Protein AF-0000000066233273 (afdb_homodimer)

Radius of gyration: 31.31 Å; Cα contacts (8 Å, |Δi|>4): 1716; chains: 2; bounding box: 80×107×68 Å

Structure (mmCIF, N/CA/C/O backbone):
data_AF-0000000066233273-model_v1
#
loop_
_entity.id
_entity.type
_entity.pdbx_description
1 polymer 'Serine--tRNA ligase'
#
loop_
_atom_site.group_PDB
_atom_site.id
_atom_site.type_symbol
_atom_site.label_atom_id
_atom_site.label_alt_id
_atom_site.label_comp_id
_atom_site.label_asym_id
_atom_site.label_entity_id
_atom_site.label_seq_id
_atom_site.pdbx_PDB_ins_code
_atom_site.Cartn_x
_atom_site.Cartn_y
_atom_site.Cartn_z
_atom_site.occupancy
_atom_site.B_iso_or_equiv
_atom_site.auth_seq_id
_atom_site.auth_comp_id
_atom_site.auth_asym_id
_atom_site.auth_atom_id
_atom_site.pdbx_PDB_model_num
ATOM 1 N N . MET A 1 1 ? 10.875 -21.391 -15.195 1 86.94 1 MET A N 1
ATOM 2 C CA . MET A 1 1 ? 12.148 -21.578 -15.883 1 86.94 1 MET A CA 1
ATOM 3 C C . MET A 1 1 ? 12.125 -22.859 -16.719 1 86.94 1 MET A C 1
ATOM 5 O O . MET A 1 1 ? 11.156 -23.609 -16.688 1 86.94 1 MET A O 1
ATOM 9 N N . HIS A 1 2 ? 13.211 -23.062 -17.547 1 92.19 2 HIS A N 1
ATOM 10 C CA . HIS A 1 2 ? 13.258 -24.188 -18.484 1 92.19 2 HIS A CA 1
ATOM 11 C C . HIS A 1 2 ? 13.977 -25.375 -17.875 1 92.19 2 HIS A C 1
ATOM 13 O O . HIS A 1 2 ? 14.836 -25.219 -17 1 92.19 2 HIS A O 1
ATOM 19 N N . ASN A 1 3 ? 13.484 -26.5 -18.266 1 91.69 3 ASN A N 1
ATOM 20 C CA . ASN A 1 3 ? 14.164 -27.75 -17.953 1 91.69 3 ASN A CA 1
ATOM 21 C C . ASN A 1 3 ? 15.32 -28.031 -18.906 1 91.69 3 ASN A C 1
ATOM 23 O O . ASN A 1 3 ? 15.102 -28.375 -20.078 1 91.69 3 ASN A O 1
ATOM 27 N N . ILE A 1 4 ? 16.453 -28.047 -18.359 1 93.5 4 ILE A N 1
ATOM 28 C CA . ILE A 1 4 ? 17.641 -28.172 -19.188 1 93.5 4 ILE A CA 1
ATOM 29 C C . ILE A 1 4 ? 17.656 -29.531 -19.891 1 93.5 4 ILE A C 1
ATOM 31 O O . ILE A 1 4 ? 18.141 -29.641 -21.016 1 93.5 4 ILE A O 1
ATOM 35 N N . LYS A 1 5 ? 17.188 -30.516 -19.281 1 93.25 5 LYS A N 1
ATOM 36 C CA . LYS A 1 5 ? 17.125 -31.844 -19.875 1 93.25 5 LYS A CA 1
ATOM 37 C C . LYS A 1 5 ? 16.234 -31.859 -21.109 1 93.25 5 LYS A C 1
ATOM 39 O O . LYS A 1 5 ? 16.547 -32.5 -22.109 1 93.25 5 LYS A O 1
ATOM 44 N N . LYS A 1 6 ? 15.133 -31.172 -20.984 1 92.31 6 LYS A N 1
ATOM 45 C CA . LYS A 1 6 ? 14.219 -31.094 -22.109 1 92.31 6 LYS A CA 1
ATOM 46 C C . LYS A 1 6 ? 14.859 -30.344 -23.281 1 92.31 6 LYS A C 1
ATOM 48 O O . LYS A 1 6 ? 14.664 -30.719 -24.438 1 92.31 6 LYS A O 1
ATOM 53 N N . ILE A 1 7 ? 15.586 -29.344 -22.953 1 93.94 7 ILE A N 1
ATOM 54 C CA . ILE A 1 7 ? 16.281 -28.578 -23.984 1 93.94 7 ILE A CA 1
ATOM 55 C C . ILE A 1 7 ? 17.297 -29.469 -24.703 1 93.94 7 ILE A C 1
ATOM 57 O O . ILE A 1 7 ? 17.344 -29.484 -25.938 1 93.94 7 ILE A O 1
ATOM 61 N N . ARG A 1 8 ? 17.953 -30.25 -23.906 1 94.25 8 ARG A N 1
ATOM 62 C CA . ARG A 1 8 ? 18.984 -31.125 -24.438 1 94.25 8 ARG A CA 1
ATOM 63 C C . ARG A 1 8 ? 18.375 -32.219 -25.312 1 94.25 8 ARG A C 1
ATOM 65 O O . ARG A 1 8 ? 18.984 -32.625 -26.297 1 94.25 8 ARG A O 1
ATOM 72 N N . ASN A 1 9 ? 17.266 -32.625 -24.922 1 94.31 9 ASN A N 1
ATOM 73 C CA . ASN A 1 9 ? 16.625 -33.75 -25.625 1 94.31 9 ASN A CA 1
ATOM 74 C C . ASN A 1 9 ? 16.031 -33.312 -26.953 1 94.31 9 ASN A C 1
ATOM 76 O O . ASN A 1 9 ? 15.906 -34.094 -27.875 1 94.31 9 ASN A O 1
ATOM 80 N N . ASP A 1 10 ? 15.648 -32.031 -27.016 1 93.69 10 ASP A N 1
ATOM 81 C CA . ASP A 1 10 ? 15.078 -31.516 -28.266 1 93.69 10 ASP A CA 1
ATOM 82 C C . ASP A 1 10 ? 15.453 -30.047 -28.484 1 93.69 10 ASP A C 1
ATOM 84 O O . ASP A 1 10 ? 14.586 -29.172 -28.438 1 93.69 10 ASP A O 1
ATOM 88 N N . VAL A 1 11 ? 16.609 -29.875 -28.922 1 95.5 11 VAL A N 1
ATOM 89 C CA . VAL A 1 11 ? 17.188 -28.547 -29.109 1 95.5 11 VAL A CA 1
ATOM 90 C C . VAL A 1 11 ? 16.453 -27.797 -30.203 1 95.5 11 VAL A C 1
ATOM 92 O O . VAL A 1 11 ? 16.172 -26.609 -30.078 1 95.5 11 VAL A O 1
ATOM 95 N N . GLU A 1 12 ? 16.094 -28.547 -31.234 1 94.88 12 GLU A N 1
ATOM 96 C CA . GLU A 1 12 ? 15.453 -27.922 -32.375 1 94.88 12 GLU A CA 1
ATOM 97 C C . GLU A 1 12 ? 14.07 -27.391 -32 1 94.88 12 GLU A C 1
ATOM 99 O O . GLU A 1 12 ? 13.688 -26.297 -32.438 1 94.88 12 GLU A O 1
ATOM 104 N N . ALA A 1 13 ? 13.398 -28.172 -31.297 1 93.56 13 ALA A N 1
ATOM 105 C CA . ALA A 1 13 ? 12.086 -27.719 -30.859 1 93.56 13 ALA A CA 1
ATOM 106 C C . ALA A 1 13 ? 12.195 -26.469 -29.984 1 93.56 13 ALA A C 1
ATOM 108 O O . ALA A 1 13 ? 11.359 -25.578 -30.062 1 93.56 13 ALA A O 1
ATOM 109 N N . PHE A 1 14 ? 13.18 -26.422 -29.109 1 94.25 14 PHE A N 1
ATOM 110 C CA . PHE A 1 14 ? 13.406 -25.281 -28.234 1 94.25 14 PHE A CA 1
ATOM 111 C C . PHE A 1 14 ? 13.734 -24.031 -29.047 1 94.25 14 PHE A C 1
ATOM 113 O O . PHE A 1 14 ? 13.172 -22.969 -28.812 1 94.25 14 PHE A O 1
ATOM 120 N N . LYS A 1 15 ? 14.539 -24.156 -30.031 1 94.19 15 LYS A N 1
ATOM 121 C CA . LYS A 1 15 ? 14.914 -23.047 -30.906 1 94.19 15 LYS A CA 1
ATOM 122 C C . LYS A 1 15 ? 13.703 -22.531 -31.688 1 94.19 15 LYS A C 1
ATOM 124 O O . LYS A 1 15 ? 13.508 -21.328 -31.812 1 94.19 15 LYS A O 1
ATOM 129 N N . LYS A 1 16 ? 12.961 -23.453 -32.188 1 93.38 16 LYS A N 1
ATOM 130 C CA . LYS A 1 16 ? 11.773 -23.094 -32.969 1 93.38 16 LYS A CA 1
ATOM 131 C C . LYS A 1 16 ? 10.789 -22.297 -32.094 1 93.38 16 LYS A C 1
ATOM 133 O O . LYS A 1 16 ? 10.195 -21.312 -32.562 1 93.38 16 LYS A O 1
ATOM 138 N N . ALA A 1 17 ? 10.602 -22.781 -30.938 1 91.62 17 ALA A N 1
ATOM 139 C CA . ALA A 1 17 ? 9.688 -22.109 -30.031 1 91.62 17 ALA A CA 1
ATOM 140 C C . ALA A 1 17 ? 10.156 -20.688 -29.719 1 91.62 17 ALA A C 1
ATOM 142 O O . ALA A 1 17 ? 9.352 -19.75 -29.672 1 91.62 17 ALA A O 1
ATOM 143 N N . LEU A 1 18 ? 11.422 -20.484 -29.5 1 92.62 18 LEU A N 1
ATOM 144 C CA . LEU A 1 18 ? 11.992 -19.172 -29.219 1 92.62 18 LEU A CA 1
ATOM 145 C C . LEU A 1 18 ? 11.883 -18.266 -30.438 1 92.62 18 LEU A C 1
ATOM 147 O O . LEU A 1 18 ? 11.641 -17.062 -30.297 1 92.62 18 LEU A O 1
ATOM 151 N N . ASN A 1 19 ? 12.07 -18.859 -31.531 1 92.5 19 ASN A N 1
ATOM 152 C CA . ASN A 1 19 ? 11.945 -18.094 -32.75 1 92.5 19 ASN A CA 1
ATOM 153 C C . ASN A 1 19 ? 10.531 -17.562 -32.938 1 92.5 19 ASN A C 1
ATOM 155 O O . ASN A 1 19 ? 10.336 -16.469 -33.469 1 92.5 19 ASN A O 1
ATOM 159 N N . LYS A 1 20 ? 9.609 -18.359 -32.594 1 92.19 20 LYS A N 1
ATOM 160 C CA . LYS A 1 20 ? 8.219 -17.922 -32.688 1 92.19 20 LYS A CA 1
ATOM 161 C C . LYS A 1 20 ? 7.977 -16.703 -31.797 1 92.19 20 LYS A C 1
ATOM 163 O O . LYS A 1 20 ? 7.098 -15.891 -32.094 1 92.19 20 LYS A O 1
ATOM 168 N N . ARG A 1 21 ? 8.727 -16.547 -30.75 1 93.88 21 ARG A N 1
ATOM 169 C CA . ARG A 1 21 ? 8.602 -15.406 -29.844 1 93.88 21 ARG A CA 1
ATOM 170 C C . ARG A 1 21 ? 9.508 -14.266 -30.297 1 93.88 21 ARG A C 1
ATOM 172 O O . ARG A 1 21 ? 9.594 -13.234 -29.625 1 93.88 21 ARG A O 1
ATOM 179 N N . PHE A 1 22 ? 10.289 -14.523 -31.328 1 92.25 22 PHE A N 1
ATOM 180 C CA . PHE A 1 22 ? 11.18 -13.523 -31.906 1 92.25 22 PHE A CA 1
ATOM 181 C C . PHE A 1 22 ? 12.32 -13.195 -30.938 1 92.25 22 PHE A C 1
ATOM 183 O O . PHE A 1 22 ? 12.688 -12.031 -30.781 1 92.25 22 PHE A O 1
ATOM 190 N N . ILE A 1 23 ? 12.805 -14.195 -30.234 1 90 23 ILE A N 1
ATOM 191 C CA . ILE A 1 23 ? 13.906 -14.047 -29.281 1 90 23 ILE A CA 1
ATOM 192 C C . ILE A 1 23 ? 15.125 -14.805 -29.797 1 90 23 ILE A C 1
ATOM 194 O O . ILE A 1 23 ? 15.008 -15.938 -30.266 1 90 23 ILE A O 1
ATOM 198 N N . GLU A 1 24 ? 16.203 -14.117 -29.719 1 88.44 24 GLU A N 1
ATOM 199 C CA . GLU A 1 24 ? 17.469 -14.734 -30.109 1 88.44 24 GLU A CA 1
ATOM 200 C C . GLU A 1 24 ? 18.328 -15.062 -28.891 1 88.44 24 GLU A C 1
ATOM 202 O O . GLU A 1 24 ? 18.672 -14.172 -28.109 1 88.44 24 GLU A O 1
ATOM 207 N N . ILE A 1 25 ? 18.562 -16.297 -28.734 1 90.81 25 ILE A N 1
ATOM 208 C CA . ILE A 1 25 ? 19.391 -16.75 -27.625 1 90.81 25 ILE A CA 1
ATOM 209 C C . ILE A 1 25 ? 20.469 -17.688 -28.125 1 90.81 25 ILE A C 1
ATOM 211 O O . ILE A 1 25 ? 20.281 -18.375 -29.141 1 90.81 25 ILE A O 1
ATOM 215 N N . ASP A 1 26 ? 21.625 -17.672 -27.547 1 93.06 26 ASP A N 1
ATOM 216 C CA . ASP A 1 26 ? 22.734 -18.562 -27.859 1 93.06 26 ASP A CA 1
ATOM 217 C C . ASP A 1 26 ? 22.516 -19.938 -27.219 1 93.06 26 ASP A C 1
ATOM 219 O O . ASP A 1 26 ? 23.094 -20.219 -26.172 1 93.06 26 ASP A O 1
ATOM 223 N N . VAL A 1 27 ? 21.828 -20.781 -27.938 1 94.38 27 VAL A N 1
ATOM 224 C CA . VAL A 1 27 ? 21.469 -22.094 -27.406 1 94.38 27 VAL A CA 1
ATOM 225 C C . VAL A 1 27 ? 22.734 -22.953 -27.266 1 94.38 27 VAL A C 1
ATOM 227 O O . VAL A 1 27 ? 22.828 -23.781 -26.359 1 94.38 27 VAL A O 1
ATOM 230 N N . ASP A 1 28 ? 23.703 -22.719 -28.078 1 95.06 28 ASP A N 1
ATOM 231 C CA . ASP A 1 28 ? 24.953 -23.453 -28 1 95.06 28 ASP A CA 1
ATOM 232 C C . ASP A 1 28 ? 25.703 -23.172 -26.688 1 95.06 28 ASP A C 1
ATOM 234 O O . ASP A 1 28 ? 26.297 -24.062 -26.094 1 95.06 28 ASP A O 1
ATOM 238 N N . LYS A 1 29 ? 25.641 -21.984 -26.422 1 96.5 29 LYS A N 1
ATOM 239 C CA . LYS A 1 29 ? 26.266 -21.625 -25.156 1 96.5 29 LYS A CA 1
ATOM 240 C C . LYS A 1 29 ? 25.578 -22.328 -23.984 1 96.5 29 LYS A C 1
ATOM 242 O O . LYS A 1 29 ? 26.25 -22.812 -23.078 1 96.5 29 LYS A O 1
ATOM 247 N N . ILE A 1 30 ? 24.266 -22.406 -24 1 96.62 30 ILE A N 1
ATOM 248 C CA . ILE A 1 30 ? 23.484 -23.078 -22.969 1 96.62 30 ILE A CA 1
ATOM 249 C C . ILE A 1 30 ? 23.906 -24.547 -22.891 1 96.62 30 ILE A C 1
ATOM 251 O O . ILE A 1 30 ? 24.156 -25.062 -21.797 1 96.62 30 ILE A O 1
ATOM 255 N N . LEU A 1 31 ? 24.047 -25.172 -24 1 96.81 31 LEU A N 1
ATOM 256 C CA . LEU A 1 31 ? 24.391 -26.594 -24.062 1 96.81 31 LEU A CA 1
ATOM 257 C C . LEU A 1 31 ? 25.812 -26.828 -23.578 1 96.81 31 LEU A C 1
ATOM 259 O O . LEU A 1 31 ? 26.094 -27.828 -22.891 1 96.81 31 LEU A O 1
ATOM 263 N N . SER A 1 32 ? 26.672 -25.906 -23.969 1 97.5 32 SER A N 1
ATOM 264 C CA . SER A 1 32 ? 28.062 -26 -23.531 1 97.5 32 SER A CA 1
ATOM 265 C C . SER A 1 32 ? 28.172 -25.891 -22.016 1 97.5 32 SER A C 1
ATOM 267 O O . SER A 1 32 ? 28.875 -26.672 -21.375 1 97.5 32 SER A O 1
ATOM 269 N N . LEU A 1 33 ? 27.469 -24.938 -21.5 1 97.56 33 LEU A N 1
ATOM 270 C CA . LEU A 1 33 ? 27.469 -24.75 -20.047 1 97.56 33 LEU A CA 1
ATOM 271 C C . LEU A 1 33 ? 26.891 -25.969 -19.344 1 97.56 33 LEU A C 1
ATOM 273 O O . LEU A 1 33 ? 27.406 -26.391 -18.297 1 97.56 33 LEU A O 1
ATOM 277 N N . ASP A 1 34 ? 25.859 -26.547 -19.906 1 97.19 34 ASP A N 1
ATOM 278 C CA . ASP A 1 34 ? 25.25 -27.734 -19.328 1 97.19 34 ASP A CA 1
ATOM 279 C C . ASP A 1 34 ? 26.234 -28.906 -19.344 1 97.19 34 ASP A C 1
ATOM 281 O O . ASP A 1 34 ? 26.344 -29.641 -18.359 1 97.19 34 ASP A O 1
ATOM 285 N N . GLU A 1 35 ? 26.922 -29.062 -20.406 1 97.44 35 GLU A N 1
ATOM 286 C CA . GLU A 1 35 ? 27.906 -30.109 -20.531 1 97.44 35 GLU A CA 1
ATOM 287 C C . GLU A 1 35 ? 29.047 -29.938 -19.531 1 97.44 35 GLU A C 1
ATOM 289 O O . GLU A 1 35 ? 29.469 -30.891 -18.891 1 97.44 35 GLU A O 1
ATOM 294 N N . ASN A 1 36 ? 29.516 -28.75 -19.5 1 97.75 36 ASN A N 1
ATOM 295 C CA . ASN A 1 36 ? 30.562 -28.453 -18.531 1 97.75 36 ASN A CA 1
ATOM 296 C C . ASN A 1 36 ? 30.125 -28.766 -17.109 1 97.75 36 ASN A C 1
ATOM 298 O O . ASN A 1 36 ? 30.891 -29.328 -16.328 1 97.75 36 ASN A O 1
ATOM 302 N N . ASN A 1 37 ? 28.922 -28.328 -16.812 1 97.38 37 ASN A N 1
ATOM 303 C CA . ASN A 1 37 ? 28.391 -28.594 -15.484 1 97.38 37 ASN A CA 1
ATOM 304 C C . ASN A 1 37 ? 28.359 -30.094 -15.18 1 97.38 37 ASN A C 1
ATOM 306 O O . ASN A 1 37 ? 28.797 -30.531 -14.109 1 97.38 37 ASN A O 1
ATOM 310 N N . ARG A 1 38 ? 27.906 -30.844 -16.125 1 96.56 38 ARG A N 1
ATOM 311 C CA . ARG A 1 38 ? 27.812 -32.312 -15.953 1 96.56 38 ARG A CA 1
ATOM 312 C C . ARG A 1 38 ? 29.203 -32.906 -15.852 1 96.56 38 ARG A C 1
ATOM 314 O O . ARG A 1 38 ? 29.422 -33.844 -15.07 1 96.56 38 ARG A O 1
ATOM 321 N N . ASP A 1 39 ? 30.094 -32.406 -16.594 1 97.56 39 ASP A N 1
ATOM 322 C CA . ASP A 1 39 ? 31.469 -32.875 -16.562 1 97.56 39 ASP A CA 1
ATOM 323 C C . ASP A 1 39 ? 32.094 -32.625 -15.188 1 97.56 39 ASP A C 1
ATOM 325 O O . ASP A 1 39 ? 32.781 -33.5 -14.641 1 97.56 39 ASP A O 1
ATOM 329 N N . TYR A 1 40 ? 31.875 -31.406 -14.758 1 97.56 40 TYR A N 1
ATOM 330 C CA . TYR A 1 40 ? 32.438 -31.078 -13.453 1 97.56 40 TYR A CA 1
ATOM 331 C C . TYR A 1 40 ? 31.828 -31.953 -12.359 1 97.56 40 TYR A C 1
ATOM 333 O O . TYR A 1 40 ? 32.531 -32.375 -11.43 1 97.56 40 TYR A O 1
ATOM 341 N N . ILE A 1 41 ? 30.578 -32.219 -12.438 1 96.69 41 ILE A N 1
ATOM 342 C CA . ILE A 1 41 ? 29.906 -33.062 -11.469 1 96.69 41 ILE A CA 1
ATOM 343 C C . ILE A 1 41 ? 30.516 -34.469 -11.492 1 96.69 41 ILE A C 1
ATOM 345 O O . ILE A 1 41 ? 30.828 -35.031 -10.445 1 96.69 41 ILE A O 1
ATOM 349 N N . GLN A 1 42 ? 30.781 -34.938 -12.688 1 96.94 42 GLN A N 1
ATOM 350 C CA . GLN A 1 42 ? 31.375 -36.281 -12.852 1 96.94 42 GLN A CA 1
ATOM 351 C C . GLN A 1 42 ? 32.781 -36.312 -12.305 1 96.94 42 GLN A C 1
ATOM 353 O O . GLN A 1 42 ? 33.188 -37.25 -11.625 1 96.94 42 GLN A O 1
ATOM 358 N N . GLN A 1 43 ? 33.5 -35.344 -12.648 1 97.19 43 GLN A N 1
ATOM 359 C CA . GLN A 1 43 ? 34.875 -35.25 -12.156 1 97.19 43 GLN A CA 1
ATOM 360 C C . GLN A 1 43 ? 34.906 -35.219 -10.625 1 97.19 43 GLN A C 1
ATOM 362 O O . GLN A 1 43 ? 35.719 -35.906 -10.016 1 97.19 43 GLN A O 1
ATOM 367 N N . ARG A 1 44 ? 34.094 -34.406 -10.07 1 96.56 44 ARG A N 1
ATOM 368 C CA . ARG A 1 44 ? 34.031 -34.312 -8.617 1 96.56 44 ARG A CA 1
ATOM 369 C C . ARG A 1 44 ? 33.688 -35.656 -7.988 1 96.56 44 ARG A C 1
ATOM 371 O O . ARG A 1 44 ? 34.312 -36.062 -6.996 1 96.56 44 ARG A O 1
ATOM 378 N N . GLU A 1 45 ? 32.719 -36.344 -8.586 1 96.31 45 GLU A N 1
ATOM 379 C CA . GLU A 1 45 ? 32.281 -37.656 -8.078 1 96.31 45 GLU A CA 1
ATOM 380 C C . GLU A 1 45 ? 33.438 -38.656 -8.164 1 96.31 45 GLU A C 1
ATOM 382 O O . GLU A 1 45 ? 33.625 -39.469 -7.254 1 96.31 45 GLU A O 1
ATOM 387 N N . LEU A 1 46 ? 34.156 -38.625 -9.219 1 96.69 46 LEU A N 1
ATOM 388 C CA . LEU A 1 46 ? 35.312 -39.531 -9.398 1 96.69 46 LEU A CA 1
ATOM 389 C C . LEU A 1 46 ? 36.375 -39.281 -8.359 1 96.69 46 LEU A C 1
ATOM 391 O O . LEU A 1 46 ? 36.938 -40.188 -7.785 1 96.69 46 LEU A O 1
ATOM 395 N N . LEU A 1 47 ? 36.656 -38 -8.18 1 96.62 47 LEU A N 1
ATOM 396 C CA . LEU A 1 47 ? 37.656 -37.625 -7.195 1 96.62 47 LEU A CA 1
ATOM 397 C C . LEU A 1 47 ? 37.219 -38 -5.785 1 96.62 47 LEU A C 1
ATOM 399 O O . LEU A 1 47 ? 38.031 -38.438 -4.973 1 96.62 47 LEU A O 1
ATOM 403 N N . GLU A 1 48 ? 36 -37.812 -5.477 1 96.06 48 GLU A N 1
ATOM 404 C CA . GLU A 1 48 ? 35.469 -38.188 -4.168 1 96.06 48 GLU A CA 1
ATOM 405 C C . GLU A 1 48 ? 35.562 -39.688 -3.938 1 96.06 48 GLU A C 1
ATOM 407 O O . GLU A 1 48 ? 35.844 -40.125 -2.826 1 96.06 48 GLU A O 1
ATOM 412 N N . LYS A 1 49 ? 35.312 -40.406 -4.973 1 95.38 49 LYS A N 1
ATOM 413 C CA . LYS A 1 49 ? 35.469 -41.844 -4.891 1 95.38 49 LYS A CA 1
ATOM 414 C C . LYS A 1 49 ? 36.906 -42.25 -4.637 1 95.38 49 LYS A C 1
ATOM 416 O O . LYS A 1 49 ? 37.188 -43.125 -3.82 1 95.38 49 LYS A O 1
ATOM 421 N N . GLU A 1 50 ? 37.781 -41.656 -5.359 1 94.94 50 GLU A N 1
ATOM 422 C CA . GLU A 1 50 ? 39.188 -41.938 -5.168 1 94.94 50 GLU A CA 1
ATOM 423 C C . GLU A 1 50 ? 39.625 -41.594 -3.744 1 94.94 50 GLU A C 1
ATOM 425 O O . GLU A 1 50 ? 40.375 -42.344 -3.129 1 94.94 50 GLU A O 1
ATOM 430 N N . LYS A 1 51 ? 39.219 -40.5 -3.27 1 94.5 51 LYS A N 1
ATOM 431 C CA . LYS A 1 51 ? 39.562 -40.062 -1.914 1 94.5 51 LYS A CA 1
ATOM 432 C C . LYS A 1 51 ? 39.031 -41.062 -0.881 1 94.5 51 LYS A C 1
ATOM 434 O O . LYS A 1 51 ? 39.719 -41.375 0.087 1 94.5 51 LYS A O 1
ATOM 439 N N . LYS A 1 52 ? 37.844 -41.531 -1.13 1 94.31 52 LYS A N 1
ATOM 440 C CA . LYS A 1 52 ? 37.25 -42.531 -0.234 1 94.31 52 LYS A CA 1
ATOM 441 C C . LYS A 1 52 ? 38.031 -43.844 -0.244 1 94.31 52 LYS A C 1
ATOM 443 O O . LYS A 1 52 ? 38.219 -44.469 0.801 1 94.31 52 LYS A O 1
ATOM 448 N N . ASP A 1 53 ? 38.531 -44.188 -1.421 1 94.12 53 ASP A N 1
ATOM 449 C CA . ASP A 1 53 ? 39.312 -45.406 -1.553 1 94.12 53 ASP A CA 1
ATOM 450 C C . ASP A 1 53 ? 40.656 -45.281 -0.821 1 94.12 53 ASP A C 1
ATOM 452 O O . ASP A 1 53 ? 41.094 -46.25 -0.184 1 94.12 53 ASP A O 1
ATOM 456 N N . ILE A 1 54 ? 41.25 -44.125 -0.938 1 93.44 54 ILE A N 1
ATOM 457 C CA . ILE A 1 54 ? 42.5 -43.875 -0.247 1 93.44 54 ILE A CA 1
ATOM 458 C C . ILE A 1 54 ? 42.281 -43.938 1.263 1 93.44 54 ILE A C 1
ATOM 460 O O . ILE A 1 54 ? 43.094 -44.5 1.989 1 93.44 54 ILE A O 1
ATOM 464 N N . SER A 1 55 ? 41.281 -43.375 1.768 1 90.69 55 SER A N 1
ATOM 465 C CA . SER A 1 55 ? 40.969 -43.375 3.191 1 90.69 55 SER A CA 1
ATOM 466 C C . SER A 1 55 ? 40.719 -44.781 3.73 1 90.69 55 SER A C 1
ATOM 468 O O . SER A 1 55 ? 41.094 -45.094 4.863 1 90.69 55 SER A O 1
ATOM 470 N N . LYS A 1 56 ? 40.188 -45.594 2.865 1 92.19 56 LYS A N 1
ATOM 471 C CA . LYS A 1 56 ? 39.875 -46.969 3.266 1 92.19 56 LYS A CA 1
ATOM 472 C C . LYS A 1 56 ? 41.125 -47.812 3.324 1 92.19 56 LYS A C 1
ATOM 474 O O . LYS A 1 56 ? 41.25 -48.719 4.133 1 92.19 56 LYS A O 1
ATOM 479 N N . SER A 1 57 ? 42.094 -47.344 2.516 1 90.38 57 SER A N 1
ATOM 480 C CA . SER A 1 57 ? 43.312 -48.156 2.445 1 90.38 57 SER A CA 1
ATOM 481 C C . SER A 1 57 ? 44.219 -47.875 3.639 1 90.38 57 SER A C 1
ATOM 483 O O . SER A 1 57 ? 45.094 -48.688 3.945 1 90.38 57 SER A O 1
ATOM 485 N N . LYS A 1 58 ? 43.969 -46.844 4.352 1 82.25 58 LYS A N 1
ATOM 486 C CA . LYS A 1 58 ? 44.781 -46.438 5.508 1 82.25 58 LYS A CA 1
ATOM 487 C C . LYS A 1 58 ? 46.281 -46.406 5.16 1 82.25 58 LYS A C 1
ATOM 489 O O . LYS A 1 58 ? 47.125 -46.625 6.031 1 82.25 58 LYS A O 1
ATOM 494 N N . ASP A 1 59 ? 46.531 -46.406 3.881 1 86 59 ASP A N 1
ATOM 495 C CA . ASP A 1 59 ? 47.906 -46.375 3.404 1 86 59 ASP A CA 1
ATOM 496 C C . ASP A 1 59 ? 48.531 -44.969 3.6 1 86 59 ASP A C 1
ATOM 498 O O . ASP A 1 59 ? 48.156 -44.031 2.879 1 86 59 ASP A O 1
ATOM 502 N N . GLN A 1 60 ? 49.406 -44.75 4.371 1 87.25 60 GLN A N 1
ATOM 503 C CA . GLN A 1 60 ? 50 -43.469 4.758 1 87.25 60 GLN A CA 1
ATOM 504 C C . GLN A 1 60 ? 50.781 -42.875 3.609 1 87.25 60 GLN A C 1
ATOM 506 O O . GLN A 1 60 ? 50.969 -41.656 3.543 1 87.25 60 GLN A O 1
ATOM 511 N N . SER A 1 61 ? 51.188 -43.719 2.73 1 90.19 61 SER A N 1
ATOM 512 C CA . SER A 1 61 ? 52 -43.25 1.612 1 90.19 61 SER A CA 1
ATOM 513 C C . SER A 1 61 ? 51.156 -42.438 0.629 1 90.19 61 SER A C 1
ATOM 515 O O . SER A 1 61 ? 51.688 -41.688 -0.191 1 90.19 61 SER A O 1
ATOM 517 N N . LEU A 1 62 ? 49.875 -42.531 0.847 1 91.25 62 LEU A N 1
ATOM 518 C CA . LEU A 1 62 ? 48.969 -41.875 -0.088 1 91.25 62 LEU A CA 1
ATOM 519 C C . LEU A 1 62 ? 48.406 -40.594 0.506 1 91.25 62 LEU A C 1
ATOM 521 O O . LEU A 1 62 ? 47.562 -39.938 -0.101 1 91.25 62 LEU A O 1
ATOM 525 N N . PHE A 1 63 ? 48.906 -40.188 1.604 1 89.19 63 PHE A N 1
ATOM 526 C CA . PHE A 1 63 ? 48.406 -39.031 2.318 1 89.19 63 PHE A CA 1
ATOM 527 C C . PHE A 1 63 ? 48.594 -37.75 1.482 1 89.19 63 PHE A C 1
ATOM 529 O O . PHE A 1 63 ? 47.688 -36.906 1.426 1 89.19 63 PHE A O 1
ATOM 536 N N . GLU A 1 64 ? 49.688 -37.75 0.916 1 91.94 64 GLU A N 1
ATOM 537 C CA . GLU A 1 64 ? 49.938 -36.594 0.089 1 91.94 64 GLU A CA 1
ATOM 538 C C . GLU A 1 64 ? 49.031 -36.531 -1.119 1 91.94 64 GLU A C 1
ATOM 540 O O . GLU A 1 64 ? 48.594 -35.469 -1.531 1 91.94 64 GLU A O 1
ATOM 545 N N . LYS A 1 65 ? 48.781 -37.688 -1.606 1 92.5 65 LYS A N 1
ATOM 546 C CA . LYS A 1 65 ? 47.844 -37.75 -2.727 1 92.5 65 LYS A CA 1
ATOM 547 C C . LYS A 1 65 ? 46.438 -37.375 -2.299 1 92.5 65 LYS A C 1
ATOM 549 O O . LYS A 1 65 ? 45.719 -36.688 -3.033 1 92.5 65 LYS A O 1
ATOM 554 N N . SER A 1 66 ? 46.031 -37.75 -1.163 1 93.31 66 SER A N 1
ATOM 555 C CA . SER A 1 66 ? 44.719 -37.406 -0.615 1 93.31 66 SER A CA 1
ATOM 556 C C . SER A 1 66 ? 44.562 -35.906 -0.424 1 93.31 66 SER A C 1
ATOM 558 O O . SER A 1 66 ? 43.5 -35.344 -0.7 1 93.31 66 SER A O 1
ATOM 560 N N . LYS A 1 67 ? 45.625 -35.281 -0.072 1 93.69 67 LYS A N 1
ATOM 561 C CA . LYS A 1 67 ? 45.625 -33.812 0.102 1 93.69 67 LYS A CA 1
ATOM 562 C C . LYS A 1 67 ? 45.438 -33.094 -1.237 1 93.69 67 LYS A C 1
ATOM 564 O O . LYS A 1 67 ? 44.719 -32.125 -1.335 1 93.69 67 LYS A O 1
ATOM 569 N N . LYS A 1 68 ? 46.094 -33.625 -2.162 1 94.94 68 LYS A N 1
ATOM 570 C CA . LYS A 1 68 ? 46 -33.062 -3.498 1 94.94 68 LYS A CA 1
ATOM 571 C C . LYS A 1 68 ? 44.594 -33.219 -4.07 1 94.94 68 LYS A C 1
ATOM 573 O O . LYS A 1 68 ? 44.062 -32.312 -4.73 1 94.94 68 LYS A O 1
ATOM 578 N N . ILE A 1 69 ? 43.969 -34.312 -3.797 1 96.38 69 ILE A N 1
ATOM 579 C CA . ILE A 1 69 ? 42.594 -34.594 -4.277 1 96.38 69 ILE A CA 1
ATOM 580 C C . ILE A 1 69 ? 41.625 -33.656 -3.615 1 96.38 69 ILE A C 1
ATOM 582 O O . ILE A 1 69 ? 40.688 -33.156 -4.262 1 96.38 69 ILE A O 1
ATOM 586 N N . THR A 1 70 ? 41.906 -33.375 -2.336 1 95.19 70 THR A N 1
ATOM 587 C CA . THR A 1 70 ? 41 -32.469 -1.604 1 95.19 70 THR A CA 1
ATOM 588 C C . THR A 1 70 ? 41.062 -31.078 -2.207 1 95.19 70 THR A C 1
ATOM 590 O O . THR A 1 70 ? 40.031 -30.422 -2.361 1 95.19 70 THR A O 1
ATOM 593 N N . VAL A 1 71 ? 42.188 -30.688 -2.576 1 96.69 71 VAL A N 1
ATOM 594 C CA . VAL A 1 71 ? 42.344 -29.375 -3.193 1 96.69 71 VAL A CA 1
ATOM 595 C C . VAL A 1 71 ? 41.688 -29.359 -4.566 1 96.69 71 VAL A C 1
ATOM 597 O O . VAL A 1 71 ? 41.062 -28.375 -4.941 1 96.69 71 VAL A O 1
ATOM 600 N N . GLU A 1 72 ? 41.812 -30.438 -5.238 1 96.12 72 GLU A N 1
ATOM 601 C CA . GLU A 1 72 ? 41.219 -30.531 -6.566 1 96.12 72 GLU A CA 1
ATOM 602 C C . GLU A 1 72 ? 39.688 -30.531 -6.492 1 96.12 72 GLU A C 1
ATOM 604 O O . GLU A 1 72 ? 39.031 -29.938 -7.336 1 96.12 72 GLU A O 1
ATOM 609 N N . ILE A 1 73 ? 39.188 -31.203 -5.547 1 96.94 73 ILE A N 1
ATOM 610 C CA . ILE A 1 73 ? 37.75 -31.25 -5.336 1 96.94 73 ILE A CA 1
ATOM 611 C C . ILE A 1 73 ? 37.219 -29.828 -5.062 1 96.94 73 ILE A C 1
ATOM 613 O O . ILE A 1 73 ? 36.188 -29.422 -5.605 1 96.94 73 ILE A O 1
ATOM 617 N N . ASP A 1 74 ? 37.938 -29.109 -4.297 1 96.88 74 ASP A N 1
ATOM 618 C CA . ASP A 1 74 ? 37.562 -27.734 -3.973 1 96.88 74 ASP A CA 1
ATOM 619 C C . ASP A 1 74 ? 37.594 -26.859 -5.215 1 96.88 74 ASP A C 1
ATOM 621 O O . ASP A 1 74 ? 36.688 -26.031 -5.414 1 96.88 74 ASP A O 1
ATOM 625 N N . ASN A 1 75 ? 38.562 -27.094 -5.953 1 97.06 75 ASN A N 1
ATOM 626 C CA . ASN A 1 75 ? 38.688 -26.312 -7.176 1 97.06 75 ASN A CA 1
ATOM 627 C C . ASN A 1 75 ? 37.562 -26.625 -8.164 1 97.06 75 ASN A C 1
ATOM 629 O O . ASN A 1 75 ? 36.969 -25.719 -8.742 1 97.06 75 ASN A O 1
ATOM 633 N N . ILE A 1 76 ? 37.281 -27.859 -8.359 1 97.19 76 ILE A N 1
ATOM 634 C CA . ILE A 1 76 ? 36.25 -28.297 -9.289 1 97.19 76 ILE A CA 1
ATOM 635 C C . ILE A 1 76 ? 34.906 -27.812 -8.797 1 97.19 76 ILE A C 1
ATOM 637 O O . ILE A 1 76 ? 34.031 -27.438 -9.602 1 97.19 76 ILE A O 1
ATOM 641 N N . SER A 1 77 ? 34.719 -27.859 -7.531 1 97 77 SER A N 1
ATOM 642 C CA . SER A 1 77 ? 33.469 -27.391 -6.953 1 97 77 SER A CA 1
ATOM 643 C C . SER A 1 77 ? 33.25 -25.906 -7.23 1 97 77 SER A C 1
ATOM 645 O O . SER A 1 77 ? 32.125 -25.484 -7.527 1 97 77 SER A O 1
ATOM 647 N N . LYS A 1 78 ? 34.25 -25.172 -7.141 1 97.12 78 LYS A N 1
ATOM 648 C CA . LYS A 1 78 ? 34.156 -23.75 -7.422 1 97.12 78 LYS A CA 1
ATOM 649 C C . LYS A 1 78 ? 33.875 -23.484 -8.891 1 97.12 78 LYS A C 1
ATOM 651 O O . LYS A 1 78 ? 33.031 -22.641 -9.219 1 97.12 78 LYS A O 1
ATOM 656 N N . LEU A 1 79 ? 34.562 -24.234 -9.688 1 96.44 79 LEU A N 1
ATOM 657 C CA . LEU A 1 79 ? 34.312 -24.109 -11.125 1 96.44 79 LEU A CA 1
ATOM 658 C C . LEU A 1 79 ? 32.906 -24.516 -11.477 1 96.44 79 LEU A C 1
ATOM 660 O O . LEU A 1 79 ? 32.219 -23.828 -12.266 1 96.44 79 LEU A O 1
ATOM 664 N N . GLN A 1 80 ? 32.469 -25.609 -10.891 1 97.25 80 GLN A N 1
ATOM 665 C CA . GLN A 1 80 ? 31.109 -26.094 -11.117 1 97.25 80 GLN A CA 1
ATOM 666 C C . GLN A 1 80 ? 30.078 -25.078 -10.688 1 97.25 80 GLN A C 1
ATOM 668 O O . GLN A 1 80 ? 29.094 -24.828 -11.391 1 97.25 80 GLN A O 1
ATOM 673 N N . ALA A 1 81 ? 30.266 -24.484 -9.586 1 96.88 81 ALA A N 1
ATOM 674 C CA . ALA A 1 81 ? 29.344 -23.469 -9.07 1 96.88 81 ALA A CA 1
ATOM 675 C C . ALA A 1 81 ? 29.266 -22.281 -10.023 1 96.88 81 ALA A C 1
ATOM 677 O O . ALA A 1 81 ? 28.188 -21.719 -10.234 1 96.88 81 ALA A O 1
ATOM 678 N N . GLY A 1 82 ? 30.344 -21.891 -10.508 1 97.31 82 GLY A N 1
ATOM 679 C CA . GLY A 1 82 ? 30.375 -20.797 -11.469 1 97.31 82 GLY A CA 1
ATOM 680 C C . GLY A 1 82 ? 29.609 -21.078 -12.734 1 97.31 82 GLY A C 1
ATOM 681 O O . GLY A 1 82 ? 28.812 -20.25 -13.188 1 97.31 82 GLY A O 1
ATOM 682 N N . VAL A 1 83 ? 29.891 -22.266 -13.266 1 97.12 83 VAL A N 1
ATOM 683 C CA . VAL A 1 83 ? 29.219 -22.672 -14.5 1 97.12 83 VAL A CA 1
ATOM 684 C C . VAL A 1 83 ? 27.719 -22.812 -14.25 1 97.12 83 VAL A C 1
ATOM 686 O O . VAL A 1 83 ? 26.906 -22.391 -15.07 1 97.12 83 VAL A O 1
ATOM 689 N N . LYS A 1 84 ? 27.406 -23.375 -13.188 1 96 84 LYS A N 1
ATOM 690 C CA . LYS A 1 84 ? 26.016 -23.562 -12.82 1 96 84 LYS A CA 1
ATOM 691 C C . LYS A 1 84 ? 25.297 -22.219 -12.672 1 96 84 LYS A C 1
ATOM 693 O O . LYS A 1 84 ? 24.188 -22.047 -13.156 1 96 84 LYS A O 1
ATOM 698 N N . ASN A 1 85 ? 25.938 -21.328 -12.047 1 95.88 85 ASN A N 1
ATOM 699 C CA . ASN A 1 85 ? 25.375 -20 -11.852 1 95.88 85 ASN A CA 1
ATOM 700 C C . ASN A 1 85 ? 25.172 -19.281 -13.188 1 95.88 85 ASN A C 1
ATOM 702 O O . ASN A 1 85 ? 24.156 -18.609 -13.383 1 95.88 85 ASN A O 1
ATOM 706 N N . GLU A 1 86 ? 26.109 -19.375 -13.992 1 96 86 GLU A N 1
ATOM 707 C CA . GLU A 1 86 ? 26 -18.766 -15.312 1 96 86 GLU A CA 1
ATOM 708 C C . GLU A 1 86 ? 24.844 -19.375 -16.109 1 96 86 GLU A C 1
ATOM 710 O O . GLU A 1 86 ? 24.078 -18.656 -16.75 1 96 86 GLU A O 1
ATOM 715 N N . LEU A 1 87 ? 24.766 -20.703 -16.078 1 95.69 87 LEU A N 1
ATOM 716 C CA . LEU A 1 87 ? 23.703 -21.406 -16.766 1 95.69 87 LEU A CA 1
ATOM 717 C C . LEU A 1 87 ? 22.328 -20.969 -16.25 1 95.69 87 LEU A C 1
ATOM 719 O O . LEU A 1 87 ? 21.438 -20.672 -17.031 1 95.69 87 LEU A O 1
ATOM 723 N N . GLU A 1 88 ? 22.219 -20.891 -14.984 1 93.94 88 GLU A N 1
ATOM 724 C CA . GLU A 1 88 ? 20.953 -20.5 -14.359 1 93.94 88 GLU A CA 1
ATOM 725 C C . GLU A 1 88 ? 20.594 -19.062 -14.695 1 93.94 88 GLU A C 1
ATOM 727 O O . GLU A 1 88 ? 19.422 -18.75 -14.906 1 93.94 88 GLU A O 1
ATOM 732 N N . THR A 1 89 ? 21.562 -18.25 -14.734 1 93.69 89 THR A N 1
ATOM 733 C CA . THR A 1 89 ? 21.344 -16.844 -15.07 1 93.69 89 THR A CA 1
ATOM 734 C C . THR A 1 89 ? 20.781 -16.719 -16.484 1 93.69 89 THR A C 1
ATOM 736 O O . THR A 1 89 ? 19.828 -15.977 -16.719 1 93.69 89 THR A O 1
ATOM 739 N N . ILE A 1 90 ? 21.344 -17.438 -17.359 1 94.19 90 ILE A N 1
ATOM 740 C CA . ILE A 1 90 ? 20.891 -17.406 -18.75 1 94.19 90 ILE A CA 1
ATOM 741 C C . ILE A 1 90 ? 19.484 -17.984 -18.859 1 94.19 90 ILE A C 1
ATOM 743 O O . ILE A 1 90 ? 18.594 -17.375 -19.438 1 94.19 90 ILE A O 1
ATOM 747 N N . LEU A 1 91 ? 19.25 -19.141 -18.25 1 94.62 91 LEU A N 1
ATOM 748 C CA . LEU A 1 91 ? 17.969 -19.812 -18.328 1 94.62 91 LEU A CA 1
ATOM 749 C C . LEU A 1 91 ? 16.859 -18.969 -17.703 1 94.62 91 LEU A C 1
ATOM 751 O O . LEU A 1 91 ? 15.727 -18.969 -18.188 1 94.62 91 LEU A O 1
ATOM 755 N N . SER A 1 92 ? 17.188 -18.234 -16.641 1 94.25 92 SER A N 1
ATOM 756 C CA . SER A 1 92 ? 16.203 -17.438 -15.922 1 94.25 92 SER A CA 1
ATOM 757 C C . SER A 1 92 ? 15.75 -16.234 -16.734 1 94.25 92 SER A C 1
ATOM 759 O O . SER A 1 92 ? 14.734 -15.617 -16.422 1 94.25 92 SER A O 1
ATOM 761 N N . SER A 1 93 ? 16.453 -15.93 -17.812 1 93.12 93 SER A N 1
ATOM 762 C CA . SER A 1 93 ? 16.125 -14.766 -18.625 1 93.12 93 SER A CA 1
ATOM 763 C C . SER A 1 93 ? 15.375 -15.164 -19.891 1 93.12 93 SER A C 1
ATOM 765 O O . SER A 1 93 ? 15 -14.305 -20.703 1 93.12 93 SER A O 1
ATOM 767 N N . ILE A 1 94 ? 15.211 -16.453 -20.078 1 95 94 ILE A N 1
ATOM 768 C CA . ILE A 1 94 ? 14.508 -16.938 -21.266 1 95 94 ILE A CA 1
ATOM 769 C C . ILE A 1 94 ? 13.016 -17.078 -20.953 1 95 94 ILE A C 1
ATOM 771 O O . ILE A 1 94 ? 12.641 -17.734 -19.984 1 95 94 ILE A O 1
ATOM 775 N N . PRO A 1 95 ? 12.18 -16.438 -21.734 1 96.06 95 PRO A N 1
ATOM 776 C CA . PRO A 1 95 ? 10.742 -16.531 -21.484 1 96.06 95 PRO A CA 1
ATOM 777 C C . PRO A 1 95 ? 10.188 -17.938 -21.719 1 96.06 95 PRO A C 1
ATOM 779 O O . PRO A 1 95 ? 10.859 -18.766 -22.344 1 96.06 95 PRO A O 1
ATOM 782 N N . ASN A 1 96 ? 9.062 -18.172 -21.25 1 96.94 96 ASN A N 1
ATOM 783 C CA . ASN A 1 96 ? 8.359 -19.438 -21.391 1 96.94 96 ASN A CA 1
ATOM 784 C C . ASN A 1 96 ? 8.094 -19.781 -22.859 1 96.94 96 ASN A C 1
ATOM 786 O O . ASN A 1 96 ? 8.125 -18.891 -23.719 1 96.94 96 ASN A O 1
ATOM 790 N N . ILE A 1 97 ? 7.895 -21.062 -23.125 1 95.56 97 ILE A N 1
ATOM 791 C CA . ILE A 1 97 ? 7.539 -21.531 -24.453 1 95.56 97 ILE A CA 1
ATOM 792 C C . ILE A 1 97 ? 6.039 -21.359 -24.688 1 95.56 97 ILE A C 1
ATOM 794 O O . ILE A 1 97 ? 5.227 -21.75 -23.844 1 95.56 97 ILE A O 1
ATOM 798 N N . PRO A 1 98 ? 5.648 -20.719 -25.812 1 96.69 98 PRO A N 1
ATOM 799 C CA . PRO A 1 98 ? 4.219 -20.547 -26.078 1 96.69 98 PRO A CA 1
ATOM 800 C C . PRO A 1 98 ? 3.506 -21.891 -26.312 1 96.69 98 PRO A C 1
ATOM 802 O O . PRO A 1 98 ? 4.078 -22.797 -26.891 1 96.69 98 PRO A O 1
ATOM 805 N N . HIS A 1 99 ? 2.344 -21.969 -25.797 1 96.5 99 HIS A N 1
ATOM 806 C CA . HIS A 1 99 ? 1.501 -23.094 -26.172 1 96.5 99 HIS A CA 1
ATOM 807 C C . HIS A 1 99 ? 1.335 -23.188 -27.688 1 96.5 99 HIS A C 1
ATOM 809 O O . HIS A 1 99 ? 1.283 -22.156 -28.375 1 96.5 99 HIS A O 1
ATOM 815 N N . PRO A 1 100 ? 1.168 -24.359 -28.172 1 94.62 100 PRO A N 1
ATOM 816 C CA . PRO A 1 100 ? 1.078 -24.531 -29.625 1 94.62 100 PRO A CA 1
ATOM 817 C C . PRO A 1 100 ? -0.111 -23.797 -30.234 1 94.62 100 PRO A C 1
ATOM 819 O O . PRO A 1 100 ? -0.071 -23.406 -31.406 1 94.62 100 PRO A O 1
ATOM 822 N N . ASP A 1 101 ? -1.104 -23.531 -29.469 1 94.69 101 ASP A N 1
ATOM 823 C CA . ASP A 1 101 ? -2.334 -22.922 -29.969 1 94.69 101 ASP A CA 1
ATOM 824 C C . ASP A 1 101 ? -2.217 -21.391 -30.016 1 94.69 101 ASP A C 1
ATOM 826 O O . ASP A 1 101 ? -3.127 -20.703 -30.469 1 94.69 101 ASP A O 1
ATOM 830 N N . VAL A 1 102 ? -1.143 -20.828 -29.578 1 97.69 102 VAL A N 1
ATOM 831 C CA . VAL A 1 102 ? -0.968 -19.391 -29.562 1 97.69 102 VAL A CA 1
ATOM 832 C C . VAL A 1 102 ? -0.649 -18.875 -30.969 1 97.69 102 VAL A C 1
ATOM 834 O O . VAL A 1 102 ? 0.233 -19.422 -31.641 1 97.69 102 VAL A O 1
ATOM 837 N N . PRO A 1 103 ? -1.398 -17.922 -31.438 1 97.5 103 PRO A N 1
ATOM 838 C CA . PRO A 1 103 ? -1.089 -17.375 -32.781 1 97.5 103 PRO A CA 1
ATOM 839 C C . PRO A 1 103 ? 0.305 -16.75 -32.844 1 97.5 103 PRO A C 1
ATOM 841 O O . PRO A 1 103 ? 0.747 -16.109 -31.891 1 97.5 103 PRO A O 1
ATOM 844 N N . THR A 1 104 ? 0.956 -16.969 -33.969 1 96.62 104 THR A N 1
ATOM 845 C CA . THR A 1 104 ? 2.27 -16.375 -34.188 1 96.62 104 THR A CA 1
ATOM 846 C C . THR A 1 104 ? 2.137 -14.922 -34.625 1 96.62 104 THR A C 1
ATOM 848 O O . THR A 1 104 ? 1.353 -14.625 -35.531 1 96.62 104 THR A O 1
ATOM 851 N N . GLY A 1 105 ? 2.818 -14.102 -33.969 1 96.44 105 GLY A N 1
ATOM 852 C CA . GLY A 1 105 ? 2.824 -12.688 -34.344 1 96.44 105 GLY A CA 1
ATOM 853 C C . GLY A 1 105 ? 3.908 -11.898 -33.625 1 96.44 105 GLY A C 1
ATOM 854 O O . GLY A 1 105 ? 4.398 -12.305 -32.562 1 96.44 105 GLY A O 1
ATOM 855 N N . LYS A 1 106 ? 4.195 -10.766 -34.219 1 93.75 106 LYS A N 1
ATOM 856 C CA . LYS A 1 106 ? 5.34 -9.992 -33.75 1 93.75 106 LYS A CA 1
ATOM 857 C C . LYS A 1 106 ? 4.961 -9.102 -32.562 1 93.75 106 LYS A C 1
ATOM 859 O O . LYS A 1 106 ? 5.762 -8.898 -31.656 1 93.75 106 LYS A O 1
ATOM 864 N N . ASP A 1 107 ? 3.801 -8.562 -32.688 1 93.88 107 ASP A N 1
ATOM 865 C CA . ASP A 1 107 ? 3.416 -7.59 -31.688 1 93.88 107 ASP A CA 1
ATOM 866 C C . ASP A 1 107 ? 1.896 -7.512 -31.547 1 93.88 107 ASP A C 1
ATOM 868 O O . ASP A 1 107 ? 1.176 -8.367 -32.062 1 93.88 107 ASP A O 1
ATOM 872 N N . GLU A 1 108 ? 1.428 -6.504 -30.797 1 94.44 108 GLU A N 1
ATOM 873 C CA . GLU A 1 108 ? 0.024 -6.375 -30.422 1 94.44 108 GLU A CA 1
ATOM 874 C C . GLU A 1 108 ? -0.878 -6.328 -31.641 1 94.44 108 GLU A C 1
ATOM 876 O O . GLU A 1 108 ? -2.059 -6.676 -31.562 1 94.44 108 GLU A O 1
ATOM 881 N N . ASN A 1 109 ? -0.414 -5.973 -32.75 1 94.38 109 ASN A N 1
ATOM 882 C CA . ASN A 1 109 ? -1.206 -5.859 -33.969 1 94.38 109 ASN A CA 1
ATOM 883 C C . ASN A 1 109 ? -1.564 -7.234 -34.531 1 94.38 109 ASN A C 1
ATOM 885 O O . ASN A 1 109 ? -2.434 -7.344 -35.406 1 94.38 109 ASN A O 1
ATOM 889 N N . SER A 1 110 ? -0.92 -8.258 -34.031 1 96.31 110 SER A N 1
ATOM 890 C CA . SER A 1 110 ? -1.155 -9.617 -34.5 1 96.31 110 SER A CA 1
ATOM 891 C C . SER A 1 110 ? -2.027 -10.406 -33.531 1 96.31 110 SER A C 1
ATOM 893 O O . SER A 1 110 ? -2.246 -11.609 -33.75 1 96.31 110 SER A O 1
ATOM 895 N N . ASN A 1 111 ? -2.416 -9.711 -32.5 1 97.94 111 ASN A N 1
ATOM 896 C CA . ASN A 1 111 ? -3.328 -10.375 -31.562 1 97.94 111 ASN A CA 1
ATOM 897 C C . ASN A 1 111 ? -4.668 -10.688 -32.219 1 97.94 111 ASN A C 1
ATOM 899 O O . ASN A 1 111 ? -5.078 -9.992 -33.156 1 97.94 111 ASN A O 1
ATOM 903 N N . VAL A 1 112 ? -5.359 -11.711 -31.766 1 98.19 112 VAL A N 1
ATOM 904 C CA . VAL A 1 112 ? -6.574 -12.172 -32.438 1 98.19 112 VAL A CA 1
ATOM 905 C C . VAL A 1 112 ? -7.777 -11.953 -31.516 1 98.19 112 VAL A C 1
ATOM 907 O O . VAL A 1 112 ? -7.789 -12.414 -30.375 1 98.19 112 VAL A O 1
ATOM 910 N N . GLU A 1 113 ? -8.773 -11.25 -32.031 1 98.12 113 GLU A N 1
ATOM 911 C CA . GLU A 1 113 ? -10.031 -11.086 -31.297 1 98.12 113 GLU A CA 1
ATOM 912 C C . GLU A 1 113 ? -10.852 -12.375 -31.312 1 98.12 113 GLU A C 1
ATOM 914 O O . GLU A 1 113 ? -11.086 -12.961 -32.375 1 98.12 113 GLU A O 1
ATOM 919 N N . ILE A 1 114 ? -11.242 -12.75 -30.188 1 97.06 114 ILE A N 1
ATOM 920 C CA . ILE A 1 114 ? -11.953 -14.016 -30.016 1 97.06 114 ILE A CA 1
ATOM 921 C C . ILE A 1 114 ? -13.453 -13.758 -29.938 1 97.06 114 ILE A C 1
ATOM 923 O O . ILE A 1 114 ? -14.25 -14.562 -30.422 1 97.06 114 ILE A O 1
ATOM 927 N N . SER A 1 115 ? -13.836 -12.734 -29.219 1 98.12 115 SER A N 1
ATOM 928 C CA . SER A 1 115 ? -15.25 -12.422 -29.016 1 98.12 115 SER A CA 1
ATOM 929 C C . SER A 1 115 ? -15.445 -10.969 -28.594 1 98.12 115 SER A C 1
ATOM 931 O O . SER A 1 115 ? -14.484 -10.297 -28.203 1 98.12 115 SER A O 1
ATOM 933 N N . LYS A 1 116 ? -16.656 -10.516 -28.828 1 97.94 116 LYS A N 1
ATOM 934 C CA . LYS A 1 116 ? -17.125 -9.219 -28.359 1 97.94 116 LYS A CA 1
ATOM 935 C C . LYS A 1 116 ? -18.422 -9.367 -27.547 1 97.94 116 LYS A C 1
ATOM 937 O O . LYS A 1 116 ? -19.234 -10.25 -27.828 1 97.94 116 LYS A O 1
ATOM 942 N N . SER A 1 117 ? -18.5 -8.547 -26.562 1 98.25 117 SER A N 1
ATOM 943 C CA . SER A 1 117 ? -19.688 -8.594 -25.719 1 98.25 117 SER A CA 1
ATOM 944 C C . SER A 1 117 ? -20.094 -7.199 -25.25 1 98.25 117 SER A C 1
ATOM 946 O O . SER A 1 117 ? -19.25 -6.301 -25.172 1 98.25 117 SER A O 1
ATOM 948 N N . GLY A 1 118 ? -21.406 -7.008 -24.953 1 97.88 118 GLY A N 1
ATOM 949 C CA . GLY A 1 118 ? -21.922 -5.746 -24.453 1 97.88 118 GLY A CA 1
ATOM 950 C C . GLY A 1 118 ? -22.344 -4.785 -25.547 1 97.88 118 GLY A C 1
ATOM 951 O O . GLY A 1 118 ? -22.234 -5.094 -26.734 1 97.88 118 GLY A O 1
ATOM 952 N N . THR A 1 119 ? -22.922 -3.693 -25.141 1 97.81 119 THR A N 1
ATOM 953 C CA . THR A 1 119 ? -23.422 -2.684 -26.062 1 97.81 119 THR A CA 1
ATOM 954 C C . THR A 1 119 ? -22.672 -1.371 -25.891 1 97.81 119 THR A C 1
ATOM 956 O O . THR A 1 119 ? -22.609 -0.815 -24.797 1 97.81 119 THR A O 1
ATOM 959 N N . ILE A 1 120 ? -22.047 -1.004 -26.969 1 97.81 120 ILE A N 1
ATOM 960 C CA . ILE A 1 120 ? -21.391 0.298 -26.953 1 97.81 120 ILE A CA 1
ATOM 961 C C . ILE A 1 120 ? -22.438 1.403 -26.828 1 97.81 120 ILE A C 1
ATOM 963 O O . ILE A 1 120 ? -23.406 1.44 -27.578 1 97.81 120 ILE A O 1
ATOM 967 N N . PRO A 1 121 ? -22.219 2.25 -25.875 1 97.12 121 PRO A N 1
ATOM 968 C CA . PRO A 1 121 ? -23.219 3.307 -25.703 1 97.12 121 PRO A CA 1
ATOM 969 C C . PRO A 1 121 ? -23.266 4.277 -26.891 1 97.12 121 PRO A C 1
ATOM 971 O O . PRO A 1 121 ? -22.234 4.539 -27.516 1 97.12 121 PRO A O 1
ATOM 974 N N . ASN A 1 122 ? -24.484 4.762 -27.156 1 95.81 122 ASN A N 1
ATOM 975 C CA . ASN A 1 122 ? -24.703 5.801 -28.156 1 95.81 122 ASN A CA 1
ATOM 976 C C . ASN A 1 122 ? -25.047 7.141 -27.5 1 95.81 122 ASN A C 1
ATOM 978 O O . ASN A 1 122 ? -26.203 7.371 -27.141 1 95.81 122 ASN A O 1
ATOM 982 N N . PHE A 1 123 ? -24.094 8.047 -27.484 1 97.12 123 PHE A N 1
ATOM 983 C CA . PHE A 1 123 ? -24.281 9.328 -26.812 1 97.12 123 PHE A CA 1
ATOM 984 C C . PHE A 1 123 ? -24.797 10.383 -27.781 1 97.12 123 PHE A C 1
ATOM 986 O O . PHE A 1 123 ? -24.375 10.414 -28.953 1 97.12 123 PHE A O 1
ATOM 993 N N . LYS A 1 124 ? -25.641 11.258 -27.312 1 96.88 124 LYS A N 1
ATOM 994 C CA . LYS A 1 124 ? -26.109 12.398 -28.094 1 96.88 124 LYS A CA 1
ATOM 995 C C . LYS A 1 124 ? -25.172 13.594 -27.938 1 96.88 124 LYS A C 1
ATOM 997 O O . LYS A 1 124 ? -25.484 14.688 -28.422 1 96.88 124 LYS A O 1
ATOM 1002 N N . PHE A 1 125 ? -24.141 13.391 -27.266 1 97.69 125 PHE A N 1
ATOM 1003 C CA . PHE A 1 125 ? -23.109 14.391 -27.016 1 97.69 125 PHE A CA 1
ATOM 1004 C C . PHE A 1 125 ? -21.719 13.789 -27.172 1 97.69 125 PHE A C 1
ATOM 1006 O O . PHE A 1 125 ? -21.578 12.57 -27.281 1 97.69 125 PHE A O 1
ATOM 1013 N N . LYS A 1 126 ? -20.766 14.602 -27.266 1 97.31 126 LYS A N 1
ATOM 1014 C CA . LYS A 1 126 ? -19.391 14.109 -27.344 1 97.31 126 LYS A CA 1
ATOM 1015 C C . LYS A 1 126 ? -18.906 13.586 -26 1 97.31 126 LYS A C 1
ATOM 1017 O O . LYS A 1 126 ? -18.812 14.336 -25.031 1 97.31 126 LYS A O 1
ATOM 1022 N N . PRO A 1 127 ? -18.625 12.336 -25.922 1 97.94 127 PRO A N 1
ATOM 1023 C CA . PRO A 1 127 ? -18.172 11.789 -24.641 1 97.94 127 PRO A CA 1
ATOM 1024 C C . PRO A 1 127 ? -16.844 12.391 -24.172 1 97.94 127 PRO A C 1
ATOM 1026 O O . PRO A 1 127 ? -15.961 12.656 -25 1 97.94 127 PRO A O 1
ATOM 1029 N N . LYS A 1 128 ? -16.75 12.648 -22.906 1 98.19 128 LYS A N 1
ATOM 1030 C CA . LYS A 1 128 ? -15.547 13.195 -22.297 1 98.19 128 LYS A CA 1
ATOM 1031 C C . LYS A 1 128 ? -14.672 12.086 -21.719 1 98.19 128 LYS A C 1
ATOM 1033 O O . LYS A 1 128 ? -15.164 10.992 -21.438 1 98.19 128 LYS A O 1
ATOM 1038 N N . SER A 1 129 ? -13.375 12.344 -21.578 1 98.19 129 SER A N 1
ATOM 1039 C CA . SER A 1 129 ? -12.438 11.406 -20.969 1 98.19 129 SER A CA 1
ATOM 1040 C C . SER A 1 129 ? -12.625 11.352 -19.453 1 98.19 129 SER A C 1
ATOM 1042 O O . SER A 1 129 ? -13.195 12.258 -18.859 1 98.19 129 SER A O 1
ATOM 1044 N N . HIS A 1 130 ? -12.133 10.258 -18.891 1 98.38 130 HIS A N 1
ATOM 1045 C CA . HIS A 1 130 ? -12.273 10.062 -17.453 1 98.38 130 HIS A CA 1
ATOM 1046 C C . HIS A 1 130 ? -11.602 11.195 -16.672 1 98.38 130 HIS A C 1
ATOM 1048 O O . HIS A 1 130 ? -12.102 11.625 -15.633 1 98.38 130 HIS A O 1
ATOM 1054 N N . TYR A 1 131 ? -10.414 11.68 -17.141 1 97.56 131 TYR A N 1
ATOM 1055 C CA . TYR A 1 131 ? -9.719 12.719 -16.391 1 97.56 131 TYR A CA 1
ATOM 1056 C C . TYR A 1 131 ? -10.453 14.047 -16.5 1 97.56 131 TYR A C 1
ATOM 1058 O O . TYR A 1 131 ? -10.469 14.836 -15.555 1 97.56 131 TYR A O 1
ATOM 1066 N N . GLU A 1 132 ? -11.102 14.328 -17.672 1 97.81 132 GLU A N 1
ATOM 1067 C CA . GLU A 1 132 ? -11.945 15.508 -17.781 1 97.81 132 GLU A CA 1
ATOM 1068 C C . GLU A 1 132 ? -13.141 15.422 -16.844 1 97.81 132 GLU A C 1
ATOM 1070 O O . GLU A 1 132 ? -13.461 16.375 -16.125 1 97.81 132 GLU A O 1
ATOM 1075 N N . LEU A 1 133 ? -13.805 14.289 -16.859 1 98.5 133 LEU A N 1
ATOM 1076 C CA . LEU A 1 133 ? -14.977 14.062 -16.016 1 98.5 133 LEU A CA 1
ATOM 1077 C C . LEU A 1 133 ? -14.609 14.164 -14.547 1 98.5 133 LEU A C 1
ATOM 1079 O O . LEU A 1 133 ? -15.273 14.875 -13.789 1 98.5 133 LEU A O 1
ATOM 1083 N N . GLY A 1 134 ? -13.531 13.445 -14.148 1 98.19 134 GLY A N 1
ATOM 1084 C CA . GLY A 1 134 ? -13.109 13.43 -12.758 1 98.19 134 GLY A CA 1
ATOM 1085 C C . GLY A 1 134 ? -12.688 14.789 -12.242 1 98.19 134 GLY A C 1
ATOM 1086 O O . GLY A 1 134 ? -12.992 15.148 -11.102 1 98.19 134 GLY A O 1
ATOM 1087 N N . GLU A 1 135 ? -11.961 15.57 -13.055 1 97.31 135 GLU A N 1
ATOM 1088 C CA . GLU A 1 135 ? -11.539 16.922 -12.68 1 97.31 135 GLU A CA 1
ATOM 1089 C C . GLU A 1 135 ? -12.742 17.859 -12.57 1 97.31 135 GLU A C 1
ATOM 1091 O O . GLU A 1 135 ? -12.812 18.672 -11.648 1 97.31 135 GLU A O 1
ATOM 1096 N N . ASN A 1 136 ? -13.664 17.719 -13.539 1 97.06 136 ASN A N 1
ATOM 1097 C CA . ASN A 1 136 ? -14.859 18.547 -13.508 1 97.06 136 ASN A CA 1
ATOM 1098 C C . ASN A 1 136 ? -15.703 18.266 -12.266 1 97.06 136 ASN A C 1
ATOM 1100 O O . ASN A 1 136 ? -16.344 19.172 -11.727 1 97.06 136 ASN A O 1
ATOM 1104 N N . LEU A 1 137 ? -15.719 17.016 -11.859 1 98.06 137 LEU A N 1
ATOM 1105 C CA . LEU A 1 137 ? -16.422 16.641 -10.648 1 98.06 137 LEU A CA 1
ATOM 1106 C C . LEU A 1 137 ? -15.648 17.078 -9.406 1 98.06 137 LEU A C 1
ATOM 1108 O O . LEU A 1 137 ? -16.188 17.062 -8.297 1 98.06 137 LEU A O 1
ATOM 1112 N N . ASN A 1 138 ? -14.367 17.453 -9.547 1 97.5 138 ASN A N 1
ATOM 1113 C CA . ASN A 1 138 ? -13.43 17.734 -8.469 1 97.5 138 ASN A CA 1
ATOM 1114 C C . ASN A 1 138 ? -13.164 16.5 -7.609 1 97.5 138 ASN A C 1
ATOM 1116 O O . ASN A 1 138 ? -13.062 16.609 -6.387 1 97.5 138 ASN A O 1
ATOM 1120 N N . MET A 1 139 ? -13.148 15.328 -8.305 1 98.62 139 MET A N 1
ATOM 1121 C CA . MET A 1 139 ? -13.008 14.094 -7.543 1 98.62 139 MET A CA 1
ATOM 1122 C C . MET A 1 139 ? -11.797 13.297 -8.016 1 98.62 139 MET A C 1
ATOM 1124 O O . MET A 1 139 ? -11.484 12.242 -7.461 1 98.62 139 MET A O 1
ATOM 1128 N N . LEU A 1 140 ? -11.141 13.75 -9.062 1 98.5 140 LEU A N 1
ATOM 1129 C CA . LEU A 1 140 ? -9.805 13.32 -9.453 1 98.5 140 LEU A CA 1
ATOM 1130 C C . LEU A 1 140 ? -8.844 14.5 -9.492 1 98.5 140 LEU A C 1
ATOM 1132 O O . LEU A 1 140 ? -9.07 15.469 -10.219 1 98.5 140 LEU A O 1
ATOM 1136 N N . ASP A 1 141 ? -7.785 14.438 -8.727 1 98.25 141 ASP A N 1
ATOM 1137 C CA . ASP A 1 141 ? -6.859 15.555 -8.625 1 98.25 141 ASP A CA 1
ATOM 1138 C C . ASP A 1 141 ? -5.43 15.125 -8.938 1 98.25 141 ASP A C 1
ATOM 1140 O O . ASP A 1 141 ? -4.715 14.633 -8.062 1 98.25 141 ASP A O 1
ATOM 1144 N N . PHE A 1 142 ? -4.977 15.32 -10.125 1 97.81 142 PHE A N 1
ATOM 1145 C CA . PHE A 1 142 ? -3.65 14.93 -10.594 1 97.81 142 PHE A CA 1
ATOM 1146 C C . PHE A 1 142 ? -2.605 15.953 -10.18 1 97.81 142 PHE A C 1
ATOM 1148 O O . PHE A 1 142 ? -1.465 15.602 -9.875 1 97.81 142 PHE A O 1
ATOM 1155 N N . ASP A 1 143 ? -2.992 17.203 -10.109 1 97.25 143 ASP A N 1
ATOM 1156 C CA . ASP A 1 143 ? -2.076 18.266 -9.727 1 97.25 143 ASP A CA 1
ATOM 1157 C C . ASP A 1 143 ? -1.641 18.125 -8.273 1 97.25 143 ASP A C 1
ATOM 1159 O O . ASP A 1 143 ? -0.459 18.281 -7.953 1 97.25 143 ASP A O 1
ATOM 1163 N N . LEU A 1 144 ? -2.611 17.891 -7.469 1 97.75 144 LEU A N 1
ATOM 1164 C CA . LEU A 1 144 ? -2.307 17.688 -6.059 1 97.75 144 LEU A CA 1
ATOM 1165 C C . LEU A 1 144 ? -1.345 16.516 -5.879 1 97.75 144 LEU A C 1
ATOM 1167 O O . LEU A 1 144 ? -0.438 16.578 -5.043 1 97.75 144 LEU A O 1
ATOM 1171 N N . ALA A 1 145 ? -1.541 15.461 -6.645 1 98.19 145 ALA A N 1
ATOM 1172 C CA . ALA A 1 145 ? -0.643 14.312 -6.578 1 98.19 145 ALA A CA 1
ATOM 1173 C C . ALA A 1 145 ? 0.776 14.703 -6.988 1 98.19 145 ALA A C 1
ATOM 1175 O O . ALA A 1 145 ? 1.748 14.266 -6.363 1 98.19 145 ALA A O 1
ATOM 1176 N N . THR A 1 146 ? 0.881 15.469 -8.016 1 96.88 146 THR A N 1
ATOM 1177 C CA . THR A 1 146 ? 2.191 15.914 -8.477 1 96.88 146 THR A CA 1
ATOM 1178 C C . THR A 1 146 ? 2.926 16.672 -7.375 1 96.88 146 THR A C 1
ATOM 1180 O O . THR A 1 146 ? 4.133 16.484 -7.188 1 96.88 146 THR A O 1
ATOM 1183 N N . LYS A 1 147 ? 2.24 17.406 -6.586 1 96.88 147 LYS A N 1
ATOM 1184 C CA . LYS A 1 147 ? 2.826 18.266 -5.555 1 96.88 147 LYS A CA 1
ATOM 1185 C C . LYS A 1 147 ? 3.242 17.438 -4.336 1 96.88 147 LYS A C 1
ATOM 1187 O O . LYS A 1 147 ? 4.211 17.781 -3.656 1 96.88 147 LYS A O 1
ATOM 1192 N N . THR A 1 148 ? 2.566 16.391 -4.051 1 97.94 148 THR A N 1
ATOM 1193 C CA . THR A 1 148 ? 2.791 15.656 -2.805 1 97.94 148 THR A CA 1
ATOM 1194 C C . THR A 1 148 ? 3.637 14.414 -3.053 1 97.94 148 THR A C 1
ATOM 1196 O O . THR A 1 148 ? 4.332 13.938 -2.152 1 97.94 148 THR A O 1
ATOM 1199 N N . THR A 1 149 ? 3.516 13.852 -4.258 1 97.62 149 THR A N 1
ATOM 1200 C CA . THR A 1 149 ? 4.098 12.555 -4.57 1 97.62 149 THR A CA 1
ATOM 1201 C C . THR A 1 149 ? 4.895 12.617 -5.871 1 97.62 149 THR A C 1
ATOM 1203 O O . THR A 1 149 ? 6.07 12.242 -5.902 1 97.62 149 THR A O 1
ATOM 1206 N N . GLY A 1 150 ? 4.352 13.047 -6.879 1 96.06 150 GLY A N 1
ATOM 1207 C CA . GLY A 1 150 ? 4.918 13.086 -8.219 1 96.06 150 GLY A CA 1
ATOM 1208 C C . GLY A 1 150 ? 3.895 12.836 -9.305 1 96.06 150 GLY A C 1
ATOM 1209 O O . GLY A 1 150 ? 2.699 12.711 -9.023 1 96.06 150 GLY A O 1
ATOM 1210 N N . SER A 1 151 ? 4.391 12.797 -10.531 1 94.75 151 SER A N 1
ATOM 1211 C CA . SER A 1 151 ? 3.525 12.539 -11.68 1 94.75 151 SER A CA 1
ATOM 1212 C C . SER A 1 151 ? 3.045 11.094 -11.688 1 94.75 151 SER A C 1
ATOM 1214 O O . SER A 1 151 ? 3.605 10.242 -11 1 94.75 151 SER A O 1
ATOM 1216 N N . ARG A 1 152 ? 1.935 10.828 -12.375 1 96.19 152 ARG A N 1
ATOM 1217 C CA . ARG A 1 152 ? 1.359 9.5 -12.586 1 96.19 152 ARG A CA 1
ATOM 1218 C C . ARG A 1 152 ? 0.826 8.922 -11.281 1 96.19 152 ARG A C 1
ATOM 1220 O O . ARG A 1 152 ? 0.956 7.719 -11.031 1 96.19 152 ARG A O 1
ATOM 1227 N N . PHE A 1 153 ? 0.486 9.781 -10.445 1 97.75 153 PHE A N 1
ATOM 1228 C CA . PHE A 1 153 ? -0.344 9.492 -9.281 1 97.75 153 PHE A CA 1
ATOM 1229 C C . PHE A 1 153 ? -1.632 10.305 -9.32 1 97.75 153 PHE A C 1
ATOM 123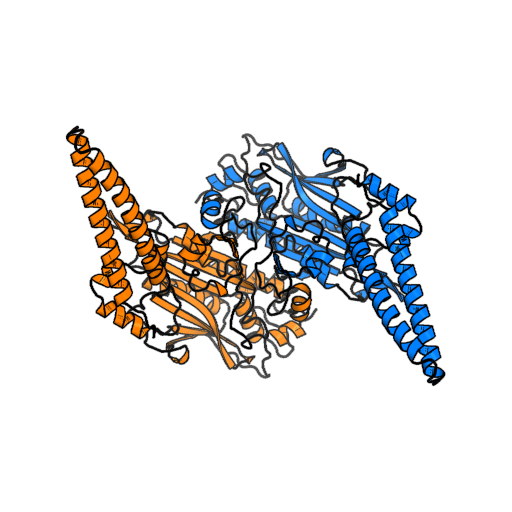1 O O . PHE A 1 153 ? -1.764 11.227 -10.117 1 97.75 153 PHE A O 1
ATOM 1238 N N . VAL A 1 154 ? -2.582 9.945 -8.43 1 98.5 154 VAL A N 1
ATOM 1239 C CA . VAL A 1 154 ? -3.85 10.672 -8.422 1 98.5 154 VAL A CA 1
ATOM 1240 C C . VAL A 1 154 ? -4.477 10.609 -7.031 1 98.5 154 VAL A C 1
ATOM 1242 O O . VAL A 1 154 ? -4.344 9.602 -6.328 1 98.5 154 VAL A O 1
ATOM 1245 N N . PHE A 1 155 ? -5.059 11.719 -6.582 1 98.69 155 PHE A N 1
ATOM 1246 C CA . PHE A 1 155 ? -6.004 11.703 -5.469 1 98.69 155 PHE A CA 1
ATOM 1247 C C . PHE A 1 155 ? -7.414 11.398 -5.957 1 98.69 155 PHE A C 1
ATOM 1249 O O . PHE A 1 155 ? -7.949 12.102 -6.812 1 98.69 155 PHE A O 1
ATOM 1256 N N . VAL A 1 156 ? -8 10.352 -5.477 1 98.81 156 VAL A N 1
ATOM 1257 C CA . VAL A 1 156 ? -9.414 10.07 -5.723 1 98.81 156 VAL A CA 1
ATOM 1258 C C . VAL A 1 156 ? -10.242 10.492 -4.516 1 98.81 156 VAL A C 1
ATOM 1260 O O . VAL A 1 156 ? -9.953 10.109 -3.383 1 98.81 156 VAL A O 1
ATOM 1263 N N . LYS A 1 157 ? -11.305 11.289 -4.758 1 98.44 157 LYS A N 1
ATOM 1264 C CA . LYS A 1 157 ? -11.977 11.938 -3.635 1 98.44 157 LYS A CA 1
ATOM 1265 C C . LYS A 1 157 ? -13.477 11.656 -3.656 1 98.44 157 LYS A C 1
ATOM 1267 O O . LYS A 1 157 ? -14.031 11.289 -4.695 1 98.44 157 LYS A O 1
ATOM 1272 N N . ASP A 1 158 ? -14.016 11.781 -2.508 1 97.94 158 ASP A N 1
ATOM 1273 C CA . ASP A 1 158 ? -15.461 11.805 -2.309 1 97.94 158 ASP A CA 1
ATOM 1274 C C . ASP A 1 158 ? -16.125 10.578 -2.934 1 97.94 158 ASP A C 1
ATOM 1276 O O . ASP A 1 158 ? -15.711 9.445 -2.666 1 97.94 158 ASP A O 1
ATOM 1280 N N . LYS A 1 159 ? -17.109 10.734 -3.762 1 98.38 159 LYS A N 1
ATOM 1281 C CA . LYS A 1 159 ? -17.906 9.609 -4.25 1 98.38 159 LYS A CA 1
ATOM 1282 C C . LYS A 1 159 ? -17.094 8.727 -5.188 1 98.38 159 LYS A C 1
ATOM 1284 O O . LYS A 1 159 ? -17.359 7.527 -5.309 1 98.38 159 LYS A O 1
ATOM 1289 N N . LEU A 1 160 ? -16.078 9.289 -5.875 1 98.69 160 LEU A N 1
ATOM 1290 C CA . LEU A 1 160 ? -15.234 8.43 -6.703 1 98.69 160 LEU A CA 1
ATOM 1291 C C . LEU A 1 160 ? -14.32 7.562 -5.84 1 98.69 160 LEU A C 1
ATOM 1293 O O . LEU A 1 160 ? -13.984 6.438 -6.219 1 98.69 160 LEU A O 1
ATOM 1297 N N . ALA A 1 161 ? -13.922 8.141 -4.684 1 98.75 161 ALA A N 1
ATOM 1298 C CA . ALA A 1 161 ? -13.195 7.297 -3.734 1 98.75 161 ALA A CA 1
ATOM 1299 C C . ALA A 1 161 ? -14.07 6.145 -3.252 1 98.75 161 ALA A C 1
ATOM 1301 O O . ALA A 1 161 ? -13.609 5.004 -3.16 1 98.75 161 ALA A O 1
ATOM 1302 N N . MET A 1 162 ? -15.297 6.434 -2.953 1 98.62 162 MET A N 1
ATOM 1303 C CA . MET A 1 162 ? -16.25 5.395 -2.562 1 98.62 162 MET A CA 1
ATOM 1304 C C . MET A 1 162 ? -16.422 4.375 -3.684 1 98.62 162 MET A C 1
ATOM 1306 O O . MET A 1 162 ? -16.5 3.174 -3.428 1 98.62 162 MET A O 1
ATOM 1310 N N . LEU A 1 163 ? -16.484 4.859 -4.922 1 98.81 163 LEU A N 1
ATOM 1311 C CA . LEU A 1 163 ? -16.641 3.977 -6.07 1 98.81 163 LEU A CA 1
ATOM 1312 C C . LEU A 1 163 ? -15.445 3.047 -6.211 1 98.81 163 LEU A C 1
ATOM 1314 O O . LEU A 1 163 ? -15.602 1.867 -6.535 1 98.81 163 LEU A O 1
ATOM 1318 N N . GLU A 1 164 ? -14.305 3.586 -5.988 1 98.75 164 GLU A N 1
ATOM 1319 C CA . GLU A 1 164 ? -13.086 2.789 -6.074 1 98.75 164 GLU A CA 1
ATOM 1320 C C . GLU A 1 164 ? -13.125 1.604 -5.113 1 98.75 164 GLU A C 1
ATOM 1322 O O . GLU A 1 164 ? -12.883 0.464 -5.516 1 98.75 164 GLU A O 1
ATOM 1327 N N . ARG A 1 165 ? -13.438 1.84 -3.789 1 98.44 165 ARG A N 1
ATOM 1328 C CA . ARG A 1 165 ? -13.492 0.723 -2.85 1 98.44 165 ARG A CA 1
ATOM 1329 C C . ARG A 1 165 ? -14.711 -0.154 -3.111 1 98.44 165 ARG A C 1
ATOM 1331 O O . ARG A 1 165 ? -14.688 -1.357 -2.844 1 98.44 165 ARG A O 1
ATOM 1338 N N . ALA A 1 166 ? -15.797 0.431 -3.684 1 98.69 166 ALA A N 1
ATOM 1339 C CA . ALA A 1 166 ? -16.969 -0.361 -4.062 1 98.69 166 ALA A CA 1
ATOM 1340 C C . ALA A 1 166 ? -16.609 -1.394 -5.125 1 98.69 166 ALA A C 1
ATOM 1342 O O . ALA A 1 166 ? -17.016 -2.551 -5.043 1 98.69 166 ALA A O 1
ATOM 1343 N N . LEU A 1 167 ? -15.844 -0.964 -6.082 1 98.88 167 LEU A N 1
ATOM 1344 C CA . LEU A 1 167 ? -15.406 -1.858 -7.148 1 98.88 167 LEU A CA 1
ATOM 1345 C C . LEU A 1 167 ? -14.594 -3.018 -6.586 1 98.88 167 LEU A C 1
ATOM 1347 O O . LEU A 1 167 ? -14.828 -4.176 -6.938 1 98.88 167 LEU A O 1
ATOM 1351 N N . SER A 1 168 ? -13.641 -2.723 -5.727 1 98.75 168 SER A N 1
ATOM 1352 C CA . SER A 1 168 ? -12.82 -3.754 -5.102 1 98.75 168 SER A CA 1
ATOM 1353 C C . SER A 1 168 ? -13.68 -4.754 -4.332 1 98.75 168 SER A C 1
ATOM 1355 O O . SER A 1 168 ? -13.508 -5.965 -4.484 1 98.75 168 SER A O 1
ATOM 1357 N N . ASN A 1 169 ? -14.586 -4.258 -3.523 1 98.5 169 ASN A N 1
ATOM 1358 C CA . ASN A 1 169 ? -15.453 -5.109 -2.711 1 98.5 169 ASN A CA 1
ATOM 1359 C C . ASN A 1 169 ? -16.375 -5.965 -3.578 1 98.5 169 ASN A C 1
ATOM 1361 O O . ASN A 1 169 ? -16.547 -7.156 -3.311 1 98.5 169 ASN A O 1
ATOM 1365 N N . PHE A 1 170 ? -16.922 -5.277 -4.605 1 98.69 170 PHE A N 1
ATOM 1366 C CA . PHE A 1 170 ? -17.812 -5.969 -5.531 1 98.69 170 PHE A CA 1
ATOM 1367 C C . PHE A 1 170 ? -17.094 -7.125 -6.211 1 98.69 170 PHE A C 1
ATOM 1369 O O . PHE A 1 170 ? -17.609 -8.242 -6.262 1 98.69 170 PHE A O 1
ATOM 1376 N N . MET A 1 171 ? -15.906 -6.926 -6.711 1 98.88 171 MET A N 1
ATOM 1377 C CA . MET A 1 171 ? -15.125 -7.953 -7.395 1 98.88 171 MET A CA 1
ATOM 1378 C C . MET A 1 171 ? -14.758 -9.078 -6.434 1 98.88 171 MET A C 1
ATOM 1380 O O . MET A 1 171 ? -14.914 -10.258 -6.762 1 98.88 171 MET A O 1
ATOM 1384 N N . LEU A 1 172 ? -14.266 -8.711 -5.223 1 98.75 172 LEU A N 1
ATOM 1385 C CA . LEU A 1 172 ? -13.891 -9.711 -4.234 1 98.75 172 LEU A CA 1
ATOM 1386 C C . LEU A 1 172 ? -15.086 -10.594 -3.875 1 98.75 172 LEU A C 1
ATOM 1388 O O . LEU A 1 172 ? -14.984 -11.82 -3.877 1 98.75 172 LEU A O 1
ATOM 1392 N N . ASP A 1 173 ? -16.203 -9.953 -3.609 1 98.44 173 ASP A N 1
ATOM 1393 C CA . ASP A 1 173 ? -17.406 -10.695 -3.242 1 98.44 173 ASP A CA 1
ATOM 1394 C C . ASP A 1 173 ? -17.828 -11.656 -4.355 1 98.44 173 ASP A C 1
ATOM 1396 O O . ASP A 1 173 ? -18.203 -12.797 -4.09 1 98.44 173 ASP A O 1
ATOM 1400 N N . THR A 1 174 ? -17.812 -11.18 -5.586 1 98.62 174 THR A N 1
ATOM 1401 C CA . THR A 1 174 ? -18.172 -12.008 -6.727 1 98.62 174 THR A CA 1
ATOM 1402 C C . THR A 1 174 ? -17.25 -13.211 -6.84 1 98.62 174 THR A C 1
ATOM 1404 O O . THR A 1 174 ? -17.703 -14.352 -6.984 1 98.62 174 THR A O 1
ATOM 1407 N N . HIS A 1 175 ? -15.953 -13 -6.742 1 98.75 175 HIS A N 1
ATOM 1408 C CA . HIS A 1 175 ? -14.984 -14.07 -6.91 1 98.75 175 HIS A CA 1
ATOM 1409 C C . HIS A 1 175 ? -15.055 -15.062 -5.754 1 98.75 175 HIS A C 1
ATOM 1411 O O . HIS A 1 175 ? -14.875 -16.266 -5.953 1 98.75 175 HIS A O 1
ATOM 1417 N N . VAL A 1 176 ? -15.336 -14.562 -4.543 1 98.19 176 VAL A N 1
ATOM 1418 C CA . VAL A 1 176 ? -15.391 -15.43 -3.371 1 98.19 176 VAL A CA 1
ATOM 1419 C C . VAL A 1 176 ? -16.703 -16.203 -3.361 1 98.19 176 VAL A C 1
ATOM 1421 O O . VAL A 1 176 ? -16.719 -17.422 -3.271 1 98.19 176 VAL A O 1
ATOM 1424 N N . ASN A 1 177 ? -17.828 -15.539 -3.57 1 97.25 177 ASN A N 1
ATOM 1425 C CA . ASN A 1 177 ? -19.141 -16.125 -3.344 1 97.25 177 ASN A CA 1
ATOM 1426 C C . ASN A 1 177 ? -19.641 -16.875 -4.574 1 97.25 177 ASN A C 1
ATOM 1428 O O . ASN A 1 177 ? -20.438 -17.812 -4.457 1 97.25 177 ASN A O 1
ATOM 1432 N N . THR A 1 178 ? -19.203 -16.453 -5.785 1 97.69 178 THR A N 1
ATOM 1433 C CA . THR A 1 178 ? -19.75 -17.016 -7.012 1 97.69 178 THR A CA 1
ATOM 1434 C C . THR A 1 178 ? -18.703 -17.875 -7.727 1 97.69 178 THR A C 1
ATOM 1436 O O . THR A 1 178 ? -19.047 -18.906 -8.312 1 97.69 178 THR A O 1
ATOM 1439 N N . ASN A 1 179 ? -17.406 -17.484 -7.641 1 98 179 ASN A N 1
ATOM 1440 C CA . ASN A 1 179 ? -16.422 -18.141 -8.492 1 98 179 ASN A CA 1
ATOM 1441 C C . ASN A 1 179 ? -15.539 -19.094 -7.703 1 98 179 ASN A C 1
ATOM 1443 O O . ASN A 1 179 ? -14.672 -19.766 -8.266 1 98 179 ASN A O 1
ATOM 1447 N N . GLY A 1 180 ? -15.711 -19.156 -6.43 1 97.62 180 GLY A N 1
ATOM 1448 C CA . GLY A 1 180 ? -15.07 -20.203 -5.641 1 97.62 180 GLY A CA 1
ATOM 1449 C C . GLY A 1 180 ? -13.641 -19.859 -5.258 1 97.62 180 GLY A C 1
ATOM 1450 O O . GLY A 1 180 ? -12.812 -20.75 -5.066 1 97.62 180 GLY A O 1
ATOM 1451 N N . TYR A 1 181 ? -13.297 -18.609 -5.188 1 98.69 181 TYR A N 1
ATOM 1452 C CA . TYR A 1 181 ? -11.953 -18.203 -4.785 1 98.69 181 TYR A CA 1
ATOM 1453 C C . TYR A 1 181 ? -11.891 -17.969 -3.277 1 98.69 181 TYR A C 1
ATOM 1455 O O . TYR A 1 181 ? -12.883 -17.609 -2.652 1 98.69 181 TYR A O 1
ATOM 1463 N N . GLU A 1 182 ? -10.711 -18.156 -2.707 1 98.5 182 GLU A N 1
ATOM 1464 C CA . GLU A 1 182 ? -10.414 -17.781 -1.329 1 98.5 182 GLU A CA 1
ATOM 1465 C C . GLU A 1 182 ? -9.781 -16.391 -1.26 1 98.5 182 GLU A C 1
ATOM 1467 O O . GLU A 1 182 ? -8.789 -16.125 -1.938 1 98.5 182 GLU A O 1
ATOM 1472 N N . GLU A 1 183 ? -10.336 -15.555 -0.449 1 98.62 183 GLU A N 1
ATOM 1473 C CA . GLU A 1 183 ? -9.805 -14.203 -0.302 1 98.62 183 GLU A CA 1
ATOM 1474 C C . GLU A 1 183 ? -8.57 -14.188 0.593 1 98.62 183 GLU A C 1
ATOM 1476 O O . GLU A 1 183 ? -8.555 -14.812 1.654 1 98.62 183 GLU A O 1
ATOM 1481 N N . ILE A 1 184 ? -7.539 -13.492 0.165 1 98.81 184 ILE A N 1
ATOM 1482 C CA . ILE A 1 184 ? -6.309 -13.32 0.93 1 98.81 184 ILE A CA 1
ATOM 1483 C C . ILE A 1 184 ? -5.922 -11.836 0.951 1 98.81 184 ILE A C 1
ATOM 1485 O O . ILE A 1 184 ? -6.004 -11.156 -0.072 1 98.81 184 ILE A O 1
ATOM 1489 N N . SER A 1 185 ? -5.695 -11.281 2.113 1 98.81 185 SER A N 1
ATOM 1490 C CA . SER A 1 185 ? -5.004 -10.008 2.275 1 98.81 185 SER A CA 1
ATOM 1491 C C . SER A 1 185 ? -3.516 -10.211 2.537 1 98.81 185 SER A C 1
ATOM 1493 O O . SER A 1 185 ? -3.117 -10.539 3.656 1 98.81 185 SER A O 1
ATOM 1495 N N . PRO A 1 186 ? -2.672 -10.016 1.54 1 98.81 186 PRO A N 1
ATOM 1496 C CA . PRO A 1 186 ? -1.256 -10.375 1.647 1 98.81 186 PRO A CA 1
ATOM 1497 C C . PRO A 1 186 ? -0.364 -9.188 1.987 1 98.81 186 PRO A C 1
ATOM 1499 O O . PRO A 1 186 ? -0.816 -8.039 1.943 1 98.81 186 PRO A O 1
ATOM 1502 N N . PRO A 1 187 ? 0.89 -9.461 2.375 1 98.75 187 PRO A N 1
ATOM 1503 C CA . PRO A 1 187 ? 1.888 -8.391 2.402 1 98.75 187 PRO A CA 1
ATOM 1504 C C . PRO A 1 187 ? 2.076 -7.727 1.04 1 98.75 187 PRO A C 1
ATOM 1506 O O . PRO A 1 187 ? 1.871 -8.367 0.004 1 98.75 187 PRO A O 1
ATOM 1509 N N . LEU A 1 188 ? 2.469 -6.461 1.081 1 98.88 188 LEU A N 1
ATOM 1510 C CA . LEU A 1 188 ? 2.627 -5.684 -0.143 1 98.88 188 LEU A CA 1
ATOM 1511 C C . LEU A 1 188 ? 4.102 -5.535 -0.505 1 98.88 188 LEU A C 1
ATOM 1513 O O . LEU A 1 188 ? 4.445 -4.785 -1.421 1 98.88 188 LEU A O 1
ATOM 1517 N N . ILE A 1 189 ? 4.988 -6.145 0.266 1 98.81 189 ILE A N 1
ATOM 1518 C CA . ILE A 1 189 ? 6.43 -6.164 0.062 1 98.81 189 ILE A CA 1
ATOM 1519 C C . ILE A 1 189 ? 6.902 -7.602 -0.151 1 98.81 189 ILE A C 1
ATOM 1521 O O . ILE A 1 189 ? 6.449 -8.516 0.535 1 98.81 189 ILE A O 1
ATOM 1525 N N . ALA A 1 190 ? 7.758 -7.836 -1.135 1 98.69 190 ALA A N 1
ATOM 1526 C CA . ALA A 1 190 ? 8.258 -9.164 -1.474 1 98.69 190 ALA A CA 1
ATOM 1527 C C . ALA A 1 190 ? 9.781 -9.195 -1.488 1 98.69 190 ALA A C 1
ATOM 1529 O O . ALA A 1 190 ? 10.422 -8.203 -1.859 1 98.69 190 ALA A O 1
ATOM 1530 N N . THR A 1 191 ? 10.359 -10.312 -1.145 1 98.19 191 THR A N 1
ATOM 1531 C CA . THR A 1 191 ? 11.805 -10.5 -1.259 1 98.19 191 THR A CA 1
ATOM 1532 C C . THR A 1 191 ? 12.203 -10.719 -2.715 1 98.19 191 THR A C 1
ATOM 1534 O O . THR A 1 191 ? 11.352 -10.938 -3.574 1 98.19 191 THR A O 1
ATOM 1537 N N . ASP A 1 192 ? 13.516 -10.664 -2.949 1 97.31 192 ASP A N 1
ATOM 1538 C CA . ASP A 1 192 ? 14.016 -10.938 -4.293 1 97.31 192 ASP A CA 1
ATOM 1539 C C . ASP A 1 192 ? 13.688 -12.367 -4.715 1 97.31 192 ASP A C 1
ATOM 1541 O O . ASP A 1 192 ? 13.344 -12.617 -5.871 1 97.31 192 ASP A O 1
ATOM 1545 N N . ALA A 1 193 ? 13.742 -13.305 -3.779 1 97.38 193 ALA A N 1
ATOM 1546 C CA . ALA A 1 193 ? 13.398 -14.695 -4.059 1 97.38 193 ALA A CA 1
ATOM 1547 C C . ALA A 1 193 ? 11.93 -14.828 -4.453 1 97.38 193 ALA A C 1
ATOM 1549 O O . ALA A 1 193 ? 11.594 -15.602 -5.352 1 97.38 193 ALA A O 1
ATOM 1550 N N . THR A 1 194 ? 11.086 -14.125 -3.771 1 98.5 194 THR A N 1
ATOM 1551 C CA . THR A 1 194 ? 9.656 -14.148 -4.066 1 98.5 194 THR A CA 1
ATOM 1552 C C . THR A 1 194 ? 9.383 -13.555 -5.445 1 98.5 194 THR A C 1
ATOM 1554 O O . THR A 1 194 ? 8.586 -14.102 -6.211 1 98.5 194 THR A O 1
ATOM 1557 N N . MET A 1 195 ? 10.07 -12.5 -5.727 1 98.5 195 MET A N 1
ATOM 1558 C CA . MET A 1 195 ? 9.945 -11.891 -7.043 1 98.5 195 MET A CA 1
ATOM 1559 C C . MET A 1 195 ? 10.438 -12.836 -8.133 1 98.5 195 MET A C 1
ATOM 1561 O O . MET A 1 195 ? 9.859 -12.898 -9.219 1 98.5 195 MET A O 1
ATOM 1565 N N . TYR A 1 196 ? 11.508 -13.531 -7.859 1 97.88 196 TYR A N 1
ATOM 1566 C CA . TYR A 1 196 ? 12.078 -14.477 -8.805 1 97.88 196 TYR A CA 1
ATOM 1567 C C . TYR A 1 196 ? 11.086 -15.578 -9.148 1 97.88 196 TYR A C 1
ATOM 1569 O O . TYR A 1 196 ? 10.969 -15.984 -10.305 1 97.88 196 TYR A O 1
ATOM 1577 N N . GLY A 1 197 ? 10.367 -15.984 -8.156 1 98.12 197 GLY A N 1
ATOM 1578 C CA . GLY A 1 197 ? 9.453 -17.109 -8.305 1 98.12 197 GLY A CA 1
ATOM 1579 C C . GLY A 1 197 ? 8.438 -16.906 -9.406 1 98.12 197 GLY A C 1
ATOM 1580 O O . GLY A 1 197 ? 8.18 -17.828 -10.195 1 98.12 197 GLY A O 1
ATOM 1581 N N . THR A 1 198 ? 7.961 -15.719 -9.531 1 98.06 198 THR A N 1
ATOM 1582 C CA . THR A 1 198 ? 6.891 -15.477 -10.492 1 98.06 198 THR A CA 1
ATOM 1583 C C . THR A 1 198 ? 7.445 -14.883 -11.781 1 98.06 198 THR A C 1
ATOM 1585 O O . THR A 1 198 ? 6.688 -14.562 -12.703 1 98.06 198 THR A O 1
ATOM 1588 N N . GLY A 1 199 ? 8.719 -14.648 -11.812 1 97.25 199 GLY A N 1
ATOM 1589 C CA . GLY A 1 199 ? 9.344 -14.258 -13.07 1 97.25 199 GLY A CA 1
ATOM 1590 C C . GLY A 1 199 ? 9.57 -12.766 -13.188 1 97.25 199 GLY A C 1
ATOM 1591 O O . GLY A 1 199 ? 9.992 -12.273 -14.234 1 97.25 199 GLY A O 1
ATOM 1592 N N . GLN A 1 200 ? 9.273 -11.977 -12.125 1 97.06 200 GLN A N 1
ATOM 1593 C CA . GLN A 1 200 ? 9.539 -10.539 -12.164 1 97.06 200 GLN A CA 1
ATOM 1594 C C . GLN A 1 200 ? 11.039 -10.258 -12.195 1 97.06 200 GLN A C 1
ATOM 1596 O O . GLN A 1 200 ? 11.477 -9.266 -12.781 1 97.06 200 GLN A O 1
ATOM 1601 N N . LEU A 1 201 ? 11.734 -11.078 -11.469 1 96.12 201 LEU A N 1
ATOM 1602 C CA . LEU A 1 201 ? 13.188 -10.984 -11.516 1 96.12 201 LEU A CA 1
ATOM 1603 C C . LEU A 1 201 ? 13.789 -12.203 -12.203 1 96.12 201 LEU A C 1
ATOM 1605 O O . LEU A 1 201 ? 13.25 -13.312 -12.094 1 96.12 201 LEU A O 1
ATOM 1609 N N . PRO A 1 202 ? 14.828 -11.945 -12.938 1 94.5 202 PRO A N 1
ATOM 1610 C CA . PRO A 1 202 ? 15.594 -10.711 -13.094 1 94.5 202 PRO A CA 1
ATOM 1611 C C . PRO A 1 202 ? 15.086 -9.836 -14.234 1 94.5 202 PRO A C 1
ATOM 1613 O O . PRO A 1 202 ? 15.461 -8.664 -14.328 1 94.5 202 PRO A O 1
ATOM 1616 N N . LYS A 1 203 ? 14.188 -10.367 -14.945 1 90 203 LYS A N 1
ATOM 1617 C CA . LYS A 1 203 ? 13.812 -9.781 -16.219 1 90 203 LYS A CA 1
ATOM 1618 C C . LYS A 1 203 ? 13.32 -8.344 -16.047 1 90 203 LYS A C 1
ATOM 1620 O O . LYS A 1 203 ? 13.688 -7.457 -16.828 1 90 203 LYS A O 1
ATOM 1625 N N . PHE A 1 204 ? 12.555 -8.094 -15.039 1 93 204 PHE A N 1
ATOM 1626 C CA . PHE A 1 204 ? 11.891 -6.805 -14.891 1 93 204 PHE A CA 1
ATOM 1627 C C . PHE A 1 204 ? 12.484 -6.023 -13.719 1 93 204 PHE A C 1
ATOM 1629 O O . PHE A 1 204 ? 11.781 -5.254 -13.062 1 93 204 PHE A O 1
ATOM 1636 N N . ASP A 1 205 ? 13.68 -6.188 -13.422 1 94.38 205 ASP A N 1
ATOM 1637 C CA . ASP A 1 205 ? 14.344 -5.559 -12.281 1 94.38 205 ASP A CA 1
ATOM 1638 C C . ASP A 1 205 ? 14.18 -4.043 -12.32 1 94.38 205 ASP A C 1
ATOM 1640 O O . ASP A 1 205 ? 13.82 -3.424 -11.312 1 94.38 205 ASP A O 1
ATOM 1644 N N . ASN A 1 206 ? 14.227 -3.43 -13.453 1 93.38 206 ASN A N 1
ATOM 1645 C CA . ASN A 1 206 ? 14.211 -1.977 -13.594 1 93.38 206 ASN A CA 1
ATOM 1646 C C . ASN A 1 206 ? 12.797 -1.422 -13.484 1 93.38 206 ASN A C 1
ATOM 1648 O O . ASN A 1 206 ? 12.602 -0.214 -13.336 1 93.38 206 ASN A O 1
ATOM 1652 N N . ASP A 1 207 ? 11.844 -2.299 -13.5 1 95.06 207 ASP A N 1
ATOM 1653 C CA . ASP A 1 207 ? 10.445 -1.857 -13.469 1 95.06 207 ASP A CA 1
ATOM 1654 C C . ASP A 1 207 ? 9.875 -1.949 -12.055 1 95.06 207 ASP A C 1
ATOM 1656 O O . ASP A 1 207 ? 8.711 -1.614 -11.828 1 95.06 207 ASP A O 1
ATOM 1660 N N . GLN A 1 208 ? 10.711 -2.422 -11.148 1 97.44 208 GLN A N 1
ATOM 1661 C CA . GLN A 1 208 ? 10.227 -2.635 -9.789 1 97.44 208 GLN A CA 1
ATOM 1662 C C . GLN A 1 208 ? 10.648 -1.491 -8.867 1 97.44 208 GLN A C 1
ATOM 1664 O O . GLN A 1 208 ? 11.719 -0.905 -9.055 1 97.44 208 GLN A O 1
ATOM 1669 N N . PHE A 1 209 ? 9.781 -1.126 -7.949 1 98.19 209 PHE A N 1
ATOM 1670 C CA . PHE A 1 209 ? 10.188 -0.268 -6.844 1 98.19 209 PHE A CA 1
ATOM 1671 C C . PHE A 1 209 ? 10.898 -1.076 -5.766 1 98.19 209 PHE A C 1
ATOM 1673 O O . PHE A 1 209 ? 10.305 -1.967 -5.156 1 98.19 209 PHE A O 1
ATOM 1680 N N . GLU A 1 210 ? 12.141 -0.778 -5.582 1 97.94 210 GLU A N 1
ATOM 1681 C CA . GLU A 1 210 ? 12.945 -1.437 -4.555 1 97.94 210 GLU A CA 1
ATOM 1682 C C . GLU A 1 210 ? 13.086 -0.554 -3.32 1 97.94 210 GLU A C 1
ATOM 1684 O O . GLU A 1 210 ? 13.219 0.667 -3.434 1 97.94 210 GLU A O 1
ATOM 1689 N N . LEU A 1 211 ? 13.039 -1.12 -2.117 1 98.25 211 LEU A N 1
ATOM 1690 C CA . LEU A 1 211 ? 13.234 -0.394 -0.868 1 98.25 211 LEU A CA 1
ATOM 1691 C C . LEU A 1 211 ? 14.719 -0.197 -0.583 1 98.25 211 LEU A C 1
ATOM 1693 O O . LEU A 1 211 ? 15.531 -1.093 -0.834 1 98.25 211 LEU A O 1
ATOM 1697 N N . LYS A 1 212 ? 15.055 0.958 -0.086 1 96.31 212 LYS A N 1
ATOM 1698 C CA . LYS A 1 212 ? 16.406 1.225 0.371 1 96.31 212 LYS A CA 1
ATOM 1699 C C . LYS A 1 212 ? 16.656 0.612 1.746 1 96.31 212 LYS A C 1
ATOM 1701 O O . LYS A 1 212 ? 16.172 1.126 2.756 1 96.31 212 LYS A O 1
ATOM 1706 N N . LEU A 1 213 ? 17.375 -0.451 1.828 1 94 213 LEU A N 1
ATOM 1707 C CA . LEU A 1 213 ? 17.703 -1.146 3.068 1 94 213 LEU A CA 1
ATOM 1708 C C . LEU A 1 213 ? 19.219 -1.26 3.248 1 94 213 LEU A C 1
ATOM 1710 O O . LEU A 1 213 ? 19.984 -0.838 2.379 1 94 213 LEU A O 1
ATOM 1714 N N . ASP A 1 214 ? 19.594 -1.706 4.395 1 88.94 214 ASP A N 1
ATOM 1715 C CA . ASP A 1 214 ? 21.016 -1.892 4.652 1 88.94 214 ASP A CA 1
ATOM 1716 C C . ASP A 1 214 ? 21.625 -2.881 3.664 1 88.94 214 ASP A C 1
ATOM 1718 O O . ASP A 1 214 ? 20.969 -3.834 3.242 1 88.94 214 ASP A O 1
ATOM 1722 N N . ASP A 1 215 ? 22.828 -2.756 3.365 1 85.5 215 ASP A N 1
ATOM 1723 C CA . ASP A 1 215 ? 23.516 -3.559 2.357 1 85.5 215 ASP A CA 1
ATOM 1724 C C . ASP A 1 215 ? 23.531 -5.039 2.742 1 85.5 215 ASP A C 1
ATOM 1726 O O . ASP A 1 215 ? 23.594 -5.91 1.873 1 85.5 215 ASP A O 1
ATOM 1730 N N . SER A 1 216 ? 23.406 -5.285 3.973 1 86.75 216 SER A N 1
ATOM 1731 C CA . SER A 1 216 ? 23.469 -6.668 4.426 1 86.75 216 SER A CA 1
ATOM 1732 C C . SER A 1 216 ? 22.094 -7.336 4.352 1 86.75 216 SER A C 1
ATOM 1734 O O . SER A 1 216 ? 21.984 -8.555 4.461 1 86.75 216 SER A O 1
ATOM 1736 N N . SER A 1 217 ? 21.109 -6.523 4.02 1 87.19 217 SER A N 1
ATOM 1737 C CA . SER A 1 217 ? 19.75 -7.051 3.992 1 87.19 217 SER A CA 1
ATOM 1738 C C . SER A 1 217 ? 19.375 -7.566 2.604 1 87.19 217 SER A C 1
ATOM 1740 O O . SER A 1 217 ? 19.922 -7.098 1.6 1 87.19 217 SER A O 1
ATOM 1742 N N . ASP A 1 218 ? 18.547 -8.562 2.568 1 90.44 218 ASP A N 1
ATOM 1743 C CA . ASP A 1 218 ? 17.984 -9 1.296 1 90.44 218 ASP A CA 1
ATOM 1744 C C . ASP A 1 218 ? 17.188 -7.879 0.636 1 90.44 218 ASP A C 1
ATOM 1746 O O . ASP A 1 218 ? 16.625 -7.023 1.323 1 90.44 218 ASP A O 1
ATOM 1750 N N . ARG A 1 219 ? 17.25 -7.863 -0.666 1 96.62 219 ARG A N 1
ATOM 1751 C CA . ARG A 1 219 ? 16.469 -6.879 -1.4 1 96.62 219 ARG A CA 1
ATOM 1752 C C . ARG A 1 219 ? 14.969 -7.078 -1.16 1 96.62 219 ARG A C 1
ATOM 1754 O O . ARG A 1 219 ? 14.5 -8.211 -1.062 1 96.62 219 ARG A O 1
ATOM 1761 N N . LYS A 1 220 ? 14.242 -6.051 -1.041 1 98.19 220 LYS A N 1
ATOM 1762 C CA . LYS A 1 220 ? 12.781 -6.066 -0.914 1 98.19 220 LYS A CA 1
ATOM 1763 C C . LYS A 1 220 ? 12.133 -5.125 -1.923 1 98.19 220 LYS A C 1
ATOM 1765 O O . LYS A 1 220 ? 12.68 -4.062 -2.23 1 98.19 220 LYS A O 1
ATOM 1770 N N . PHE A 1 221 ? 10.992 -5.531 -2.4 1 98.75 221 PHE A N 1
ATOM 1771 C CA . PHE A 1 221 ? 10.312 -4.801 -3.461 1 98.75 221 PHE A CA 1
ATOM 1772 C C . PHE A 1 221 ? 8.836 -4.609 -3.123 1 98.75 221 PHE A C 1
ATOM 1774 O O . PHE A 1 221 ? 8.227 -5.469 -2.482 1 98.75 221 PHE A O 1
ATOM 1781 N N . LEU A 1 222 ? 8.297 -3.424 -3.516 1 98.88 222 LEU A N 1
ATOM 1782 C CA . LEU A 1 222 ? 6.844 -3.312 -3.57 1 98.88 222 LEU A CA 1
ATOM 1783 C C . LEU A 1 222 ? 6.27 -4.199 -4.672 1 98.88 222 LEU A C 1
ATOM 1785 O O . LEU A 1 222 ? 6.84 -4.285 -5.762 1 98.88 222 LEU A O 1
ATOM 1789 N N . ILE A 1 223 ? 5.176 -4.828 -4.434 1 98.81 223 ILE A N 1
ATOM 1790 C CA . ILE A 1 223 ? 4.668 -5.805 -5.395 1 98.81 223 ILE A CA 1
ATOM 1791 C C . ILE A 1 223 ? 4.059 -5.082 -6.59 1 98.81 223 ILE A C 1
ATOM 1793 O O . ILE A 1 223 ? 3.303 -4.117 -6.426 1 98.81 223 ILE A O 1
ATOM 1797 N N . PRO A 1 224 ? 4.379 -5.504 -7.797 1 98.56 224 PRO A N 1
ATOM 1798 C CA . PRO A 1 224 ? 3.729 -4.957 -8.992 1 98.56 224 PRO A CA 1
ATOM 1799 C C . PRO A 1 224 ? 2.357 -5.578 -9.25 1 98.56 224 PRO A C 1
ATOM 1801 O O . PRO A 1 224 ? 1.6 -5.078 -10.086 1 98.56 224 PRO A O 1
ATOM 1804 N N . THR A 1 225 ? 2.061 -6.66 -8.625 1 98.5 225 THR A N 1
ATOM 1805 C CA . THR A 1 225 ? 0.821 -7.426 -8.641 1 98.5 225 THR A CA 1
ATOM 1806 C C . THR A 1 225 ? 0.768 -8.398 -7.465 1 98.5 225 THR A C 1
ATOM 1808 O O . THR A 1 225 ? 1.803 -8.898 -7.02 1 98.5 225 THR A O 1
ATOM 1811 N N . ALA A 1 226 ? -0.436 -8.68 -7.012 1 98.81 226 ALA A N 1
ATOM 1812 C CA . ALA A 1 226 ? -0.58 -9.641 -5.918 1 98.81 226 ALA A CA 1
ATOM 1813 C C . ALA A 1 226 ? -0.142 -11.039 -6.348 1 98.81 226 ALA A C 1
ATOM 1815 O O . ALA A 1 226 ? 0.092 -11.906 -5.508 1 98.81 226 ALA A O 1
ATOM 1816 N N . GLU A 1 227 ? -0.03 -11.328 -7.645 1 98.75 227 GLU A N 1
ATOM 1817 C CA . GLU A 1 227 ? 0.467 -12.594 -8.18 1 98.75 227 GLU A CA 1
ATOM 1818 C C . GLU A 1 227 ? 1.788 -12.984 -7.523 1 98.75 227 GLU A C 1
ATOM 1820 O O . GLU A 1 227 ? 2.014 -14.156 -7.227 1 98.75 227 GLU A O 1
ATOM 1825 N N . VAL A 1 228 ? 2.631 -11.992 -7.277 1 98.81 228 VAL A N 1
ATOM 1826 C CA . VAL A 1 228 ? 3.979 -12.211 -6.758 1 98.81 228 VAL A CA 1
ATOM 1827 C C . VAL A 1 228 ? 3.902 -12.914 -5.406 1 98.81 228 VAL A C 1
ATOM 1829 O O . VAL A 1 228 ? 4.59 -13.914 -5.18 1 98.81 228 VAL A O 1
ATOM 1832 N N . ILE A 1 229 ? 3.004 -12.398 -4.59 1 98.69 229 ILE A N 1
ATOM 1833 C CA . ILE A 1 229 ? 2.924 -12.914 -3.225 1 98.69 229 ILE A CA 1
ATOM 1834 C C . ILE A 1 229 ? 2.049 -14.164 -3.193 1 98.69 229 ILE A C 1
ATOM 1836 O O . ILE A 1 229 ? 2.41 -15.164 -2.574 1 98.69 229 ILE A O 1
ATOM 1840 N N . LEU A 1 230 ? 0.956 -14.219 -3.873 1 98.81 230 LEU A N 1
ATOM 1841 C CA . LEU A 1 230 ? -0.022 -15.305 -3.799 1 98.81 230 LEU A CA 1
ATOM 1842 C C . LEU A 1 230 ? 0.545 -16.594 -4.391 1 98.81 230 LEU A C 1
ATOM 1844 O O . LEU A 1 230 ? 0.367 -17.672 -3.82 1 98.81 230 LEU A O 1
ATOM 1848 N N . THR A 1 231 ? 1.196 -16.5 -5.559 1 98.88 231 THR A N 1
ATOM 1849 C CA . THR A 1 231 ? 1.707 -17.703 -6.207 1 98.88 231 THR A CA 1
ATOM 1850 C C . THR A 1 231 ? 2.807 -18.344 -5.367 1 98.88 231 THR A C 1
ATOM 1852 O O . THR A 1 231 ? 2.926 -19.578 -5.328 1 98.88 231 THR A O 1
ATOM 1855 N N . ASN A 1 232 ? 3.557 -17.578 -4.633 1 98.75 232 ASN A N 1
ATOM 1856 C CA . ASN A 1 232 ? 4.668 -18.078 -3.826 1 98.75 232 ASN A CA 1
ATOM 1857 C C . ASN A 1 232 ? 4.176 -18.766 -2.557 1 98.75 232 ASN A C 1
ATOM 1859 O O . ASN A 1 232 ? 4.973 -19.312 -1.793 1 98.75 232 ASN A O 1
ATOM 1863 N N . ILE A 1 233 ? 2.883 -18.75 -2.318 1 98.62 233 ILE A N 1
ATOM 1864 C CA . ILE A 1 233 ? 2.305 -19.469 -1.191 1 98.62 233 ILE A CA 1
ATOM 1865 C C . ILE A 1 233 ? 2.703 -20.953 -1.266 1 98.62 233 ILE A C 1
ATOM 1867 O O . ILE A 1 233 ? 2.893 -21.594 -0.236 1 98.62 233 ILE A O 1
ATOM 1871 N N . VAL A 1 234 ? 2.977 -21.469 -2.492 1 98.44 234 VAL A N 1
ATOM 1872 C CA . VAL A 1 234 ? 3.221 -22.891 -2.662 1 98.44 234 VAL A CA 1
ATOM 1873 C C . VAL A 1 234 ? 4.707 -23.141 -2.908 1 98.44 234 VAL A C 1
ATOM 1875 O O . VAL A 1 234 ? 5.109 -24.25 -3.275 1 98.44 234 VAL A O 1
ATOM 1878 N N . LYS A 1 235 ? 5.523 -22.094 -2.754 1 98.44 235 LYS A N 1
ATOM 1879 C CA . LYS A 1 235 ? 6.957 -22.203 -3.002 1 98.44 235 LYS A CA 1
ATOM 1880 C C . LYS A 1 235 ? 7.594 -23.281 -2.137 1 98.44 235 LYS A C 1
ATOM 1882 O O . LYS A 1 235 ? 7.312 -23.375 -0.938 1 98.44 235 LYS A O 1
ATOM 1887 N N . ASP A 1 236 ? 8.344 -24.156 -2.648 1 98 236 ASP A N 1
ATOM 1888 C CA . ASP A 1 236 ? 9.156 -25.188 -2.004 1 98 236 ASP A CA 1
ATOM 1889 C C . ASP A 1 236 ? 8.273 -26.203 -1.293 1 98 236 ASP A C 1
ATOM 1891 O O . ASP A 1 236 ? 8.625 -26.703 -0.224 1 98 236 ASP A O 1
ATOM 1895 N N . GLN A 1 237 ? 7.113 -26.469 -1.854 1 98.06 237 GLN A N 1
ATOM 1896 C CA . GLN A 1 237 ? 6.191 -27.406 -1.217 1 98.06 237 GLN A CA 1
ATOM 1897 C C . GLN A 1 237 ? 5.801 -28.531 -2.17 1 98.06 237 GLN A C 1
ATOM 1899 O O . GLN A 1 237 ? 5.852 -28.359 -3.391 1 98.06 237 GLN A O 1
ATOM 1904 N N . ILE A 1 238 ? 5.566 -29.656 -1.608 1 98.31 238 ILE A N 1
ATOM 1905 C CA . ILE A 1 238 ? 4.812 -30.703 -2.285 1 98.31 238 ILE A CA 1
ATOM 1906 C C . ILE A 1 238 ? 3.363 -30.688 -1.812 1 98.31 238 ILE A C 1
ATOM 1908 O O . ILE A 1 238 ? 3.057 -31.141 -0.708 1 98.31 238 ILE A O 1
ATOM 1912 N N . ILE A 1 239 ? 2.52 -30.219 -2.588 1 97.44 239 ILE A N 1
ATOM 1913 C CA . ILE A 1 239 ? 1.128 -29.969 -2.23 1 97.44 239 ILE A CA 1
ATOM 1914 C C . ILE A 1 239 ? 0.327 -31.266 -2.32 1 97.44 239 ILE A C 1
ATOM 1916 O O . ILE A 1 239 ? 0.509 -32.031 -3.254 1 97.44 239 ILE A O 1
ATOM 1920 N N . ASP A 1 240 ? -0.481 -31.469 -1.33 1 95.31 240 ASP A N 1
ATOM 1921 C CA . ASP A 1 240 ? -1.446 -32.562 -1.411 1 95.31 240 ASP A CA 1
ATOM 1922 C C . ASP A 1 240 ? -2.402 -32.375 -2.586 1 95.31 240 ASP A C 1
ATOM 1924 O O . ASP A 1 240 ? -3.039 -31.312 -2.705 1 95.31 240 ASP A O 1
ATOM 1928 N N . LYS A 1 241 ? -2.508 -33.375 -3.391 1 96.25 241 LYS A N 1
ATOM 1929 C CA . LYS A 1 241 ? -3.348 -33.281 -4.582 1 96.25 241 LYS A CA 1
ATOM 1930 C C . LYS A 1 241 ? -4.777 -32.875 -4.219 1 96.25 241 LYS A C 1
ATOM 1932 O O . LYS A 1 241 ? -5.445 -32.188 -4.984 1 96.25 241 LYS A O 1
ATOM 1937 N N . LYS A 1 242 ? -5.238 -33.25 -3.061 1 95.56 242 LYS A N 1
ATOM 1938 C CA . LYS A 1 242 ? -6.602 -32.969 -2.615 1 95.56 242 LYS A CA 1
ATOM 1939 C C . LYS A 1 242 ? -6.836 -31.469 -2.447 1 95.56 242 LYS A C 1
ATOM 1941 O O . LYS A 1 242 ? -7.984 -31.016 -2.434 1 95.56 242 LYS A O 1
ATOM 1946 N N . LYS A 1 243 ? -5.82 -30.734 -2.385 1 96.19 243 LYS A N 1
ATOM 1947 C CA . LYS A 1 243 ? -5.934 -29.297 -2.191 1 96.19 243 LYS A CA 1
ATOM 1948 C C . LYS A 1 243 ? -6.047 -28.562 -3.529 1 96.19 243 LYS A C 1
ATOM 1950 O O . LYS A 1 243 ? -6.344 -27.375 -3.568 1 96.19 243 LYS A O 1
ATOM 1955 N N . LEU A 1 244 ? -5.84 -29.328 -4.617 1 98.12 244 LEU A N 1
ATOM 1956 C CA . LEU A 1 244 ? -5.891 -28.719 -5.941 1 98.12 244 LEU A CA 1
ATOM 1957 C C . LEU A 1 244 ? -7.281 -28.859 -6.555 1 98.12 244 LEU A C 1
ATOM 1959 O O . LEU A 1 244 ? -7.922 -29.906 -6.402 1 98.12 244 LEU A O 1
ATOM 1963 N N . PRO A 1 245 ? -7.695 -27.891 -7.191 1 98.5 245 PRO A N 1
ATOM 1964 C CA . PRO A 1 245 ? -7.082 -26.594 -7.461 1 98.5 245 PRO A CA 1
ATOM 1965 C C . PRO A 1 245 ? -7.145 -25.641 -6.262 1 98.5 245 PRO A C 1
ATOM 1967 O O . PRO A 1 245 ? -8.109 -25.672 -5.5 1 98.5 245 PRO A O 1
ATOM 1970 N N . MET A 1 246 ? -6.113 -24.906 -6.066 1 98.69 246 MET A N 1
ATOM 1971 C CA . MET A 1 246 ? -6.121 -23.766 -5.156 1 98.69 246 MET A CA 1
ATOM 1972 C C . MET A 1 246 ? -6.449 -22.484 -5.902 1 98.69 246 MET A C 1
ATOM 1974 O O . MET A 1 246 ? -5.777 -22.141 -6.879 1 98.69 246 MET A O 1
ATOM 1978 N N . ARG A 1 247 ? -7.48 -21.797 -5.543 1 98.81 247 ARG A N 1
ATOM 1979 C CA . ARG A 1 247 ? -7.914 -20.562 -6.164 1 98.81 247 ARG A CA 1
ATOM 1980 C C . ARG A 1 247 ? -7.961 -19.422 -5.141 1 98.81 247 ARG A C 1
ATOM 1982 O O . ARG A 1 247 ? -8.719 -19.484 -4.172 1 98.81 247 ARG A O 1
ATOM 1989 N N . MET A 1 248 ? -7.172 -18.391 -5.375 1 98.88 248 MET A N 1
ATOM 1990 C CA . MET A 1 248 ? -7.031 -17.281 -4.426 1 98.88 248 MET A CA 1
ATOM 1991 C C . MET A 1 248 ? -7.293 -15.945 -5.109 1 98.88 248 MET A C 1
ATOM 1993 O O . MET A 1 248 ? -7.031 -15.789 -6.305 1 98.88 248 MET A O 1
ATOM 1997 N N . VAL A 1 249 ? -7.855 -15.023 -4.379 1 98.94 249 VAL A N 1
ATOM 1998 C CA . VAL A 1 249 ? -8.117 -13.68 -4.887 1 98.94 249 VAL A CA 1
ATOM 1999 C C . VAL A 1 249 ? -7.684 -12.641 -3.854 1 98.94 249 VAL A C 1
ATOM 2001 O O . VAL A 1 249 ? -7.789 -12.875 -2.648 1 98.94 249 VAL A O 1
ATOM 2004 N N . ALA A 1 250 ? -7.121 -11.539 -4.262 1 98.88 250 ALA A N 1
ATOM 2005 C CA . ALA A 1 250 ? -6.676 -10.461 -3.391 1 98.88 250 ALA A CA 1
ATOM 2006 C C . ALA A 1 250 ? -6.883 -9.102 -4.055 1 98.88 250 ALA A C 1
ATOM 2008 O O . ALA A 1 250 ? -6.688 -8.953 -5.262 1 98.88 250 ALA A O 1
ATOM 2009 N N . SER A 1 251 ? -7.34 -8.148 -3.328 1 98.81 251 SER A N 1
ATOM 2010 C CA . SER A 1 251 ? -7.34 -6.746 -3.738 1 98.81 251 SER A CA 1
ATOM 2011 C C . SER A 1 251 ? -6.176 -5.988 -3.107 1 98.81 251 SER A C 1
ATOM 2013 O O . SER A 1 251 ? -6.082 -5.891 -1.881 1 98.81 251 SER A O 1
ATOM 2015 N N . THR A 1 252 ? -5.273 -5.488 -3.916 1 98.81 252 THR A N 1
ATOM 2016 C CA . THR A 1 252 ? -4.098 -4.816 -3.373 1 98.81 252 THR A CA 1
ATOM 2017 C C . THR A 1 252 ? -3.758 -3.574 -4.195 1 98.81 252 THR A C 1
ATOM 2019 O O . THR A 1 252 ? -4.09 -3.498 -5.379 1 98.81 252 THR A O 1
ATOM 2022 N N . PRO A 1 253 ? -3.176 -2.566 -3.533 1 98.75 253 PRO A N 1
ATOM 2023 C CA . PRO A 1 253 ? -2.4 -1.639 -4.359 1 98.75 253 PRO A CA 1
ATOM 2024 C C . PRO A 1 253 ? -1.181 -2.297 -5 1 98.75 253 PRO A C 1
ATOM 2026 O O . PRO A 1 253 ? -0.539 -3.15 -4.383 1 98.75 253 PRO A O 1
ATOM 2029 N N . CYS A 1 254 ? -0.911 -1.961 -6.188 1 98.69 254 CYS A N 1
ATOM 2030 C CA . CYS A 1 254 ? 0.246 -2.424 -6.945 1 98.69 254 CYS A CA 1
ATOM 2031 C C . CYS A 1 254 ? 1.132 -1.254 -7.359 1 98.69 254 CYS A C 1
ATOM 2033 O O . CYS A 1 254 ? 0.648 -0.132 -7.523 1 98.69 254 CYS A O 1
ATOM 2035 N N . PHE A 1 255 ? 2.406 -1.544 -7.555 1 98.69 255 PHE A N 1
ATOM 2036 C CA . PHE A 1 255 ? 3.377 -0.484 -7.801 1 98.69 255 PHE A CA 1
ATOM 2037 C C . PHE A 1 255 ? 4.285 -0.842 -8.969 1 98.69 255 PHE A C 1
ATOM 2039 O O . PHE A 1 255 ? 4.902 -1.91 -8.984 1 98.69 255 PHE A O 1
ATOM 2046 N N . ARG A 1 256 ? 4.402 0.022 -9.922 1 97.62 256 ARG A N 1
ATOM 2047 C CA . ARG A 1 256 ? 5.277 -0.164 -11.078 1 97.62 256 ARG A CA 1
ATOM 2048 C C . ARG A 1 256 ? 5.984 1.136 -11.445 1 97.62 256 ARG A C 1
ATOM 2050 O O . ARG A 1 256 ? 5.355 2.195 -11.508 1 97.62 256 ARG A O 1
ATOM 2057 N N . LYS A 1 257 ? 7.258 1.085 -11.695 1 95.06 257 LYS A N 1
ATOM 2058 C CA . LYS A 1 257 ? 8.023 2.27 -12.07 1 95.06 257 LYS A CA 1
ATOM 2059 C C . LYS A 1 257 ? 7.648 2.748 -13.469 1 95.06 257 LYS A C 1
ATOM 2061 O O . LYS A 1 257 ? 7.836 3.92 -13.797 1 95.06 257 LYS A O 1
ATOM 2066 N N . GLU A 1 258 ? 7.117 1.751 -14.305 1 92.19 258 GLU A N 1
ATOM 2067 C CA . GLU A 1 258 ? 6.801 2.051 -15.703 1 92.19 258 GLU A CA 1
ATOM 2068 C C . GLU A 1 258 ? 8.016 2.629 -16.422 1 92.19 258 GLU A C 1
ATOM 2070 O O . GLU A 1 258 ? 7.898 3.635 -17.141 1 92.19 258 GLU A O 1
ATOM 2075 N N . ALA A 1 259 ? 9.102 1.927 -16.234 1 83.56 259 ALA A N 1
ATOM 2076 C CA . ALA A 1 259 ? 10.336 2.393 -16.859 1 83.56 259 ALA A CA 1
ATOM 2077 C C . ALA A 1 259 ? 10.234 2.342 -18.391 1 83.56 259 ALA A C 1
ATOM 2079 O O . ALA A 1 259 ? 9.742 1.359 -18.953 1 83.56 259 ALA A O 1
ATOM 2080 N N . GLY A 1 260 ? 10.531 3.375 -19.094 1 74 260 GLY A N 1
ATOM 2081 C CA . GLY A 1 260 ? 10.562 3.371 -20.562 1 74 260 GLY A CA 1
ATOM 2082 C C . GLY A 1 260 ? 9.273 3.865 -21.188 1 74 260 GLY A C 1
ATOM 2083 O O . GLY A 1 260 ? 9.133 3.865 -22.406 1 74 260 GLY A O 1
ATOM 2084 N N . SER A 1 261 ? 8.273 4.07 -20.391 1 72.44 261 SER A N 1
ATOM 2085 C CA . SER A 1 261 ? 6.984 4.48 -20.922 1 72.44 261 SER A CA 1
ATOM 2086 C C . SER A 1 261 ? 6.887 6 -21.047 1 72.44 261 SER A C 1
ATOM 2088 O O . SER A 1 261 ? 5.793 6.566 -20.969 1 72.44 261 SER A O 1
ATOM 2090 N N . TYR A 1 262 ? 7.977 6.539 -21.422 1 69 262 TYR A N 1
ATOM 2091 C CA . TYR A 1 262 ? 7.973 7.992 -21.516 1 69 262 TYR A CA 1
ATOM 2092 C C . TYR A 1 262 ? 7.047 8.461 -22.625 1 69 262 TYR A C 1
ATOM 2094 O O . TYR A 1 262 ? 7.078 7.93 -23.734 1 69 262 TYR A O 1
ATOM 2102 N N . GLY A 1 263 ? 6.047 9.328 -22.25 1 66.31 263 GLY A N 1
ATOM 2103 C CA . GLY A 1 263 ? 5.195 10 -23.219 1 66.31 263 GLY A CA 1
ATOM 2104 C C . GLY A 1 263 ? 3.926 9.227 -23.531 1 66.31 263 GLY A C 1
ATOM 2105 O O . GLY A 1 263 ? 3.043 9.727 -24.219 1 66.31 263 GLY A O 1
ATOM 2106 N N . LYS A 1 264 ? 3.877 8.07 -23.125 1 68.81 264 LYS A N 1
ATOM 2107 C CA . LYS A 1 264 ? 2.713 7.262 -23.469 1 68.81 264 LYS A CA 1
ATOM 2108 C C . LYS A 1 264 ? 1.701 7.234 -22.328 1 68.81 264 LYS A C 1
ATOM 2110 O O . LYS A 1 264 ? 2.047 6.895 -21.188 1 68.81 264 LYS A O 1
ATOM 2115 N N . ASP A 1 265 ? 0.416 7.551 -22.609 1 76.69 265 ASP A N 1
ATOM 2116 C CA . ASP A 1 265 ? -0.726 7.43 -21.703 1 76.69 265 ASP A CA 1
ATOM 2117 C C . ASP A 1 265 ? -0.421 8.055 -20.344 1 76.69 265 ASP A C 1
ATOM 2119 O O . ASP A 1 265 ? -0.652 7.434 -19.312 1 76.69 265 ASP A O 1
ATOM 2123 N N . THR A 1 266 ? 0.168 9.18 -20.375 1 79.19 266 THR A N 1
ATOM 2124 C CA . THR A 1 266 ? 0.592 9.836 -19.141 1 79.19 266 THR A CA 1
ATOM 2125 C C . THR A 1 266 ? -0.558 10.633 -18.531 1 79.19 266 THR A C 1
ATOM 2127 O O . THR A 1 266 ? -0.529 10.961 -17.344 1 79.19 266 THR A O 1
ATOM 2130 N N . LYS A 1 267 ? -1.42 10.836 -19.453 1 86.88 267 LYS A N 1
ATOM 2131 C CA . LYS A 1 267 ? -2.545 11.602 -18.922 1 86.88 267 LYS A CA 1
ATOM 2132 C C . LYS A 1 267 ? -3.627 10.672 -18.375 1 86.88 267 LYS A C 1
ATOM 2134 O O . LYS A 1 267 ? -3.986 9.68 -19.016 1 86.88 267 LYS A O 1
ATOM 2139 N N . GLY A 1 268 ? -3.99 10.914 -17.094 1 93.31 268 GLY A N 1
ATOM 2140 C CA . GLY A 1 268 ? -5.098 10.164 -16.531 1 93.31 268 GLY A CA 1
ATOM 2141 C C . GLY A 1 268 ? -4.652 8.938 -15.75 1 93.31 268 GLY A C 1
ATOM 2142 O O . GLY A 1 268 ? -3.613 8.961 -15.094 1 93.31 268 GLY A O 1
ATOM 2143 N N . MET A 1 269 ? -5.516 7.906 -15.773 1 96.44 269 MET A N 1
ATOM 2144 C CA . MET A 1 269 ? -5.348 6.816 -14.812 1 96.44 269 MET A CA 1
ATOM 2145 C C . MET A 1 269 ? -4.996 5.516 -15.523 1 96.44 269 MET A C 1
ATOM 2147 O O . MET A 1 269 ? -4.957 4.453 -14.898 1 96.44 269 MET A O 1
ATOM 2151 N N . ILE A 1 270 ? -4.652 5.512 -16.797 1 94.25 270 ILE A N 1
ATOM 2152 C CA . ILE A 1 270 ? -4.422 4.293 -17.562 1 94.25 270 ILE A CA 1
ATOM 2153 C C . ILE A 1 270 ? -3.055 3.709 -17.203 1 94.25 270 ILE A C 1
ATOM 2155 O O . ILE A 1 270 ? -2.904 2.492 -17.094 1 94.25 270 ILE A O 1
ATOM 2159 N N . ARG A 1 271 ? -2.014 4.527 -17.125 1 95.06 271 ARG A N 1
ATOM 2160 C CA . ARG A 1 271 ? -0.661 4.133 -16.75 1 95.06 271 ARG A CA 1
ATOM 2161 C C . ARG A 1 271 ? -0.161 4.945 -15.562 1 95.06 271 ARG A C 1
ATOM 2163 O O . ARG A 1 271 ? 0.161 6.129 -15.711 1 95.06 271 ARG A O 1
ATOM 2170 N N . GLN A 1 272 ? -0.157 4.293 -14.367 1 96.75 272 GLN A N 1
ATOM 2171 C CA . GLN A 1 272 ? 0.215 4.949 -13.117 1 96.75 272 GLN A CA 1
ATOM 2172 C C . GLN A 1 272 ? 1.279 4.148 -12.375 1 96.75 272 GLN A C 1
ATOM 2174 O O . GLN A 1 272 ? 1.464 2.957 -12.633 1 96.75 272 GLN A O 1
ATOM 2179 N N . HIS A 1 273 ? 1.993 4.777 -11.5 1 97.62 273 HIS A N 1
ATOM 2180 C CA . HIS A 1 273 ? 2.98 4.117 -10.656 1 97.62 273 HIS A CA 1
ATOM 2181 C C . HIS A 1 273 ? 2.309 3.309 -9.547 1 97.62 273 HIS A C 1
ATOM 2183 O O . HIS A 1 273 ? 2.906 2.379 -9.008 1 97.62 273 HIS A O 1
ATOM 2189 N N . GLN A 1 274 ? 1.108 3.703 -9.227 1 98.44 274 GLN A N 1
ATOM 2190 C CA . GLN A 1 274 ? 0.285 3.049 -8.219 1 98.44 274 GLN A CA 1
ATOM 2191 C C . GLN A 1 274 ? -1.141 2.842 -8.719 1 98.44 274 GLN A C 1
ATOM 2193 O O . GLN A 1 274 ? -1.754 3.764 -9.266 1 98.44 274 GLN A O 1
ATOM 2198 N N . PHE A 1 275 ? -1.619 1.68 -8.578 1 98.19 275 PHE A N 1
ATOM 2199 C CA . PHE A 1 275 ? -3.004 1.398 -8.938 1 98.19 275 PHE A CA 1
ATOM 2200 C C . PHE A 1 275 ? -3.545 0.219 -8.141 1 98.19 275 PHE A C 1
ATOM 2202 O O . PHE A 1 275 ? -2.779 -0.63 -7.684 1 98.19 275 PHE A O 1
ATOM 2209 N N . TYR A 1 276 ? -4.809 0.118 -7.941 1 98.56 276 TYR A N 1
ATOM 2210 C CA . TYR A 1 276 ? -5.438 -1.003 -7.254 1 98.56 276 TYR A CA 1
ATOM 2211 C C . TYR A 1 276 ? -5.906 -2.059 -8.25 1 98.56 276 TYR A C 1
ATOM 2213 O O . TYR A 1 276 ? -6.355 -1.73 -9.352 1 98.56 276 TYR A O 1
ATOM 2221 N N . LYS A 1 277 ? -5.746 -3.248 -7.867 1 98.75 277 LYS A N 1
ATOM 2222 C CA . LYS A 1 277 ? -6.098 -4.375 -8.727 1 98.75 277 LYS A CA 1
ATOM 2223 C C . LYS A 1 277 ? -6.613 -5.551 -7.906 1 98.75 277 LYS A C 1
ATOM 2225 O O . LYS A 1 277 ? -6.09 -5.844 -6.828 1 98.75 277 LYS A O 1
ATOM 2230 N N . VAL A 1 278 ? -7.664 -6.168 -8.359 1 98.88 278 VAL A N 1
ATOM 2231 C CA . VAL A 1 278 ? -8.078 -7.465 -7.832 1 98.88 278 VAL A CA 1
ATOM 2232 C C . VAL A 1 278 ? -7.441 -8.586 -8.648 1 98.88 278 VAL A C 1
ATOM 2234 O O . VAL A 1 278 ? -7.695 -8.703 -9.852 1 98.88 278 VAL A O 1
ATOM 2237 N N . GLU A 1 279 ? -6.648 -9.391 -8 1 98.88 279 GLU A N 1
ATOM 2238 C CA . GLU A 1 279 ? -5.863 -10.422 -8.664 1 98.88 279 GLU A CA 1
ATOM 2239 C C . GLU A 1 279 ? -6.414 -11.812 -8.359 1 98.88 279 GLU A C 1
ATOM 2241 O O . GLU A 1 279 ? -6.773 -12.109 -7.215 1 98.88 279 GLU A O 1
ATOM 2246 N N . MET A 1 280 ? -6.52 -12.609 -9.383 1 98.94 280 MET A N 1
ATOM 2247 C CA . MET A 1 280 ? -6.848 -14.023 -9.234 1 98.94 280 MET A CA 1
ATOM 2248 C C . MET A 1 280 ? -5.621 -14.891 -9.5 1 98.94 280 MET A C 1
ATOM 2250 O O . MET A 1 280 ? -4.871 -14.648 -10.445 1 98.94 280 MET A O 1
ATOM 2254 N N . VAL A 1 281 ? -5.398 -15.859 -8.664 1 98.94 281 VAL A N 1
ATOM 2255 C CA . VAL A 1 281 ? -4.324 -16.828 -8.852 1 98.94 281 VAL A CA 1
ATOM 2256 C C . VAL A 1 281 ? -4.867 -18.25 -8.672 1 98.94 281 VAL A C 1
ATOM 2258 O O . VAL A 1 281 ? -5.648 -18.5 -7.754 1 98.94 281 VAL A O 1
ATOM 2261 N N . SER A 1 282 ? -4.496 -19.141 -9.555 1 98.88 282 SER A N 1
ATOM 2262 C CA . SER A 1 282 ? -4.863 -20.547 -9.453 1 98.88 282 SER A CA 1
ATOM 2263 C C . SER A 1 282 ? -3.629 -21.438 -9.531 1 98.88 282 SER A C 1
ATOM 2265 O O . SER A 1 282 ? -2.74 -21.219 -10.352 1 98.88 282 SER A O 1
ATOM 2267 N N . ILE A 1 283 ? -3.531 -22.359 -8.633 1 98.94 283 ILE A N 1
ATOM 2268 C CA . ILE A 1 283 ? -2.588 -23.469 -8.688 1 98.94 283 ILE A CA 1
ATOM 2269 C C . ILE A 1 283 ? -3.328 -24.766 -9.031 1 98.94 283 ILE A C 1
ATOM 2271 O O . ILE A 1 283 ? -4.273 -25.156 -8.344 1 98.94 283 ILE A O 1
ATOM 2275 N N . VAL A 1 284 ? -2.877 -25.422 -10.078 1 98.81 284 VAL A N 1
ATOM 2276 C CA . VAL A 1 284 ? -3.652 -26.562 -10.57 1 98.81 284 VAL A CA 1
ATOM 2277 C C . VAL A 1 284 ? -2.713 -27.703 -10.938 1 98.81 284 VAL A C 1
ATOM 2279 O O . VAL A 1 284 ? -1.491 -27.547 -10.914 1 98.81 284 VAL A O 1
ATOM 2282 N N . GLU A 1 285 ? -3.342 -28.859 -11.203 1 98.38 285 GLU A N 1
ATOM 2283 C CA . GLU A 1 285 ? -2.59 -29.922 -11.867 1 98.38 285 GLU A CA 1
ATOM 2284 C C . GLU A 1 285 ? -2.123 -29.484 -13.258 1 98.38 285 GLU A C 1
ATOM 2286 O O . GLU A 1 285 ? -2.854 -28.797 -13.969 1 98.38 285 GLU A O 1
ATOM 2291 N N . ILE A 1 286 ? -1.031 -29.938 -13.648 1 96.62 286 ILE A N 1
ATOM 2292 C CA . ILE A 1 286 ? -0.352 -29.422 -14.836 1 96.62 286 ILE A CA 1
ATOM 2293 C C . ILE A 1 286 ? -1.251 -29.609 -16.062 1 96.62 286 ILE A C 1
ATOM 2295 O O . ILE A 1 286 ? -1.256 -28.766 -16.953 1 96.62 286 ILE A O 1
ATOM 2299 N N . ASP A 1 287 ? -2.031 -30.625 -16.109 1 96.75 287 ASP A N 1
ATOM 2300 C CA . ASP A 1 287 ? -2.846 -30.922 -17.281 1 96.75 287 ASP A CA 1
ATOM 2301 C C . ASP A 1 287 ? -4.156 -30.141 -17.25 1 96.75 287 ASP A C 1
ATOM 2303 O O . ASP A 1 287 ? -4.957 -30.219 -18.188 1 96.75 287 ASP A O 1
ATOM 2307 N N . LYS A 1 288 ? -4.383 -29.328 -16.219 1 98.31 288 LYS A N 1
ATOM 2308 C CA . LYS A 1 288 ? -5.629 -28.578 -16.062 1 98.31 288 LYS A CA 1
ATOM 2309 C C . LYS A 1 288 ? -5.406 -27.078 -16.312 1 98.31 288 LYS A C 1
ATOM 2311 O O . LYS A 1 288 ? -6.316 -26.281 -16.109 1 98.31 288 LYS A O 1
ATOM 2316 N N . CYS A 1 289 ? -4.277 -26.719 -16.797 1 98.44 289 CYS A N 1
ATOM 2317 C CA . CYS A 1 289 ? -3.92 -25.312 -16.953 1 98.44 289 CYS A CA 1
ATOM 2318 C C . CYS A 1 289 ? -4.848 -24.625 -17.938 1 98.44 289 CYS A C 1
ATOM 2320 O O . CYS A 1 289 ? -5.441 -23.594 -17.625 1 98.44 289 CYS A O 1
ATOM 2322 N N . LEU A 1 290 ? -5.051 -25.188 -19.094 1 98.38 290 LEU A N 1
ATOM 2323 C CA . LEU A 1 290 ? -5.781 -24.5 -20.156 1 98.38 290 LEU A CA 1
ATOM 2324 C C . LEU A 1 290 ? -7.266 -24.406 -19.812 1 98.38 290 LEU A C 1
ATOM 2326 O O . LEU A 1 290 ? -7.875 -23.344 -19.969 1 98.38 290 LEU A O 1
ATOM 2330 N N . PRO A 1 291 ? -7.887 -25.516 -19.344 1 98.62 291 PRO A N 1
ATOM 2331 C CA . PRO A 1 291 ? -9.266 -25.375 -18.875 1 98.62 291 PRO A CA 1
ATOM 2332 C C . PRO A 1 291 ? -9.414 -24.328 -17.781 1 98.62 291 PRO A C 1
ATOM 2334 O O . PRO A 1 291 ? -10.398 -23.578 -17.75 1 98.62 291 PRO A O 1
ATOM 2337 N N . GLU A 1 292 ? -8.469 -24.266 -16.906 1 98.81 292 GLU A N 1
ATOM 2338 C CA . GLU A 1 292 ? -8.516 -23.281 -15.828 1 98.81 292 GLU A CA 1
ATOM 2339 C C . GLU A 1 292 ? -8.344 -21.859 -16.375 1 98.81 292 GLU A C 1
ATOM 2341 O O . GLU A 1 292 ? -8.93 -20.906 -15.844 1 98.81 292 GLU A O 1
ATOM 2346 N N . LEU A 1 293 ? -7.547 -21.688 -17.391 1 98.81 293 LEU A N 1
ATOM 2347 C CA . LEU A 1 293 ? -7.387 -20.391 -18.031 1 98.81 293 LEU A CA 1
ATOM 2348 C C . LEU A 1 293 ? -8.711 -19.875 -18.578 1 98.81 293 LEU A C 1
ATOM 2350 O O . LEU A 1 293 ? -9.062 -18.703 -18.375 1 98.81 293 LEU A O 1
ATOM 2354 N N . ASP A 1 294 ? -9.398 -20.766 -19.234 1 98.69 294 ASP A N 1
ATOM 2355 C CA . ASP A 1 294 ? -10.711 -20.391 -19.75 1 98.69 294 ASP A CA 1
ATOM 2356 C C . ASP A 1 294 ? -11.648 -19.984 -18.625 1 98.69 294 ASP A C 1
ATOM 2358 O O . ASP A 1 294 ? -12.328 -18.969 -18.719 1 98.69 294 ASP A O 1
ATOM 2362 N N . ARG A 1 295 ? -11.664 -20.766 -17.578 1 98.75 295 ARG A N 1
ATOM 2363 C CA . ARG A 1 295 ? -12.516 -20.484 -16.438 1 98.75 295 ARG A CA 1
ATOM 2364 C C . ARG A 1 295 ? -12.164 -19.141 -15.812 1 98.75 295 ARG A C 1
ATOM 2366 O O . ARG A 1 295 ? -13.055 -18.344 -15.508 1 98.75 295 ARG A O 1
ATOM 2373 N N . MET A 1 296 ? -10.914 -18.922 -15.594 1 98.88 296 MET A N 1
ATOM 2374 C CA . MET A 1 296 ? -10.43 -17.672 -15 1 98.88 296 MET A CA 1
ATOM 2375 C C . MET A 1 296 ? -10.828 -16.469 -15.852 1 98.88 296 MET A C 1
ATOM 2377 O O . MET A 1 296 ? -11.273 -15.445 -15.328 1 98.88 296 MET A O 1
ATOM 2381 N N . THR A 1 297 ? -10.641 -16.609 -17.141 1 98.81 297 THR A N 1
ATOM 2382 C CA . THR A 1 297 ? -11.016 -15.531 -18.047 1 98.81 297 THR A CA 1
ATOM 2383 C C . THR A 1 297 ? -12.516 -15.25 -17.969 1 98.81 297 THR A C 1
ATOM 2385 O O . THR A 1 297 ? -12.938 -14.094 -18 1 98.81 297 THR A O 1
ATOM 2388 N N . ASP A 1 298 ? -13.273 -16.328 -17.859 1 98.62 298 ASP A N 1
ATOM 2389 C CA . ASP A 1 298 ? -14.719 -16.188 -17.703 1 98.62 298 ASP A CA 1
ATOM 2390 C C . ASP A 1 298 ? -15.062 -15.453 -16.422 1 98.62 298 ASP A C 1
ATOM 2392 O O . ASP A 1 298 ? -16.016 -14.672 -16.375 1 98.62 298 ASP A O 1
ATOM 2396 N N . CYS A 1 299 ? -14.328 -15.742 -15.375 1 98.81 299 CYS A N 1
ATOM 2397 C CA . CYS A 1 299 ? -14.539 -15.047 -14.109 1 98.81 299 CYS A CA 1
ATOM 2398 C C . CYS A 1 299 ? -14.328 -13.547 -14.266 1 98.81 299 CYS A C 1
ATOM 2400 O O . CYS A 1 299 ? -15.102 -12.75 -13.734 1 98.81 299 CYS A O 1
ATOM 2402 N N . ALA A 1 300 ? -13.305 -13.156 -15 1 98.75 300 ALA A N 1
ATOM 2403 C CA . ALA A 1 300 ? -13.016 -11.742 -15.234 1 98.75 300 ALA A CA 1
ATOM 2404 C C . ALA A 1 300 ? -14.102 -11.102 -16.094 1 98.75 300 ALA A C 1
ATOM 2406 O O . ALA A 1 300 ? -14.578 -10.008 -15.789 1 98.75 300 ALA A O 1
ATOM 2407 N N . THR A 1 301 ? -14.523 -11.773 -17.172 1 98.62 301 THR A N 1
ATOM 2408 C CA . THR A 1 301 ? -15.516 -11.203 -18.062 1 98.62 301 THR A CA 1
ATOM 2409 C C . THR A 1 301 ? -16.875 -11.109 -17.391 1 98.62 301 THR A C 1
ATOM 2411 O O . THR A 1 301 ? -17.656 -10.195 -17.656 1 98.62 301 THR A O 1
ATOM 2414 N N . LYS A 1 302 ? -17.125 -12.008 -16.453 1 98.44 302 LYS A N 1
ATOM 2415 C CA . LYS A 1 302 ? -18.375 -11.961 -15.695 1 98.44 302 LYS A CA 1
ATOM 2416 C C . LYS A 1 302 ? -18.516 -10.633 -14.953 1 98.44 302 LYS A C 1
ATOM 2418 O O . LYS A 1 302 ? -19.625 -10.078 -14.867 1 98.44 302 LYS A O 1
ATOM 2423 N N . ILE A 1 303 ? -17.453 -10.125 -14.414 1 98.81 303 ILE A N 1
ATOM 2424 C CA . ILE A 1 303 ? -17.469 -8.836 -13.734 1 98.81 303 ILE A CA 1
ATOM 2425 C C . ILE A 1 303 ? -17.938 -7.742 -14.703 1 98.81 303 ILE A C 1
ATOM 2427 O O . ILE A 1 303 ? -18.766 -6.906 -14.352 1 98.81 303 ILE A O 1
ATOM 2431 N N . LEU A 1 304 ? -17.391 -7.738 -15.891 1 98.88 304 LEU A N 1
ATOM 2432 C CA . LEU A 1 304 ? -17.734 -6.742 -16.906 1 98.88 304 LEU A CA 1
ATOM 2433 C C . LEU A 1 304 ? -19.203 -6.895 -17.328 1 98.88 304 LEU A C 1
ATOM 2435 O O . LEU A 1 304 ? -19.891 -5.898 -17.531 1 98.88 304 LEU A O 1
ATOM 2439 N N . ASP A 1 305 ? -19.641 -8.141 -17.453 1 98.75 305 ASP A N 1
ATOM 2440 C CA . ASP A 1 305 ? -21.031 -8.398 -17.781 1 98.75 305 ASP A CA 1
ATOM 2441 C C . ASP A 1 305 ? -21.969 -7.832 -16.719 1 98.75 305 ASP A C 1
ATOM 2443 O O . ASP A 1 305 ? -22.969 -7.199 -17.047 1 98.75 305 ASP A O 1
ATOM 2447 N N . LEU A 1 306 ? -21.609 -8.055 -15.469 1 98.75 306 LEU A N 1
ATOM 2448 C CA . LEU A 1 306 ? -22.438 -7.566 -14.359 1 98.75 306 LEU A CA 1
ATOM 2449 C C . LEU A 1 306 ? -22.438 -6.043 -14.32 1 98.75 306 LEU A C 1
ATOM 2451 O O . LEU A 1 306 ? -23.453 -5.434 -13.938 1 98.75 306 LEU A O 1
ATOM 2455 N N . LEU A 1 307 ? -21.375 -5.414 -14.766 1 98.81 307 LEU A N 1
ATOM 2456 C CA . LEU A 1 307 ? -21.266 -3.957 -14.781 1 98.81 307 LEU A CA 1
ATOM 2457 C C . LEU A 1 307 ? -21.844 -3.389 -16.078 1 98.81 307 LEU A C 1
ATOM 2459 O O . LEU A 1 307 ? -21.906 -2.17 -16.25 1 98.81 307 LEU A O 1
ATOM 2463 N N . LYS A 1 308 ? -22.188 -4.258 -17.016 1 98.69 308 LYS A N 1
ATOM 2464 C CA . LYS A 1 308 ? -22.734 -3.889 -18.328 1 98.69 308 LYS A CA 1
ATOM 2465 C C . LYS A 1 308 ? -21.766 -2.973 -19.078 1 98.69 308 LYS A C 1
ATOM 2467 O O . LYS A 1 308 ? -22.172 -1.929 -19.594 1 98.69 308 LYS A O 1
ATOM 2472 N N . LEU A 1 309 ? -20.547 -3.363 -19.078 1 98.88 309 LEU A N 1
ATOM 2473 C CA . LEU A 1 309 ? -19.516 -2.672 -19.844 1 98.88 309 LEU A CA 1
ATOM 2474 C C . LEU A 1 309 ? -19.172 -3.445 -21.109 1 98.88 309 LEU A C 1
ATOM 2476 O O . LEU A 1 309 ? -18.938 -4.656 -21.062 1 98.88 309 LEU A O 1
ATOM 2480 N N . PRO A 1 310 ? -19.156 -2.783 -22.25 1 98.81 310 PRO A N 1
ATOM 2481 C CA . PRO A 1 310 ? -18.766 -3.477 -23.484 1 98.81 310 PRO A CA 1
ATOM 2482 C C . PRO A 1 310 ? -17.281 -3.848 -23.516 1 98.81 310 PRO A C 1
ATOM 2484 O O . PRO A 1 310 ? -16.438 -3.043 -23.125 1 98.81 310 PRO A O 1
ATOM 2487 N N . TYR A 1 311 ? -17 -5.051 -23.953 1 98.81 311 TYR A N 1
ATOM 2488 C CA . TYR A 1 311 ? -15.617 -5.508 -23.984 1 98.81 311 TYR A CA 1
ATOM 2489 C C . TYR A 1 311 ? -15.391 -6.512 -25.109 1 98.81 311 TYR A C 1
ATOM 2491 O O . TYR A 1 311 ? -16.344 -6.961 -25.75 1 98.81 311 TYR A O 1
ATOM 2499 N N . ARG A 1 312 ? -14.141 -6.777 -25.375 1 98.75 312 ARG A N 1
ATOM 2500 C CA . ARG A 1 312 ? -13.734 -7.844 -26.281 1 98.75 312 ARG A CA 1
ATOM 2501 C C . ARG A 1 312 ? -12.633 -8.695 -25.672 1 98.75 312 ARG A C 1
ATOM 2503 O O . ARG A 1 312 ? -11.906 -8.234 -24.797 1 98.75 312 ARG A O 1
ATOM 2510 N N . LYS A 1 313 ? -12.664 -9.977 -26.031 1 98.44 313 LYS A N 1
ATOM 2511 C CA . LYS A 1 313 ? -11.641 -10.93 -25.609 1 98.44 313 LYS A CA 1
ATOM 2512 C C . LYS A 1 313 ? -10.617 -11.164 -26.719 1 98.44 313 LYS A C 1
ATOM 2514 O O . LYS A 1 313 ? -10.992 -11.406 -27.875 1 98.44 313 LYS A O 1
ATOM 2519 N N . ILE A 1 314 ? -9.344 -11.031 -26.328 1 98.31 314 ILE A N 1
ATOM 2520 C CA . ILE A 1 314 ? -8.227 -11.148 -27.266 1 98.31 314 ILE A CA 1
ATOM 2521 C C . ILE A 1 314 ? -7.285 -12.258 -26.797 1 98.31 314 ILE A C 1
ATOM 2523 O O . ILE A 1 314 ? -7.012 -12.391 -25.609 1 98.31 314 ILE A O 1
ATOM 2527 N N . VAL A 1 315 ? -6.852 -13.078 -27.75 1 98.62 315 VAL A N 1
ATOM 2528 C CA . VAL A 1 315 ? -5.738 -13.977 -27.453 1 98.62 315 VAL A CA 1
ATOM 2529 C C . VAL A 1 315 ? -4.43 -13.336 -27.906 1 98.62 315 VAL A C 1
ATOM 2531 O O . VAL A 1 315 ? -4.328 -12.867 -29.047 1 98.62 315 VAL A O 1
ATOM 2534 N N . LEU A 1 316 ? -3.471 -13.234 -27.047 1 98.56 316 LEU A N 1
ATOM 2535 C CA . LEU A 1 316 ? -2.201 -12.602 -27.391 1 98.56 316 LEU A CA 1
ATOM 2536 C C . LEU A 1 316 ? -1.346 -13.516 -28.25 1 98.56 316 LEU A C 1
ATOM 2538 O O . LEU A 1 316 ? -1.317 -14.727 -28.047 1 98.56 316 LEU A O 1
ATOM 2542 N N . CYS A 1 317 ? -0.644 -12.914 -29.188 1 98.19 317 CYS A N 1
ATOM 2543 C CA . CYS A 1 317 ? 0.258 -13.672 -30.047 1 98.19 317 CYS A CA 1
ATOM 2544 C C . CYS A 1 317 ? 1.606 -13.883 -29.359 1 98.19 317 CYS A C 1
ATOM 2546 O O . CYS A 1 317 ? 1.85 -13.352 -28.281 1 98.19 317 CYS A O 1
ATOM 2548 N N . THR A 1 318 ? 2.461 -14.633 -29.984 1 97.38 318 THR A N 1
ATOM 2549 C CA . THR A 1 318 ? 3.717 -15.102 -29.406 1 97.38 318 THR A CA 1
ATOM 2550 C C . THR A 1 318 ? 4.625 -13.922 -29.078 1 97.38 318 THR A C 1
ATOM 2552 O O . THR A 1 318 ? 5.41 -13.984 -28.125 1 97.38 318 THR A O 1
ATOM 2555 N N . GLY A 1 319 ? 4.508 -12.812 -29.812 1 96.19 319 GLY A N 1
ATOM 2556 C CA . GLY A 1 319 ? 5.375 -11.672 -29.594 1 96.19 319 GLY A CA 1
ATOM 2557 C C . GLY A 1 319 ? 4.832 -10.703 -28.547 1 96.19 319 GLY A C 1
ATOM 2558 O O . GLY A 1 319 ? 5.559 -9.828 -28.062 1 96.19 319 GLY A O 1
ATOM 2559 N N . ASP A 1 320 ? 3.598 -10.945 -28.109 1 96.62 320 ASP A N 1
ATOM 2560 C CA . ASP A 1 320 ? 2.957 -9.977 -27.234 1 96.62 320 ASP A CA 1
ATOM 2561 C C . ASP A 1 320 ? 2.65 -10.586 -25.875 1 96.62 320 ASP A C 1
ATOM 2563 O O . ASP A 1 320 ? 2.238 -9.883 -24.953 1 96.62 320 ASP A O 1
ATOM 2567 N N . MET A 1 321 ? 2.828 -11.859 -25.75 1 96.06 321 MET A N 1
ATOM 2568 C CA . MET A 1 321 ? 2.516 -12.508 -24.469 1 96.06 321 MET A CA 1
ATOM 2569 C C . MET A 1 321 ? 3.598 -12.219 -23.438 1 96.06 321 MET A C 1
ATOM 2571 O O . MET A 1 321 ? 4.723 -11.867 -23.797 1 96.06 321 MET A O 1
ATOM 2575 N N . GLY A 1 322 ? 3.283 -12.375 -22.234 1 95.31 322 GLY A N 1
ATOM 2576 C CA . GLY A 1 322 ? 4.184 -12.062 -21.141 1 95.31 322 GLY A CA 1
ATOM 2577 C C . GLY A 1 322 ? 5.312 -13.062 -20.984 1 95.31 322 GLY A C 1
ATOM 2578 O O . GLY A 1 322 ? 5.234 -14.18 -21.516 1 95.31 322 GLY A O 1
ATOM 2579 N N . PHE A 1 323 ? 6.301 -12.758 -20.219 1 96.5 323 PHE A N 1
ATOM 2580 C CA . PHE A 1 323 ? 7.539 -13.5 -20.016 1 96.5 323 PHE A CA 1
ATOM 2581 C C . PHE A 1 323 ? 7.246 -14.914 -19.516 1 96.5 323 PHE A C 1
ATOM 2583 O O . PHE A 1 323 ? 7.742 -15.891 -20.078 1 96.5 323 PHE A O 1
ATOM 2590 N N . SER A 1 324 ? 6.359 -15 -18.547 1 97.94 324 SER A N 1
ATOM 2591 C CA . SER A 1 324 ? 6.168 -16.281 -17.859 1 97.94 324 SER A CA 1
ATOM 2592 C C . SER A 1 324 ? 5.016 -17.062 -18.484 1 97.94 324 SER A C 1
ATOM 2594 O O . SER A 1 324 ? 4.809 -18.234 -18.141 1 97.94 324 SER A O 1
ATOM 2596 N N . ALA A 1 325 ? 4.27 -16.516 -19.391 1 98.19 325 ALA A N 1
ATOM 2597 C CA . ALA A 1 325 ? 3.01 -17.094 -19.859 1 98.19 325 ALA A CA 1
ATOM 2598 C C . ALA A 1 325 ? 3.244 -18.062 -21.016 1 98.19 325 ALA A C 1
ATOM 2600 O O . ALA A 1 325 ? 4.094 -17.828 -21.875 1 98.19 325 ALA A O 1
ATOM 2601 N N . GLU A 1 326 ? 2.525 -19.172 -21.031 1 98 326 GLU A N 1
ATOM 2602 C CA . GLU A 1 326 ? 2.477 -20.016 -22.219 1 98 326 GLU A CA 1
ATOM 2603 C C . GLU A 1 326 ? 1.283 -19.672 -23.109 1 98 326 GLU A C 1
ATOM 2605 O O . GLU A 1 326 ? 1.283 -19.969 -24.297 1 98 326 GLU A O 1
ATOM 2610 N N . LYS A 1 327 ? 0.283 -19.062 -22.516 1 98.62 327 LYS A N 1
ATOM 2611 C CA . LYS A 1 327 ? -0.898 -18.578 -23.219 1 98.62 327 LYS A CA 1
ATOM 2612 C C . LYS A 1 327 ? -1.603 -17.484 -22.406 1 98.62 327 LYS A C 1
ATOM 2614 O O . LYS A 1 327 ? -1.71 -17.594 -21.188 1 98.62 327 LYS A O 1
ATOM 2619 N N . THR A 1 328 ? -2.096 -16.406 -23.078 1 98.75 328 THR A N 1
ATOM 2620 C CA . THR A 1 32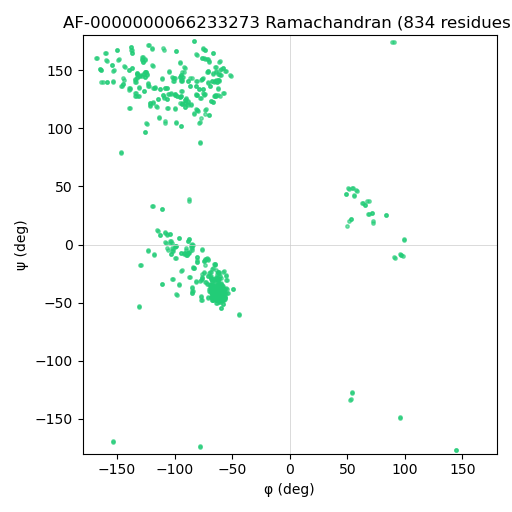8 ? -2.707 -15.281 -22.391 1 98.75 328 THR A CA 1
ATOM 2621 C C . THR A 1 328 ? -3.951 -14.805 -23.141 1 98.75 328 THR A C 1
ATOM 2623 O O . THR A 1 328 ? -3.947 -14.703 -24.375 1 98.75 328 THR A O 1
ATOM 2626 N N . PHE A 1 329 ? -5.02 -14.562 -22.438 1 98.81 329 PHE A N 1
ATOM 2627 C CA . PHE A 1 329 ? -6.172 -13.812 -22.922 1 98.81 329 PHE A CA 1
ATOM 2628 C C . PHE A 1 329 ? -6.199 -12.422 -22.297 1 98.81 329 PHE A C 1
ATOM 2630 O O . PHE A 1 329 ? -6.094 -12.273 -21.078 1 98.81 329 PHE A O 1
ATOM 2637 N N . ASP A 1 330 ? -6.336 -11.438 -23.094 1 98.69 330 ASP A N 1
ATOM 2638 C CA . ASP A 1 330 ? -6.625 -10.094 -22.609 1 98.69 330 ASP A CA 1
ATOM 2639 C C . ASP A 1 330 ? -8.102 -9.75 -22.797 1 98.69 330 ASP A C 1
ATOM 2641 O O . ASP A 1 330 ? -8.734 -10.195 -23.75 1 98.69 330 ASP A O 1
ATOM 2645 N N . ILE A 1 331 ? -8.594 -9.047 -21.891 1 98.81 331 ILE A N 1
ATOM 2646 C CA . ILE A 1 331 ? -9.906 -8.422 -22 1 98.81 331 ILE A CA 1
ATOM 2647 C C . ILE A 1 331 ? -9.742 -6.914 -22.156 1 98.81 331 ILE A C 1
ATOM 2649 O O . ILE A 1 331 ? -9.023 -6.277 -21.391 1 98.81 331 ILE A O 1
ATOM 2653 N N . GLU A 1 332 ? -10.328 -6.391 -23.156 1 98.69 332 GLU A N 1
ATOM 2654 C CA . GLU A 1 3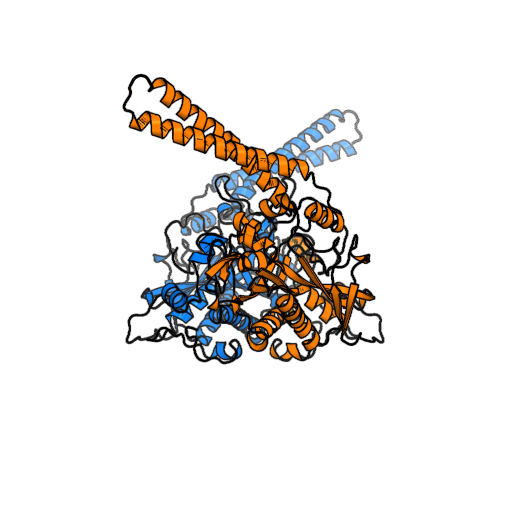32 ? -10.273 -4.957 -23.406 1 98.69 332 GLU A CA 1
ATOM 2655 C C . GLU A 1 332 ? -11.656 -4.328 -23.328 1 98.69 332 GLU A C 1
ATOM 2657 O O . GLU A 1 332 ? -12.633 -4.895 -23.844 1 98.69 332 GLU A O 1
ATOM 2662 N N . VAL A 1 333 ? -11.773 -3.225 -22.672 1 98.75 333 VAL A N 1
ATOM 2663 C CA . VAL A 1 333 ? -13.055 -2.549 -22.484 1 98.75 333 VAL A CA 1
ATOM 2664 C C . VAL A 1 333 ? -13.133 -1.326 -23.391 1 98.75 333 VAL A C 1
ATOM 2666 O O . VAL A 1 333 ? -12.117 -0.693 -23.688 1 98.75 333 VAL A O 1
ATOM 2669 N N . TRP A 1 334 ? -14.32 -1.039 -23.812 1 98.69 334 TRP A N 1
ATOM 2670 C CA . TRP A 1 334 ? -14.547 0.096 -24.703 1 98.69 334 TRP A CA 1
ATOM 2671 C C . TRP A 1 334 ? -14.438 1.413 -23.938 1 98.69 334 TRP A C 1
ATOM 2673 O O . TRP A 1 334 ? -15.055 1.583 -22.891 1 98.69 334 TRP A O 1
ATOM 2683 N N . LEU A 1 335 ? -13.672 2.314 -24.453 1 98.31 335 LEU A N 1
ATOM 2684 C CA . LEU A 1 335 ? -13.594 3.67 -23.922 1 98.31 335 LEU A CA 1
ATOM 2685 C C . LEU A 1 335 ? -14.148 4.68 -24.922 1 98.31 335 LEU A C 1
ATOM 2687 O O . LEU A 1 335 ? -13.484 5 -25.906 1 98.31 335 LEU A O 1
ATOM 2691 N N . PRO A 1 336 ? -15.242 5.23 -24.625 1 98.5 336 PRO A N 1
ATOM 2692 C CA . PRO A 1 336 ? -15.938 6.117 -25.562 1 98.5 336 PRO A CA 1
ATOM 2693 C C . PRO A 1 336 ? -15.086 7.312 -25.984 1 98.5 336 PRO A C 1
ATOM 2695 O O . PRO A 1 336 ? -15.07 7.68 -27.172 1 98.5 336 PRO A O 1
ATOM 2698 N N . SER A 1 337 ? -14.383 7.918 -25.094 1 97.06 337 SER A N 1
ATOM 2699 C CA . SER A 1 337 ? -13.641 9.141 -25.406 1 97.06 337 SER A CA 1
ATOM 2700 C C . SER A 1 337 ? -12.547 8.883 -26.422 1 97.06 337 SER A C 1
ATOM 2702 O O . SER A 1 337 ? -12.172 9.781 -27.188 1 97.06 337 SER A O 1
ATOM 2704 N N . GLU A 1 338 ? -12.047 7.68 -26.453 1 95.88 338 GLU A N 1
ATOM 2705 C CA . GLU A 1 338 ? -10.953 7.324 -27.344 1 95.88 338 GLU A CA 1
ATOM 2706 C C . GLU A 1 338 ? -11.453 6.523 -28.547 1 95.88 338 GLU A C 1
ATOM 2708 O O . GLU A 1 338 ? -10.695 6.254 -29.469 1 95.88 338 GLU A O 1
ATOM 2713 N N . ASP A 1 339 ? -12.594 6.172 -28.531 1 96.62 339 ASP A N 1
ATOM 2714 C CA . ASP A 1 339 ? -13.203 5.352 -29.578 1 96.62 339 ASP A CA 1
ATOM 2715 C C . ASP A 1 339 ? -12.367 4.105 -29.859 1 96.62 339 ASP A C 1
ATOM 2717 O O . ASP A 1 339 ? -12.016 3.83 -31 1 96.62 339 ASP A O 1
ATOM 2721 N N . LYS A 1 340 ? -11.984 3.414 -28.766 1 96.31 340 LYS A N 1
ATOM 2722 C CA . LYS A 1 340 ? -11.203 2.191 -28.922 1 96.31 340 LYS A CA 1
ATOM 2723 C C . LYS A 1 340 ? -11.297 1.318 -27.672 1 96.31 340 LYS A C 1
ATOM 2725 O O . LYS A 1 340 ? -11.781 1.763 -26.641 1 96.31 340 LYS A O 1
ATOM 2730 N N . TYR A 1 341 ? -10.906 0.101 -27.844 1 97.62 341 TYR A N 1
ATOM 2731 C CA . TYR A 1 341 ? -10.805 -0.845 -26.734 1 97.62 341 TYR A CA 1
ATOM 2732 C C . TYR A 1 341 ? -9.453 -0.738 -26.047 1 97.62 341 TYR A C 1
ATOM 2734 O O . TYR A 1 341 ? -8.422 -0.573 -26.703 1 97.62 341 TYR A O 1
ATOM 2742 N N . ARG A 1 342 ? -9.477 -0.749 -24.719 1 96.94 342 ARG A N 1
ATOM 2743 C CA . ARG A 1 342 ? -8.266 -0.719 -23.906 1 96.94 342 ARG A CA 1
ATOM 2744 C C . ARG A 1 342 ? -8.211 -1.91 -22.953 1 96.94 342 ARG A C 1
ATOM 2746 O O . ARG A 1 342 ? -9.234 -2.32 -22.406 1 96.94 342 ARG A O 1
ATOM 2753 N N . GLU A 1 343 ? -6.992 -2.371 -22.719 1 97.25 343 GLU A N 1
ATOM 2754 C CA . GLU A 1 343 ? -6.797 -3.518 -21.828 1 97.25 343 GLU A CA 1
ATOM 2755 C C . GLU A 1 343 ? -7.262 -3.203 -20.406 1 97.25 343 GLU A C 1
ATOM 2757 O O . GLU A 1 343 ? -6.926 -2.152 -19.859 1 97.25 343 GLU A O 1
ATOM 2762 N N . ILE A 1 344 ? -7.996 -4.117 -19.844 1 98.31 344 ILE A N 1
ATOM 2763 C CA . ILE A 1 344 ? -8.492 -3.934 -18.484 1 98.31 344 ILE A CA 1
ATOM 2764 C C . ILE A 1 344 ? -8.172 -5.172 -17.641 1 98.31 344 ILE A C 1
ATOM 2766 O O . ILE A 1 344 ? -8.203 -5.121 -16.422 1 98.31 344 ILE A O 1
ATOM 2770 N N . SER A 1 345 ? -7.867 -6.266 -18.266 1 98.44 345 SER A N 1
ATOM 2771 C CA . SER A 1 345 ? -7.508 -7.523 -17.625 1 98.44 345 SER A CA 1
ATOM 2772 C C . SER A 1 345 ? -6.613 -8.367 -18.516 1 98.44 345 SER A C 1
ATOM 2774 O O . SER A 1 345 ? -6.695 -8.281 -19.75 1 98.44 345 SER A O 1
ATOM 2776 N N . SER A 1 346 ? -5.773 -9.133 -17.906 1 98.62 346 SER A N 1
ATOM 2777 C CA . SER A 1 346 ? -4.93 -10.117 -18.578 1 98.62 346 SER A CA 1
ATOM 2778 C C . SER A 1 346 ? -4.852 -11.422 -17.797 1 98.62 346 SER A C 1
ATOM 2780 O O . SER A 1 346 ? -4.43 -11.422 -16.625 1 98.62 346 SER A O 1
ATOM 2782 N N . CYS A 1 347 ? -5.312 -12.508 -18.344 1 98.81 347 CYS A N 1
ATOM 2783 C CA . CYS A 1 347 ? -5.297 -13.828 -17.719 1 98.81 347 CYS A CA 1
ATOM 2784 C C . CYS A 1 347 ? -4.309 -14.75 -18.422 1 98.81 347 CYS A C 1
ATOM 2786 O O . CYS A 1 347 ? -4.371 -14.922 -19.641 1 98.81 347 CYS A O 1
ATOM 2788 N N . SER A 1 348 ? -3.432 -15.367 -17.656 1 98.81 348 SER A N 1
ATOM 2789 C CA . SER A 1 348 ? -2.359 -16.141 -18.266 1 98.81 348 SER A CA 1
ATOM 2790 C C . SER A 1 348 ? -2.205 -17.5 -17.594 1 98.81 348 SER A C 1
ATOM 2792 O O . SER A 1 348 ? -2.328 -17.609 -16.375 1 98.81 348 SER A O 1
ATOM 2794 N N . SER A 1 349 ? -1.969 -18.484 -18.391 1 98.81 349 SER A N 1
ATOM 2795 C CA . SER A 1 349 ? -1.406 -19.75 -17.906 1 98.81 349 SER A CA 1
ATOM 2796 C C . SER A 1 349 ? 0.113 -19.766 -18.047 1 98.81 349 SER A C 1
ATOM 2798 O O . SER A 1 349 ? 0.655 -19.375 -19.078 1 98.81 349 SER A O 1
ATOM 2800 N N . CYS A 1 350 ? 0.758 -20.156 -17 1 98.75 350 CYS A N 1
ATOM 2801 C CA . CYS A 1 350 ? 2.217 -20.172 -17.031 1 98.75 350 CYS A CA 1
ATOM 2802 C C . CYS A 1 350 ? 2.738 -21.609 -17.109 1 98.75 350 CYS A C 1
ATOM 2804 O O . CYS A 1 350 ? 3.951 -21.828 -17.094 1 98.75 350 CYS A O 1
ATOM 2806 N N . GLY A 1 351 ? 1.784 -22.609 -17.156 1 98.12 351 GLY A N 1
ATOM 2807 C CA . GLY A 1 351 ? 2.238 -23.984 -17.078 1 98.12 351 GLY A CA 1
ATOM 2808 C C . GLY A 1 351 ? 3.119 -24.25 -15.875 1 98.12 351 GLY A C 1
ATOM 2809 O O . GLY A 1 351 ? 2.783 -23.859 -14.758 1 98.12 351 GLY A O 1
ATOM 2810 N N . SER A 1 352 ? 4.215 -24.922 -16.141 1 97.69 352 SER A N 1
ATOM 2811 C CA . SER A 1 352 ? 5.098 -25.266 -15.039 1 97.69 352 SER A CA 1
ATOM 2812 C C . SER A 1 352 ? 6.234 -24.266 -14.891 1 97.69 352 SER A C 1
ATOM 2814 O O . SER A 1 352 ? 7.152 -24.469 -14.094 1 97.69 352 SER A O 1
ATOM 2816 N N . PHE A 1 353 ? 6.262 -23.188 -15.648 1 98.12 353 PHE A N 1
ATOM 2817 C CA . PHE A 1 353 ? 7.367 -22.25 -15.727 1 98.12 353 PHE A CA 1
ATOM 2818 C C . PHE A 1 353 ? 7.664 -21.641 -14.367 1 98.12 353 PHE A C 1
ATOM 2820 O O . PHE A 1 353 ? 8.789 -21.703 -13.875 1 98.12 353 PHE A O 1
ATOM 2827 N N . GLN A 1 354 ? 6.621 -21.047 -13.727 1 98.69 354 GLN A N 1
ATOM 2828 C CA . GLN A 1 354 ? 6.785 -20.453 -12.406 1 98.69 354 GLN A CA 1
ATOM 2829 C C . GLN A 1 354 ? 7.004 -21.531 -11.344 1 98.69 354 GLN A C 1
ATOM 2831 O O . GLN A 1 354 ? 7.82 -21.359 -10.438 1 98.69 354 GLN A O 1
ATOM 2836 N N . ALA A 1 355 ? 6.277 -22.609 -11.484 1 98.56 355 ALA A N 1
ATOM 2837 C CA . ALA A 1 355 ? 6.383 -23.703 -10.531 1 98.56 355 ALA A CA 1
ATOM 2838 C C . ALA A 1 355 ? 7.812 -24.219 -10.438 1 98.56 355 ALA A C 1
ATOM 2840 O O . ALA A 1 355 ? 8.281 -24.594 -9.359 1 98.56 355 ALA A O 1
ATOM 2841 N N . ARG A 1 356 ? 8.461 -24.312 -11.539 1 97.44 356 ARG A N 1
ATOM 2842 C CA . ARG A 1 356 ? 9.852 -24.766 -11.555 1 97.44 356 ARG A CA 1
ATOM 2843 C C . ARG A 1 356 ? 10.75 -23.812 -10.789 1 97.44 356 ARG A C 1
ATOM 2845 O O . ARG A 1 356 ? 11.617 -24.234 -10.031 1 97.44 356 ARG A O 1
ATOM 2852 N N . ARG A 1 357 ? 10.547 -22.531 -11.008 1 97.44 357 ARG A N 1
ATOM 2853 C CA . ARG A 1 357 ? 11.328 -21.5 -10.32 1 97.44 357 ARG A CA 1
ATOM 2854 C C . ARG A 1 357 ? 11.102 -21.562 -8.812 1 97.44 357 ARG A C 1
ATOM 2856 O O . ARG A 1 357 ? 12.008 -21.281 -8.031 1 97.44 357 ARG A O 1
ATOM 2863 N N . MET A 1 358 ? 9.898 -22 -8.391 1 98.19 358 MET A N 1
ATOM 2864 C CA . MET A 1 358 ? 9.492 -21.984 -6.988 1 98.19 358 MET A CA 1
ATOM 2865 C C . MET A 1 358 ? 9.602 -23.375 -6.383 1 98.19 358 MET A C 1
ATOM 2867 O O . MET A 1 358 ? 9.359 -23.562 -5.188 1 98.19 358 MET A O 1
ATOM 2871 N N . LYS A 1 359 ? 9.914 -24.375 -7.207 1 97.88 359 LYS A N 1
ATOM 2872 C CA . LYS A 1 359 ? 9.953 -25.766 -6.77 1 97.88 359 LYS A CA 1
ATOM 2873 C C . LYS A 1 359 ? 8.617 -26.172 -6.145 1 97.88 359 LYS A C 1
ATOM 2875 O O . LYS A 1 359 ? 8.594 -26.75 -5.055 1 97.88 359 LYS A O 1
ATOM 2880 N N . ALA A 1 360 ? 7.574 -25.766 -6.746 1 98.56 360 ALA A N 1
ATOM 2881 C CA . ALA A 1 360 ? 6.227 -26.141 -6.312 1 98.56 360 ALA A CA 1
ATOM 2882 C C . ALA A 1 360 ? 5.75 -27.406 -7.016 1 98.56 360 ALA A C 1
ATOM 2884 O O . ALA A 1 360 ? 5.676 -27.453 -8.242 1 98.56 360 ALA A O 1
ATOM 2885 N N . ARG A 1 361 ? 5.418 -28.422 -6.242 1 98.69 361 ARG A N 1
ATOM 2886 C CA . ARG A 1 361 ? 5.137 -29.75 -6.789 1 98.69 361 ARG A CA 1
ATOM 2887 C C . ARG A 1 361 ? 3.914 -30.359 -6.121 1 98.69 361 ARG A C 1
ATOM 2889 O O . ARG A 1 361 ? 3.361 -29.797 -5.176 1 98.69 361 ARG A O 1
ATOM 2896 N N . TYR A 1 362 ? 3.455 -31.375 -6.68 1 98.12 362 TYR A N 1
ATOM 2897 C CA . TYR A 1 362 ? 2.428 -32.219 -6.094 1 98.12 362 TYR A CA 1
ATOM 2898 C C . TYR A 1 362 ? 2.602 -33.688 -6.543 1 98.12 362 TYR A C 1
ATOM 2900 O O . TYR A 1 362 ? 3.391 -33.969 -7.445 1 98.12 362 TYR A O 1
ATOM 2908 N N . LYS A 1 363 ? 2.049 -34.594 -5.801 1 96.31 363 LYS A N 1
ATOM 2909 C CA . LYS A 1 363 ? 2.061 -36 -6.191 1 96.31 363 LYS A CA 1
ATOM 2910 C C . LYS A 1 363 ? 0.855 -36.344 -7.062 1 96.31 363 LYS A C 1
ATOM 2912 O O . LYS A 1 363 ? -0.29 -36.219 -6.621 1 96.31 363 LYS A O 1
ATOM 2917 N N . ASN A 1 364 ? 1.129 -36.781 -8.219 1 94.19 364 ASN A N 1
ATOM 2918 C CA . ASN A 1 364 ? 0.034 -37.125 -9.125 1 94.19 364 ASN A CA 1
ATOM 2919 C C . ASN A 1 364 ? -0.585 -38.469 -8.781 1 94.19 364 ASN A C 1
ATOM 2921 O O . ASN A 1 364 ? -0.286 -39.062 -7.734 1 94.19 364 ASN A O 1
ATOM 2925 N N . GLU A 1 365 ? -1.506 -38.969 -9.594 1 92.06 365 GLU A N 1
ATOM 2926 C CA . GLU A 1 365 ? -2.227 -40.219 -9.336 1 92.06 365 GLU A CA 1
ATOM 2927 C C . GLU A 1 365 ? -1.273 -41.406 -9.273 1 92.06 365 GLU A C 1
ATOM 2929 O O . GLU A 1 365 ? -1.526 -42.375 -8.547 1 92.06 365 GLU A O 1
ATOM 2934 N N . LYS A 1 366 ? -0.162 -41.375 -9.953 1 94.12 366 LYS A N 1
ATOM 2935 C CA . LYS A 1 366 ? 0.837 -42.438 -9.984 1 94.12 366 LYS A CA 1
ATOM 2936 C C . LYS A 1 366 ? 1.852 -42.281 -8.859 1 94.12 366 LYS A C 1
ATOM 2938 O O . LYS A 1 366 ? 2.9 -42.906 -8.852 1 94.12 366 LYS A O 1
ATOM 2943 N N . LYS A 1 367 ? 1.617 -41.25 -8.023 1 93.19 367 LYS A N 1
ATOM 2944 C CA . LYS A 1 367 ? 2.438 -40.969 -6.844 1 93.19 367 LYS A CA 1
ATOM 2945 C C . LYS A 1 367 ? 3.799 -40.406 -7.246 1 93.19 367 LYS A C 1
ATOM 2947 O O . LYS A 1 367 ? 4.762 -40.469 -6.48 1 93.19 367 LYS A O 1
ATOM 2952 N N . GLU A 1 368 ? 3.824 -39.906 -8.453 1 95.5 368 GLU A N 1
ATOM 2953 C CA . GLU A 1 368 ? 5.031 -39.219 -8.891 1 95.5 368 GLU A CA 1
ATOM 2954 C C . GLU A 1 368 ? 4.996 -37.75 -8.484 1 95.5 368 GLU A C 1
ATOM 2956 O O . GLU A 1 368 ? 3.939 -37.125 -8.531 1 95.5 368 GLU A O 1
ATOM 2961 N N . THR A 1 369 ? 6.137 -37.281 -8.141 1 97.25 369 THR A N 1
ATOM 2962 C CA . THR A 1 369 ? 6.258 -35.844 -7.828 1 97.25 369 THR A CA 1
ATOM 2963 C C . THR A 1 369 ? 6.438 -35.031 -9.102 1 97.25 369 THR A C 1
ATOM 2965 O O . THR A 1 369 ? 7.434 -35.188 -9.812 1 97.25 369 THR A O 1
ATOM 2968 N N . VAL A 1 370 ? 5.48 -34.25 -9.43 1 97.5 370 VAL A N 1
ATOM 2969 C CA . VAL A 1 370 ? 5.523 -33.406 -10.641 1 97.5 370 VAL A CA 1
ATOM 2970 C C . VAL A 1 370 ? 5.23 -31.969 -10.297 1 97.5 370 VAL A C 1
ATOM 2972 O O . VAL A 1 370 ? 4.73 -31.672 -9.203 1 97.5 370 VAL A O 1
ATOM 2975 N N . LEU A 1 371 ? 5.59 -31.109 -11.156 1 98.25 371 LEU A N 1
ATOM 2976 C CA . LEU A 1 371 ? 5.375 -29.688 -10.945 1 98.25 371 LEU A CA 1
ATOM 2977 C C . LEU A 1 371 ? 3.893 -29.328 -11.047 1 98.25 371 LEU A C 1
ATOM 2979 O O . LEU A 1 371 ? 3.158 -29.953 -11.82 1 98.25 371 LEU A O 1
ATOM 2983 N N . VAL A 1 372 ? 3.443 -28.344 -10.328 1 98.75 372 VAL A N 1
ATOM 2984 C CA . VAL A 1 372 ? 2.088 -27.812 -10.461 1 98.75 372 VAL A CA 1
ATOM 2985 C C . VAL A 1 372 ? 2.021 -26.859 -11.641 1 98.75 372 VAL A C 1
ATOM 2987 O O . VAL A 1 372 ? 3.053 -26.484 -12.211 1 98.75 372 VAL A O 1
ATOM 2990 N N . GLY A 1 373 ? 0.77 -26.578 -12.078 1 98.69 373 GLY A N 1
ATOM 2991 C CA . GLY A 1 373 ? 0.522 -25.469 -12.984 1 98.69 373 GLY A CA 1
ATOM 2992 C C . GLY A 1 373 ? 0.112 -24.188 -12.266 1 98.69 373 GLY A C 1
ATOM 2993 O O . GLY A 1 373 ? -0.611 -24.234 -11.266 1 98.69 373 GLY A O 1
ATOM 2994 N N . THR A 1 374 ? 0.554 -23.047 -12.773 1 98.88 374 THR A N 1
ATOM 2995 C CA . THR A 1 374 ? 0.209 -21.781 -12.148 1 98.88 374 THR A CA 1
ATOM 2996 C C . THR A 1 374 ? -0.486 -20.859 -13.141 1 98.88 374 THR A C 1
ATOM 2998 O O . THR A 1 374 ? -0.135 -20.828 -14.32 1 98.88 374 THR A O 1
ATOM 3001 N N . LEU A 1 375 ? -1.502 -20.188 -12.711 1 98.88 375 LEU A N 1
ATOM 3002 C CA . LEU A 1 375 ? -2.23 -19.188 -13.5 1 98.88 375 LEU A CA 1
ATOM 3003 C C . LEU A 1 375 ? -2.445 -17.906 -12.703 1 98.88 375 LEU A C 1
ATOM 3005 O O . LEU A 1 375 ? -2.588 -17.953 -11.484 1 98.88 375 LEU A O 1
ATOM 3009 N N . ASN A 1 376 ? -2.428 -16.828 -13.375 1 98.75 376 ASN A N 1
ATOM 3010 C CA . ASN A 1 376 ? -2.76 -15.539 -12.797 1 98.75 376 ASN A CA 1
ATOM 3011 C C . ASN A 1 376 ? -3.654 -14.719 -13.727 1 98.75 376 ASN A C 1
ATOM 3013 O O . ASN A 1 376 ? -3.639 -14.922 -14.945 1 98.75 376 ASN A O 1
ATOM 3017 N N . GLY A 1 377 ? -4.441 -13.883 -13.148 1 98.56 377 GLY A N 1
ATOM 3018 C CA . GLY A 1 377 ? -5.316 -13.008 -13.914 1 98.56 377 GLY A CA 1
ATOM 3019 C C . GLY A 1 377 ? -5.84 -11.836 -13.109 1 98.56 377 GLY A C 1
ATOM 3020 O O . GLY A 1 377 ? -6.156 -11.977 -11.922 1 98.56 377 GLY A O 1
ATOM 3021 N N . SER A 1 378 ? -5.875 -10.742 -13.75 1 95.75 378 SER A N 1
ATOM 3022 C CA . SER A 1 378 ? -6.59 -9.617 -13.148 1 95.75 378 SER A CA 1
ATOM 3023 C C . SER A 1 378 ? -8.094 -9.867 -13.141 1 95.75 378 SER A C 1
ATOM 3025 O O . SER A 1 378 ? -8.711 -10.062 -14.188 1 95.75 378 SER A O 1
ATOM 3027 N N . GLY A 1 379 ? -8.609 -10.062 -11.852 1 95.25 379 GLY A N 1
ATOM 3028 C CA . GLY A 1 379 ? -10.047 -9.867 -11.922 1 95.25 379 GLY A CA 1
ATOM 3029 C C . GLY A 1 379 ? -10.445 -8.656 -12.75 1 95.25 379 GLY A C 1
ATOM 3030 O O . GLY A 1 379 ? -11.008 -8.805 -13.836 1 95.25 379 GLY A O 1
ATOM 3031 N N . LEU A 1 380 ? -10.055 -7.605 -12.383 1 98.12 380 LEU A N 1
ATOM 3032 C CA . LEU A 1 380 ? -9.914 -6.371 -13.148 1 98.12 380 LEU A CA 1
ATOM 3033 C C . LEU A 1 380 ? -9.031 -5.371 -12.406 1 98.12 380 LEU A C 1
ATOM 3035 O O . LEU A 1 380 ? -8.93 -5.418 -11.18 1 98.12 380 LEU A O 1
ATOM 3039 N N . ALA A 1 381 ? -8.391 -4.578 -13.172 1 97.81 381 ALA A N 1
ATOM 3040 C CA . ALA A 1 381 ? -7.785 -3.389 -12.578 1 97.81 381 ALA A CA 1
ATOM 3041 C C . ALA A 1 381 ? -8.852 -2.408 -12.102 1 97.81 381 ALA A C 1
ATOM 3043 O O . ALA A 1 381 ? -9.68 -1.952 -12.891 1 97.81 381 ALA A O 1
ATOM 3044 N N . VAL A 1 382 ? -8.781 -2.094 -10.852 1 98.69 382 VAL A N 1
ATOM 3045 C CA . VAL A 1 382 ? -9.828 -1.267 -10.258 1 98.69 382 VAL A CA 1
ATOM 3046 C C . VAL A 1 382 ? -9.828 0.115 -10.906 1 98.69 382 VAL A C 1
ATOM 3048 O O . VAL A 1 382 ? -10.883 0.639 -11.273 1 98.69 382 VAL A O 1
ATOM 3051 N N . GLY A 1 383 ? -8.633 0.692 -11.055 1 97.94 383 GLY A N 1
ATOM 3052 C CA . GLY A 1 383 ? -8.508 2.008 -11.664 1 97.94 383 GLY A CA 1
ATOM 3053 C C . GLY A 1 383 ? -9.047 2.061 -13.078 1 97.94 383 GLY A C 1
ATOM 3054 O O . GLY A 1 383 ? -9.797 2.977 -13.43 1 97.94 383 GLY A O 1
ATOM 3055 N N . ARG A 1 384 ? -8.68 1.094 -13.906 1 98.25 384 ARG A N 1
ATOM 3056 C CA . ARG A 1 384 ? -9.156 1.068 -15.289 1 98.25 384 ARG A CA 1
ATOM 3057 C C . ARG A 1 384 ? -10.656 0.8 -15.344 1 98.25 384 ARG A C 1
ATOM 3059 O O . ARG A 1 384 ? -11.352 1.294 -16.234 1 98.25 384 ARG A O 1
ATOM 3066 N N . THR A 1 385 ? -11.148 0.033 -14.383 1 98.88 385 THR A N 1
ATOM 3067 C CA . THR A 1 385 ? -12.586 -0.189 -14.32 1 98.88 385 THR A CA 1
ATOM 3068 C C . THR A 1 385 ? -13.312 1.101 -13.953 1 98.88 385 THR A C 1
ATOM 3070 O O . THR A 1 385 ? -14.391 1.388 -14.492 1 98.88 385 THR A O 1
ATOM 3073 N N . LEU A 1 386 ? -12.766 1.832 -13.023 1 98.81 386 LEU A N 1
ATOM 3074 C CA . LEU A 1 386 ? -13.305 3.146 -12.688 1 98.81 386 LEU A CA 1
ATOM 3075 C C . LEU A 1 386 ? -13.359 4.039 -13.922 1 98.81 386 LEU A C 1
ATOM 3077 O O . LEU A 1 386 ? -14.375 4.699 -14.172 1 98.81 386 LEU A O 1
ATOM 3081 N N . VAL A 1 387 ? -12.297 4.043 -14.703 1 98.56 387 VAL A N 1
ATOM 3082 C CA . VAL A 1 387 ? -12.211 4.805 -15.945 1 98.56 387 VAL A CA 1
ATOM 3083 C C . VAL A 1 387 ? -13.336 4.387 -16.891 1 98.56 387 VAL A C 1
ATOM 3085 O O . VAL A 1 387 ? -14.031 5.238 -17.453 1 98.56 387 VAL A O 1
ATOM 3088 N N . ALA A 1 388 ? -13.5 3.068 -17.031 1 98.81 388 ALA A N 1
ATOM 3089 C CA . ALA A 1 388 ? -14.531 2.537 -17.922 1 98.81 388 ALA A CA 1
ATOM 3090 C C . ALA A 1 388 ? -15.922 2.99 -17.484 1 98.81 388 ALA A C 1
ATOM 3092 O O . ALA A 1 388 ? -16.75 3.34 -18.328 1 98.81 388 ALA A O 1
ATOM 3093 N N . ILE A 1 389 ? -16.203 2.988 -16.219 1 98.88 389 ILE A N 1
ATOM 3094 C CA . ILE A 1 389 ? -17.5 3.395 -15.703 1 98.88 389 ILE A CA 1
ATOM 3095 C C . ILE A 1 389 ? -17.703 4.891 -15.945 1 98.88 389 ILE A C 1
ATOM 3097 O O . ILE A 1 389 ? -18.766 5.309 -16.422 1 98.88 389 ILE A O 1
ATOM 3101 N N . LEU A 1 390 ? -16.719 5.715 -15.609 1 98.81 390 LEU A N 1
ATOM 3102 C CA . LEU A 1 390 ? -16.828 7.156 -15.805 1 98.81 390 LEU A CA 1
ATOM 3103 C C . LEU A 1 390 ? -17.188 7.48 -17.25 1 98.81 390 LEU A C 1
ATOM 3105 O O . LEU A 1 390 ? -18.047 8.328 -17.5 1 98.81 390 LEU A O 1
ATOM 3109 N N . GLU A 1 391 ? -16.578 6.789 -18.203 1 98.75 391 GLU A N 1
ATOM 3110 C CA . GLU A 1 391 ? -16.766 7.168 -19.594 1 98.75 391 GLU A CA 1
ATOM 3111 C C . GLU A 1 391 ? -18.031 6.551 -20.188 1 98.75 391 GLU A C 1
ATOM 3113 O O . GLU A 1 391 ? -18.719 7.172 -21 1 98.75 391 GLU A O 1
ATOM 3118 N N . ASN A 1 392 ? -18.359 5.312 -19.797 1 98.88 392 ASN A N 1
ATOM 3119 C CA . ASN A 1 392 ? -19.5 4.625 -20.406 1 98.88 392 ASN A CA 1
ATOM 3120 C C . ASN A 1 392 ? -20.812 5.027 -19.75 1 98.88 392 ASN A C 1
ATOM 3122 O O . ASN A 1 392 ? -21.875 4.867 -20.359 1 98.88 392 ASN A O 1
ATOM 3126 N N . TYR A 1 393 ? -20.797 5.562 -18.547 1 98.81 393 TYR A N 1
ATOM 3127 C CA . TYR A 1 393 ? -22.016 5.875 -17.812 1 98.81 393 TYR A CA 1
ATOM 3128 C C . TYR A 1 393 ? -22.188 7.383 -17.656 1 98.81 393 TYR A C 1
ATOM 3130 O O . TYR A 1 393 ? -23.031 7.84 -16.891 1 98.81 393 TYR A O 1
ATOM 3138 N N . GLN A 1 394 ? -21.328 8.172 -18.344 1 98.69 394 GLN A N 1
ATOM 3139 C CA . GLN A 1 394 ? -21.406 9.625 -18.25 1 98.69 394 GLN A CA 1
ATOM 3140 C C . GLN A 1 394 ? -22.719 10.148 -18.812 1 98.69 394 GLN A C 1
ATOM 3142 O O . GLN A 1 394 ? -23.281 9.547 -19.734 1 98.69 394 GLN A O 1
ATOM 3147 N N . GLN A 1 395 ? -23.203 11.25 -18.25 1 98 395 GLN A N 1
ATOM 3148 C CA . GLN A 1 395 ? -24.375 11.961 -18.75 1 98 395 GLN A CA 1
ATOM 3149 C C . GLN A 1 395 ? -23.984 13.289 -19.391 1 98 395 GLN A C 1
ATOM 3151 O O . GLN A 1 395 ? -22.844 13.75 -19.219 1 98 395 GLN A O 1
ATOM 3156 N N . GLU A 1 396 ? -24.906 13.844 -20.062 1 97.31 396 GLU A N 1
ATOM 3157 C CA . GLU A 1 396 ? -24.656 15.094 -20.766 1 97.31 396 GLU A CA 1
ATOM 3158 C C . GLU A 1 396 ? -24.203 16.188 -19.797 1 97.31 396 GLU A C 1
ATOM 3160 O O . GLU A 1 396 ? -23.359 17.016 -20.156 1 97.31 396 GLU A O 1
ATOM 3165 N N . ASP A 1 397 ? -24.734 16.156 -18.609 1 96.69 397 ASP A N 1
ATOM 3166 C CA . ASP A 1 397 ? -24.438 17.203 -17.641 1 96.69 397 ASP A CA 1
ATOM 3167 C C . ASP A 1 397 ? -23.141 16.906 -16.891 1 96.69 397 ASP A C 1
ATOM 3169 O O . ASP A 1 397 ? -22.781 17.656 -15.969 1 96.69 397 ASP A O 1
ATOM 3173 N N . GLY A 1 398 ? -22.516 15.797 -17.172 1 96.62 398 GLY A N 1
ATOM 3174 C CA . GLY A 1 398 ? -21.234 15.469 -16.547 1 96.62 398 GLY A CA 1
ATOM 3175 C C . GLY A 1 398 ? -21.391 14.531 -15.359 1 96.62 398 GLY A C 1
ATOM 3176 O O . GLY A 1 398 ? -20.391 14.039 -14.828 1 96.62 398 GLY A O 1
ATOM 3177 N N . SER A 1 399 ? -22.578 14.305 -14.922 1 98.19 399 SER A N 1
ATOM 3178 C CA . SER A 1 399 ? -22.797 13.336 -13.852 1 98.19 399 SER A CA 1
ATOM 3179 C C . SER A 1 399 ? -22.578 11.906 -14.344 1 98.19 399 SER A C 1
ATOM 3181 O O . SER A 1 399 ? -22.5 11.664 -15.547 1 98.19 399 SER A O 1
ATOM 3183 N N . ILE A 1 400 ? -22.344 11.031 -13.438 1 98.81 400 ILE A N 1
ATOM 3184 C CA . ILE A 1 400 ? -22.062 9.633 -13.758 1 98.81 400 ILE A CA 1
ATOM 3185 C C . ILE A 1 400 ? -23.125 8.734 -13.133 1 98.81 400 ILE A C 1
ATOM 3187 O O . ILE A 1 400 ? -23.297 8.719 -11.914 1 98.81 400 ILE A O 1
ATOM 3191 N N . LEU A 1 401 ? -23.812 7.949 -13.93 1 98.69 401 LEU A N 1
ATOM 3192 C CA . LEU A 1 401 ? -24.734 6.949 -13.398 1 98.69 401 LEU A CA 1
ATOM 3193 C C . LEU A 1 401 ? -23.969 5.809 -12.734 1 98.69 401 LEU A C 1
ATOM 3195 O O . LEU A 1 401 ? -22.922 5.391 -13.227 1 98.69 401 LEU A O 1
ATOM 3199 N N . VAL A 1 402 ? -24.469 5.336 -11.602 1 98.75 402 VAL A N 1
ATOM 3200 C CA . VAL A 1 402 ? -23.859 4.207 -10.914 1 98.75 402 VAL A CA 1
ATOM 3201 C C . VAL A 1 402 ? -24.438 2.898 -11.445 1 98.75 402 VAL A C 1
ATOM 3203 O O . VAL A 1 402 ? -25.656 2.709 -11.453 1 98.75 402 VAL A O 1
ATOM 3206 N N . PRO A 1 403 ? -23.562 2 -11.953 1 98.69 403 PRO A N 1
ATOM 3207 C CA . PRO A 1 403 ? -24.062 0.699 -12.391 1 98.69 403 PRO A CA 1
ATOM 3208 C C . PRO A 1 403 ? -24.922 0.008 -11.328 1 98.69 403 PRO A C 1
ATOM 3210 O O . PRO A 1 403 ? -24.594 0.068 -10.141 1 98.69 403 PRO A O 1
ATOM 3213 N N . GLU A 1 404 ? -25.953 -0.728 -11.75 1 98.56 404 GLU A N 1
ATOM 3214 C CA . GLU A 1 404 ? -26.906 -1.377 -10.844 1 98.56 404 GLU A CA 1
ATOM 3215 C C . GLU A 1 404 ? -26.188 -2.322 -9.883 1 98.56 404 GLU A C 1
ATOM 3217 O O . GLU A 1 404 ? -26.5 -2.357 -8.695 1 98.56 404 GLU A O 1
ATOM 3222 N N . ALA A 1 405 ? -25.219 -2.998 -10.359 1 98.56 405 ALA A N 1
ATOM 3223 C CA . ALA A 1 405 ? -24.516 -4.008 -9.57 1 98.56 405 ALA A CA 1
ATOM 3224 C C . ALA A 1 405 ? -23.734 -3.367 -8.438 1 98.56 405 ALA A C 1
ATOM 3226 O O . ALA A 1 405 ? -23.406 -4.031 -7.445 1 98.56 405 ALA A O 1
ATOM 3227 N N . LEU A 1 406 ? -23.422 -2.064 -8.531 1 98.62 406 LEU A N 1
ATOM 3228 C CA . LEU A 1 406 ? -22.578 -1.402 -7.551 1 98.62 406 LEU A CA 1
ATOM 3229 C C . LEU A 1 406 ? -23.422 -0.633 -6.535 1 98.62 406 LEU A C 1
ATOM 3231 O O . LEU A 1 406 ? -22.906 -0.199 -5.5 1 98.62 406 LEU A O 1
ATOM 3235 N N . LYS A 1 407 ? -24.688 -0.457 -6.773 1 98.06 407 LYS A N 1
ATOM 3236 C CA . LYS A 1 407 ? -25.547 0.368 -5.938 1 98.06 407 LYS A CA 1
ATOM 3237 C C . LYS A 1 407 ? -25.516 -0.094 -4.484 1 98.06 407 LYS A C 1
ATOM 3239 O O . LYS A 1 407 ? -25.406 0.724 -3.57 1 98.06 407 LYS A O 1
ATOM 3244 N N . PRO A 1 408 ? -25.531 -1.442 -4.219 1 96.44 408 PRO A N 1
ATOM 3245 C CA . PRO A 1 408 ? -25.469 -1.878 -2.822 1 96.44 408 PRO A CA 1
ATOM 3246 C C . PRO A 1 408 ? -24.156 -1.473 -2.139 1 96.44 408 PRO A C 1
ATOM 3248 O O . PRO A 1 408 ? -24.125 -1.32 -0.916 1 96.44 408 PRO A O 1
ATOM 3251 N N . TYR A 1 409 ? -23.125 -1.286 -2.893 1 97.5 409 TYR A N 1
ATOM 3252 C CA . TYR A 1 409 ? -21.812 -0.95 -2.35 1 97.5 409 TYR A CA 1
ATOM 3253 C C . TYR A 1 409 ? -21.641 0.56 -2.252 1 97.5 409 TYR A C 1
ATOM 3255 O O . TYR A 1 409 ? -20.641 1.039 -1.688 1 97.5 409 TYR A O 1
ATOM 3263 N N . MET A 1 410 ? -22.578 1.323 -2.812 1 97.19 410 MET A N 1
ATOM 3264 C CA . MET A 1 410 ? -22.469 2.777 -2.879 1 97.19 410 MET A CA 1
ATOM 3265 C C . MET A 1 410 ? -23.609 3.449 -2.131 1 97.19 410 MET A C 1
ATOM 3267 O O . MET A 1 410 ? -24.109 4.496 -2.553 1 97.19 410 MET A O 1
ATOM 3271 N N . ASN A 1 411 ? -24.047 2.777 -1.05 1 94.5 411 ASN A N 1
ATOM 3272 C CA . ASN A 1 411 ? -25.172 3.293 -0.261 1 94.5 411 ASN A CA 1
ATOM 3273 C C . ASN A 1 411 ? -26.391 3.568 -1.131 1 94.5 411 ASN A C 1
ATOM 3275 O O . ASN A 1 411 ? -27.125 4.527 -0.89 1 94.5 411 ASN A O 1
ATOM 3279 N N . ASN A 1 412 ? -26.547 2.973 -2.297 1 96.12 412 ASN A N 1
ATOM 3280 C CA . ASN A 1 412 ? -27.672 2.955 -3.221 1 96.12 412 ASN A CA 1
ATOM 3281 C C . ASN A 1 412 ? -27.844 4.305 -3.91 1 96.12 412 ASN A C 1
ATOM 3283 O O . ASN A 1 412 ? -28.969 4.672 -4.285 1 96.12 412 ASN A O 1
ATOM 3287 N N . ILE A 1 413 ? -26.766 5.012 -4.027 1 96.19 413 ILE A N 1
ATOM 3288 C CA . ILE A 1 413 ? -26.859 6.242 -4.801 1 96.19 413 ILE A CA 1
ATOM 3289 C C . ILE A 1 413 ? -27.016 5.91 -6.285 1 96.19 413 ILE A C 1
ATOM 3291 O O . ILE A 1 413 ? -26.422 4.941 -6.773 1 96.19 413 ILE A O 1
ATOM 3295 N N . GLU A 1 414 ? -27.703 6.762 -6.992 1 97.06 414 GLU A N 1
ATOM 3296 C CA . GLU A 1 414 ? -28.016 6.504 -8.398 1 97.06 414 GLU A CA 1
ATOM 3297 C C . GLU A 1 414 ? -27.016 7.188 -9.32 1 97.06 414 GLU A C 1
ATOM 3299 O O . GLU A 1 414 ? -26.734 6.699 -10.414 1 97.06 414 GLU A O 1
ATOM 3304 N N . LYS A 1 415 ? -26.578 8.359 -8.828 1 97.44 415 LYS A N 1
ATOM 3305 C CA . LYS A 1 415 ? -25.734 9.18 -9.68 1 97.44 415 LYS A CA 1
ATOM 3306 C C . LYS A 1 415 ? -24.672 9.914 -8.852 1 97.44 415 LYS A C 1
ATOM 3308 O O . LYS A 1 415 ? -24.922 10.258 -7.691 1 97.44 415 LYS A O 1
ATOM 3313 N N . ILE A 1 416 ? -23.5 10.047 -9.398 1 98.44 416 ILE A N 1
ATOM 3314 C CA . ILE A 1 416 ? -22.438 10.867 -8.828 1 98.44 416 ILE A CA 1
ATOM 3315 C C . ILE A 1 416 ? -22.453 12.258 -9.461 1 98.44 416 ILE A C 1
ATOM 3317 O O . ILE A 1 416 ? -22.391 12.391 -10.688 1 98.44 416 ILE A O 1
ATOM 3321 N N . VAL A 1 417 ? -22.609 13.281 -8.664 1 97 417 VAL A N 1
ATOM 3322 C CA . VAL A 1 417 ? -22.719 14.656 -9.133 1 97 417 VAL A CA 1
ATOM 3323 C C . VAL A 1 417 ? -21.672 15.516 -8.43 1 97 417 VAL A C 1
ATOM 3325 O O . VAL A 1 417 ? -21.094 15.109 -7.414 1 97 417 VAL A O 1
ATOM 3328 N N . LYS A 1 418 ? -21.391 16.641 -9.078 1 88.69 418 LYS A N 1
ATOM 3329 C CA . LYS A 1 418 ? -20.469 17.578 -8.461 1 88.69 418 LYS A CA 1
ATOM 3330 C C . LYS A 1 418 ? -21.031 18.125 -7.156 1 88.69 418 LYS A C 1
ATOM 3332 O O . LYS A 1 418 ? -22.219 18.438 -7.07 1 88.69 418 LYS A O 1
ATOM 3337 N N . ILE A 1 419 ? -20.219 18.062 -6.023 1 75 419 ILE A N 1
ATOM 3338 C CA . ILE A 1 419 ? -20.688 18.641 -4.766 1 75 419 ILE A CA 1
ATOM 3339 C C . ILE A 1 419 ? -20.469 20.156 -4.793 1 75 419 ILE A C 1
ATOM 3341 O O . ILE A 1 419 ? -19.453 20.641 -5.281 1 75 419 ILE A O 1
ATOM 3345 N N . MET B 1 1 ? 6.73 23.672 12.961 1 87.25 1 MET B N 1
ATOM 3346 C CA . MET B 1 1 ? 8 24.234 13.43 1 87.25 1 MET B CA 1
ATOM 3347 C C . MET B 1 1 ? 7.773 25.453 14.297 1 87.25 1 MET B C 1
ATOM 3349 O O . MET B 1 1 ? 6.637 25.906 14.477 1 87.25 1 MET B O 1
ATOM 3353 N N . HIS B 1 2 ? 8.891 26 14.914 1 92.31 2 HIS B N 1
ATOM 3354 C CA . HIS B 1 2 ? 8.789 27.109 15.859 1 92.31 2 HIS B CA 1
ATOM 3355 C C . HIS B 1 2 ? 8.992 28.453 15.164 1 92.31 2 HIS B C 1
ATOM 3357 O O . HIS B 1 2 ? 9.695 28.531 14.156 1 92.31 2 HIS B O 1
ATOM 3363 N N . ASN B 1 3 ? 8.281 29.375 15.68 1 91.75 3 ASN B N 1
ATOM 3364 C CA . ASN B 1 3 ? 8.492 30.766 15.281 1 91.75 3 ASN B CA 1
ATOM 3365 C C . ASN B 1 3 ? 9.672 31.391 16.016 1 91.75 3 ASN B C 1
ATOM 3367 O O . ASN B 1 3 ? 9.578 31.672 17.219 1 91.75 3 ASN B O 1
ATOM 3371 N N . ILE B 1 4 ? 10.617 31.734 15.289 1 93.56 4 ILE B N 1
ATOM 3372 C CA . ILE B 1 4 ? 11.859 32.219 15.883 1 93.56 4 ILE B CA 1
ATOM 3373 C C . ILE B 1 4 ? 11.602 33.531 16.609 1 93.56 4 ILE B C 1
ATOM 3375 O O . ILE B 1 4 ? 12.219 33.812 17.641 1 93.56 4 ILE B O 1
ATOM 3379 N N . LYS B 1 5 ? 10.766 34.312 16.125 1 93.25 5 LYS B N 1
ATOM 3380 C CA . LYS B 1 5 ? 10.438 35.594 16.766 1 93.25 5 LYS B CA 1
ATOM 3381 C C . LYS B 1 5 ? 9.812 35.375 18.141 1 93.25 5 LYS B C 1
ATOM 3383 O O . LYS B 1 5 ? 10.117 36.094 19.078 1 93.25 5 LYS B O 1
ATOM 3388 N N . LYS B 1 6 ? 8.953 34.406 18.188 1 92.31 6 LYS B N 1
ATOM 3389 C CA . LYS B 1 6 ? 8.328 34.094 19.469 1 92.31 6 LYS B CA 1
ATOM 3390 C C . LYS B 1 6 ? 9.352 33.594 20.484 1 92.31 6 LYS B C 1
ATOM 3392 O O . LYS B 1 6 ? 9.273 33.906 21.672 1 92.31 6 LYS B O 1
ATOM 3397 N N . ILE B 1 7 ? 10.266 32.844 19.984 1 93.94 7 ILE B N 1
ATOM 3398 C CA . ILE B 1 7 ? 11.328 32.312 20.844 1 93.94 7 ILE B CA 1
ATOM 3399 C C . ILE B 1 7 ? 12.156 33.469 21.391 1 93.94 7 ILE B C 1
ATOM 3401 O O . ILE B 1 7 ? 12.422 33.562 22.594 1 93.94 7 ILE B O 1
ATOM 3405 N N . ARG B 1 8 ? 12.391 34.406 20.516 1 94.31 8 ARG B N 1
ATOM 3406 C CA .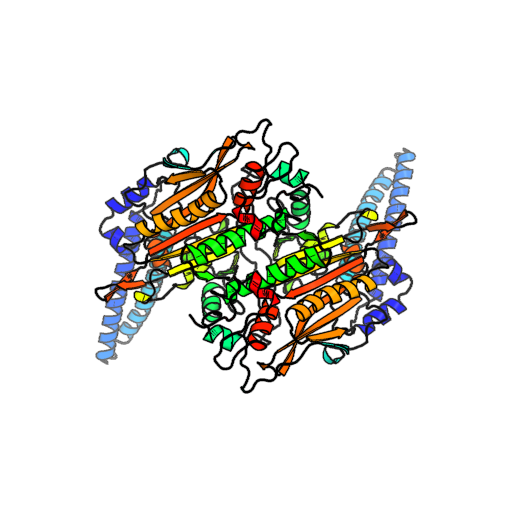 ARG B 1 8 ? 13.203 35.562 20.875 1 94.31 8 ARG B CA 1
ATOM 3407 C C . ARG B 1 8 ? 12.477 36.438 21.875 1 94.31 8 ARG B C 1
ATOM 3409 O O . ARG B 1 8 ? 13.102 37.031 22.766 1 94.31 8 ARG B O 1
ATOM 3416 N N . ASN B 1 9 ? 11.25 36.5 21.719 1 94.31 9 ASN B N 1
ATOM 3417 C CA . ASN B 1 9 ? 10.445 37.406 22.547 1 94.31 9 ASN B CA 1
ATOM 3418 C C . ASN B 1 9 ? 10.266 36.844 23.953 1 94.31 9 ASN B C 1
ATOM 3420 O O . ASN B 1 9 ? 10.07 37.594 24.922 1 94.31 9 ASN B O 1
ATOM 3424 N N . ASP B 1 10 ? 10.289 35.5 24.047 1 93.62 10 ASP B N 1
ATOM 3425 C CA . ASP B 1 10 ? 10.125 34.906 25.359 1 93.62 10 ASP B CA 1
ATOM 3426 C C . ASP B 1 10 ? 10.945 33.625 25.469 1 93.62 10 ASP B C 1
ATOM 3428 O O . ASP B 1 10 ? 10.383 32.531 25.547 1 93.62 10 ASP B O 1
ATOM 3432 N N . VAL B 1 11 ? 12.164 33.781 25.688 1 95.5 11 VAL B N 1
ATOM 3433 C CA . VAL B 1 11 ? 13.133 32.688 25.719 1 95.5 11 VAL B CA 1
ATOM 3434 C C . VAL B 1 11 ? 12.852 31.781 26.922 1 95.5 11 VAL B C 1
ATOM 3436 O O . VAL B 1 11 ? 12.914 30.562 26.812 1 95.5 11 VAL B O 1
ATOM 3439 N N . GLU B 1 12 ? 12.5 32.406 28 1 94.88 12 GLU B N 1
ATOM 3440 C CA . GLU B 1 12 ? 12.289 31.656 29.234 1 94.88 12 GLU B CA 1
ATOM 3441 C C . GLU B 1 12 ? 11.078 30.734 29.109 1 94.88 12 GLU B C 1
ATOM 3443 O O . GLU B 1 12 ? 11.117 29.594 29.562 1 94.88 12 GLU B O 1
ATOM 3448 N N . ALA B 1 13 ? 10.078 31.266 28.562 1 93.56 13 ALA B N 1
ATOM 3449 C CA . ALA B 1 13 ? 8.891 30.453 28.344 1 93.56 13 ALA B CA 1
ATOM 3450 C C . ALA B 1 13 ? 9.203 29.266 27.422 1 93.56 13 ALA B C 1
ATOM 3452 O O . ALA B 1 13 ? 8.695 28.156 27.641 1 93.56 13 ALA B O 1
ATOM 3453 N N . PHE B 1 14 ? 9.984 29.484 26.406 1 94.31 14 PHE B N 1
ATOM 3454 C CA . PHE B 1 14 ? 10.383 28.438 25.469 1 94.31 14 PHE B CA 1
ATOM 3455 C C . PHE B 1 14 ? 11.203 27.359 26.172 1 94.31 14 PHE B C 1
ATOM 3457 O O . PHE B 1 14 ? 10.938 26.172 26 1 94.31 14 PHE B O 1
ATOM 3464 N N . LYS B 1 15 ? 12.102 27.75 26.984 1 94.19 15 LYS B N 1
ATOM 3465 C CA . LYS B 1 15 ? 12.93 26.812 27.75 1 94.19 15 LYS B CA 1
ATOM 3466 C C . LYS B 1 15 ? 12.086 25.984 28.719 1 94.19 15 LYS B C 1
ATOM 3468 O O . LYS B 1 15 ? 12.289 24.781 28.844 1 94.19 15 LYS B O 1
ATOM 3473 N N . LYS B 1 16 ? 11.219 26.656 29.375 1 93.44 16 LYS B N 1
ATOM 3474 C CA . LYS B 1 16 ? 10.352 25.984 30.328 1 93.44 16 LYS B CA 1
ATOM 3475 C C . LYS B 1 16 ? 9.5 24.906 29.641 1 93.44 16 LYS B C 1
ATOM 3477 O O . LYS B 1 16 ? 9.32 23.828 30.188 1 93.44 16 LYS B O 1
ATOM 3482 N N . ALA B 1 17 ? 8.977 25.281 28.547 1 91.62 17 ALA B N 1
ATOM 3483 C CA . ALA B 1 17 ? 8.148 24.344 27.797 1 91.62 17 ALA B CA 1
ATOM 3484 C C . ALA B 1 17 ? 8.953 23.125 27.375 1 91.62 17 ALA B C 1
ATOM 3486 O O . ALA B 1 17 ? 8.461 22 27.438 1 91.62 17 ALA B O 1
ATOM 3487 N N . LEU B 1 18 ? 10.148 23.297 26.922 1 92.69 18 LEU B N 1
ATOM 3488 C CA . LEU B 1 18 ? 11.016 22.203 26.5 1 92.69 18 LEU B CA 1
ATOM 3489 C C . LEU B 1 18 ? 11.398 21.328 27.688 1 92.69 18 LEU B C 1
ATOM 3491 O O . LEU B 1 18 ? 11.492 20.109 27.562 1 92.69 18 LEU B O 1
ATOM 3495 N N . ASN B 1 19 ? 11.602 21.984 28.75 1 92.56 19 ASN B N 1
ATOM 3496 C CA . ASN B 1 19 ? 11.93 21.25 29.969 1 92.56 19 ASN B CA 1
ATOM 3497 C C . ASN B 1 19 ? 10.789 20.328 30.391 1 92.56 19 ASN B C 1
ATOM 3499 O O . ASN B 1 19 ? 11.023 19.234 30.906 1 92.56 19 ASN B O 1
ATOM 3503 N N . LYS B 1 20 ? 9.625 20.812 30.25 1 92.25 20 LYS B N 1
ATOM 3504 C CA . LYS B 1 20 ? 8.461 20 30.562 1 92.25 20 LYS B CA 1
ATOM 3505 C C . LYS B 1 20 ? 8.422 18.734 29.703 1 92.25 20 LYS B C 1
ATOM 3507 O O . LYS B 1 20 ? 7.883 17.703 30.125 1 92.25 20 LYS B O 1
ATOM 3512 N N . ARG B 1 21 ? 8.984 18.781 28.516 1 93.88 21 ARG B N 1
ATOM 3513 C CA . ARG B 1 21 ? 9.031 17.625 27.625 1 93.88 21 ARG B CA 1
ATOM 3514 C C . ARG B 1 21 ? 10.297 16.812 27.859 1 93.88 21 ARG B C 1
ATOM 3516 O O . ARG B 1 21 ? 10.555 15.828 27.141 1 93.88 21 ARG B O 1
ATOM 3523 N N . PHE B 1 22 ? 11.148 17.297 28.75 1 92.19 22 PHE B N 1
ATOM 3524 C CA . PHE B 1 22 ? 12.383 16.625 29.125 1 92.19 22 PHE B CA 1
ATOM 3525 C C . PHE B 1 22 ? 13.367 16.609 27.953 1 92.19 22 PHE B C 1
ATOM 3527 O O . PHE B 1 22 ? 14.023 15.602 27.703 1 92.19 22 PHE B O 1
ATOM 3534 N N . ILE B 1 23 ? 13.398 17.688 27.203 1 89.94 23 ILE B N 1
ATOM 3535 C CA . ILE B 1 23 ? 14.312 17.844 26.078 1 89.94 23 ILE B CA 1
ATOM 3536 C C . ILE B 1 23 ? 15.328 18.938 26.375 1 89.94 23 ILE B C 1
ATOM 3538 O O . ILE B 1 23 ? 14.969 20 26.891 1 89.94 23 ILE B O 1
ATOM 3542 N N . GLU B 1 24 ? 16.516 18.609 26.094 1 88.38 24 GLU B N 1
ATOM 3543 C CA . GLU B 1 24 ? 17.594 19.578 26.266 1 88.38 24 GLU B CA 1
ATOM 3544 C C . GLU B 1 24 ? 18.078 20.109 24.922 1 88.38 24 GLU B C 1
ATOM 3546 O O . GLU B 1 24 ? 18.531 19.328 24.062 1 88.38 24 GLU B O 1
ATOM 3551 N N . ILE B 1 25 ? 17.922 21.359 24.75 1 90.88 25 ILE B N 1
ATOM 3552 C CA . ILE B 1 25 ? 18.359 22 23.516 1 90.88 25 ILE B CA 1
ATOM 3553 C C . ILE B 1 25 ? 19.188 23.234 23.844 1 90.88 25 ILE B C 1
ATOM 3555 O O . ILE B 1 25 ? 19 23.859 24.891 1 90.88 25 ILE B O 1
ATOM 3559 N N . ASP B 1 26 ? 20.188 23.531 23.062 1 93.12 26 ASP B N 1
ATOM 3560 C CA . ASP B 1 26 ? 21.016 24.719 23.203 1 93.12 26 ASP B CA 1
ATOM 3561 C C . ASP B 1 26 ? 20.297 25.953 22.641 1 93.12 26 ASP B C 1
ATOM 3563 O O . ASP B 1 26 ? 20.562 26.375 21.516 1 93.12 26 ASP B O 1
ATOM 3567 N N . VAL B 1 27 ? 19.531 26.578 23.5 1 94.38 27 VAL B N 1
ATOM 3568 C CA . VAL B 1 27 ? 18.719 27.719 23.094 1 94.38 27 VAL B CA 1
ATOM 3569 C C . VAL B 1 27 ? 19.625 28.906 22.734 1 94.38 27 VAL B C 1
ATOM 3571 O O . VAL B 1 27 ? 19.312 29.688 21.859 1 94.38 27 VAL B O 1
ATOM 3574 N N . ASP B 1 28 ? 20.75 28.984 23.359 1 95 28 ASP B N 1
ATOM 3575 C CA . ASP B 1 28 ? 21.688 30.062 23.078 1 95 28 ASP B CA 1
ATOM 3576 C C . ASP B 1 28 ? 22.234 29.969 21.656 1 95 28 ASP B C 1
ATOM 3578 O O . ASP B 1 28 ? 22.422 30.984 20.984 1 95 28 ASP B O 1
ATOM 3582 N N . LYS B 1 29 ? 22.484 28.812 21.359 1 96.5 29 LYS B N 1
ATOM 3583 C CA . LYS B 1 29 ? 22.938 28.609 19.984 1 96.5 29 LYS B CA 1
ATOM 3584 C C . LYS B 1 29 ? 21.875 29.062 18.984 1 96.5 29 LYS B C 1
ATOM 3586 O O . LYS B 1 29 ? 22.203 29.688 17.969 1 96.5 29 LYS B O 1
ATOM 3591 N N . ILE B 1 30 ? 20.625 28.766 19.25 1 96.62 30 ILE B N 1
ATOM 3592 C CA . ILE B 1 30 ? 19.516 29.156 18.391 1 96.62 30 ILE B CA 1
ATOM 3593 C C . ILE B 1 30 ? 19.453 30.672 18.281 1 96.62 30 ILE B C 1
ATOM 3595 O O . ILE B 1 30 ? 19.344 31.219 17.172 1 96.62 30 ILE B O 1
ATOM 3599 N N . LEU B 1 31 ? 19.625 31.344 19.375 1 96.81 31 LEU B N 1
ATOM 3600 C CA . LEU B 1 31 ? 19.547 32.812 19.406 1 96.81 31 LEU B CA 1
ATOM 3601 C C . LEU B 1 31 ? 20.734 33.438 18.688 1 96.81 31 LEU B C 1
ATOM 3603 O O . LEU B 1 31 ? 20.562 34.438 18 1 96.81 31 LEU B O 1
ATOM 3607 N N . SER B 1 32 ? 21.875 32.812 18.875 1 97.5 32 SER B N 1
ATOM 3608 C CA . SER B 1 32 ? 23.062 33.281 18.203 1 97.5 32 SER B CA 1
ATOM 3609 C C . SER B 1 32 ? 22.922 33.188 16.688 1 97.5 32 SER B C 1
ATOM 3611 O O . SER B 1 32 ? 23.234 34.125 15.953 1 97.5 32 SER B O 1
ATOM 3613 N N . LEU B 1 33 ? 22.453 32.031 16.281 1 97.62 33 LEU B N 1
ATOM 3614 C CA . LEU B 1 33 ? 22.234 31.828 14.852 1 97.62 33 LEU B CA 1
ATOM 3615 C C . LEU B 1 33 ? 21.203 32.812 14.297 1 97.62 33 LEU B C 1
ATOM 3617 O O . LEU B 1 33 ? 21.375 33.344 13.195 1 97.62 33 LEU B O 1
ATOM 3621 N N . ASP B 1 34 ? 20.172 33.062 15.047 1 97.19 34 ASP B N 1
ATOM 3622 C CA . ASP B 1 34 ? 19.156 34.031 14.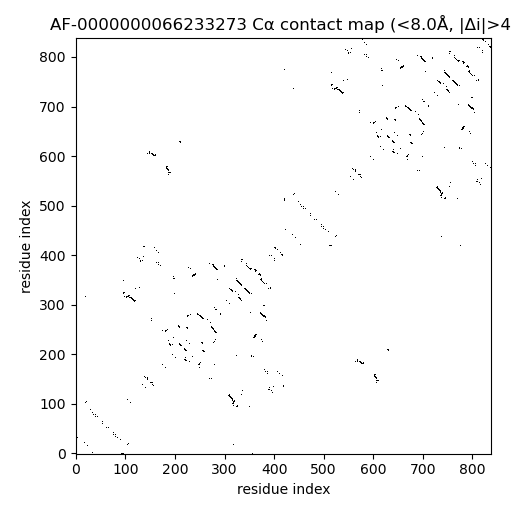641 1 97.19 34 ASP B CA 1
ATOM 3623 C C . ASP B 1 34 ? 19.734 35.438 14.508 1 97.19 34 ASP B C 1
ATOM 3625 O O . ASP B 1 34 ? 19.438 36.156 13.547 1 97.19 34 ASP B O 1
ATOM 3629 N N . GLU B 1 35 ? 20.531 35.812 15.438 1 97.44 35 GLU B N 1
ATOM 3630 C CA . GLU B 1 35 ? 21.188 37.125 15.406 1 97.44 35 GLU B CA 1
ATOM 3631 C C . GLU B 1 35 ? 22.109 37.25 14.211 1 97.44 35 GLU B C 1
ATOM 3633 O O . GLU B 1 35 ? 22.109 38.25 13.523 1 97.44 35 GLU B O 1
ATOM 3638 N N . ASN B 1 36 ? 22.891 36.25 14.055 1 97.75 36 ASN B N 1
ATOM 3639 C CA . ASN B 1 36 ? 23.797 36.25 12.898 1 97.75 36 ASN B CA 1
ATOM 3640 C C . ASN B 1 36 ? 23.016 36.375 11.594 1 97.75 36 ASN B C 1
ATOM 3642 O O . ASN B 1 36 ? 23.438 37.094 10.695 1 97.75 36 ASN B O 1
ATOM 3646 N N . ASN B 1 37 ? 21.969 35.594 11.5 1 97.38 37 ASN B N 1
ATOM 3647 C CA . ASN B 1 37 ? 21.141 35.656 10.305 1 97.38 37 ASN B CA 1
ATOM 3648 C C . ASN B 1 37 ? 20.625 37.094 10.055 1 97.38 37 ASN B C 1
ATOM 3650 O O . ASN B 1 37 ? 20.719 37.594 8.938 1 97.38 37 ASN B O 1
ATOM 3654 N N . ARG B 1 38 ? 20.141 37.688 11.078 1 96.56 38 ARG B N 1
ATOM 3655 C CA . ARG B 1 38 ? 19.609 39.062 10.969 1 96.56 38 ARG B CA 1
ATOM 3656 C C . ARG B 1 38 ? 20.719 40.062 10.633 1 96.56 38 ARG B C 1
ATOM 3658 O O . ARG B 1 38 ? 20.5 40.969 9.852 1 96.56 38 ARG B O 1
ATOM 3665 N N . ASP B 1 39 ? 21.844 39.844 11.195 1 97.62 39 ASP B N 1
ATOM 3666 C CA . ASP B 1 39 ? 22.984 40.688 10.922 1 97.62 39 ASP B CA 1
ATOM 3667 C C . ASP B 1 39 ? 23.406 40.594 9.453 1 97.62 39 ASP B C 1
ATOM 3669 O O . ASP B 1 39 ? 23.672 41.625 8.812 1 97.62 39 ASP B O 1
ATOM 3673 N N . TYR B 1 40 ? 23.469 39.375 9.039 1 97.56 40 TYR B N 1
ATOM 3674 C CA . TYR B 1 40 ? 23.844 39.188 7.641 1 97.56 40 TYR B CA 1
ATOM 3675 C C . TYR B 1 40 ? 22.828 39.812 6.703 1 97.56 40 TYR B C 1
ATOM 3677 O O . TYR B 1 40 ? 23.188 40.375 5.676 1 97.56 40 TYR B O 1
ATOM 3685 N N . ILE B 1 41 ? 21.594 39.688 7.004 1 96.69 41 ILE B N 1
ATOM 3686 C CA . ILE B 1 41 ? 20.531 40.281 6.195 1 96.69 41 ILE B CA 1
ATOM 3687 C C . ILE B 1 41 ? 20.719 41.812 6.148 1 96.69 41 ILE B C 1
ATOM 3689 O O . ILE B 1 41 ? 20.641 42.406 5.074 1 96.69 41 ILE B O 1
ATOM 3693 N N . GLN B 1 42 ? 21.031 42.375 7.289 1 96.94 42 GLN B N 1
ATOM 3694 C CA . GLN B 1 42 ? 21.234 43.812 7.383 1 96.94 42 GLN B CA 1
ATOM 3695 C C . GLN B 1 42 ? 22.469 44.25 6.594 1 96.94 42 GLN B C 1
ATOM 3697 O O . GLN B 1 42 ? 22.422 45.25 5.887 1 96.94 42 GLN B O 1
ATOM 3702 N N . GLN B 1 43 ? 23.469 43.531 6.758 1 97.12 43 GLN B N 1
ATOM 3703 C CA . GLN B 1 43 ? 24.688 43.844 6.023 1 97.12 43 GLN B CA 1
ATOM 3704 C C . GLN B 1 43 ? 24.453 43.781 4.516 1 97.12 43 GLN B C 1
ATOM 3706 O O . GLN B 1 43 ? 24.906 44.656 3.783 1 97.12 43 GLN B O 1
ATOM 3711 N N . ARG B 1 44 ? 23.828 42.75 4.102 1 96.62 44 ARG B N 1
ATOM 3712 C CA . ARG B 1 44 ? 23.531 42.594 2.68 1 96.62 44 ARG B CA 1
ATOM 3713 C C . ARG B 1 44 ? 22.703 43.781 2.164 1 96.62 44 ARG B C 1
ATOM 3715 O O . ARG B 1 44 ? 22.969 44.312 1.091 1 96.62 44 ARG B O 1
ATOM 3722 N N . GLU B 1 45 ? 21.688 44.156 2.951 1 96.38 45 GLU B N 1
ATOM 3723 C CA . GLU B 1 45 ? 20.828 45.281 2.562 1 96.38 45 GLU B CA 1
ATOM 3724 C C . GLU B 1 45 ? 21.609 46.562 2.477 1 96.38 45 GLU B C 1
ATOM 3726 O O . GLU B 1 45 ? 21.391 47.375 1.572 1 96.38 45 GLU B O 1
ATOM 3731 N N . LEU B 1 46 ? 22.5 46.812 3.381 1 96.69 46 LEU B N 1
ATOM 3732 C CA . LEU B 1 46 ? 23.344 48 3.377 1 96.69 46 LEU B CA 1
ATOM 3733 C C . LEU B 1 46 ? 24.25 48.031 2.154 1 96.69 46 LEU B C 1
ATOM 3735 O O . LEU B 1 46 ? 24.406 49.062 1.514 1 96.69 46 LEU B O 1
ATOM 3739 N N . LEU B 1 47 ? 24.828 46.906 1.885 1 96.56 47 LEU B N 1
ATOM 3740 C CA . LEU B 1 47 ? 25.703 46.781 0.724 1 96.56 47 LEU B CA 1
ATOM 3741 C C . LEU B 1 47 ? 24.922 47 -0.569 1 96.56 47 LEU B C 1
ATOM 3743 O O . LEU B 1 47 ? 25.406 47.625 -1.503 1 96.56 47 LEU B O 1
ATOM 3747 N N . GLU B 1 48 ? 23.781 46.438 -0.658 1 96 48 GLU B N 1
ATOM 3748 C CA . GLU B 1 48 ? 22.938 46.594 -1.836 1 96 48 GLU B CA 1
ATOM 3749 C C . GLU B 1 48 ? 22.547 48.062 -2.039 1 96 48 GLU B C 1
ATOM 3751 O O . GLU B 1 48 ? 22.5 48.531 -3.174 1 96 48 GLU B O 1
ATOM 3756 N N . LYS B 1 49 ? 22.312 48.719 -0.943 1 95.44 49 LYS B N 1
ATOM 3757 C CA . LYS B 1 49 ? 22 50.125 -1.008 1 95.44 49 LYS B CA 1
ATOM 3758 C C . LYS B 1 49 ? 23.203 50.938 -1.51 1 95.44 49 LYS B C 1
ATOM 3760 O O . LYS B 1 49 ? 23.062 51.844 -2.338 1 95.44 49 LYS B O 1
ATOM 3765 N N . GLU B 1 50 ? 24.312 50.625 -0.979 1 95 50 GLU B N 1
ATOM 3766 C CA . GLU B 1 50 ? 25.531 51.281 -1.416 1 95 50 GLU B CA 1
ATOM 3767 C C . GLU B 1 50 ? 25.797 51.062 -2.902 1 95 50 GLU B C 1
ATOM 3769 O O . GLU B 1 50 ? 26.172 51.969 -3.625 1 95 50 GLU B O 1
ATOM 3774 N N . LYS B 1 51 ? 25.641 49.875 -3.328 1 94.44 51 LYS B N 1
ATOM 3775 C CA . LYS B 1 51 ? 25.828 49.531 -4.734 1 94.44 51 LYS B CA 1
ATOM 3776 C C . LYS B 1 51 ? 24.859 50.312 -5.625 1 94.44 51 LYS B C 1
ATOM 3778 O O . LYS B 1 51 ? 25.25 50.781 -6.695 1 94.44 51 LYS B O 1
ATOM 3783 N N . LYS B 1 52 ? 23.656 50.438 -5.164 1 94.31 52 LYS B N 1
ATOM 3784 C CA . LYS B 1 52 ? 22.641 51.188 -5.91 1 94.31 52 LYS B CA 1
ATOM 3785 C C . LYS B 1 52 ? 23.016 52.656 -6.008 1 94.31 52 LYS B C 1
ATOM 3787 O O . LYS B 1 52 ? 22.828 53.281 -7.051 1 94.31 52 LYS B O 1
ATOM 3792 N N . ASP B 1 53 ? 23.594 53.188 -4.906 1 94.06 53 ASP B N 1
ATOM 3793 C CA . ASP B 1 53 ? 24 54.594 -4.887 1 94.06 53 ASP B CA 1
ATOM 3794 C C . ASP B 1 53 ? 25.172 54.844 -5.848 1 94.06 53 ASP B C 1
ATOM 3796 O O . ASP B 1 53 ? 25.203 55.875 -6.531 1 94.06 53 ASP B O 1
ATOM 3800 N N . ILE B 1 54 ? 26.094 53.906 -5.902 1 93.5 54 ILE B N 1
ATOM 3801 C CA . ILE B 1 54 ? 27.234 54 -6.812 1 93.5 54 ILE B CA 1
ATOM 3802 C C . ILE B 1 54 ? 26.734 53.969 -8.258 1 93.5 54 ILE B C 1
ATOM 3804 O O . ILE B 1 54 ? 27.203 54.719 -9.102 1 93.5 54 ILE B O 1
ATOM 3808 N N . SER B 1 55 ? 25.844 53.125 -8.602 1 90.5 55 SER B N 1
ATOM 3809 C CA . SER B 1 55 ? 25.297 52.969 -9.945 1 90.5 55 SER B CA 1
ATOM 3810 C C . SER B 1 55 ? 24.562 54.219 -10.406 1 90.5 55 SER B C 1
ATOM 3812 O O . SER B 1 55 ? 24.625 54.594 -11.578 1 90.5 55 SER B O 1
ATOM 3814 N N . LYS B 1 56 ? 23.969 54.906 -9.445 1 92.25 56 LYS B N 1
ATOM 3815 C CA . LYS B 1 56 ? 23.219 56.125 -9.758 1 92.25 56 LYS B CA 1
ATOM 3816 C C . LYS B 1 56 ? 24.141 57.312 -10.031 1 92.25 56 LYS B C 1
ATOM 3818 O O . LYS B 1 56 ? 23.828 58.188 -10.836 1 92.25 56 LYS B O 1
ATOM 3823 N N . SER B 1 57 ? 25.297 57.312 -9.414 1 90.88 57 SER B N 1
ATOM 3824 C CA . SER B 1 57 ? 26.219 58.406 -9.562 1 90.88 57 SER B CA 1
ATOM 3825 C C . SER B 1 57 ? 26.906 58.406 -10.922 1 90.88 57 SER B C 1
ATOM 3827 O O . SER B 1 57 ? 27.422 59.406 -11.383 1 90.88 57 SER B O 1
ATOM 3829 N N . LYS B 1 58 ? 26.891 57.375 -11.602 1 84.75 58 LYS B N 1
ATOM 3830 C CA . LYS B 1 58 ? 27.547 57.188 -12.891 1 84.75 58 LYS B CA 1
ATOM 3831 C C . LYS B 1 58 ? 29.016 57.594 -12.82 1 84.75 58 LYS B C 1
ATOM 3833 O O . LYS B 1 58 ? 29.594 58.031 -13.82 1 84.75 58 LYS B O 1
ATOM 3838 N N . ASP B 1 59 ? 29.547 57.625 -11.594 1 86.62 59 ASP B N 1
ATOM 3839 C CA . ASP B 1 59 ? 30.953 57.969 -11.367 1 86.62 59 ASP B CA 1
ATOM 3840 C C . ASP B 1 59 ? 31.875 56.781 -11.711 1 86.62 59 ASP B C 1
ATOM 3842 O O . ASP B 1 59 ? 31.938 55.812 -10.953 1 86.62 59 ASP B O 1
ATOM 3846 N N . GLN B 1 60 ? 32.562 56.75 -12.625 1 87.31 60 GLN B N 1
ATOM 3847 C CA . GLN B 1 60 ? 33.438 55.688 -13.148 1 87.31 60 GLN B CA 1
ATOM 3848 C C . GLN B 1 60 ? 34.562 55.344 -12.172 1 87.31 60 GLN B C 1
ATOM 3850 O O . GLN B 1 60 ? 35.094 54.219 -12.18 1 87.31 60 GLN B O 1
ATOM 3855 N N . SER B 1 61 ? 34.844 56.312 -11.289 1 89.75 61 SER B N 1
ATOM 3856 C CA . SER B 1 61 ? 35.938 56.125 -10.352 1 89.75 61 SER B CA 1
ATOM 3857 C C . SER B 1 61 ? 35.562 55.125 -9.258 1 89.75 61 SER B C 1
ATOM 3859 O O . SER B 1 61 ? 36.438 54.594 -8.57 1 89.75 61 SER B O 1
ATOM 3861 N N . LEU B 1 62 ? 34.312 54.844 -9.211 1 91.56 62 LEU B N 1
ATOM 3862 C CA . LEU B 1 62 ? 33.844 53.969 -8.148 1 91.56 62 LEU B CA 1
ATOM 3863 C C . LEU B 1 62 ? 33.562 52.562 -8.672 1 91.56 62 LEU B C 1
ATOM 3865 O O . LEU B 1 62 ? 33.062 51.719 -7.941 1 91.56 62 LEU B O 1
ATOM 3869 N N . PHE B 1 63 ? 33.938 52.312 -9.875 1 89.19 63 PHE B N 1
ATOM 3870 C CA . PHE B 1 63 ? 33.688 51.031 -10.523 1 89.19 63 PHE B CA 1
ATOM 3871 C C . PHE B 1 63 ? 34.375 49.906 -9.766 1 89.19 63 PHE B C 1
ATOM 3873 O O . PHE B 1 63 ? 33.781 48.812 -9.578 1 89.19 63 PHE B O 1
ATOM 3880 N N . GLU B 1 64 ? 35.5 50.219 -9.391 1 91.88 64 GLU B N 1
ATOM 3881 C CA . GLU B 1 64 ? 36.25 49.188 -8.656 1 91.88 64 GLU B CA 1
ATOM 3882 C C . GLU B 1 64 ? 35.625 48.906 -7.305 1 91.88 64 GLU B C 1
ATOM 3884 O O . GLU B 1 64 ? 35.594 47.781 -6.848 1 91.88 64 GLU B O 1
ATOM 3889 N N . LYS B 1 65 ? 35.125 49.938 -6.77 1 92.38 65 LYS B N 1
ATOM 3890 C CA . LYS B 1 65 ? 34.438 49.781 -5.496 1 92.38 65 LYS B CA 1
ATOM 3891 C C . LYS B 1 65 ? 33.156 49 -5.672 1 92.38 65 LYS B C 1
ATOM 3893 O O . LYS B 1 65 ? 32.812 48.156 -4.832 1 92.38 65 LYS B O 1
ATOM 3898 N N . SER B 1 66 ? 32.469 49.188 -6.727 1 93.19 66 SER B N 1
ATOM 3899 C CA . SER B 1 66 ? 31.234 48.5 -7.031 1 93.19 66 SER B CA 1
ATOM 3900 C C . SER B 1 66 ? 31.484 47 -7.23 1 93.19 66 SER B C 1
ATOM 3902 O O . SER B 1 66 ? 30.688 46.156 -6.777 1 93.19 66 SER B O 1
ATOM 3904 N N . LYS B 1 67 ? 32.594 46.688 -7.809 1 93.56 67 LYS B N 1
ATOM 3905 C CA . LYS B 1 67 ? 32.969 45.312 -8.016 1 93.56 67 LYS B CA 1
ATOM 3906 C C . LYS B 1 67 ? 33.25 44.594 -6.688 1 93.56 67 LYS B C 1
ATOM 3908 O O . LYS B 1 67 ? 32.875 43.438 -6.488 1 93.56 67 LYS B O 1
ATOM 3913 N N . LYS B 1 68 ? 33.875 45.344 -5.867 1 94.94 68 LYS B N 1
ATOM 3914 C CA . LYS B 1 68 ? 34.188 44.781 -4.551 1 94.94 68 LYS B CA 1
ATOM 3915 C C . LYS B 1 68 ? 32.938 44.531 -3.729 1 94.94 68 LYS B C 1
ATOM 3917 O O . LYS B 1 68 ? 32.844 43.531 -3.012 1 94.94 68 LYS B O 1
ATOM 3922 N N . ILE B 1 69 ? 31.969 45.406 -3.863 1 96.31 69 ILE B N 1
ATOM 3923 C CA . ILE B 1 69 ? 30.703 45.281 -3.137 1 96.31 69 ILE B CA 1
ATOM 3924 C C . ILE B 1 69 ? 29.938 44.062 -3.633 1 96.31 69 ILE B C 1
ATOM 3926 O O . ILE B 1 69 ? 29.312 43.344 -2.84 1 96.31 69 ILE B O 1
ATOM 3930 N N . THR B 1 70 ? 30.047 43.844 -4.957 1 95.19 70 THR B N 1
ATOM 3931 C CA . THR B 1 70 ? 29.344 42.719 -5.543 1 95.19 70 THR B CA 1
ATOM 3932 C C . THR B 1 70 ? 29.906 41.406 -5 1 95.19 70 THR B C 1
ATOM 3934 O O . THR B 1 70 ? 29.156 40.5 -4.676 1 95.19 70 THR B O 1
ATOM 3937 N N . VAL B 1 71 ? 31.141 41.375 -4.848 1 96.69 71 VAL B N 1
ATOM 3938 C CA . VAL B 1 71 ? 31.797 40.219 -4.309 1 96.69 71 VAL B CA 1
ATOM 3939 C C . VAL B 1 71 ? 31.422 40.031 -2.84 1 96.69 71 VAL B C 1
ATOM 3941 O O . VAL B 1 71 ? 31.188 38.906 -2.387 1 96.69 71 VAL B O 1
ATOM 3944 N N . GLU B 1 72 ? 31.344 41.094 -2.16 1 96.12 72 GLU B N 1
ATOM 3945 C CA . GLU B 1 72 ? 31 41.062 -0.743 1 96.12 72 GLU B CA 1
ATOM 3946 C C . GLU B 1 72 ? 29.547 40.625 -0.542 1 96.12 72 GLU B C 1
ATOM 3948 O O . GLU B 1 72 ? 29.25 39.875 0.394 1 96.12 72 GLU B O 1
ATOM 3953 N N . ILE B 1 73 ? 28.719 41.094 -1.368 1 96.88 73 ILE B N 1
ATOM 3954 C CA . ILE B 1 73 ? 27.312 40.688 -1.31 1 96.88 73 ILE B CA 1
ATOM 3955 C C . ILE B 1 73 ? 27.188 39.188 -1.526 1 96.88 73 ILE B C 1
ATOM 3957 O O . ILE B 1 73 ? 26.438 38.5 -0.817 1 96.88 73 ILE B O 1
ATOM 3961 N N . ASP B 1 74 ? 27.953 38.688 -2.428 1 96.88 74 ASP B N 1
ATOM 3962 C CA . ASP B 1 74 ? 27.922 37.25 -2.717 1 96.88 74 ASP B CA 1
ATOM 3963 C C . ASP B 1 74 ? 28.422 36.438 -1.521 1 96.88 74 ASP B C 1
ATOM 3965 O O . ASP B 1 74 ? 27.859 35.406 -1.187 1 96.88 74 ASP B O 1
ATOM 3969 N N . ASN B 1 75 ? 29.406 36.969 -0.963 1 97.06 75 ASN B N 1
ATOM 3970 C CA . ASN B 1 75 ? 29.984 36.281 0.196 1 97.06 75 ASN B CA 1
ATOM 3971 C C . ASN B 1 75 ? 29.016 36.281 1.378 1 97.06 75 ASN B C 1
ATOM 3973 O O . ASN B 1 75 ? 28.812 35.281 2.029 1 97.06 75 ASN B O 1
ATOM 3977 N N . ILE B 1 76 ? 28.438 37.406 1.646 1 97.19 76 ILE B N 1
ATOM 3978 C CA . ILE B 1 76 ? 27.5 37.531 2.764 1 97.19 76 ILE B CA 1
ATOM 3979 C C . ILE B 1 76 ? 26.266 36.688 2.52 1 97.19 76 ILE B C 1
ATOM 3981 O O . ILE B 1 76 ? 25.719 36.094 3.455 1 97.19 76 ILE B O 1
ATOM 3985 N N . SER B 1 77 ? 25.875 36.625 1.31 1 97 77 SER B N 1
ATOM 3986 C CA . SER B 1 77 ? 24.719 35.781 0.957 1 97 77 SER B CA 1
ATOM 3987 C C . SER B 1 77 ? 25 34.312 1.229 1 97 77 SER B C 1
ATOM 3989 O O . SER B 1 77 ? 24.125 33.594 1.711 1 97 77 SER B O 1
ATOM 3991 N N . LYS B 1 78 ? 26.141 33.906 0.941 1 97.12 78 LYS B N 1
ATOM 3992 C CA . LYS B 1 78 ? 26.531 32.531 1.189 1 97.12 78 LYS B CA 1
ATOM 3993 C C . LYS B 1 78 ? 26.578 32.219 2.686 1 97.12 78 LYS B C 1
ATOM 3995 O O . LYS B 1 78 ? 26.109 31.188 3.133 1 97.12 78 LYS B O 1
ATOM 4000 N N . LEU B 1 79 ? 27.156 33.156 3.361 1 96.44 79 LEU B N 1
ATOM 4001 C CA . LEU B 1 79 ? 27.234 33 4.809 1 96.44 79 LEU B CA 1
ATOM 4002 C C . LEU B 1 79 ? 25.844 33 5.434 1 96.44 79 LEU B C 1
ATOM 4004 O O . LEU B 1 79 ? 25.562 32.188 6.309 1 96.44 79 LEU B O 1
ATOM 4008 N N . GLN B 1 80 ? 25.016 33.906 4.957 1 97.19 80 GLN B N 1
ATOM 4009 C CA . GLN B 1 80 ? 23.641 33.969 5.445 1 97.19 80 GLN B CA 1
ATOM 4010 C C . GLN B 1 80 ? 22.891 32.688 5.176 1 97.19 80 GLN B C 1
ATOM 4012 O O . GLN B 1 80 ? 22.172 32.188 6.043 1 97.19 80 GLN B O 1
ATOM 4017 N N . ALA B 1 81 ? 23.031 32.156 4.043 1 96.94 81 ALA B N 1
ATOM 4018 C CA . ALA B 1 81 ? 22.375 30.891 3.678 1 96.94 81 ALA B CA 1
ATOM 4019 C C . ALA B 1 81 ? 22.812 29.75 4.59 1 96.94 81 ALA B C 1
ATOM 4021 O O . ALA B 1 81 ? 22.016 28.906 4.977 1 96.94 81 ALA B O 1
ATOM 4022 N N . GLY B 1 82 ? 24.031 29.703 4.863 1 97.38 82 GLY B N 1
ATOM 4023 C CA . GLY B 1 82 ? 24.562 28.688 5.766 1 97.38 82 GLY B CA 1
ATOM 4024 C C . GLY B 1 82 ? 23.984 28.766 7.16 1 97.38 82 GLY B C 1
ATOM 4025 O O . GLY B 1 82 ? 23.562 27.75 7.723 1 97.38 82 GLY B O 1
ATOM 4026 N N . VAL B 1 83 ? 24 30 7.664 1 97.12 83 VAL B N 1
ATOM 4027 C CA . VAL B 1 83 ? 23.484 30.219 9.008 1 97.12 83 VAL B CA 1
ATOM 4028 C C . VAL B 1 83 ? 21.984 29.906 9.039 1 97.12 83 VAL B C 1
ATOM 4030 O O . VAL B 1 83 ? 21.484 29.297 9.977 1 97.12 83 VAL B O 1
ATOM 4033 N N . LYS B 1 84 ? 21.344 30.344 8.07 1 96 84 LYS B N 1
ATOM 4034 C CA . LYS B 1 84 ? 19.906 30.094 7.973 1 96 84 LYS B CA 1
ATOM 4035 C C . LYS B 1 84 ? 19.594 28.594 7.918 1 96 84 LYS B C 1
ATOM 4037 O O . LYS B 1 84 ? 18.688 28.125 8.586 1 96 84 LYS B O 1
ATOM 4042 N N . ASN B 1 85 ? 20.344 27.922 7.148 1 95.94 85 ASN B N 1
ATOM 4043 C CA . ASN B 1 85 ? 20.156 26.484 7.023 1 95.94 85 ASN B CA 1
ATOM 4044 C C . ASN B 1 85 ? 20.422 25.766 8.344 1 95.94 85 ASN B C 1
ATOM 4046 O O . ASN B 1 85 ? 19.703 24.828 8.695 1 95.94 85 ASN B O 1
ATOM 4050 N N . GLU B 1 86 ? 21.422 26.156 8.977 1 96.12 86 GLU B N 1
ATOM 4051 C CA . GLU B 1 86 ? 21.734 25.562 10.273 1 96.12 86 GLU B CA 1
ATOM 4052 C C . GLU B 1 86 ? 20.625 25.828 11.289 1 96.12 86 GLU B C 1
ATOM 4054 O O . GLU B 1 86 ? 20.234 24.938 12.031 1 96.12 86 GLU B O 1
ATOM 4059 N N . LEU B 1 87 ? 20.172 27.078 11.312 1 95.69 87 LEU B N 1
ATOM 4060 C CA . LEU B 1 87 ? 19.078 27.469 12.211 1 95.69 87 LEU B CA 1
ATOM 4061 C C . LEU B 1 87 ? 17.828 26.641 11.93 1 95.69 87 LEU B C 1
ATOM 4063 O O . LEU B 1 87 ? 17.219 26.094 12.852 1 95.69 87 LEU B O 1
ATOM 4067 N N . GLU B 1 88 ? 17.516 26.484 10.711 1 94 88 GLU B N 1
ATOM 4068 C CA . GLU B 1 88 ? 16.328 25.734 10.312 1 94 88 GLU B CA 1
ATOM 4069 C C . GLU B 1 88 ? 16.469 24.25 10.664 1 94 88 GLU B C 1
ATOM 4071 O O . GLU B 1 88 ? 15.492 23.609 11.07 1 94 88 GLU B O 1
ATOM 4076 N N . THR B 1 89 ? 17.625 23.766 10.5 1 93.81 89 THR B N 1
ATOM 4077 C CA . THR B 1 89 ? 17.875 22.375 10.828 1 93.81 89 THR B CA 1
ATOM 4078 C C . THR B 1 89 ? 17.656 22.109 12.312 1 93.81 89 THR B C 1
ATOM 4080 O O . THR B 1 89 ? 17.016 21.125 12.695 1 93.81 89 THR B O 1
ATOM 4083 N N . ILE B 1 90 ? 18.125 22.984 13.109 1 94.25 90 ILE B N 1
ATOM 4084 C CA . ILE B 1 90 ? 17.969 22.844 14.547 1 94.25 90 ILE B CA 1
ATOM 4085 C C . ILE B 1 90 ? 16.5 23 14.922 1 94.25 90 ILE B C 1
ATOM 4087 O O . ILE B 1 90 ? 15.945 22.156 15.641 1 94.25 90 ILE B O 1
ATOM 4091 N N . LEU B 1 91 ? 15.836 24.016 14.414 1 94.75 91 LEU B N 1
ATOM 4092 C CA . LEU B 1 91 ? 14.445 24.281 14.742 1 94.75 91 LEU B CA 1
ATOM 4093 C C . LEU B 1 91 ? 13.539 23.141 14.305 1 94.75 91 LEU B C 1
ATOM 4095 O O . LEU B 1 91 ? 12.562 22.812 14.984 1 94.75 91 LEU B O 1
ATOM 4099 N N . SER B 1 92 ? 13.875 22.5 13.188 1 94.38 92 SER B N 1
ATOM 4100 C CA . SER B 1 92 ? 13.047 21.438 12.625 1 94.38 92 SER B CA 1
ATOM 4101 C C . SER B 1 92 ? 13.117 20.188 13.477 1 94.38 92 SER B C 1
ATOM 4103 O O . SER B 1 92 ? 12.281 19.281 13.328 1 94.38 92 SER B O 1
ATOM 4105 N N . SER B 1 93 ? 14.055 20.109 14.391 1 93.19 93 SER B N 1
ATOM 4106 C CA . SER B 1 93 ? 14.242 18.922 15.219 1 93.19 93 SER B CA 1
ATOM 4107 C C . SER B 1 93 ? 13.648 19.125 16.609 1 93.19 93 SER B C 1
ATOM 4109 O O . SER B 1 93 ? 13.695 18.203 17.438 1 93.19 93 SER B O 1
ATOM 4111 N N . ILE B 1 94 ? 13.156 20.297 16.859 1 95 94 ILE B N 1
ATOM 4112 C CA . ILE B 1 94 ? 12.57 20.594 18.172 1 95 94 ILE B CA 1
ATOM 4113 C C . ILE B 1 94 ? 11.07 20.281 18.141 1 95 94 ILE B C 1
ATOM 4115 O O . ILE B 1 94 ? 10.352 20.766 17.266 1 95 94 ILE B O 1
ATOM 4119 N N . PRO B 1 95 ? 10.617 19.453 19.047 1 96.06 95 PRO B N 1
ATOM 4120 C CA . PRO B 1 95 ? 9.188 19.109 19.062 1 96.06 95 PRO B CA 1
ATOM 4121 C C . PRO B 1 95 ? 8.305 20.297 19.422 1 96.06 95 PRO B C 1
ATOM 4123 O O . PRO B 1 95 ? 8.797 21.312 19.938 1 96.06 95 PRO B O 1
ATOM 4126 N N . ASN B 1 96 ? 7.09 20.188 19.172 1 96.94 96 ASN B N 1
ATOM 4127 C CA . ASN B 1 96 ? 6.086 21.203 19.484 1 96.94 96 ASN B CA 1
ATOM 4128 C C . ASN B 1 96 ? 6.004 21.469 20.969 1 96.94 96 ASN B C 1
ATOM 4130 O O . ASN B 1 96 ? 6.445 20.656 21.797 1 96.94 96 ASN B O 1
ATOM 4134 N N . ILE B 1 97 ? 5.5 22.656 21.297 1 95.56 97 ILE B N 1
ATOM 4135 C CA . ILE B 1 97 ? 5.27 23.047 22.688 1 95.56 97 ILE B CA 1
ATOM 4136 C C . ILE B 1 97 ? 3.957 22.438 23.188 1 95.56 97 ILE B C 1
ATOM 4138 O O . ILE B 1 97 ? 2.926 22.547 22.516 1 95.56 97 ILE B O 1
ATOM 4142 N N . PRO B 1 98 ? 3.979 21.75 24.344 1 96.69 98 PRO B N 1
ATOM 4143 C CA . PRO B 1 98 ? 2.734 21.188 24.875 1 96.69 98 PRO B CA 1
ATOM 4144 C C . PRO B 1 98 ? 1.718 22.266 25.25 1 96.69 98 PRO B C 1
ATOM 4146 O O . PRO B 1 98 ? 2.096 23.312 25.766 1 96.69 98 PRO B O 1
ATOM 4149 N N . HIS B 1 99 ? 0.504 21.984 24.984 1 96.56 99 HIS B N 1
ATOM 4150 C CA . HIS B 1 99 ? -0.546 22.828 25.531 1 96.56 99 HIS B CA 1
ATOM 4151 C C . HIS B 1 99 ? -0.454 22.906 27.062 1 96.56 99 HIS B C 1
ATOM 4153 O O . HIS B 1 99 ? -0.079 21.922 27.703 1 96.56 99 HIS B O 1
ATOM 4159 N N . PRO B 1 100 ? -0.865 24 27.594 1 94.69 100 PRO B N 1
ATOM 4160 C CA . PRO B 1 100 ? -0.738 24.172 29.031 1 94.69 100 PRO B CA 1
ATOM 4161 C C . PRO B 1 100 ? -1.531 23.125 29.828 1 94.69 100 PRO B C 1
ATOM 4163 O O . PRO B 1 100 ? -1.171 22.812 30.953 1 94.69 100 PRO B O 1
ATOM 4166 N N . ASP B 1 101 ? -2.527 22.562 29.25 1 94.69 101 ASP B N 1
ATOM 4167 C CA . ASP B 1 101 ? -3.416 21.641 29.953 1 94.69 101 ASP B CA 1
ATOM 4168 C C . ASP B 1 101 ? -2.857 20.219 29.922 1 94.69 101 ASP B C 1
ATOM 4170 O O . ASP B 1 101 ? -3.432 19.312 30.516 1 94.69 101 ASP B O 1
ATOM 4174 N N . VAL B 1 102 ? -1.762 19.984 29.297 1 97.75 102 VAL B N 1
ATOM 4175 C CA . VAL B 1 102 ? -1.179 18.656 29.203 1 97.75 102 VAL B CA 1
ATOM 4176 C C . VAL B 1 102 ? -0.477 18.297 30.516 1 97.75 102 VAL B C 1
ATOM 4178 O O . VAL B 1 102 ? 0.318 19.094 31.031 1 97.75 102 VAL B O 1
ATOM 4181 N N . PRO B 1 103 ? -0.804 17.188 31.094 1 97.56 103 PRO B N 1
ATOM 4182 C CA . PRO B 1 103 ? -0.114 16.797 32.312 1 97.56 103 PRO B CA 1
ATOM 4183 C C . PRO B 1 103 ? 1.388 16.594 32.125 1 97.56 103 PRO B C 1
ATOM 4185 O O . PRO B 1 103 ? 1.816 16.078 31.094 1 97.56 103 PRO B O 1
ATOM 4188 N N . THR B 1 104 ? 2.135 17.031 33.125 1 96.62 104 THR B N 1
ATOM 4189 C CA . THR B 1 104 ? 3.58 16.844 33.062 1 96.62 104 THR B CA 1
ATOM 4190 C C . THR B 1 104 ? 3.961 15.43 33.5 1 96.62 104 THR B C 1
ATOM 4192 O O . THR B 1 104 ? 3.471 14.938 34.531 1 96.62 104 THR B O 1
ATOM 4195 N N . GLY B 1 105 ? 4.723 14.82 32.688 1 96.5 105 GLY B N 1
ATOM 4196 C CA . GLY B 1 105 ? 5.203 13.484 33 1 96.5 105 GLY B CA 1
ATOM 4197 C C . GLY B 1 105 ? 6.324 13.023 32.094 1 96.5 105 GLY B C 1
ATOM 4198 O O . GLY B 1 105 ? 6.48 13.531 30.984 1 96.5 105 GLY B O 1
ATOM 4199 N N . LYS B 1 106 ? 7.027 12.031 32.594 1 93.75 106 LYS B N 1
ATOM 4200 C CA . LYS B 1 106 ? 8.242 11.609 31.906 1 93.75 106 LYS B CA 1
ATOM 4201 C C . LYS B 1 106 ? 7.926 10.617 30.797 1 93.75 106 LYS B C 1
ATOM 4203 O O . LYS B 1 106 ? 8.578 10.617 29.75 1 93.75 106 LYS B O 1
ATOM 4208 N N . ASP B 1 107 ? 7.016 9.766 31.125 1 93.94 107 ASP B N 1
ATOM 4209 C CA . ASP B 1 107 ? 6.75 8.695 30.156 1 93.94 107 ASP B CA 1
ATOM 4210 C C . ASP B 1 107 ? 5.32 8.18 30.297 1 93.94 107 ASP B C 1
ATOM 4212 O O . ASP B 1 107 ? 4.484 8.805 30.953 1 93.94 107 ASP B O 1
ATOM 4216 N N . GLU B 1 108 ? 5.035 7.059 29.625 1 94.44 108 GLU B N 1
ATOM 4217 C CA . GLU B 1 108 ? 3.684 6.523 29.5 1 94.44 108 GLU B CA 1
ATOM 4218 C C . GLU B 1 108 ? 3.072 6.254 30.875 1 94.44 108 GLU B C 1
ATOM 4220 O O . GLU B 1 108 ? 1.85 6.246 31.031 1 94.44 108 GLU B O 1
ATOM 4225 N N . ASN B 1 109 ? 3.811 6.07 31.875 1 94.38 109 ASN B N 1
ATOM 4226 C CA . ASN B 1 109 ? 3.322 5.77 33.219 1 94.38 109 ASN B CA 1
ATOM 4227 C C . ASN B 1 109 ? 2.693 6.996 33.875 1 94.38 109 ASN B C 1
ATOM 4229 O O . ASN B 1 109 ? 2.002 6.879 34.875 1 94.38 109 ASN B O 1
ATOM 4233 N N . SER B 1 110 ? 2.904 8.156 33.281 1 96.38 110 SER B N 1
ATOM 4234 C CA . SER B 1 110 ? 2.383 9.398 33.844 1 96.38 110 SER B CA 1
ATOM 4235 C C . SER B 1 110 ? 1.158 9.875 33.062 1 96.38 110 SER B C 1
ATOM 4237 O O . SER B 1 110 ? 0.64 10.961 33.312 1 96.38 110 SER B O 1
ATOM 4239 N N . ASN B 1 111 ? 0.797 9.062 32.062 1 97.94 111 ASN B N 1
ATOM 4240 C CA . ASN B 1 111 ? -0.42 9.414 31.359 1 97.94 111 ASN B CA 1
ATOM 4241 C C . ASN B 1 111 ? -1.65 9.336 32.25 1 97.94 111 ASN B C 1
ATOM 4243 O O . ASN B 1 111 ? -1.666 8.578 33.219 1 97.94 111 ASN B O 1
ATOM 4247 N N . VAL B 1 112 ? -2.672 10.109 31.953 1 98.19 112 VAL B N 1
ATOM 4248 C CA . VAL B 1 112 ? -3.828 10.219 32.844 1 98.19 112 VAL B CA 1
ATOM 4249 C C . VAL B 1 112 ? -5.062 9.633 32.156 1 98.19 112 VAL B C 1
ATOM 4251 O O . VAL B 1 112 ? -5.41 10.031 31.047 1 98.19 112 VAL B O 1
ATOM 4254 N N . GLU B 1 113 ? -5.703 8.68 32.812 1 98.12 113 GLU B N 1
ATOM 4255 C CA . GLU B 1 113 ? -6.965 8.125 32.312 1 98.12 113 GLU B CA 1
ATOM 4256 C C . GLU B 1 113 ? -8.109 9.125 32.531 1 98.12 113 GLU B C 1
ATOM 4258 O O . GLU B 1 113 ? -8.312 9.641 33.625 1 98.12 113 GLU B O 1
ATOM 4263 N N . ILE B 1 114 ? -8.789 9.352 31.5 1 97.12 114 ILE B N 1
ATOM 4264 C CA . ILE B 1 114 ? -9.852 10.352 31.484 1 97.12 114 ILE B CA 1
ATOM 4265 C C . ILE B 1 114 ? -11.203 9.656 31.688 1 97.12 114 ILE B C 1
ATOM 4267 O O . ILE B 1 114 ? -12.102 10.211 32.344 1 97.12 114 ILE B O 1
ATOM 4271 N N . SER B 1 115 ? -11.391 8.547 31.016 1 98.12 115 SER B N 1
ATOM 4272 C CA . SER B 1 115 ? -12.656 7.832 31.062 1 98.12 115 SER B CA 1
ATOM 4273 C C . SER B 1 115 ? -12.492 6.375 30.656 1 98.12 115 SER B C 1
ATOM 4275 O O . SER B 1 115 ? -11.469 6.004 30.078 1 98.12 115 SER B O 1
ATOM 4277 N N . LYS B 1 116 ? -13.453 5.586 31.094 1 98 116 LYS B N 1
ATOM 4278 C CA . LYS B 1 116 ? -13.609 4.195 30.672 1 98 116 LYS B CA 1
ATOM 4279 C C . LYS B 1 116 ? -15.008 3.936 30.125 1 98 116 LYS B C 1
ATOM 4281 O O . LYS B 1 116 ? -15.984 4.543 30.578 1 98 116 LYS B O 1
ATOM 4286 N N . SER B 1 117 ? -15.039 3.109 29.141 1 98.25 117 SER B N 1
ATOM 4287 C CA . SER B 1 117 ? -16.328 2.787 28.531 1 98.25 117 SER B CA 1
ATOM 4288 C C . SER B 1 117 ? -16.391 1.322 28.109 1 98.25 117 SER B C 1
ATOM 4290 O O . SER B 1 117 ? -15.352 0.705 27.844 1 98.25 117 SER B O 1
ATOM 4292 N N . GLY B 1 118 ? -17.609 0.748 28.062 1 97.88 118 GLY B N 1
ATOM 4293 C CA . GLY B 1 118 ? -17.812 -0.62 27.609 1 97.88 118 GLY B CA 1
ATOM 4294 C C . GLY B 1 118 ? -17.734 -1.636 28.734 1 97.88 118 GLY B C 1
ATOM 4295 O O . GLY B 1 118 ? -17.5 -1.274 29.891 1 97.88 118 GLY B O 1
ATOM 4296 N N . THR B 1 119 ? -18.031 -2.857 28.406 1 97.75 119 THR B N 1
ATOM 4297 C CA . THR B 1 119 ? -18.047 -3.949 29.359 1 97.75 119 THR B CA 1
ATOM 4298 C C . THR B 1 119 ? -16.984 -4.988 29.031 1 97.75 119 THR B C 1
ATOM 4300 O O . THR B 1 119 ? -16.953 -5.523 27.922 1 97.75 119 THR B O 1
ATOM 4303 N N . ILE B 1 120 ? -16.094 -5.141 29.969 1 97.81 120 ILE B N 1
ATOM 4304 C CA . ILE B 1 120 ? -15.102 -6.191 29.797 1 97.81 120 ILE B CA 1
ATOM 4305 C C . ILE B 1 120 ? -15.781 -7.559 29.828 1 97.81 120 ILE B C 1
ATOM 4307 O O . ILE B 1 120 ? -16.547 -7.855 30.75 1 97.81 120 ILE B O 1
ATOM 4311 N N . PRO B 1 121 ? -15.508 -8.32 28.828 1 97.12 121 PRO B N 1
ATOM 4312 C CA . PRO B 1 121 ? -16.172 -9.625 28.828 1 97.12 121 PRO B CA 1
ATOM 4313 C C . PRO B 1 121 ? -15.703 -10.531 29.953 1 97.12 121 PRO B C 1
ATOM 4315 O O . PRO B 1 121 ? -14.539 -10.461 30.375 1 97.12 121 PRO B O 1
ATOM 4318 N N . ASN B 1 122 ? -16.672 -11.352 30.422 1 95.81 122 ASN B N 1
ATOM 4319 C CA . ASN B 1 122 ? -16.375 -12.383 31.422 1 95.81 122 ASN B CA 1
ATOM 4320 C C . ASN B 1 122 ? -16.438 -13.781 30.797 1 95.81 122 ASN B C 1
ATOM 4322 O O . ASN B 1 122 ? -17.531 -14.336 30.625 1 95.81 122 ASN B O 1
ATOM 4326 N N . PHE B 1 123 ? -15.281 -14.391 30.594 1 97.12 123 PHE B N 1
ATOM 4327 C CA . PHE B 1 123 ? -15.211 -15.688 29.938 1 97.12 123 PHE B CA 1
ATOM 4328 C C . PHE B 1 123 ? -15.211 -16.812 30.953 1 97.12 123 PHE B C 1
ATOM 4330 O O . PHE B 1 123 ? -14.602 -16.703 32.031 1 97.12 123 PHE B O 1
ATOM 4337 N N . LYS B 1 124 ? -15.844 -17.906 30.609 1 96.88 124 LYS B N 1
ATOM 4338 C CA . LYS B 1 124 ? -15.812 -19.125 31.438 1 96.88 124 LYS B CA 1
ATOM 4339 C C . LYS B 1 124 ? -14.609 -20 31.078 1 96.88 124 LYS B C 1
ATOM 4341 O O . LYS B 1 124 ? -14.492 -21.125 31.578 1 96.88 124 LYS B O 1
ATOM 4346 N N . PHE B 1 125 ? -13.82 -19.516 30.234 1 97.69 125 PHE B N 1
ATOM 4347 C CA . PHE B 1 125 ? -12.609 -20.188 29.766 1 97.69 125 PHE B CA 1
ATOM 4348 C C . PHE B 1 125 ? -11.453 -19.188 29.688 1 97.69 125 PHE B C 1
ATOM 4350 O O . PHE B 1 125 ? -11.656 -17.984 29.812 1 97.69 125 PHE B O 1
ATOM 4357 N N . LYS B 1 126 ? -10.289 -19.672 29.594 1 97.38 126 LYS B N 1
ATOM 4358 C CA . LYS B 1 126 ? -9.133 -18.812 29.453 1 97.38 126 LYS B CA 1
ATOM 4359 C C . LYS B 1 126 ? -9.078 -18.203 28.047 1 97.38 126 LYS B C 1
ATOM 4361 O O . LYS B 1 126 ? -8.945 -18.922 27.062 1 97.38 126 LYS B O 1
ATOM 4366 N N . PRO B 1 127 ? -9.188 -16.922 27.953 1 97.94 127 PRO B N 1
ATOM 4367 C CA . PRO B 1 127 ? -9.148 -16.297 26.625 1 97.94 127 PRO B CA 1
ATOM 4368 C C . PRO B 1 127 ? -7.816 -16.5 25.906 1 97.94 127 PRO B C 1
ATOM 4370 O O . PRO B 1 127 ? -6.762 -16.484 26.547 1 97.94 127 PRO B O 1
ATOM 4373 N N . LYS B 1 128 ? -7.902 -16.75 24.641 1 98.19 128 LYS B N 1
ATOM 4374 C CA . LYS B 1 128 ? -6.719 -16.938 23.812 1 98.19 128 LYS B CA 1
ATOM 4375 C C . LYS B 1 128 ? -6.328 -15.641 23.109 1 98.19 128 LYS B C 1
ATOM 4377 O O . LYS B 1 128 ? -7.16 -14.75 22.938 1 98.19 128 LYS B O 1
ATOM 4382 N N . SER B 1 129 ? -5.051 -15.523 22.719 1 98.19 129 SER B N 1
ATOM 4383 C CA . SER B 1 129 ? -4.559 -14.367 21.984 1 98.19 129 SER B CA 1
ATOM 4384 C C . SER B 1 129 ? -5.023 -14.398 20.531 1 98.19 129 SER B C 1
ATOM 4386 O O . SER B 1 129 ? -5.406 -15.461 20.016 1 98.19 129 SER B O 1
ATOM 4388 N N . HIS B 1 130 ? -4.988 -13.234 19.906 1 98.38 130 HIS B N 1
ATOM 4389 C CA . HIS B 1 130 ? -5.438 -13.125 18.531 1 98.38 130 HIS B CA 1
ATOM 4390 C C . HIS B 1 130 ? -4.617 -14.031 17.609 1 98.38 130 HIS B C 1
ATOM 4392 O O . HIS B 1 130 ? -5.148 -14.617 16.672 1 98.38 130 HIS B O 1
ATOM 4398 N N . TYR B 1 131 ? -3.279 -14.141 17.844 1 97.56 131 TYR B N 1
ATOM 4399 C CA . TYR B 1 131 ? -2.459 -14.953 16.953 1 97.56 131 TYR B CA 1
ATOM 4400 C C . TYR B 1 131 ? -2.742 -16.438 17.156 1 97.56 131 TYR B C 1
ATOM 4402 O O . TYR B 1 131 ? -2.693 -17.219 16.203 1 97.56 131 TYR B O 1
ATOM 4410 N N . GLU B 1 132 ? -3.047 -16.859 18.422 1 97.88 132 GLU B N 1
ATOM 4411 C CA . GLU B 1 132 ? -3.477 -18.234 18.641 1 97.88 132 GLU B CA 1
ATOM 4412 C C . GLU B 1 132 ? -4.797 -18.516 17.938 1 97.88 132 GLU B C 1
ATOM 4414 O O . GLU B 1 132 ? -4.941 -19.547 17.266 1 97.88 132 GLU B O 1
ATOM 4419 N N . LEU B 1 133 ? -5.746 -17.625 18.125 1 98.5 133 LEU B N 1
ATOM 4420 C CA . LEU B 1 133 ? -7.062 -17.781 17.516 1 98.5 133 LEU B CA 1
ATOM 4421 C C . LEU B 1 133 ? -6.957 -17.812 15.984 1 98.5 133 LEU B C 1
ATOM 4423 O O . LEU B 1 133 ? -7.512 -18.703 15.344 1 98.5 133 LEU B O 1
ATOM 4427 N N . GLY B 1 134 ? -6.227 -16.812 15.422 1 98.19 134 GLY B N 1
ATOM 4428 C CA . GLY B 1 134 ? -6.086 -16.719 13.984 1 98.19 134 GLY B CA 1
ATOM 4429 C C . GLY B 1 134 ? -5.387 -17.906 13.359 1 98.19 134 GLY B C 1
ATOM 4430 O O . GLY B 1 134 ? -5.773 -18.375 12.289 1 98.19 134 GLY B O 1
ATOM 4431 N N . GLU B 1 135 ? -4.328 -18.422 14 1 97.38 135 GLU B N 1
ATOM 4432 C CA . GLU B 1 135 ? -3.611 -19.594 13.516 1 97.38 135 GLU B CA 1
ATOM 4433 C C . GLU B 1 135 ? -4.48 -20.844 13.594 1 97.38 135 GLU B C 1
ATOM 4435 O O . GLU B 1 135 ? -4.477 -21.672 12.68 1 97.38 135 GLU B O 1
ATOM 4440 N N . ASN B 1 136 ? -5.211 -20.953 14.727 1 97.12 136 ASN B N 1
ATOM 4441 C CA . ASN B 1 136 ? -6.098 -22.094 14.883 1 97.12 136 ASN B CA 1
ATOM 4442 C C . ASN B 1 136 ? -7.195 -22.109 13.82 1 97.12 136 ASN B C 1
ATOM 4444 O O . ASN B 1 136 ? -7.629 -23.172 13.383 1 97.12 136 ASN B O 1
ATOM 4448 N N . LEU B 1 137 ? -7.656 -20.938 13.461 1 98.06 137 LEU B N 1
ATOM 4449 C CA . LEU B 1 137 ? -8.648 -20.812 12.406 1 98.06 137 LEU B CA 1
ATOM 4450 C C . LEU B 1 137 ? -8.016 -21.031 11.031 1 98.06 137 LEU B C 1
ATOM 4452 O O . LEU B 1 137 ? -8.727 -21.203 10.039 1 98.06 137 LEU B O 1
ATOM 4456 N N . ASN B 1 138 ? -6.672 -21 10.938 1 97.5 138 ASN B N 1
ATOM 4457 C CA . ASN B 1 138 ? -5.902 -21.031 9.695 1 97.5 138 ASN B CA 1
ATOM 4458 C C . ASN B 1 138 ? -6.176 -19.797 8.844 1 97.5 138 ASN B C 1
ATOM 4460 O O . ASN B 1 138 ? -6.27 -19.891 7.617 1 97.5 138 ASN B O 1
ATOM 4464 N N . MET B 1 139 ? -6.375 -18.656 9.555 1 98.62 139 MET B N 1
ATOM 4465 C CA . MET B 1 139 ? -6.738 -17.453 8.812 1 98.62 139 MET B CA 1
ATOM 4466 C C . MET B 1 139 ? -5.746 -16.328 9.086 1 98.62 139 MET B C 1
ATOM 4468 O O . MET B 1 139 ? -5.859 -15.242 8.508 1 98.62 139 MET B O 1
ATOM 4472 N N . LEU B 1 140 ? -4.816 -16.547 9.984 1 98.5 140 LEU B N 1
ATOM 4473 C CA . LEU B 1 140 ? -3.617 -15.727 10.141 1 98.5 140 LEU B CA 1
ATOM 4474 C C . LEU B 1 140 ? -2.361 -16.578 9.969 1 98.5 140 LEU B C 1
ATOM 4476 O O . LEU B 1 140 ? -2.16 -17.547 10.695 1 98.5 140 LEU B O 1
ATOM 4480 N N . ASP B 1 141 ? -1.523 -16.219 9.031 1 98.25 141 ASP B N 1
ATOM 4481 C CA . ASP B 1 141 ? -0.345 -17.031 8.727 1 98.25 141 ASP B CA 1
ATOM 4482 C C . ASP B 1 141 ? 0.927 -16.188 8.789 1 98.25 141 ASP B C 1
ATOM 4484 O O . ASP B 1 141 ? 1.295 -15.531 7.816 1 98.25 141 ASP B O 1
ATOM 4488 N N . PHE B 1 142 ? 1.623 -16.203 9.867 1 97.81 142 PHE B N 1
ATOM 4489 C CA . PHE B 1 142 ? 2.836 -15.43 10.094 1 97.81 142 PHE B CA 1
ATOM 4490 C C . PHE B 1 142 ? 4.047 -16.125 9.477 1 97.81 142 PHE B C 1
ATOM 4492 O O . PHE B 1 142 ? 4.957 -15.461 8.977 1 97.81 142 PHE B O 1
ATOM 4499 N N . ASP B 1 143 ? 4.035 -17.422 9.438 1 97.25 143 ASP B N 1
ATOM 4500 C CA . ASP B 1 143 ? 5.137 -18.188 8.867 1 97.25 143 ASP B CA 1
ATOM 4501 C C . ASP B 1 143 ? 5.238 -17.969 7.359 1 97.25 143 ASP B C 1
ATOM 4503 O O . ASP B 1 143 ? 6.332 -17.766 6.828 1 97.25 143 ASP B O 1
ATOM 4507 N N . LEU B 1 144 ? 4.109 -18.047 6.758 1 97.81 144 LEU B N 1
ATOM 4508 C CA . LEU B 1 144 ? 4.078 -17.797 5.32 1 97.81 144 LEU B CA 1
ATOM 4509 C C . LEU B 1 144 ? 4.609 -16.406 5 1 97.81 144 LEU B C 1
ATOM 4511 O O . LEU B 1 144 ? 5.324 -16.219 4.012 1 97.81 144 LEU B O 1
ATOM 4515 N N . ALA B 1 145 ? 4.254 -15.438 5.816 1 98.19 145 ALA B N 1
ATOM 4516 C CA . ALA B 1 145 ? 4.75 -14.078 5.621 1 98.19 145 ALA B CA 1
ATOM 4517 C C . ALA B 1 145 ? 6.266 -14.023 5.754 1 98.19 145 ALA B C 1
ATOM 4519 O O . ALA B 1 145 ? 6.941 -13.344 4.977 1 98.19 145 ALA B O 1
ATOM 4520 N N . THR B 1 146 ? 6.785 -14.703 6.723 1 96.94 146 THR B N 1
ATOM 4521 C CA . THR B 1 146 ? 8.227 -14.734 6.926 1 96.94 146 THR B CA 1
ATOM 4522 C C . THR B 1 146 ? 8.938 -15.273 5.688 1 96.94 146 THR B C 1
ATOM 4524 O O . THR B 1 146 ? 9.984 -14.758 5.289 1 96.94 146 THR B O 1
ATOM 4527 N N . LYS B 1 147 ? 8.367 -16.203 5.023 1 96.94 147 LYS B N 1
ATOM 4528 C CA . LYS B 1 147 ? 8.977 -16.875 3.879 1 96.94 147 LYS B CA 1
ATOM 4529 C C . LYS B 1 147 ? 8.914 -16.016 2.629 1 96.94 147 LYS B C 1
ATOM 4531 O O . LYS B 1 147 ? 9.797 -16.078 1.773 1 96.94 147 LYS B O 1
ATOM 4536 N N . THR B 1 148 ? 7.918 -15.195 2.502 1 97.94 148 THR B N 1
ATOM 4537 C CA . THR B 1 148 ? 7.695 -14.469 1.257 1 97.94 148 THR B CA 1
ATOM 4538 C C . THR B 1 148 ? 8.172 -13.023 1.379 1 97.94 148 THR B C 1
ATOM 4540 O O . THR B 1 148 ? 8.531 -12.398 0.38 1 97.94 148 THR B O 1
ATOM 4543 N N . THR B 1 149 ? 8.117 -12.492 2.602 1 97.62 149 THR B N 1
ATOM 4544 C CA . THR B 1 149 ? 8.352 -11.07 2.836 1 97.62 149 THR B CA 1
ATOM 4545 C C . THR B 1 149 ? 9.352 -10.859 3.967 1 97.62 149 THR B C 1
ATOM 4547 O O . THR B 1 149 ? 10.352 -10.164 3.795 1 97.62 149 THR B O 1
ATOM 4550 N N . GLY B 1 150 ? 9.141 -11.414 5.047 1 96.12 150 GLY B N 1
ATOM 4551 C CA . GLY B 1 150 ? 9.93 -11.242 6.258 1 96.12 150 GLY B CA 1
ATOM 4552 C C . GLY B 1 150 ? 9.086 -11.273 7.523 1 96.12 150 GLY B C 1
ATOM 4553 O O . GLY B 1 150 ? 7.883 -11.516 7.469 1 96.12 150 GLY B O 1
ATOM 4554 N N . SER B 1 151 ? 9.766 -11.055 8.641 1 94.69 151 SER B N 1
ATOM 4555 C CA . SER B 1 151 ? 9.086 -11.031 9.93 1 94.69 151 SER B CA 1
ATOM 4556 C C . SER B 1 151 ? 8.211 -9.789 10.07 1 94.69 151 SER B C 1
ATOM 4558 O O . SER B 1 151 ? 8.359 -8.828 9.312 1 94.69 151 SER B O 1
ATOM 4560 N N . ARG B 1 152 ? 7.199 -9.852 10.953 1 96.12 152 ARG B N 1
ATOM 4561 C CA . ARG B 1 152 ? 6.312 -8.742 11.305 1 96.12 152 ARG B CA 1
ATOM 4562 C C . ARG B 1 152 ? 5.402 -8.375 10.133 1 96.12 152 ARG B C 1
ATOM 4564 O O . ARG B 1 152 ? 5.125 -7.199 9.906 1 96.12 152 ARG B O 1
ATOM 4571 N N . PHE B 1 153 ? 5.195 -9.32 9.344 1 97.75 153 PHE B N 1
ATOM 4572 C CA . PHE B 1 153 ? 4.121 -9.312 8.359 1 97.75 153 PHE B CA 1
ATOM 4573 C C . PHE B 1 153 ? 3.156 -10.469 8.609 1 97.75 153 PHE B C 1
ATOM 4575 O O . PHE B 1 153 ? 3.443 -11.367 9.406 1 97.75 153 PHE B O 1
ATOM 4582 N N . VAL B 1 154 ? 2 -10.422 7.91 1 98.5 154 VAL B N 1
ATOM 4583 C CA . VAL B 1 154 ? 1.02 -11.484 8.117 1 98.5 154 VAL B CA 1
ATOM 4584 C C . VAL B 1 154 ? 0.163 -11.641 6.859 1 98.5 154 VAL B C 1
ATOM 4586 O O . VAL B 1 154 ? -0.129 -10.664 6.172 1 98.5 154 VAL B O 1
ATOM 4589 N N . PHE B 1 155 ? -0.152 -12.883 6.496 1 98.69 155 PHE B N 1
ATOM 4590 C CA . PHE B 1 155 ? -1.242 -13.18 5.574 1 98.69 155 PHE B CA 1
ATOM 4591 C C . PHE B 1 155 ? -2.568 -13.281 6.316 1 98.69 155 PHE B C 1
ATOM 4593 O O . PHE B 1 155 ? -2.711 -14.094 7.238 1 98.69 155 PHE B O 1
ATOM 4600 N N . VAL B 1 156 ? -3.516 -12.469 5.98 1 98.88 156 VAL B N 1
ATOM 4601 C CA . VAL B 1 156 ? -4.879 -12.602 6.488 1 98.88 156 VAL B CA 1
ATOM 4602 C C . VAL B 1 156 ? -5.754 -13.281 5.441 1 98.88 156 VAL B C 1
ATOM 4604 O O . VAL B 1 156 ? -5.805 -12.852 4.285 1 98.88 156 VAL B O 1
ATOM 4607 N N . LYS B 1 157 ? -6.473 -14.344 5.844 1 98.5 157 LYS B N 1
ATOM 4608 C CA . LYS B 1 157 ? -7.121 -15.195 4.848 1 98.5 157 LYS B CA 1
ATOM 4609 C C . LYS B 1 157 ? -8.609 -15.367 5.148 1 98.5 157 LYS B C 1
ATOM 4611 O O . LYS B 1 157 ? -9.047 -15.141 6.281 1 98.5 157 LYS B O 1
ATOM 4616 N N . ASP B 1 158 ? -9.281 -15.672 4.117 1 98 158 ASP B N 1
ATOM 4617 C CA . ASP B 1 158 ? -10.672 -16.125 4.184 1 98 158 ASP B CA 1
ATOM 4618 C C . ASP B 1 158 ? -11.531 -15.117 4.953 1 98 158 ASP B C 1
ATOM 4620 O O . ASP B 1 158 ? -11.531 -13.922 4.648 1 98 158 ASP B O 1
ATOM 4624 N N . LYS B 1 159 ? -12.273 -15.531 5.941 1 98.44 159 LYS B N 1
ATOM 4625 C CA . LYS B 1 159 ? -13.258 -14.68 6.602 1 98.44 159 LYS B CA 1
ATOM 4626 C C . LYS B 1 159 ? -12.578 -13.57 7.398 1 98.44 159 LYS B C 1
ATOM 4628 O O . LYS B 1 159 ? -13.156 -12.5 7.605 1 98.44 159 LYS B O 1
ATOM 4633 N N . LEU B 1 160 ? -11.32 -13.789 7.863 1 98.69 160 LEU B N 1
ATOM 4634 C CA . LEU B 1 160 ? -10.633 -12.703 8.547 1 98.69 160 LEU B CA 1
ATOM 4635 C C . LEU B 1 160 ? -10.18 -11.633 7.562 1 98.69 160 LEU B C 1
ATOM 4637 O O . LEU B 1 160 ? -10.125 -10.453 7.906 1 98.69 160 LEU B O 1
ATOM 4641 N N . ALA B 1 161 ? -9.852 -12.109 6.34 1 98.75 161 ALA B N 1
ATOM 4642 C CA . ALA B 1 161 ? -9.594 -11.117 5.301 1 98.75 161 ALA B CA 1
ATOM 4643 C C . ALA B 1 161 ? -10.836 -10.281 5.016 1 98.75 161 ALA B C 1
ATOM 4645 O O . ALA B 1 161 ? -10.75 -9.055 4.875 1 98.75 161 ALA B O 1
ATOM 4646 N N . MET B 1 162 ? -11.961 -10.922 4.934 1 98.62 162 MET B N 1
ATOM 4647 C CA . MET B 1 162 ? -13.227 -10.211 4.754 1 98.62 162 MET B CA 1
ATOM 4648 C C . MET B 1 162 ? -13.484 -9.266 5.914 1 98.62 162 MET B C 1
ATOM 4650 O O . MET B 1 162 ? -13.953 -8.141 5.711 1 98.62 162 MET B O 1
ATOM 4654 N N . LEU B 1 163 ? -13.188 -9.703 7.133 1 98.81 163 LEU B N 1
ATOM 4655 C CA . LEU B 1 163 ? -13.375 -8.875 8.32 1 98.81 163 LEU B CA 1
ATOM 4656 C C . LEU B 1 163 ? -12.492 -7.629 8.258 1 98.81 163 LEU B C 1
ATOM 4658 O O . LEU B 1 163 ? -12.93 -6.539 8.641 1 98.81 163 LEU B O 1
ATOM 4662 N N . GLU B 1 164 ? -11.305 -7.82 7.82 1 98.75 164 GLU B N 1
ATOM 4663 C CA . GLU B 1 164 ? -10.375 -6.703 7.703 1 98.75 164 GLU B CA 1
ATOM 4664 C C . GLU B 1 164 ? -10.938 -5.609 6.797 1 98.75 164 GLU B C 1
ATOM 4666 O O . GLU B 1 164 ? -10.969 -4.438 7.18 1 98.75 164 GLU B O 1
ATOM 4671 N N . ARG B 1 165 ? -11.398 -5.957 5.551 1 98.44 165 ARG B N 1
ATOM 4672 C CA . ARG B 1 165 ? -11.945 -4.934 4.668 1 98.44 165 ARG B CA 1
ATOM 4673 C C . ARG B 1 165 ? -13.297 -4.441 5.172 1 98.44 165 ARG B C 1
ATOM 4675 O O . ARG B 1 165 ? -13.672 -3.291 4.938 1 98.44 165 ARG B O 1
ATOM 4682 N N . ALA B 1 166 ? -14.039 -5.297 5.914 1 98.69 166 ALA B N 1
ATOM 4683 C CA . ALA B 1 166 ? -15.297 -4.871 6.523 1 98.69 166 ALA B CA 1
ATOM 4684 C C . ALA B 1 166 ? -15.07 -3.748 7.531 1 98.69 166 ALA B C 1
ATOM 4686 O O . ALA B 1 166 ? -15.812 -2.766 7.559 1 98.69 166 ALA B O 1
ATOM 4687 N N . LEU B 1 167 ? -14.055 -3.912 8.312 1 98.88 167 LEU B N 1
ATOM 4688 C CA . LEU B 1 167 ? -13.711 -2.9 9.312 1 98.88 167 LEU B CA 1
ATOM 4689 C C . LEU B 1 167 ? -13.383 -1.57 8.641 1 98.88 167 LEU B C 1
ATOM 4691 O O . LEU B 1 167 ? -13.875 -0.521 9.062 1 98.88 167 LEU B O 1
ATOM 4695 N N . SER B 1 168 ? -12.57 -1.605 7.613 1 98.75 168 SER B N 1
ATOM 4696 C CA . SER B 1 168 ? -12.211 -0.397 6.879 1 98.75 168 SER B CA 1
ATOM 4697 C C . SER B 1 168 ? -13.453 0.288 6.309 1 98.75 168 SER B C 1
ATOM 4699 O O . SER B 1 168 ? -13.617 1.499 6.461 1 98.75 168 SER B O 1
ATOM 4701 N N . ASN B 1 169 ? -14.305 -0.469 5.672 1 98.5 169 ASN B N 1
ATOM 4702 C CA . ASN B 1 169 ? -15.508 0.071 5.055 1 98.5 169 ASN B CA 1
ATOM 4703 C C . ASN B 1 169 ? -16.469 0.647 6.094 1 98.5 169 ASN B C 1
ATOM 4705 O O . ASN B 1 169 ? -17.031 1.722 5.895 1 98.5 169 ASN B O 1
ATOM 4709 N N . PHE B 1 170 ? -16.594 -0.145 7.188 1 98.69 170 PHE B N 1
ATOM 4710 C CA . PHE B 1 170 ? -17.469 0.281 8.273 1 98.69 170 PHE B CA 1
ATOM 4711 C C . PHE B 1 170 ? -17.016 1.618 8.844 1 98.69 170 PHE B C 1
ATOM 4713 O O . PHE B 1 170 ? -17.812 2.535 9.016 1 98.69 170 PHE B O 1
ATOM 4720 N N . MET B 1 171 ? -15.734 1.787 9.109 1 98.88 171 MET B N 1
ATOM 4721 C CA . MET B 1 171 ? -15.18 3.018 9.664 1 98.88 171 MET B CA 1
ATOM 4722 C C . MET B 1 171 ? -15.336 4.176 8.688 1 98.88 171 MET B C 1
ATOM 4724 O O . MET B 1 171 ? -15.766 5.266 9.07 1 98.88 171 MET B O 1
ATOM 4728 N N . LEU B 1 172 ? -14.992 3.928 7.402 1 98.75 172 LEU B N 1
ATOM 4729 C CA . LEU B 1 172 ? -15.117 4.969 6.387 1 98.75 172 LEU B CA 1
ATOM 4730 C C . LEU B 1 172 ? -16.562 5.449 6.273 1 98.75 172 LEU B C 1
ATOM 4732 O O . LEU B 1 172 ? -16.812 6.656 6.289 1 98.75 172 LEU B O 1
ATOM 4736 N N . ASP B 1 173 ? -17.469 4.504 6.195 1 98.44 173 ASP B N 1
ATOM 4737 C CA . ASP B 1 173 ? -18.875 4.859 6.07 1 98.44 173 ASP B CA 1
ATOM 4738 C C . ASP B 1 173 ? -19.344 5.688 7.266 1 98.44 173 ASP B C 1
ATOM 4740 O O . ASP B 1 173 ? -20.078 6.664 7.102 1 98.44 173 ASP B O 1
ATOM 4744 N N . THR B 1 174 ? -18.969 5.27 8.461 1 98.62 174 THR B N 1
ATOM 4745 C CA . THR B 1 174 ? -19.359 5.992 9.672 1 98.62 174 THR B CA 1
ATOM 4746 C C . THR B 1 174 ? -18.797 7.414 9.648 1 98.62 174 THR B C 1
ATOM 4748 O O . THR B 1 174 ? -19.531 8.375 9.906 1 98.62 174 THR B O 1
ATOM 4751 N N . HIS B 1 175 ? -17.547 7.57 9.305 1 98.75 175 HIS B N 1
ATOM 4752 C CA . HIS B 1 175 ? -16.922 8.891 9.328 1 98.75 175 HIS B CA 1
ATOM 4753 C C . HIS B 1 175 ? -17.484 9.789 8.234 1 98.75 175 HIS B C 1
ATOM 4755 O O . HIS B 1 175 ? -17.641 10.992 8.43 1 98.75 175 HIS B O 1
ATOM 4761 N N . VAL B 1 176 ? -17.812 9.195 7.078 1 98.19 176 VAL B N 1
ATOM 4762 C CA . VAL B 1 176 ? -18.344 9.977 5.961 1 98.19 176 VAL B CA 1
ATOM 4763 C C . VAL B 1 176 ? -19.797 10.328 6.215 1 98.19 176 VAL B C 1
ATOM 4765 O O . VAL B 1 176 ? -20.188 11.5 6.152 1 98.19 176 VAL B O 1
ATOM 4768 N N . ASN B 1 177 ? -20.609 9.383 6.605 1 97.25 177 ASN B N 1
ATOM 4769 C CA . ASN B 1 177 ? -22.062 9.555 6.641 1 97.25 177 ASN B CA 1
ATOM 4770 C C . ASN B 1 177 ? -22.516 10.156 7.965 1 97.25 177 ASN B C 1
ATOM 4772 O O . ASN B 1 177 ? -23.562 10.812 8.023 1 97.25 177 ASN B O 1
ATOM 4776 N N . THR B 1 178 ? -21.766 9.922 9.055 1 97.69 178 THR B N 1
ATOM 4777 C CA . THR B 1 178 ? -22.219 10.336 10.375 1 97.69 178 THR B CA 1
ATOM 4778 C C . THR B 1 178 ? -21.359 11.477 10.914 1 97.69 178 THR B C 1
ATOM 4780 O O . THR B 1 178 ? -21.875 12.383 11.578 1 97.69 178 THR B O 1
ATOM 4783 N N . ASN B 1 179 ? -20.047 11.477 10.586 1 98 179 ASN B N 1
ATOM 4784 C CA . ASN B 1 179 ? -19.141 12.398 11.266 1 98 179 ASN B CA 1
ATOM 4785 C C . ASN B 1 179 ? -18.75 13.555 10.352 1 98 179 ASN B C 1
ATOM 4787 O O . ASN B 1 179 ? -18.016 14.453 10.773 1 98 179 ASN B O 1
ATOM 4791 N N . GLY B 1 180 ? -19.156 13.531 9.141 1 97.62 180 GLY B N 1
ATOM 4792 C CA . GLY B 1 180 ? -19 14.695 8.281 1 97.62 180 GLY B CA 1
ATOM 4793 C C . GLY B 1 180 ? -17.625 14.773 7.633 1 97.62 180 GLY B C 1
ATOM 4794 O O . GLY B 1 180 ? -17.141 15.859 7.316 1 97.62 180 GLY B O 1
ATOM 4795 N N . TYR B 1 181 ? -16.953 13.68 7.461 1 98.62 181 TYR B N 1
ATOM 4796 C CA . TYR B 1 181 ? -15.656 13.664 6.805 1 98.62 181 TYR B CA 1
ATOM 4797 C C . TYR B 1 181 ? -15.797 13.43 5.309 1 98.62 181 TYR B C 1
ATOM 4799 O O . TYR B 1 181 ? -16.75 12.773 4.863 1 98.62 181 TYR B O 1
ATOM 4807 N N . GLU B 1 182 ? -14.852 13.93 4.539 1 98.5 182 GLU B N 1
ATOM 4808 C CA . GLU B 1 182 ? -14.703 13.617 3.119 1 98.5 182 GLU B CA 1
ATOM 4809 C C . GLU B 1 182 ? -13.719 12.477 2.9 1 98.5 182 GLU B C 1
ATOM 4811 O O . GLU B 1 182 ? -12.586 12.523 3.381 1 98.5 182 GLU B O 1
ATOM 4816 N N . GLU B 1 183 ? -14.148 11.492 2.176 1 98.62 183 GLU B N 1
ATOM 4817 C CA . GLU B 1 183 ? -13.281 10.344 1.899 1 98.62 183 GLU B CA 1
ATOM 4818 C C . GLU B 1 183 ? -12.281 10.664 0.792 1 98.62 183 GLU B C 1
ATOM 4820 O O . GLU B 1 183 ? -12.648 11.242 -0.235 1 98.62 183 GLU B O 1
ATOM 4825 N N . ILE B 1 184 ? -11.031 10.32 1.006 1 98.81 184 ILE B N 1
ATOM 4826 C CA . ILE B 1 184 ? -9.961 10.484 0.026 1 98.81 184 ILE B CA 1
ATOM 4827 C C . ILE B 1 184 ? -9.18 9.18 -0.106 1 98.81 184 ILE B C 1
ATOM 4829 O O . ILE B 1 184 ? -8.875 8.531 0.895 1 98.81 184 ILE B O 1
ATOM 4833 N N . SER B 1 185 ? -9.016 8.68 -1.309 1 98.81 185 SER B N 1
ATOM 4834 C CA . SER B 1 185 ? -8.023 7.656 -1.63 1 98.81 185 SER B CA 1
ATOM 4835 C C . SER B 1 185 ? -6.73 8.281 -2.146 1 98.81 185 SER B C 1
ATOM 4837 O O . SER B 1 185 ? -6.648 8.68 -3.312 1 98.81 185 SER B O 1
ATOM 4839 N N . PRO B 1 186 ? -5.699 8.367 -1.315 1 98.81 186 PRO B N 1
ATOM 4840 C CA . PRO B 1 186 ? -4.496 9.125 -1.667 1 98.81 186 PRO B CA 1
ATOM 4841 C C . PRO B 1 186 ? -3.371 8.234 -2.193 1 98.81 186 PRO B C 1
ATOM 4843 O O . PRO B 1 186 ? -3.451 7.012 -2.096 1 98.81 186 PRO B O 1
ATOM 4846 N N . PRO B 1 187 ? -2.348 8.859 -2.797 1 98.75 187 PRO B N 1
ATOM 4847 C CA . PRO B 1 187 ? -1.104 8.125 -3.033 1 98.75 187 PRO B CA 1
ATOM 4848 C C . PRO B 1 187 ? -0.486 7.582 -1.746 1 98.75 187 PRO B C 1
ATOM 4850 O O . PRO B 1 187 ? -0.679 8.156 -0.673 1 98.75 187 PRO B O 1
ATOM 4853 N N . LEU B 1 188 ? 0.246 6.48 -1.896 1 98.88 188 LEU B N 1
ATOM 4854 C CA . LEU B 1 188 ? 0.843 5.816 -0.743 1 98.88 188 LEU B CA 1
ATOM 4855 C C . LEU B 1 188 ? 2.336 6.113 -0.657 1 98.88 188 LEU B C 1
ATOM 4857 O O . LEU B 1 188 ? 3.043 5.527 0.167 1 98.88 188 LEU B O 1
ATOM 4861 N N . ILE B 1 189 ? 2.848 6.938 -1.559 1 98.81 189 ILE B N 1
ATOM 4862 C CA . ILE B 1 189 ? 4.238 7.379 -1.621 1 98.81 189 ILE B CA 1
ATOM 4863 C C . ILE B 1 189 ? 4.309 8.898 -1.458 1 98.81 189 ILE B C 1
ATOM 4865 O O . ILE B 1 189 ? 3.488 9.625 -2.023 1 98.81 189 ILE B O 1
ATOM 4869 N N . ALA B 1 190 ? 5.219 9.391 -0.64 1 98.69 190 ALA B N 1
ATOM 4870 C CA . ALA B 1 190 ? 5.363 10.82 -0.362 1 98.69 190 ALA B CA 1
ATOM 4871 C C . ALA B 1 190 ? 6.789 11.289 -0.626 1 98.69 190 ALA B C 1
ATOM 4873 O O . ALA B 1 190 ? 7.746 10.539 -0.407 1 98.69 190 ALA B O 1
ATOM 4874 N N . THR B 1 191 ? 6.949 12.516 -1.036 1 98.19 191 THR B N 1
ATOM 4875 C CA . THR B 1 191 ? 8.266 13.125 -1.182 1 98.19 191 THR B CA 1
ATOM 4876 C C . THR B 1 191 ? 8.852 13.484 0.181 1 98.19 191 THR B C 1
ATOM 4878 O O . THR B 1 191 ? 8.141 13.469 1.189 1 98.19 191 THR B O 1
ATOM 4881 N N . ASP B 1 192 ? 10.125 13.82 0.163 1 97.31 192 ASP B N 1
ATOM 4882 C CA . ASP B 1 192 ? 10.766 14.266 1.397 1 97.31 192 ASP B CA 1
ATOM 4883 C C . ASP B 1 192 ? 10.117 15.547 1.916 1 97.31 192 ASP B C 1
ATOM 4885 O O . ASP B 1 192 ? 9.93 15.711 3.123 1 97.31 192 ASP B O 1
ATOM 4889 N N . ALA B 1 193 ? 9.727 16.438 1.018 1 97.44 193 ALA B N 1
ATOM 4890 C CA . ALA B 1 193 ? 9.047 17.672 1.398 1 97.44 193 ALA B CA 1
ATOM 4891 C C . ALA B 1 193 ? 7.703 17.375 2.055 1 97.44 193 ALA B C 1
ATOM 4893 O O . ALA B 1 193 ? 7.32 18.047 3.021 1 97.44 193 ALA B O 1
ATOM 4894 N N . THR B 1 194 ? 7 16.438 1.521 1 98.5 194 THR B N 1
ATOM 4895 C CA . THR B 1 194 ? 5.703 16.047 2.07 1 98.5 194 THR B CA 1
ATOM 4896 C C . THR B 1 194 ? 5.867 15.438 3.457 1 98.5 194 THR B C 1
ATOM 4898 O O . THR B 1 194 ? 5.098 15.742 4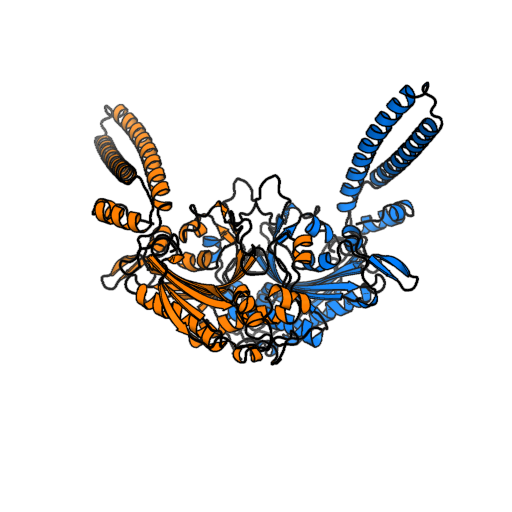.371 1 98.5 194 THR B O 1
ATOM 4901 N N . MET B 1 195 ? 6.867 14.641 3.576 1 98.5 195 MET B N 1
ATOM 4902 C CA . MET B 1 195 ? 7.172 14.055 4.879 1 98.5 195 MET B CA 1
ATOM 4903 C C . MET B 1 195 ? 7.555 15.133 5.887 1 98.5 195 MET B C 1
ATOM 4905 O O . MET B 1 195 ? 7.184 15.055 7.059 1 98.5 195 MET B O 1
ATOM 4909 N N . TYR B 1 196 ? 8.305 16.094 5.441 1 97.88 196 TYR B N 1
ATOM 4910 C CA . TYR B 1 196 ? 8.742 17.203 6.297 1 97.88 196 TYR B CA 1
ATOM 4911 C C . TYR B 1 196 ? 7.547 17.969 6.844 1 97.88 196 TYR B C 1
ATOM 4913 O O . TYR B 1 196 ? 7.531 18.359 8.016 1 97.88 196 TYR B O 1
ATOM 4921 N N . GLY B 1 197 ? 6.57 18.125 6.012 1 98.19 197 GLY B N 1
ATOM 4922 C CA . GLY B 1 197 ? 5.418 18.953 6.355 1 98.19 197 GLY B CA 1
ATOM 4923 C C . GLY B 1 197 ? 4.719 18.484 7.621 1 98.19 197 GLY B C 1
ATOM 4924 O O . GLY B 1 197 ? 4.352 19.312 8.469 1 98.19 197 GLY B O 1
ATOM 4925 N N . THR B 1 198 ? 4.645 17.203 7.793 1 98.06 198 THR B N 1
ATOM 4926 C CA . THR B 1 198 ? 3.885 16.688 8.922 1 98.06 198 THR B CA 1
ATOM 4927 C C . THR B 1 198 ? 4.816 16.312 10.07 1 98.06 198 THR B C 1
ATOM 4929 O O . THR B 1 198 ? 4.367 15.812 11.102 1 98.06 198 THR B O 1
ATOM 4932 N N . GLY B 1 199 ? 6.082 16.469 9.875 1 97.25 199 GLY B N 1
ATOM 4933 C CA . GLY B 1 199 ? 7.008 16.312 10.984 1 97.25 199 GLY B CA 1
ATOM 4934 C C . GLY B 1 199 ? 7.68 14.953 11.008 1 97.25 199 GLY B C 1
ATOM 4935 O O . GLY B 1 199 ? 8.414 14.633 11.945 1 97.25 199 GLY B O 1
ATOM 4936 N N . GLN B 1 200 ? 7.438 14.078 9.992 1 97.06 200 GLN B N 1
ATOM 4937 C CA . GLN B 1 200 ? 8.109 12.781 9.945 1 97.06 200 GLN B CA 1
ATOM 4938 C C . GLN B 1 200 ? 9.602 12.953 9.695 1 97.06 200 GLN B C 1
ATOM 4940 O O . GLN B 1 200 ? 10.406 12.141 10.164 1 97.06 200 GLN B O 1
ATOM 4945 N N . LEU B 1 201 ? 9.898 13.922 8.883 1 96.12 201 LEU B N 1
ATOM 4946 C CA . LEU B 1 201 ? 11.297 14.258 8.656 1 96.12 201 LEU B CA 1
ATOM 4947 C C . LEU B 1 201 ? 11.633 15.617 9.266 1 96.12 201 LEU B C 1
ATOM 4949 O O . LEU B 1 201 ? 10.789 16.516 9.289 1 96.12 201 LEU B O 1
ATOM 4953 N N . PRO B 1 202 ? 12.805 15.672 9.789 1 94.56 202 PRO B N 1
ATOM 4954 C CA . PRO B 1 202 ? 13.922 14.719 9.766 1 94.56 202 PRO B CA 1
ATOM 4955 C C . PRO B 1 202 ? 13.891 13.758 10.953 1 94.56 202 PRO B C 1
ATOM 4957 O O . PRO B 1 202 ? 14.602 12.75 10.953 1 94.56 202 PRO B O 1
ATOM 4960 N N . LYS B 1 203 ? 13.031 14.039 11.828 1 89.88 203 LYS B N 1
ATOM 4961 C CA . LYS B 1 203 ? 13.078 13.398 13.141 1 89.88 203 LYS B CA 1
ATOM 4962 C C . LYS B 1 203 ? 13.008 11.883 13.016 1 89.88 203 LYS B C 1
ATOM 4964 O O . LYS B 1 203 ? 13.75 11.156 13.688 1 89.88 203 LYS B O 1
ATOM 4969 N N . PHE B 1 204 ? 12.18 11.391 12.148 1 92.94 204 PHE B N 1
ATOM 4970 C CA . PHE B 1 204 ? 11.906 9.961 12.078 1 92.94 204 PHE B CA 1
ATOM 4971 C C . PHE B 1 204 ? 12.477 9.359 10.805 1 92.94 204 PHE B C 1
ATOM 4973 O O . PHE B 1 204 ? 11.922 8.398 10.266 1 92.94 204 PHE B O 1
ATOM 4980 N N . ASP B 1 205 ? 13.5 9.852 10.305 1 94.31 205 ASP B N 1
ATOM 4981 C CA . ASP B 1 205 ? 14.102 9.414 9.047 1 94.31 205 ASP B CA 1
ATOM 4982 C C . ASP B 1 205 ? 14.398 7.918 9.07 1 94.31 205 ASP B C 1
ATOM 4984 O O . ASP B 1 205 ? 14.062 7.199 8.125 1 94.31 205 ASP B O 1
ATOM 4988 N N . ASN B 1 206 ? 14.82 7.375 10.156 1 93.38 206 ASN B N 1
ATOM 4989 C CA . ASN B 1 206 ? 15.25 5.984 10.258 1 93.38 206 ASN B CA 1
ATOM 4990 C C . ASN B 1 206 ? 14.062 5.039 10.391 1 93.38 206 ASN B C 1
ATOM 4992 O O . ASN B 1 206 ? 14.211 3.826 10.242 1 93.38 206 ASN B O 1
ATOM 4996 N N . ASP B 1 207 ? 12.922 5.602 10.602 1 95 207 ASP B N 1
ATOM 4997 C CA . ASP B 1 207 ? 11.734 4.773 10.812 1 95 207 ASP B CA 1
ATOM 4998 C C . ASP B 1 207 ? 10.914 4.656 9.531 1 95 207 ASP B C 1
ATOM 5000 O O . ASP B 1 207 ? 9.883 3.984 9.508 1 95 207 ASP B O 1
ATOM 5004 N N . GLN B 1 208 ? 11.383 5.324 8.508 1 97.44 208 GLN B N 1
ATOM 5005 C CA . GLN B 1 208 ? 10.625 5.355 7.266 1 97.44 208 GLN B CA 1
ATOM 5006 C C . GLN B 1 208 ? 11.188 4.359 6.254 1 97.44 208 GLN B C 1
ATOM 5008 O O . GLN B 1 208 ? 12.391 4.121 6.215 1 97.44 208 GLN B O 1
ATOM 5013 N N . PHE B 1 209 ? 10.305 3.734 5.488 1 98.19 209 PHE B N 1
ATOM 5014 C CA . PHE B 1 209 ? 10.742 3.006 4.305 1 98.19 209 PHE B CA 1
ATOM 5015 C C . PHE B 1 209 ? 10.977 3.959 3.137 1 98.19 209 PHE B C 1
ATOM 5017 O O . PHE B 1 209 ? 10.047 4.621 2.674 1 98.19 209 PHE B O 1
ATOM 5024 N N . GLU B 1 210 ? 12.195 4.023 2.732 1 97.94 210 GLU B N 1
ATOM 5025 C CA . GLU B 1 210 ? 12.57 4.859 1.598 1 97.94 210 GLU B CA 1
ATOM 5026 C C . GLU B 1 210 ? 12.742 4.023 0.33 1 97.94 210 GLU B C 1
ATOM 5028 O O . GLU B 1 210 ? 13.234 2.898 0.384 1 97.94 210 GLU B O 1
ATOM 5033 N N . LEU B 1 211 ? 12.305 4.523 -0.822 1 98.25 211 LEU B N 1
ATOM 5034 C CA . LEU B 1 211 ? 12.477 3.854 -2.107 1 98.25 211 LEU B CA 1
ATOM 5035 C C . LEU B 1 211 ? 13.883 4.086 -2.66 1 98.25 211 LEU B C 1
ATOM 5037 O O . LEU B 1 211 ? 14.43 5.184 -2.533 1 98.25 211 LEU B O 1
ATOM 5041 N N . LYS B 1 212 ? 14.43 3.066 -3.242 1 96.31 212 LYS B N 1
ATOM 5042 C CA . LYS B 1 212 ? 15.703 3.191 -3.945 1 96.31 212 LYS B CA 1
ATOM 5043 C C . LYS B 1 212 ? 15.516 3.812 -5.324 1 96.31 212 LYS B C 1
ATOM 5045 O O . LYS B 1 212 ? 15.023 3.152 -6.246 1 96.31 212 LYS B O 1
ATOM 5050 N N . LEU B 1 213 ? 15.859 5.031 -5.508 1 94.06 213 LEU B N 1
ATOM 5051 C CA . LEU B 1 213 ? 15.742 5.758 -6.766 1 94.06 213 LEU B CA 1
ATOM 5052 C C . LEU B 1 213 ? 17.094 6.289 -7.219 1 94.06 213 LEU B C 1
ATOM 5054 O O . LEU B 1 213 ? 18.109 6.117 -6.523 1 94.06 213 LEU B O 1
ATOM 5058 N N . ASP B 1 214 ? 17.109 6.797 -8.406 1 89 214 ASP B N 1
ATOM 5059 C CA . ASP B 1 214 ? 18.359 7.371 -8.914 1 89 214 ASP B CA 1
ATOM 5060 C C . ASP B 1 214 ? 18.828 8.516 -8.039 1 89 214 ASP B C 1
ATOM 5062 O O . ASP B 1 214 ? 18.016 9.258 -7.473 1 89 214 ASP B O 1
ATOM 5066 N N . ASP B 1 215 ? 20.062 8.742 -7.961 1 85.62 215 ASP B N 1
ATOM 5067 C CA . ASP B 1 215 ? 20.656 9.742 -7.078 1 85.62 215 ASP B CA 1
ATOM 5068 C C . ASP B 1 215 ? 20.156 11.141 -7.422 1 85.62 215 ASP B C 1
ATOM 5070 O O . ASP B 1 215 ? 20.141 12.023 -6.559 1 85.62 215 ASP B O 1
ATOM 5074 N N . SER B 1 216 ? 19.766 11.32 -8.602 1 86.75 216 SER B N 1
ATOM 5075 C CA . SER B 1 216 ? 19.328 12.648 -9.023 1 86.75 216 SER B CA 1
ATOM 5076 C C . SER B 1 216 ? 17.875 12.891 -8.688 1 86.75 216 SER B C 1
ATOM 5078 O O . SER B 1 216 ? 17.391 14.023 -8.742 1 86.75 216 SER B O 1
ATOM 5080 N N . SER B 1 217 ? 17.234 11.844 -8.18 1 87.25 217 SER B N 1
ATOM 5081 C CA . SER B 1 217 ? 15.805 11.961 -7.898 1 87.25 217 SER B CA 1
ATOM 5082 C C . SER B 1 217 ? 15.562 12.383 -6.453 1 87.25 217 SER B C 1
ATOM 5084 O O . SER B 1 217 ? 16.391 12.117 -5.574 1 87.25 217 SER B O 1
ATOM 5086 N N . ASP B 1 218 ? 14.508 13.102 -6.242 1 90.5 218 ASP B N 1
ATOM 5087 C CA . ASP B 1 218 ? 14.078 13.391 -4.879 1 90.5 218 ASP B CA 1
ATOM 5088 C C . ASP B 1 218 ? 13.766 12.109 -4.113 1 90.5 218 ASP B C 1
ATOM 5090 O O . ASP B 1 218 ? 13.352 11.117 -4.707 1 90.5 218 ASP B O 1
ATOM 5094 N N . ARG B 1 219 ? 14.055 12.148 -2.848 1 96.62 219 ARG B N 1
ATOM 5095 C CA . ARG B 1 219 ? 13.734 11 -2.004 1 96.62 219 ARG B CA 1
ATOM 5096 C C . ARG B 1 219 ? 12.227 10.758 -1.965 1 96.62 219 ARG B C 1
ATOM 5098 O O . ARG B 1 219 ? 11.438 11.703 -1.951 1 96.62 219 ARG B O 1
ATOM 5105 N N . LYS B 1 220 ? 11.812 9.562 -1.964 1 98.19 220 LYS B N 1
ATOM 5106 C CA . LYS B 1 220 ? 10.414 9.156 -1.82 1 98.19 220 LYS B CA 1
ATOM 5107 C C . LYS B 1 220 ? 10.258 8.086 -0.738 1 98.19 220 LYS B C 1
ATOM 5109 O O . LYS B 1 220 ? 11.141 7.238 -0.567 1 98.19 220 LYS B O 1
ATOM 5114 N N . PHE B 1 221 ? 9.156 8.164 -0.054 1 98.75 221 PHE B N 1
ATOM 5115 C CA . PHE B 1 221 ? 8.922 7.289 1.091 1 98.75 221 PHE B CA 1
ATOM 5116 C C . PHE B 1 221 ? 7.531 6.672 1.021 1 98.75 221 PHE B C 1
ATOM 5118 O O . PHE B 1 221 ? 6.59 7.301 0.53 1 98.75 221 PHE B O 1
ATOM 5125 N N . LEU B 1 222 ? 7.441 5.387 1.474 1 98.88 222 LEU B N 1
ATOM 5126 C CA . LEU B 1 222 ? 6.117 4.859 1.79 1 98.88 222 LEU B CA 1
ATOM 5127 C C . LEU B 1 222 ? 5.523 5.574 3 1 98.88 222 LEU B C 1
ATOM 5129 O O . LEU B 1 222 ? 6.23 5.848 3.973 1 98.88 222 LEU B O 1
ATOM 5133 N N . ILE B 1 223 ? 4.266 5.855 2.98 1 98.81 223 ILE B N 1
ATOM 5134 C CA . ILE B 1 223 ? 3.684 6.668 4.043 1 98.81 223 ILE B CA 1
ATOM 5135 C C . ILE B 1 223 ? 3.535 5.832 5.312 1 98.81 223 ILE B C 1
ATOM 5137 O O . ILE B 1 223 ? 3.078 4.688 5.258 1 98.81 223 ILE B O 1
ATOM 5141 N N . PRO B 1 224 ? 3.93 6.355 6.449 1 98.56 224 PRO B N 1
ATOM 5142 C CA . PRO B 1 224 ? 3.695 5.676 7.727 1 98.56 224 PRO B CA 1
ATOM 5143 C C . PRO B 1 224 ? 2.273 5.879 8.25 1 98.56 224 PRO B C 1
ATOM 5145 O O . PRO B 1 224 ? 1.86 5.207 9.203 1 98.56 224 PRO B O 1
ATOM 5148 N N . THR B 1 225 ? 1.564 6.809 7.719 1 98.5 225 THR B N 1
ATOM 5149 C CA . THR B 1 225 ? 0.18 7.184 7.984 1 98.5 225 THR B CA 1
ATOM 5150 C C . THR B 1 225 ? -0.367 8.062 6.863 1 98.5 225 THR B C 1
ATOM 5152 O O . THR B 1 225 ? 0.377 8.828 6.25 1 98.5 225 THR B O 1
ATOM 5155 N N . ALA B 1 226 ? -1.661 7.973 6.641 1 98.81 226 ALA B N 1
ATOM 5156 C CA . ALA B 1 226 ? -2.273 8.82 5.621 1 98.81 226 ALA B CA 1
ATOM 5157 C C . ALA B 1 226 ? -2.188 10.297 6.004 1 98.81 226 ALA B C 1
ATOM 5159 O O . ALA B 1 226 ? -2.371 11.172 5.16 1 98.81 226 ALA B O 1
ATOM 5160 N N . GLU B 1 227 ? -1.935 10.641 7.262 1 98.75 227 GLU B N 1
ATOM 5161 C CA . GLU B 1 227 ? -1.734 12.008 7.73 1 98.75 227 GLU B CA 1
ATOM 5162 C C . GLU B 1 227 ? -0.726 12.75 6.859 1 98.75 227 GLU B C 1
ATOM 5164 O O . GLU B 1 227 ? -0.909 13.93 6.559 1 98.75 227 GLU B O 1
ATOM 5169 N N . VAL B 1 228 ? 0.304 12.039 6.434 1 98.81 228 VAL B N 1
ATOM 5170 C CA . VAL B 1 228 ? 1.412 12.625 5.688 1 98.81 228 VAL B CA 1
ATOM 5171 C C . VAL B 1 228 ? 0.893 13.234 4.391 1 98.81 228 VAL B C 1
ATOM 5173 O O . VAL B 1 228 ? 1.209 14.383 4.07 1 98.81 228 VAL B O 1
ATOM 5176 N N . ILE B 1 229 ? 0.048 12.469 3.738 1 98.69 229 ILE B N 1
ATOM 5177 C CA . ILE B 1 229 ? -0.423 12.898 2.426 1 98.69 229 ILE B CA 1
ATOM 5178 C C . ILE B 1 229 ? -1.614 13.836 2.586 1 98.69 229 ILE B C 1
ATOM 5180 O O . ILE B 1 229 ? -1.679 14.883 1.938 1 98.69 229 ILE B O 1
ATOM 5184 N N . LEU B 1 230 ? -2.537 13.594 3.461 1 98.81 230 LEU B N 1
ATOM 5185 C CA . LEU B 1 230 ? -3.781 14.344 3.596 1 98.81 230 LEU B CA 1
ATOM 5186 C C . LEU B 1 230 ? -3.514 15.758 4.105 1 98.81 230 LEU B C 1
ATOM 5188 O O . LEU B 1 230 ? -4.098 16.719 3.611 1 98.81 230 LEU B O 1
ATOM 5192 N N . THR B 1 231 ? -2.666 15.898 5.125 1 98.88 231 THR B N 1
ATOM 5193 C CA . THR B 1 231 ? -2.416 17.219 5.703 1 98.88 231 THR B CA 1
ATOM 5194 C C . THR B 1 231 ? -1.724 18.125 4.695 1 98.88 231 THR B C 1
ATOM 5196 O O . THR B 1 231 ? -1.973 19.328 4.668 1 98.88 231 THR B O 1
ATOM 5199 N N . ASN B 1 232 ? -0.927 17.578 3.82 1 98.75 232 ASN B N 1
ATOM 5200 C CA . ASN B 1 232 ? -0.172 18.359 2.84 1 98.75 232 ASN B CA 1
ATOM 5201 C C . ASN B 1 232 ? -1.064 18.844 1.701 1 98.75 232 ASN B C 1
ATOM 5203 O O . ASN B 1 232 ? -0.611 19.578 0.822 1 98.75 232 ASN B O 1
ATOM 5207 N N . ILE B 1 233 ? -2.316 18.438 1.704 1 98.62 233 ILE B N 1
ATOM 5208 C CA . ILE B 1 233 ? -3.273 18.938 0.72 1 98.62 233 ILE B CA 1
ATOM 5209 C C . ILE B 1 233 ? -3.314 20.469 0.76 1 98.62 233 ILE B C 1
ATOM 5211 O O . ILE B 1 233 ? -3.516 21.109 -0.269 1 98.62 233 ILE B O 1
ATOM 5215 N N . VAL B 1 234 ? -2.986 21.062 1.929 1 98.44 234 VAL B N 1
ATOM 5216 C CA . VAL B 1 234 ? -3.143 22.516 2.09 1 98.44 234 VAL B CA 1
ATOM 5217 C C . VAL B 1 234 ? -1.771 23.188 2.072 1 98.44 234 VAL B C 1
ATOM 5219 O O . VAL B 1 234 ? -1.651 24.375 2.391 1 98.44 234 VAL B O 1
ATOM 5222 N N . LYS B 1 235 ? -0.73 22.422 1.74 1 98.44 235 LYS B N 1
ATOM 5223 C CA . LYS B 1 235 ? 0.634 22.953 1.728 1 98.44 235 LYS B CA 1
ATOM 5224 C C . LYS B 1 235 ? 0.757 24.141 0.791 1 98.44 235 LYS B C 1
ATOM 5226 O O . LYS B 1 235 ? 0.257 24.109 -0.335 1 98.44 235 LYS B O 1
ATOM 5231 N N . ASP B 1 236 ? 1.298 25.203 1.186 1 98 236 ASP B N 1
ATOM 5232 C CA . ASP B 1 236 ? 1.64 26.406 0.436 1 98 236 ASP B CA 1
ATOM 5233 C C . ASP B 1 236 ? 0.384 27.109 -0.079 1 98 236 ASP B C 1
ATOM 5235 O O . ASP B 1 236 ? 0.382 27.656 -1.184 1 98 236 ASP B O 1
ATOM 5239 N N . GLN B 1 237 ? -0.671 27.047 0.686 1 98.06 237 GLN B N 1
ATOM 5240 C CA . GLN B 1 237 ? -1.926 27.656 0.252 1 98.06 237 GLN B CA 1
ATOM 5241 C C . GLN B 1 237 ? -2.449 28.641 1.29 1 98.06 237 GLN B C 1
ATOM 5243 O O . GLN B 1 237 ? -2.139 28.516 2.477 1 98.06 237 GLN B O 1
ATOM 5248 N N . ILE B 1 238 ? -3.107 29.641 0.815 1 98.31 238 ILE B N 1
ATOM 5249 C CA . ILE B 1 238 ? -3.998 30.438 1.647 1 98.31 238 ILE B CA 1
ATOM 5250 C C . ILE B 1 238 ? -5.441 29.984 1.445 1 98.31 238 ILE B C 1
ATOM 5252 O O . ILE B 1 238 ? -6.059 30.297 0.426 1 98.31 238 ILE B O 1
ATOM 5256 N N . ILE B 1 239 ? -5.953 29.312 2.348 1 97.5 239 ILE B N 1
ATOM 5257 C CA . ILE B 1 239 ? -7.254 28.656 2.246 1 97.5 239 ILE B CA 1
ATOM 5258 C C . ILE B 1 239 ? -8.367 29.672 2.516 1 97.5 239 ILE B C 1
ATOM 5260 O O . ILE B 1 239 ? -8.25 30.5 3.42 1 97.5 239 ILE B O 1
ATOM 5264 N N . ASP B 1 240 ? -9.367 29.594 1.704 1 95.38 240 ASP B N 1
ATOM 5265 C CA . ASP B 1 240 ? -10.57 30.375 1.991 1 95.38 240 ASP B CA 1
ATOM 5266 C C . ASP B 1 240 ? -11.203 29.938 3.314 1 95.38 240 ASP B C 1
ATOM 5268 O O . ASP B 1 240 ? -11.477 28.75 3.518 1 95.38 240 ASP B O 1
ATOM 5272 N N . LYS B 1 241 ? -11.445 30.891 4.148 1 96.25 241 LYS B N 1
ATOM 5273 C CA . LYS B 1 241 ? -11.992 30.594 5.469 1 96.25 241 LYS B CA 1
ATOM 5274 C C . LYS B 1 241 ? -13.281 29.781 5.363 1 96.25 241 LYS B C 1
ATOM 5276 O O . LYS B 1 241 ? -13.562 28.938 6.219 1 96.25 241 LYS B O 1
ATOM 5281 N N . LYS B 1 242 ? -14.031 29.969 4.316 1 95.62 242 LYS B N 1
ATOM 5282 C CA . LYS B 1 242 ? -15.312 29.297 4.121 1 95.62 242 LYS B CA 1
ATOM 5283 C C . LYS B 1 242 ? -15.133 27.797 3.955 1 95.62 242 LYS B C 1
ATOM 5285 O O . LYS B 1 242 ? -16.078 27.031 4.137 1 95.62 242 LYS B O 1
ATOM 5290 N N . LYS B 1 243 ? -13.977 27.391 3.684 1 96.19 243 LYS B N 1
ATOM 5291 C CA . LYS B 1 243 ? -13.703 25.969 3.473 1 96.19 243 LYS B CA 1
ATOM 5292 C C . LYS B 1 243 ? -13.352 25.281 4.785 1 96.19 243 LYS B C 1
ATOM 5294 O O . LYS B 1 243 ? -13.281 24.047 4.848 1 96.19 243 LYS B O 1
ATOM 5299 N N . LEU B 1 244 ? -13.172 26.062 5.844 1 98.06 244 LEU B N 1
ATOM 5300 C CA . LEU B 1 244 ? -12.805 25.516 7.137 1 98.06 244 LEU B CA 1
ATOM 5301 C C . LEU B 1 244 ? -14.039 25.266 7.996 1 98.06 244 LEU B C 1
ATOM 5303 O O . LEU B 1 244 ? -14.969 26.078 7.996 1 98.06 244 LEU B O 1
ATOM 5307 N N . PRO B 1 245 ? -14.031 24.234 8.672 1 98.5 245 PRO B N 1
ATOM 5308 C CA . PRO B 1 245 ? -13.023 23.172 8.789 1 98.5 245 PRO B CA 1
ATOM 5309 C C . PRO B 1 245 ? -13.023 22.234 7.594 1 98.5 245 PRO B C 1
ATOM 5311 O O . PRO B 1 245 ? -14.086 21.953 7.02 1 98.5 245 PRO B O 1
ATOM 5314 N N . MET B 1 246 ? -11.883 21.812 7.191 1 98.69 246 MET B N 1
ATOM 5315 C CA . MET B 1 246 ? -11.727 20.703 6.266 1 98.69 246 MET B CA 1
ATOM 5316 C C . MET B 1 246 ? -11.523 19.391 7.02 1 98.69 246 MET B C 1
ATOM 5318 O O . MET B 1 246 ? -10.609 19.281 7.848 1 98.69 246 MET B O 1
ATOM 5322 N N . ARG B 1 247 ? -12.359 18.438 6.832 1 98.81 247 ARG B N 1
ATOM 5323 C CA . ARG B 1 247 ? -12.289 17.141 7.488 1 98.81 247 ARG B CA 1
ATOM 5324 C C . ARG B 1 247 ? -12.188 16.016 6.461 1 98.81 247 ARG B C 1
ATOM 5326 O O . ARG B 1 247 ? -13.102 15.828 5.648 1 98.81 247 ARG B O 1
ATOM 5333 N N . MET B 1 248 ? -11.102 15.25 6.523 1 98.88 248 MET B N 1
ATOM 5334 C CA . MET B 1 248 ? -10.828 14.211 5.535 1 98.88 248 MET B CA 1
ATOM 5335 C C . MET B 1 248 ? -10.562 12.875 6.215 1 98.88 248 MET B C 1
ATOM 5337 O O . MET B 1 248 ? -10.055 12.836 7.34 1 98.88 248 MET B O 1
ATOM 5341 N N . VAL B 1 249 ? -10.953 11.812 5.57 1 98.94 249 VAL B N 1
ATOM 5342 C CA . VAL B 1 249 ? -10.711 10.469 6.082 1 98.94 249 VAL B CA 1
ATOM 5343 C C . VAL B 1 249 ? -10.195 9.57 4.961 1 98.94 249 VAL B C 1
ATOM 5345 O O . VAL B 1 249 ? -10.578 9.734 3.799 1 98.94 249 VAL B O 1
ATOM 5348 N N . ALA B 1 250 ? -9.273 8.688 5.23 1 98.94 250 ALA B N 1
ATOM 5349 C CA . ALA B 1 250 ? -8.703 7.758 4.266 1 98.94 250 ALA B CA 1
ATOM 5350 C C . ALA B 1 250 ? -8.383 6.414 4.922 1 98.94 250 ALA B C 1
ATOM 5352 O O . ALA B 1 250 ? -7.938 6.367 6.07 1 98.94 250 ALA B O 1
ATOM 5353 N N . SER B 1 251 ? -8.664 5.348 4.266 1 98.81 251 SER B N 1
ATOM 5354 C CA . SER B 1 251 ? -8.172 4.023 4.629 1 98.81 251 SER B CA 1
ATOM 5355 C C . SER B 1 251 ? -6.98 3.617 3.775 1 98.81 251 SER B C 1
ATOM 5357 O O . SER B 1 251 ? -7.09 3.514 2.553 1 98.81 251 SER B O 1
ATOM 5359 N N . THR B 1 252 ? -5.836 3.424 4.398 1 98.81 252 THR B N 1
ATOM 5360 C CA . THR B 1 252 ? -4.637 3.107 3.629 1 98.81 252 THR B CA 1
ATOM 5361 C C . THR B 1 252 ? -3.805 2.045 4.34 1 98.81 252 THR B C 1
ATOM 5363 O O . THR B 1 252 ? -3.877 1.906 5.562 1 98.81 252 THR B O 1
ATOM 5366 N N . PRO B 1 253 ? -3.076 1.243 3.553 1 98.75 253 PRO B N 1
ATOM 5367 C CA . PRO B 1 253 ? -1.928 0.602 4.199 1 98.75 253 PRO B CA 1
ATOM 5368 C C . PRO B 1 253 ? -0.855 1.603 4.621 1 98.75 253 PRO B C 1
ATOM 5370 O O . PRO B 1 253 ? -0.612 2.588 3.92 1 98.75 253 PRO B O 1
ATOM 5373 N N . CYS B 1 254 ? -0.297 1.394 5.742 1 98.69 254 CYS B N 1
ATOM 5374 C CA . CYS B 1 254 ? 0.795 2.191 6.289 1 98.69 254 CYS B CA 1
ATOM 5375 C C . CYS B 1 254 ? 2.041 1.339 6.5 1 98.69 254 CYS B C 1
ATOM 5377 O O . CYS B 1 254 ? 1.94 0.131 6.723 1 98.69 254 CYS B O 1
ATOM 5379 N N . PHE B 1 255 ? 3.193 1.992 6.469 1 98.69 255 PHE B N 1
ATOM 5380 C CA . PHE B 1 255 ? 4.457 1.267 6.508 1 98.69 255 PHE B CA 1
ATOM 5381 C C . PHE B 1 255 ? 5.418 1.905 7.504 1 98.69 255 PHE B C 1
ATOM 5383 O O . PHE B 1 255 ? 5.684 3.107 7.438 1 98.69 255 PHE B O 1
ATOM 5390 N N . ARG B 1 256 ? 5.949 1.139 8.398 1 97.62 256 ARG B N 1
ATOM 5391 C CA . ARG B 1 256 ? 6.926 1.602 9.375 1 97.62 256 ARG B CA 1
ATOM 5392 C C . ARG B 1 256 ? 8.031 0.572 9.578 1 97.62 256 ARG B C 1
ATOM 5394 O O . ARG B 1 256 ? 7.762 -0.62 9.727 1 97.62 256 ARG B O 1
ATOM 5401 N N . LYS B 1 257 ? 9.258 0.995 9.57 1 95.06 257 LYS B N 1
ATOM 5402 C CA . LYS B 1 257 ? 10.383 0.093 9.773 1 95.06 257 LYS B CA 1
ATOM 5403 C C . LYS B 1 257 ? 10.43 -0.428 11.203 1 95.06 257 LYS B C 1
ATOM 5405 O O . LYS B 1 257 ? 11 -1.488 11.469 1 95.06 257 LYS B O 1
ATOM 5410 N N . GLU B 1 258 ? 9.789 0.396 12.148 1 92.19 258 GLU B N 1
ATOM 5411 C CA . GLU B 1 258 ? 9.836 0.063 13.57 1 92.19 258 GLU B CA 1
ATOM 5412 C C . GLU B 1 258 ? 11.273 -0.123 14.047 1 92.19 258 GLU B C 1
ATOM 5414 O O . GLU B 1 258 ? 11.586 -1.099 14.734 1 92.19 258 GLU B O 1
ATOM 5419 N N . ALA B 1 259 ? 12.062 0.86 13.68 1 83.5 259 ALA B N 1
ATOM 5420 C CA . ALA B 1 259 ? 13.469 0.787 14.055 1 83.5 259 ALA B CA 1
ATOM 5421 C C . ALA B 1 259 ? 13.641 0.849 15.57 1 83.5 259 ALA B C 1
ATOM 5423 O O . ALA B 1 259 ? 13 1.668 16.234 1 83.5 259 ALA B O 1
ATOM 5424 N N . GLY B 1 260 ? 14.336 -0.045 16.203 1 73.56 260 GLY B N 1
ATOM 5425 C CA . GLY B 1 260 ? 14.633 0.008 17.625 1 73.56 260 GLY B CA 1
ATOM 5426 C C . GLY B 1 260 ? 13.688 -0.824 18.469 1 73.56 260 GLY B C 1
ATOM 5427 O O . GLY B 1 260 ? 13.781 -0.833 19.688 1 73.56 260 GLY B O 1
ATOM 5428 N N . SER B 1 261 ? 12.648 -1.322 17.844 1 72.25 261 SER B N 1
ATOM 5429 C CA . SER B 1 261 ? 11.656 -2.074 18.609 1 72.25 261 SER B CA 1
ATOM 5430 C C . SER B 1 261 ? 12.031 -3.551 18.703 1 72.25 261 SER B C 1
ATOM 5432 O O . SER B 1 261 ? 11.156 -4.41 18.812 1 72.25 261 SER B O 1
ATOM 5434 N N . TYR B 1 262 ? 13.273 -3.736 18.875 1 68.88 262 TYR B N 1
ATOM 5435 C CA . TYR B 1 262 ? 13.711 -5.125 18.938 1 68.88 262 TYR B CA 1
ATOM 5436 C C . TYR B 1 262 ? 13.164 -5.809 20.188 1 68.88 262 TYR B C 1
ATOM 5438 O O . TYR B 1 262 ? 13.234 -5.254 21.281 1 68.88 262 TYR B O 1
ATOM 5446 N N . GLY B 1 263 ? 12.406 -6.945 19.969 1 66 263 GLY B N 1
ATOM 5447 C CA . GLY B 1 263 ? 11.969 -7.805 21.047 1 66 263 GLY B CA 1
ATOM 5448 C C . GLY B 1 263 ? 10.609 -7.422 21.609 1 66 263 GLY B C 1
ATOM 5449 O O . GLY B 1 263 ? 10.047 -8.141 22.438 1 66 263 GLY B O 1
ATOM 5450 N N . LYS B 1 264 ? 10.156 -6.352 21.25 1 68.81 264 LYS B N 1
ATOM 5451 C CA . LYS B 1 264 ? 8.891 -5.906 21.812 1 68.81 264 LYS B CA 1
ATOM 5452 C C . LYS B 1 264 ? 7.727 -6.203 20.875 1 68.81 264 LYS B C 1
ATOM 5454 O O . LYS B 1 264 ? 7.754 -5.809 19.703 1 68.81 264 LYS B O 1
ATOM 5459 N N . ASP B 1 265 ? 6.664 -6.867 21.375 1 76.75 265 ASP B N 1
ATOM 5460 C CA . ASP B 1 265 ? 5.395 -7.102 20.688 1 76.75 265 ASP B CA 1
ATOM 5461 C C . ASP B 1 265 ? 5.617 -7.641 19.281 1 76.75 265 ASP B C 1
ATOM 5463 O O . ASP B 1 265 ? 5.027 -7.141 18.328 1 76.75 265 ASP B O 1
ATOM 5467 N N . THR B 1 266 ? 6.504 -8.539 19.172 1 79.19 266 THR B N 1
ATOM 5468 C CA . THR B 1 266 ? 6.867 -9.078 17.875 1 79.19 266 THR B CA 1
ATOM 5469 C C . THR B 1 266 ? 5.918 -10.195 17.453 1 79.19 266 THR B C 1
ATOM 5471 O O . THR B 1 266 ? 5.82 -10.539 16.281 1 79.19 266 THR B O 1
ATOM 5474 N N . LYS B 1 267 ? 5.344 -10.617 18.516 1 86.94 267 LYS B N 1
ATOM 5475 C CA . LYS B 1 267 ? 4.422 -11.703 18.172 1 86.94 267 LYS B CA 1
ATOM 5476 C C . LYS B 1 267 ? 3.031 -11.156 17.859 1 86.94 267 LYS B C 1
ATOM 5478 O O . LYS B 1 267 ? 2.514 -10.305 18.594 1 86.94 267 LYS B O 1
ATOM 5483 N N . GLY B 1 268 ? 2.533 -11.516 16.656 1 93.19 268 GLY B N 1
ATOM 5484 C CA . GLY B 1 268 ? 1.171 -11.141 16.328 1 93.19 268 GLY B CA 1
ATOM 5485 C C . GLY B 1 268 ? 1.087 -9.859 15.516 1 93.19 268 GLY B C 1
ATOM 5486 O O . GLY B 1 268 ? 1.95 -9.586 14.68 1 93.19 268 GLY B O 1
ATOM 5487 N N . MET B 1 269 ? -0.019 -9.125 15.727 1 96.44 269 MET B N 1
ATOM 5488 C CA . MET B 1 269 ? -0.356 -8.062 14.789 1 96.44 269 MET B CA 1
ATOM 5489 C C . MET B 1 269 ? -0.286 -6.691 15.461 1 96.44 269 MET B C 1
ATOM 5491 O O . MET B 1 269 ? -0.686 -5.684 14.875 1 96.44 269 MET B O 1
ATOM 5495 N N . ILE B 1 270 ? 0.273 -6.551 16.656 1 94.19 270 ILE B N 1
ATOM 5496 C CA . ILE B 1 270 ? 0.273 -5.301 17.391 1 94.19 270 ILE B CA 1
ATOM 5497 C C . ILE B 1 270 ? 1.318 -4.352 16.812 1 94.19 270 ILE B C 1
ATOM 5499 O O . ILE B 1 270 ? 1.084 -3.145 16.719 1 94.19 270 ILE B O 1
ATOM 5503 N N . ARG B 1 271 ? 2.516 -4.836 16.516 1 95.06 271 ARG B N 1
ATOM 5504 C CA . ARG B 1 271 ? 3.602 -4.066 15.906 1 95.06 271 ARG B CA 1
ATOM 5505 C C . ARG B 1 271 ? 4.098 -4.734 14.633 1 95.06 271 ARG B C 1
ATOM 5507 O O . ARG B 1 271 ? 4.777 -5.758 14.68 1 95.06 271 ARG B O 1
ATOM 5514 N N . GLN B 1 272 ? 3.689 -4.145 13.477 1 96.75 272 GLN B N 1
ATOM 5515 C CA . GLN B 1 272 ? 4.008 -4.699 12.164 1 96.75 272 GLN B CA 1
ATOM 5516 C C . GLN B 1 272 ? 4.641 -3.646 11.258 1 96.75 272 GLN B C 1
ATOM 5518 O O . GLN B 1 272 ? 4.512 -2.447 11.508 1 96.75 272 GLN B O 1
ATOM 5523 N N . HIS B 1 273 ? 5.336 -4.07 10.25 1 97.62 273 HIS B N 1
ATOM 5524 C CA . HIS B 1 273 ? 5.922 -3.176 9.258 1 97.62 273 HIS B CA 1
ATOM 5525 C C . HIS B 1 273 ? 4.855 -2.631 8.312 1 97.62 273 HIS B C 1
ATOM 5527 O O . HIS B 1 273 ? 5.051 -1.586 7.688 1 97.62 273 HIS B O 1
ATOM 5533 N N . GLN B 1 274 ? 3.795 -3.363 8.203 1 98.44 274 GLN B N 1
ATOM 5534 C CA . GLN B 1 274 ? 2.646 -3.004 7.375 1 98.44 274 GLN B CA 1
ATOM 5535 C C . GLN B 1 274 ? 1.338 -3.205 8.133 1 98.44 274 GLN B C 1
ATOM 5537 O O . GLN B 1 274 ? 1.129 -4.25 8.75 1 98.44 274 GLN B O 1
ATOM 5542 N N . PHE B 1 275 ? 0.526 -2.234 8.109 1 98.19 275 PHE B N 1
ATOM 5543 C CA . PHE B 1 275 ? -0.789 -2.357 8.727 1 98.19 275 PHE B CA 1
ATOM 5544 C C . PHE B 1 275 ? -1.785 -1.407 8.07 1 98.19 275 PHE B C 1
ATOM 5546 O O . PHE B 1 275 ? -1.395 -0.381 7.512 1 98.19 275 PHE B O 1
ATOM 5553 N N . TYR B 1 276 ? -3.037 -1.688 8.102 1 98.56 276 TYR B N 1
ATOM 5554 C CA . TYR B 1 276 ? -4.082 -0.817 7.574 1 98.56 276 TYR B CA 1
ATOM 5555 C C . TYR B 1 276 ? -4.648 0.082 8.664 1 98.56 276 TYR B C 1
ATOM 5557 O O . TYR B 1 276 ? -4.777 -0.337 9.82 1 98.56 276 TYR B O 1
ATOM 5565 N N . LYS B 1 277 ? -4.91 1.263 8.297 1 98.75 277 LYS B N 1
ATOM 5566 C CA . LYS B 1 277 ? -5.418 2.256 9.242 1 98.75 277 LYS B CA 1
ATOM 5567 C C . LYS B 1 277 ? -6.391 3.211 8.562 1 98.75 277 LYS B C 1
ATOM 5569 O O . LYS B 1 277 ? -6.176 3.617 7.418 1 98.75 277 LYS B O 1
ATOM 5574 N N . VAL B 1 278 ? -7.48 3.502 9.203 1 98.88 278 VAL B N 1
ATOM 5575 C CA . VAL B 1 278 ? -8.344 4.605 8.797 1 98.88 278 VAL B CA 1
ATOM 5576 C C . VAL B 1 278 ? -7.918 5.883 9.516 1 98.88 278 VAL B C 1
ATOM 5578 O O . VAL B 1 278 ? -7.965 5.957 10.75 1 98.88 278 VAL B O 1
ATOM 5581 N N . GLU B 1 279 ? -7.523 6.863 8.758 1 98.88 279 GLU B N 1
ATOM 5582 C CA . GLU B 1 279 ? -6.965 8.102 9.297 1 98.88 279 GLU B CA 1
ATOM 5583 C C . GLU B 1 279 ? -7.945 9.266 9.133 1 98.88 279 GLU B C 1
ATOM 5585 O O . GLU B 1 279 ? -8.578 9.406 8.086 1 98.88 279 GLU B O 1
ATOM 5590 N N . MET B 1 280 ? -8.086 10.023 10.18 1 98.94 280 MET B N 1
ATOM 5591 C CA . MET B 1 280 ? -8.828 11.281 10.141 1 98.94 280 MET B CA 1
ATOM 5592 C C . MET B 1 280 ? -7.887 12.477 10.203 1 98.94 280 MET B C 1
ATOM 5594 O O . MET B 1 280 ? -6.938 12.484 10.984 1 98.94 280 MET B O 1
ATOM 5598 N N . VAL B 1 281 ? -8.109 13.438 9.367 1 98.94 281 VAL B N 1
ATOM 5599 C CA . VAL B 1 281 ? -7.348 14.68 9.383 1 98.94 281 VAL B CA 1
ATOM 5600 C C . VAL B 1 281 ? -8.305 15.875 9.344 1 98.94 281 VAL B C 1
ATOM 5602 O O . VAL B 1 281 ? -9.281 15.875 8.594 1 98.94 281 VAL B O 1
ATOM 5605 N N . SER B 1 282 ? -8.055 16.859 10.172 1 98.88 282 SER B N 1
ATOM 5606 C CA . SER B 1 282 ? -8.828 18.094 10.18 1 98.88 282 SER B CA 1
ATOM 5607 C C . SER B 1 282 ? -7.914 19.312 10.047 1 98.88 282 SER B C 1
ATOM 5609 O O . SER B 1 282 ? -6.863 19.375 10.695 1 98.88 282 SER B O 1
ATOM 5611 N N . ILE B 1 283 ? -8.25 20.203 9.188 1 98.94 283 ILE B N 1
ATOM 5612 C CA . ILE B 1 283 ? -7.676 21.531 9.094 1 98.94 283 ILE B CA 1
ATOM 5613 C C . ILE B 1 283 ? -8.68 22.562 9.602 1 98.94 283 ILE B C 1
ATOM 5615 O O . ILE B 1 283 ? -9.805 22.641 9.102 1 98.94 283 ILE B O 1
ATOM 5619 N N . VAL B 1 284 ? -8.258 23.359 10.57 1 98.81 284 VAL B N 1
ATOM 5620 C CA . VAL B 1 284 ? -9.219 24.234 11.227 1 98.81 284 VAL B CA 1
ATOM 5621 C C . VAL B 1 284 ? -8.609 25.609 11.445 1 98.81 284 VAL B C 1
ATOM 5623 O O . VAL B 1 284 ? -7.414 25.812 11.195 1 98.81 284 VAL B O 1
ATOM 5626 N N . GLU B 1 285 ? -9.484 26.547 11.844 1 98.38 285 GLU B N 1
ATOM 5627 C CA . GLU B 1 285 ? -8.969 27.797 12.398 1 98.38 285 GLU B CA 1
ATOM 5628 C C . GLU B 1 285 ? -8.148 27.531 13.656 1 98.38 285 GLU B C 1
ATOM 5630 O O . GLU B 1 285 ? -8.508 26.688 14.477 1 98.38 285 GLU B O 1
ATOM 5635 N N . ILE B 1 286 ? -7.188 28.297 13.859 1 96.56 286 ILE B N 1
ATOM 5636 C CA . ILE B 1 286 ? -6.188 28.047 14.891 1 96.56 286 ILE B CA 1
ATOM 5637 C C . ILE B 1 286 ? -6.867 27.984 16.25 1 96.56 286 ILE B C 1
ATOM 5639 O O . ILE B 1 286 ? -6.465 27.203 17.125 1 96.56 286 ILE B O 1
ATOM 5643 N N . ASP B 1 287 ? -7.883 28.734 16.484 1 96.62 287 ASP B N 1
ATOM 5644 C CA . ASP B 1 287 ? -8.523 28.812 17.797 1 96.62 287 ASP B CA 1
ATOM 5645 C C . ASP B 1 287 ? -9.531 27.688 17.984 1 96.62 287 ASP B C 1
ATOM 5647 O O . ASP B 1 287 ? -10.133 27.547 19.047 1 96.62 287 ASP B O 1
ATOM 5651 N N . LYS B 1 288 ? -9.695 26.812 16.969 1 98.31 288 LYS B N 1
ATOM 5652 C CA . LYS B 1 288 ? -10.672 25.734 17.031 1 98.31 288 LYS B CA 1
ATOM 5653 C C . LYS B 1 288 ? -9.992 24.375 17.188 1 98.31 288 LYS B C 1
ATOM 5655 O O . LYS B 1 288 ? -10.648 23.344 17.141 1 98.31 288 LYS B O 1
ATOM 5660 N N . CYS B 1 289 ? -8.734 24.359 17.453 1 98.44 289 CYS B N 1
ATOM 5661 C CA . CYS B 1 289 ? -7.961 23.125 17.5 1 98.44 289 CYS B CA 1
ATOM 5662 C C . CYS B 1 289 ? -8.453 22.219 18.625 1 98.44 289 CYS B C 1
ATOM 5664 O O . CYS B 1 289 ? -8.766 21.062 18.391 1 98.44 289 CYS B O 1
ATOM 5666 N N . LEU B 1 290 ? -8.594 22.734 19.828 1 98.38 290 LEU B N 1
ATOM 5667 C CA . LEU B 1 290 ? -8.891 21.891 20.969 1 98.38 290 LEU B CA 1
ATOM 5668 C C . LEU B 1 290 ? -10.32 21.359 20.906 1 98.38 290 LEU B C 1
ATOM 5670 O O . LEU B 1 290 ? -10.555 20.172 21.141 1 98.38 290 LEU B O 1
ATOM 5674 N N . PRO B 1 291 ? -11.32 22.234 20.578 1 98.62 291 PRO B N 1
ATOM 5675 C CA . PRO B 1 291 ? -12.656 21.672 20.375 1 98.62 291 PRO B CA 1
ATOM 5676 C C . PRO B 1 291 ? -12.688 20.609 19.281 1 98.62 291 PRO B C 1
ATOM 5678 O O . PRO B 1 291 ? -13.406 19.609 19.422 1 98.62 291 PRO B O 1
ATOM 5681 N N . GLU B 1 292 ? -11.938 20.797 18.25 1 98.81 292 GLU B N 1
ATOM 5682 C CA . GLU B 1 292 ? -11.883 19.812 17.188 1 98.81 292 GLU B CA 1
ATOM 5683 C C . GLU B 1 292 ? -11.211 18.516 17.656 1 98.81 292 GLU B C 1
ATOM 5685 O O . GLU B 1 292 ? -11.586 17.422 17.219 1 98.81 292 GLU B O 1
ATOM 5690 N N . LEU B 1 293 ? -10.227 18.609 18.5 1 98.81 293 LEU B N 1
ATOM 5691 C CA . LEU B 1 293 ? -9.586 17.422 19.062 1 98.81 293 LEU B CA 1
ATOM 5692 C C . LEU B 1 293 ? -10.586 16.562 19.828 1 98.81 293 LEU B C 1
ATOM 5694 O O . LEU B 1 293 ? -10.609 15.344 19.656 1 98.81 293 LEU B O 1
ATOM 5698 N N . ASP B 1 294 ? -11.367 17.25 20.625 1 98.69 294 ASP B N 1
ATOM 5699 C CA . ASP B 1 294 ? -12.398 16.531 21.359 1 98.69 294 ASP B CA 1
ATOM 5700 C C . ASP B 1 294 ? -13.367 15.828 20.406 1 98.69 294 ASP B C 1
ATOM 5702 O O . ASP B 1 294 ? -13.695 14.656 20.594 1 98.69 294 ASP B O 1
ATOM 5706 N N . ARG B 1 295 ? -13.805 16.547 19.406 1 98.75 295 ARG B N 1
ATOM 5707 C CA . ARG B 1 295 ? -14.734 16 18.422 1 98.75 295 ARG B CA 1
ATOM 5708 C C . ARG B 1 295 ? -14.125 14.797 17.703 1 98.75 295 ARG B C 1
ATOM 5710 O O . ARG B 1 295 ? -14.781 13.766 17.547 1 98.75 295 ARG B O 1
ATOM 5717 N N . MET B 1 296 ? -12.922 14.938 17.266 1 98.88 296 MET B N 1
ATOM 5718 C CA . MET B 1 296 ? -12.219 13.875 16.547 1 98.88 296 MET B CA 1
ATOM 5719 C C . MET B 1 296 ? -12.086 12.633 17.438 1 98.88 296 MET B C 1
ATOM 5721 O O . MET B 1 296 ? -12.297 11.508 16.969 1 98.88 296 MET B O 1
ATOM 5725 N N . THR B 1 297 ? -11.711 12.852 18.672 1 98.81 297 THR B N 1
ATOM 5726 C CA . THR B 1 297 ? -11.594 11.742 19.609 1 98.81 297 THR B CA 1
ATOM 5727 C C . THR B 1 297 ? -12.93 11.039 19.781 1 98.81 297 THR B C 1
ATOM 5729 O O . THR B 1 297 ? -12.992 9.805 19.859 1 98.81 297 THR B O 1
ATOM 5732 N N . ASP B 1 298 ? -13.977 11.836 19.859 1 98.62 298 ASP B N 1
ATOM 5733 C CA . ASP B 1 298 ? -15.32 11.273 19.969 1 98.62 298 ASP B CA 1
ATOM 5734 C C . ASP B 1 298 ? -15.664 10.438 18.734 1 98.62 298 ASP B C 1
ATOM 5736 O O . ASP B 1 298 ? -16.344 9.422 18.844 1 98.62 298 ASP B O 1
ATOM 5740 N N . CYS B 1 299 ? -15.25 10.906 17.578 1 98.81 299 CYS B N 1
ATOM 5741 C CA . CYS B 1 299 ? -15.484 10.141 16.359 1 98.81 299 CYS B CA 1
ATOM 5742 C C . CYS B 1 299 ? -14.82 8.773 16.438 1 98.81 299 CYS B C 1
ATOM 5744 O O . CYS B 1 299 ? -15.406 7.77 16.031 1 98.81 299 CYS B O 1
ATOM 5746 N N . ALA B 1 300 ? -13.602 8.719 16.953 1 98.75 300 ALA B N 1
ATOM 5747 C CA . ALA B 1 300 ? -12.875 7.457 17.094 1 98.75 300 ALA B CA 1
ATOM 5748 C C . ALA B 1 300 ? -13.547 6.551 18.109 1 98.75 300 ALA B C 1
ATOM 5750 O O . ALA B 1 300 ? -13.734 5.355 17.875 1 98.75 300 ALA B O 1
ATOM 5751 N N . THR B 1 301 ? -13.945 7.098 19.266 1 98.62 301 THR B N 1
ATOM 5752 C CA . THR B 1 301 ? -14.555 6.289 20.328 1 98.62 301 THR B CA 1
ATOM 5753 C C . THR B 1 301 ? -15.93 5.781 19.891 1 98.62 301 THR B C 1
ATOM 5755 O O . THR B 1 301 ? -16.344 4.688 20.281 1 98.62 301 THR B O 1
ATOM 5758 N N . LYS B 1 302 ? -16.594 6.551 19.047 1 98.44 302 LYS B N 1
ATOM 5759 C CA . LYS B 1 302 ? -17.891 6.121 18.531 1 98.44 302 LYS B CA 1
ATOM 5760 C C . LYS B 1 302 ? -17.766 4.793 17.781 1 98.44 302 LYS B C 1
ATOM 5762 O O . LYS B 1 302 ? -18.656 3.945 17.875 1 98.44 302 LYS B O 1
ATOM 5767 N N . ILE B 1 303 ? -16.719 4.594 17.047 1 98.81 303 ILE B N 1
ATOM 5768 C CA . ILE B 1 303 ? -16.5 3.336 16.344 1 98.81 303 ILE B CA 1
ATOM 5769 C C . ILE B 1 303 ? -16.438 2.188 17.344 1 98.81 303 ILE B C 1
ATOM 5771 O O . ILE B 1 303 ? -17.031 1.135 17.141 1 98.81 303 ILE B O 1
ATOM 5775 N N . LEU B 1 304 ? -15.688 2.379 18.422 1 98.88 304 LEU B N 1
ATOM 5776 C CA . LEU B 1 304 ? -15.555 1.349 19.453 1 98.88 304 LEU B CA 1
ATOM 5777 C C . LEU B 1 304 ? -16.891 1.081 20.141 1 98.88 304 LEU B C 1
ATOM 5779 O O . LEU B 1 304 ? -17.219 -0.067 20.438 1 98.88 304 LEU B O 1
ATOM 5783 N N . ASP B 1 305 ? -17.641 2.154 20.375 1 98.75 305 ASP B N 1
ATOM 5784 C CA . ASP B 1 305 ? -18.969 2.002 20.969 1 98.75 305 ASP B CA 1
ATOM 5785 C C . ASP B 1 305 ? -19.875 1.16 20.078 1 98.75 305 ASP B C 1
ATOM 5787 O O . ASP B 1 305 ? -20.578 0.273 20.562 1 98.75 305 ASP B O 1
ATOM 5791 N N . LEU B 1 306 ? -19.844 1.433 18.781 1 98.75 306 LEU B N 1
ATOM 5792 C CA . LEU B 1 306 ? -20.672 0.699 17.828 1 98.75 306 LEU B CA 1
ATOM 5793 C C . LEU B 1 306 ? -20.25 -0.763 17.75 1 98.75 306 LEU B C 1
ATOM 5795 O O . LEU B 1 306 ? -21.078 -1.647 17.547 1 98.75 306 LEU B O 1
ATOM 5799 N N . LEU B 1 307 ? -18.984 -1.046 17.984 1 98.81 307 LEU B N 1
ATOM 5800 C CA . LEU B 1 307 ? -18.453 -2.406 17.938 1 98.81 307 LEU B CA 1
ATOM 5801 C C . LEU B 1 307 ? -18.578 -3.078 19.297 1 98.81 307 LEU B C 1
ATOM 5803 O O . LEU B 1 307 ? -18.25 -4.258 19.453 1 98.81 307 LEU B O 1
ATOM 5807 N N . LYS B 1 308 ? -18.984 -2.322 20.312 1 98.69 308 LYS B N 1
ATOM 5808 C CA . LYS B 1 308 ? -19.156 -2.795 21.688 1 98.69 308 LYS B CA 1
ATOM 5809 C C . LYS B 1 308 ? -17.844 -3.371 22.234 1 98.69 308 LYS B C 1
ATOM 5811 O O . LYS B 1 308 ? -17.828 -4.473 22.781 1 98.69 308 LYS B O 1
ATOM 5816 N N . LEU B 1 309 ? -16.812 -2.645 22.016 1 98.88 309 LEU B N 1
ATOM 5817 C CA . LEU B 1 309 ? -15.5 -2.986 22.562 1 98.88 309 LEU B CA 1
ATOM 5818 C C . LEU B 1 309 ? -15.164 -2.111 23.766 1 98.88 309 LEU B C 1
ATOM 5820 O O . LEU B 1 309 ? -15.32 -0.888 23.719 1 98.88 309 LEU B O 1
ATOM 5824 N N . PRO B 1 310 ? -14.758 -2.703 24.859 1 98.81 310 PRO B N 1
ATOM 5825 C CA . PRO B 1 310 ? -14.375 -1.896 26.031 1 98.81 310 PRO B CA 1
ATOM 5826 C C . PRO B 1 310 ? -13.086 -1.108 25.797 1 98.81 310 PRO B C 1
ATOM 5828 O O . PRO B 1 310 ? -12.125 -1.641 25.234 1 98.81 310 PRO B O 1
ATOM 5831 N N . TYR B 1 311 ? -13.086 0.125 26.203 1 98.81 311 TYR B N 1
ATOM 5832 C CA . TYR B 1 311 ? -11.914 0.968 25.984 1 98.81 311 TYR B CA 1
ATOM 5833 C C . TYR B 1 311 ? -11.789 2.021 27.078 1 98.81 311 TYR B C 1
ATOM 5835 O O . TYR B 1 311 ? -12.703 2.189 27.906 1 98.81 311 TYR B O 1
ATOM 5843 N N . ARG B 1 312 ? -10.648 2.654 27.125 1 98.75 312 ARG B N 1
ATOM 5844 C CA . ARG B 1 312 ? -10.414 3.818 27.984 1 98.75 312 ARG B CA 1
ATOM 5845 C C . ARG B 1 312 ? -9.734 4.941 27.203 1 98.75 312 ARG B C 1
ATOM 5847 O O . ARG B 1 312 ? -9.07 4.688 26.188 1 98.75 312 ARG B O 1
ATOM 5854 N N . LYS B 1 313 ? -10.062 6.152 27.594 1 98.5 313 LYS B N 1
ATOM 5855 C CA . LYS B 1 313 ? -9.461 7.355 27.031 1 98.5 313 LYS B CA 1
ATOM 5856 C C . LYS B 1 313 ? -8.367 7.906 27.938 1 98.5 313 LYS B C 1
ATOM 5858 O O . LYS B 1 313 ? -8.578 8.062 29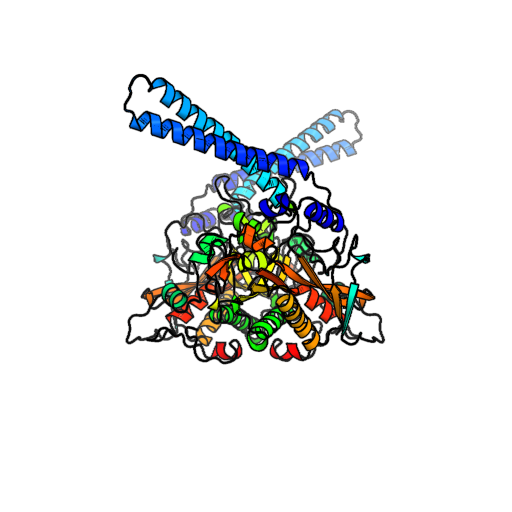.141 1 98.5 313 LYS B O 1
ATOM 5863 N N . ILE B 1 314 ? -7.207 8.148 27.312 1 98.31 314 ILE B N 1
ATOM 5864 C CA . ILE B 1 314 ? -6.027 8.609 28.031 1 98.31 314 ILE B CA 1
ATOM 5865 C C . ILE B 1 314 ? -5.543 9.93 27.438 1 98.31 314 ILE B C 1
ATOM 5867 O O . ILE B 1 314 ? -5.547 10.109 26.219 1 98.31 314 ILE B O 1
ATOM 5871 N N . VAL B 1 315 ? -5.203 10.867 28.297 1 98.62 315 VAL B N 1
ATOM 5872 C CA . VAL B 1 315 ? -4.469 12.031 27.828 1 98.62 315 VAL B CA 1
ATOM 5873 C C . VAL B 1 315 ? -2.969 11.82 28.031 1 98.62 315 VAL B C 1
ATOM 5875 O O . VAL B 1 315 ? -2.531 11.438 29.125 1 98.62 315 VAL B O 1
ATOM 5878 N N . LEU B 1 316 ? -2.195 11.977 27.016 1 98.56 316 LEU B N 1
ATOM 5879 C CA . LEU B 1 316 ? -0.756 11.742 27.094 1 98.56 316 LEU B CA 1
ATOM 5880 C C . LEU B 1 316 ? -0.06 12.891 27.812 1 98.56 316 LEU B C 1
ATOM 5882 O O . LEU B 1 316 ? -0.426 14.055 27.641 1 98.56 316 LEU B O 1
ATOM 5886 N N . CYS B 1 317 ? 0.945 12.547 28.594 1 98.19 317 CYS B N 1
ATOM 5887 C CA . CYS B 1 317 ? 1.728 13.562 29.297 1 98.19 317 CYS B CA 1
ATOM 5888 C C . CYS B 1 317 ? 2.811 14.133 28.391 1 98.19 317 CYS B C 1
ATOM 5890 O O . CYS B 1 317 ? 2.994 13.672 27.266 1 98.19 317 CYS B O 1
ATOM 5892 N N . THR B 1 318 ? 3.504 15.109 28.859 1 97.44 318 THR B N 1
ATOM 5893 C CA . THR B 1 318 ? 4.445 15.898 28.062 1 97.44 318 THR B CA 1
ATOM 5894 C C . THR B 1 318 ? 5.582 15.031 27.547 1 97.44 318 THR B C 1
ATOM 5896 O O . THR B 1 318 ? 6.125 15.289 26.469 1 97.44 318 THR B O 1
ATOM 5899 N N . GLY B 1 319 ? 5.934 13.969 28.266 1 96.19 319 GLY B N 1
ATOM 5900 C CA . GLY B 1 319 ? 7.039 13.117 27.859 1 96.19 319 GLY B CA 1
ATOM 5901 C C . GLY B 1 319 ? 6.621 12.008 26.922 1 96.19 319 GLY B C 1
ATOM 5902 O O . GLY B 1 319 ? 7.469 11.367 26.281 1 96.19 319 GLY B O 1
ATOM 5903 N N . ASP B 1 320 ? 5.312 11.875 26.719 1 96.62 320 ASP B N 1
ATOM 5904 C CA . ASP B 1 320 ? 4.828 10.734 25.953 1 96.62 320 ASP B CA 1
ATOM 5905 C C . ASP B 1 320 ? 4.117 11.188 24.672 1 96.62 320 ASP B C 1
ATOM 5907 O O . ASP B 1 320 ? 3.766 10.367 23.828 1 96.62 320 ASP B O 1
ATOM 5911 N N . MET B 1 321 ? 3.889 12.453 24.547 1 96.06 321 MET B N 1
ATOM 5912 C CA . MET B 1 321 ? 3.178 12.945 23.375 1 96.06 321 MET B CA 1
ATOM 5913 C C . MET B 1 321 ? 4.09 12.953 22.156 1 96.06 321 MET B C 1
ATOM 5915 O O . MET B 1 321 ? 5.312 12.945 22.281 1 96.06 321 MET B O 1
ATOM 5919 N N . GLY B 1 322 ? 3.529 12.984 21.031 1 95.31 322 GLY B N 1
ATOM 5920 C CA . GLY B 1 322 ? 4.27 12.914 19.781 1 95.31 322 GLY B CA 1
ATOM 5921 C C . GLY B 1 322 ? 5.012 14.203 19.453 1 95.31 322 GLY B C 1
ATOM 5922 O O . GLY B 1 322 ? 4.711 15.258 20.016 1 95.31 322 GLY B O 1
ATOM 5923 N N . PHE B 1 323 ? 5.883 14.18 18.516 1 96.44 323 PHE B N 1
ATOM 5924 C CA . PHE B 1 323 ? 6.789 15.25 18.109 1 96.44 323 PHE B CA 1
ATOM 5925 C C . PHE B 1 323 ? 6.012 16.5 17.719 1 96.44 323 PHE B C 1
ATOM 5927 O O . PHE B 1 323 ? 6.293 17.594 18.203 1 96.44 323 PHE B O 1
ATOM 5934 N N . SER B 1 324 ? 4.98 16.297 16.922 1 97.88 324 SER B N 1
ATOM 5935 C CA . SER B 1 324 ? 4.301 17.438 16.312 1 97.88 324 SER B CA 1
ATOM 5936 C C . SER B 1 324 ? 3.104 17.875 17.156 1 97.88 324 SER B C 1
ATOM 5938 O O . SER B 1 324 ? 2.51 18.922 16.906 1 97.88 324 SER B O 1
ATOM 5940 N N . ALA B 1 325 ? 2.738 17.172 18.172 1 98.12 325 ALA B N 1
ATOM 5941 C CA . ALA B 1 325 ? 1.474 17.359 18.891 1 98.12 325 ALA B CA 1
ATOM 5942 C C . ALA B 1 325 ? 1.62 18.391 20 1 98.12 325 ALA B C 1
ATOM 5944 O O . ALA B 1 325 ? 2.645 18.438 20.688 1 98.12 325 ALA B O 1
ATOM 5945 N N . GLU B 1 326 ? 0.621 19.234 20.188 1 98.06 326 GLU B N 1
ATOM 5946 C CA . GLU B 1 326 ? 0.542 20.062 21.375 1 98.06 326 GLU B CA 1
ATOM 5947 C C . GLU B 1 326 ? -0.317 19.406 22.453 1 98.06 326 GLU B C 1
ATOM 5949 O O . GLU B 1 326 ? -0.187 19.734 23.641 1 98.06 326 GLU B O 1
ATOM 5954 N N . LYS B 1 327 ? -1.188 18.516 22.047 1 98.62 327 LYS B N 1
ATOM 5955 C CA . LYS B 1 327 ? -2.029 17.719 22.938 1 98.62 327 LYS B CA 1
ATOM 5956 C C . LYS B 1 327 ? -2.525 16.469 22.234 1 98.62 327 LYS B C 1
ATOM 5958 O O . LYS B 1 327 ? -2.879 16.5 21.062 1 98.62 327 LYS B O 1
ATOM 5963 N N . THR B 1 328 ? -2.555 15.305 22.953 1 98.75 328 THR B N 1
ATOM 5964 C CA . THR B 1 328 ? -2.926 14.023 22.359 1 98.75 328 THR B CA 1
ATOM 5965 C C . THR B 1 328 ? -3.822 13.227 23.297 1 98.75 328 THR B C 1
ATOM 5967 O O . THR B 1 328 ? -3.566 13.164 24.516 1 98.75 328 THR B O 1
ATOM 5970 N N . PHE B 1 329 ? -4.883 12.68 22.797 1 98.81 329 PHE B N 1
ATOM 5971 C CA . PHE B 1 329 ? -5.656 11.641 23.453 1 98.81 329 PHE B CA 1
ATOM 5972 C C . PHE B 1 329 ? -5.391 10.281 22.812 1 98.81 329 PHE B C 1
ATOM 5974 O O . PHE B 1 329 ? -5.465 10.141 21.594 1 98.81 329 PHE B O 1
ATOM 5981 N N . ASP B 1 330 ? -5.09 9.32 23.594 1 98.69 330 ASP B N 1
ATOM 5982 C CA . ASP B 1 330 ? -5.059 7.934 23.141 1 98.69 330 ASP B CA 1
ATOM 5983 C C . ASP B 1 330 ? -6.309 7.18 23.578 1 98.69 330 ASP B C 1
ATOM 5985 O O . ASP B 1 330 ? -6.855 7.449 24.656 1 98.69 330 ASP B O 1
ATOM 5989 N N . ILE B 1 331 ? -6.727 6.352 22.75 1 98.81 331 ILE B N 1
ATOM 5990 C CA . ILE B 1 331 ? -7.754 5.375 23.094 1 98.81 331 ILE B CA 1
ATOM 5991 C C . ILE B 1 331 ? -7.133 3.982 23.172 1 98.81 331 ILE B C 1
ATOM 5993 O O . ILE B 1 331 ? -6.418 3.561 22.266 1 98.81 331 ILE B O 1
ATOM 5997 N N . GLU B 1 332 ? -7.348 3.338 24.25 1 98.69 332 GLU B N 1
ATOM 5998 C CA . GLU B 1 332 ? -6.836 1.985 24.438 1 98.69 332 GLU B CA 1
ATOM 5999 C C . GLU B 1 332 ? -7.973 0.981 24.594 1 98.69 332 GLU B C 1
ATOM 6001 O O . GLU B 1 332 ? -8.953 1.254 25.297 1 98.69 332 GLU B O 1
ATOM 6006 N N . VAL B 1 333 ? -7.879 -0.123 23.938 1 98.75 333 VAL B N 1
ATOM 6007 C CA . VAL B 1 333 ? -8.922 -1.146 23.969 1 98.75 333 VAL B CA 1
ATOM 6008 C C . VAL B 1 333 ? -8.469 -2.314 24.844 1 98.75 333 VAL B C 1
ATOM 6010 O O . VAL B 1 333 ? -7.277 -2.613 24.922 1 98.75 333 VAL B O 1
ATOM 6013 N N . TRP B 1 334 ? -9.43 -2.93 25.453 1 98.69 334 TRP B N 1
ATOM 6014 C CA . TRP B 1 334 ? -9.148 -4.055 26.344 1 98.69 334 TRP B CA 1
ATOM 6015 C C . TRP B 1 334 ? -8.797 -5.305 25.531 1 98.69 334 TRP B C 1
ATOM 6017 O O . TRP B 1 334 ? -9.523 -5.676 24.609 1 98.69 334 TRP B O 1
ATOM 6027 N N . LEU B 1 335 ? -7.723 -5.93 25.875 1 98.31 335 LEU B N 1
ATOM 6028 C CA . LEU B 1 335 ? -7.344 -7.219 25.312 1 98.31 335 LEU B CA 1
ATOM 6029 C C . LEU B 1 335 ? -7.387 -8.312 26.359 1 98.31 335 LEU B C 1
ATOM 6031 O O . LEU B 1 335 ? -6.492 -8.406 27.203 1 98.31 335 LEU B O 1
ATOM 6035 N N . PRO B 1 336 ? -8.312 -9.164 26.281 1 98.5 336 PRO B N 1
ATOM 6036 C CA . PRO B 1 336 ? -8.539 -10.188 27.297 1 98.5 336 PRO B CA 1
ATOM 6037 C C . PRO B 1 336 ? -7.316 -11.078 27.516 1 98.5 336 PRO B C 1
ATOM 6039 O O . PRO B 1 336 ? -6.973 -11.383 28.672 1 98.5 336 PRO B O 1
ATOM 6042 N N . SER B 1 337 ? -6.645 -11.477 26.5 1 97.06 337 SER B N 1
ATOM 6043 C CA . SER B 1 337 ? -5.539 -12.422 26.625 1 97.06 337 SER B CA 1
ATOM 6044 C C . SER B 1 337 ? -4.395 -11.828 27.438 1 97.06 337 SER B C 1
ATOM 6046 O O . SER B 1 337 ? -3.648 -12.555 28.094 1 97.06 337 SER B O 1
ATOM 6048 N N . GLU B 1 338 ? -4.273 -10.523 27.391 1 95.94 338 GLU B N 1
ATOM 6049 C CA . GLU B 1 338 ? -3.182 -9.844 28.078 1 95.94 338 GLU B CA 1
ATOM 6050 C C . GLU B 1 338 ? -3.668 -9.195 29.375 1 95.94 338 GLU B C 1
ATOM 6052 O O . GLU B 1 338 ? -2.865 -8.695 30.172 1 95.94 338 GLU B O 1
ATOM 6057 N N . ASP B 1 339 ? -4.848 -9.188 29.594 1 96.62 339 ASP B N 1
ATOM 6058 C CA . ASP B 1 339 ? -5.465 -8.555 30.75 1 96.62 339 ASP B CA 1
ATOM 6059 C C . ASP B 1 339 ? -4.988 -7.113 30.906 1 96.62 339 ASP B C 1
ATOM 6061 O O . ASP B 1 339 ? -4.527 -6.719 31.984 1 96.62 339 ASP B O 1
ATOM 6065 N N . LYS B 1 340 ? -5.039 -6.371 29.797 1 96.38 340 LYS B N 1
ATOM 6066 C CA . LYS B 1 340 ? -4.633 -4.969 29.844 1 96.38 340 LYS B CA 1
ATOM 6067 C C . LYS B 1 340 ? -5.199 -4.195 28.656 1 96.38 340 LYS B C 1
ATOM 6069 O O . LYS B 1 340 ? -5.715 -4.793 27.703 1 96.38 340 LYS B O 1
ATOM 6074 N N . TYR B 1 341 ? -5.16 -2.912 28.781 1 97.56 341 TYR B N 1
ATOM 6075 C CA . TYR B 1 341 ? -5.547 -2.012 27.703 1 97.56 341 TYR B CA 1
ATOM 6076 C C . TYR B 1 341 ? -4.367 -1.737 26.781 1 97.56 341 TYR B C 1
ATOM 6078 O O . TYR B 1 341 ? -3.234 -1.578 27.234 1 97.56 341 TYR B O 1
ATOM 6086 N N . ARG B 1 342 ? -4.637 -1.774 25.469 1 96.94 342 ARG B N 1
ATOM 6087 C CA . ARG B 1 342 ? -3.635 -1.47 24.453 1 96.94 342 ARG B CA 1
ATOM 6088 C C . ARG B 1 342 ? -4.105 -0.34 23.531 1 96.94 342 ARG B C 1
ATOM 6090 O O . ARG B 1 342 ? -5.285 -0.265 23.188 1 96.94 342 ARG B O 1
ATOM 6097 N N . GLU B 1 343 ? -3.131 0.445 23.094 1 97.25 343 GLU B N 1
ATOM 6098 C CA . GLU B 1 343 ? -3.445 1.573 22.219 1 97.25 343 GLU B CA 1
ATOM 6099 C C . GLU B 1 343 ? -4.051 1.102 20.906 1 97.25 343 GLU B C 1
ATOM 6101 O O . GLU B 1 343 ? -3.531 0.179 20.266 1 97.25 343 GLU B O 1
ATOM 6106 N N . ILE B 1 344 ? -5.105 1.753 20.5 1 98.31 344 ILE B N 1
ATOM 6107 C CA . ILE B 1 344 ? -5.766 1.397 19.25 1 98.31 344 ILE B CA 1
ATOM 6108 C C . ILE B 1 344 ? -5.98 2.65 18.406 1 98.31 344 ILE B C 1
ATOM 6110 O O . ILE B 1 344 ? -6.215 2.562 17.203 1 98.31 344 ILE B O 1
ATOM 6114 N N . SER B 1 345 ? -5.902 3.799 18.984 1 98.44 345 SER B N 1
ATOM 6115 C CA . SER B 1 345 ? -6.043 5.09 18.328 1 98.44 345 SER B CA 1
ATOM 6116 C C . SER B 1 345 ? -5.281 6.18 19.062 1 98.44 345 SER B C 1
ATOM 6118 O O . SER B 1 345 ? -5.113 6.109 20.281 1 98.44 345 SER B O 1
ATOM 6120 N N . SER B 1 346 ? -4.832 7.145 18.328 1 98.62 346 SER B N 1
ATOM 6121 C CA . SER B 1 346 ? -4.199 8.344 18.875 1 98.62 346 SER B CA 1
ATOM 6122 C C . SER B 1 346 ? -4.648 9.594 18.125 1 98.62 346 SER B C 1
ATOM 6124 O O . SER B 1 346 ? -4.465 9.695 16.906 1 98.62 346 SER B O 1
ATOM 6126 N N . CYS B 1 347 ? -5.293 10.508 18.781 1 98.81 347 CYS B N 1
ATOM 6127 C CA . CYS B 1 347 ? -5.777 11.758 18.203 1 98.81 347 CYS B CA 1
ATOM 6128 C C . CYS B 1 347 ? -4.988 12.953 18.734 1 98.81 347 CYS B C 1
ATOM 6130 O O . CYS B 1 347 ? -4.875 13.133 19.953 1 98.81 347 CYS B O 1
ATOM 6132 N N . SER B 1 348 ? -4.488 13.781 17.844 1 98.81 348 SER B N 1
ATOM 6133 C CA . SER B 1 348 ? -3.592 14.852 18.266 1 98.81 348 SER B CA 1
ATOM 6134 C C . SER B 1 348 ? -3.963 16.172 17.609 1 98.81 348 SER B C 1
ATOM 6136 O O . SER B 1 348 ? -4.332 16.219 16.438 1 98.81 348 SER B O 1
ATOM 6138 N N . SER B 1 349 ? -3.877 17.203 18.375 1 98.81 349 SER B N 1
ATOM 6139 C CA . SER B 1 349 ? -3.801 18.562 17.844 1 98.81 349 SER B CA 1
ATOM 6140 C C . SER B 1 349 ? -2.354 19.016 17.688 1 98.81 349 SER B C 1
ATOM 6142 O O . SER B 1 349 ? -1.544 18.844 18.609 1 98.81 349 SER B O 1
ATOM 6144 N N . CYS B 1 350 ? -2.057 19.562 16.562 1 98.75 350 CYS B N 1
ATOM 6145 C CA . CYS B 1 350 ? -0.688 20 16.328 1 98.75 350 CYS B CA 1
ATOM 6146 C C . CYS B 1 350 ? -0.6 21.531 16.344 1 98.75 350 CYS B C 1
ATOM 6148 O O . CYS B 1 350 ? 0.471 22.094 16.125 1 98.75 350 CYS B O 1
ATOM 6150 N N . GLY B 1 351 ? -1.776 22.203 16.609 1 98.12 351 GLY B N 1
ATOM 6151 C CA . GLY B 1 351 ? -1.764 23.656 16.484 1 98.12 351 GLY B CA 1
ATOM 6152 C C . GLY B 1 351 ? -1.231 24.125 15.141 1 98.12 351 GLY B C 1
ATOM 6153 O O . GLY B 1 351 ? -1.634 23.625 14.094 1 98.12 351 GLY B O 1
ATOM 6154 N N . SER B 1 352 ? -0.354 25.094 15.219 1 97.75 352 SER B N 1
ATOM 6155 C CA . SER B 1 352 ? 0.174 25.656 13.977 1 97.75 352 SER B CA 1
ATOM 6156 C C . SER B 1 352 ? 1.509 25.031 13.602 1 97.75 352 SER B C 1
ATOM 6158 O O . SER B 1 352 ? 2.166 25.469 12.656 1 97.75 352 SER B O 1
ATOM 6160 N N . PHE B 1 353 ? 1.978 24.016 14.32 1 98.12 353 PHE B N 1
ATOM 6161 C CA . PHE B 1 353 ? 3.307 23.438 14.172 1 98.12 353 PHE B CA 1
ATOM 6162 C C . PHE B 1 353 ? 3.512 22.906 12.758 1 98.12 353 PHE B C 1
ATOM 6164 O O . PHE B 1 353 ? 4.465 23.297 12.078 1 98.12 353 PHE B O 1
ATOM 6171 N N .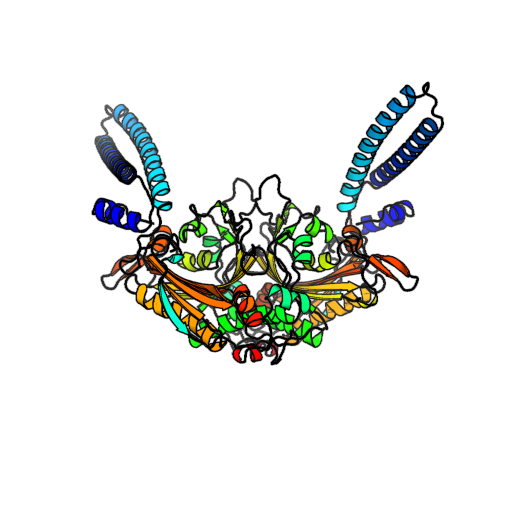 GLN B 1 354 ? 2.592 22.031 12.312 1 98.69 354 GLN B N 1
ATOM 6172 C CA . GLN B 1 354 ? 2.674 21.469 10.961 1 98.69 354 GLN B CA 1
ATOM 6173 C C . GLN B 1 354 ? 2.379 22.547 9.914 1 98.69 354 GLN B C 1
ATOM 6175 O O . GLN B 1 354 ? 3.027 22.578 8.859 1 98.69 354 GLN B O 1
ATOM 6180 N N . ALA B 1 355 ? 1.417 23.359 10.211 1 98.56 355 ALA B N 1
ATOM 6181 C CA . ALA B 1 355 ? 1.021 24.422 9.281 1 98.56 355 ALA B CA 1
ATOM 6182 C C . ALA B 1 355 ? 2.201 25.328 8.945 1 98.56 355 ALA B C 1
ATOM 6184 O O . ALA B 1 355 ? 2.34 25.781 7.809 1 98.56 355 ALA B O 1
ATOM 6185 N N . ARG B 1 356 ? 2.982 25.625 9.906 1 97.5 356 ARG B N 1
ATOM 6186 C CA . ARG B 1 356 ? 4.156 26.469 9.688 1 97.5 356 ARG B CA 1
ATOM 6187 C C . ARG B 1 356 ? 5.145 25.797 8.75 1 97.5 356 ARG B C 1
ATOM 6189 O O . ARG B 1 356 ? 5.695 26.438 7.852 1 97.5 356 ARG B O 1
ATOM 6196 N N . ARG B 1 357 ? 5.367 24.516 8.961 1 97.5 357 ARG B N 1
ATOM 6197 C CA . ARG B 1 357 ? 6.27 23.75 8.117 1 97.5 357 ARG B CA 1
ATOM 6198 C C . ARG B 1 357 ? 5.77 23.703 6.68 1 97.5 357 ARG B C 1
ATOM 6200 O O . ARG B 1 357 ? 6.562 23.688 5.738 1 97.5 357 ARG B O 1
ATOM 6207 N N . MET B 1 358 ? 4.438 23.75 6.492 1 98.19 358 MET B N 1
ATOM 6208 C CA . MET B 1 358 ? 3.807 23.594 5.188 1 98.19 358 MET B CA 1
ATOM 6209 C C . MET B 1 358 ? 3.391 24.938 4.609 1 98.19 358 MET B C 1
ATOM 6211 O O . MET B 1 358 ? 2.893 25 3.484 1 98.19 358 MET B O 1
ATOM 6215 N N . LYS B 1 359 ? 3.541 26 5.391 1 97.94 359 LYS B N 1
ATOM 6216 C CA . LYS B 1 359 ? 3.088 27.328 4.996 1 97.94 359 LYS B CA 1
ATOM 6217 C C . LYS B 1 359 ? 1.606 27.328 4.633 1 97.94 359 LYS B C 1
ATOM 6219 O O . LYS B 1 359 ? 1.215 27.844 3.586 1 97.94 359 LYS B O 1
ATOM 6224 N N . ALA B 1 360 ? 0.846 26.641 5.402 1 98.56 360 ALA B N 1
ATOM 6225 C CA . ALA B 1 360 ? -0.604 26.594 5.23 1 98.56 360 ALA B CA 1
ATOM 6226 C C . ALA B 1 360 ? -1.29 27.688 6.043 1 98.56 360 ALA B C 1
ATOM 6228 O O . ALA B 1 360 ? -1.149 27.734 7.27 1 98.56 360 ALA B O 1
ATOM 6229 N N . ARG B 1 361 ? -2.039 28.547 5.371 1 98.69 361 ARG B N 1
ATOM 6230 C CA . ARG B 1 361 ? -2.586 29.734 5.996 1 98.69 361 ARG B CA 1
ATOM 6231 C C . ARG B 1 361 ? -4.035 29.969 5.574 1 98.69 361 ARG B C 1
ATOM 6233 O O . ARG B 1 361 ? -4.562 29.234 4.73 1 98.69 361 ARG B O 1
ATOM 6240 N N . TYR B 1 362 ? -4.664 30.812 6.23 1 98.12 362 TYR B N 1
ATOM 6241 C CA . TYR B 1 362 ? -5.98 31.312 5.867 1 98.12 362 TYR B CA 1
ATOM 6242 C C . TYR B 1 362 ? -6.156 32.75 6.32 1 98.12 362 TYR B C 1
ATOM 6244 O O . TYR B 1 362 ? -5.336 33.281 7.074 1 98.12 362 TYR B O 1
ATOM 6252 N N . LYS B 1 363 ? -7.078 33.438 5.727 1 96.31 363 LYS B N 1
ATOM 6253 C CA . LYS B 1 363 ? -7.402 34.812 6.152 1 96.31 363 LYS B CA 1
ATOM 6254 C C . LYS B 1 363 ? -8.477 34.812 7.234 1 96.31 363 LYS B C 1
ATOM 6256 O O . LYS B 1 363 ? -9.594 34.344 7.004 1 96.31 363 LYS B O 1
ATOM 6261 N N . ASN B 1 364 ? -8.148 35.344 8.336 1 94.06 364 ASN B N 1
ATOM 6262 C CA . ASN B 1 364 ? -9.109 35.375 9.43 1 94.06 364 ASN B CA 1
ATOM 6263 C C . ASN B 1 364 ? -10.148 36.469 9.242 1 94.06 364 ASN B C 1
ATOM 6265 O O . ASN B 1 364 ? -10.227 37.062 8.172 1 94.06 364 ASN B O 1
ATOM 6269 N N . GLU B 1 365 ? -11.008 36.688 10.227 1 91.94 365 GLU B N 1
ATOM 6270 C CA . GLU B 1 365 ? -12.094 37.656 10.141 1 91.94 365 GLU B CA 1
ATOM 6271 C C . GLU B 1 365 ? -11.555 39.062 9.938 1 91.94 365 GLU B C 1
ATOM 6273 O O . GLU B 1 365 ? -12.211 39.906 9.297 1 91.94 365 GLU B O 1
ATOM 6278 N N . LYS B 1 366 ? -10.383 39.406 10.406 1 94.19 366 LYS B N 1
ATOM 6279 C CA . LYS B 1 366 ? -9.75 40.719 10.289 1 94.19 366 LYS B CA 1
ATOM 6280 C C . LYS B 1 366 ? -8.945 40.812 8.992 1 94.19 366 LYS B C 1
ATOM 6282 O O . LYS B 1 366 ? -8.156 41.75 8.812 1 94.19 366 LYS B O 1
ATOM 6287 N N . LYS B 1 367 ? -9.016 39.719 8.188 1 93.31 367 LYS B N 1
ATOM 6288 C CA . LYS B 1 367 ? -8.375 39.656 6.875 1 93.31 367 LYS B CA 1
ATOM 6289 C C . LYS B 1 367 ? -6.855 39.531 7.008 1 93.31 367 LYS B C 1
ATOM 6291 O O . LYS B 1 367 ? -6.117 39.875 6.09 1 93.31 367 LYS B O 1
ATOM 6296 N N . GLU B 1 368 ? -6.473 39.125 8.172 1 95.5 368 GLU B N 1
ATOM 6297 C CA . GLU B 1 368 ? -5.059 38.812 8.359 1 95.5 368 GLU B CA 1
ATOM 6298 C C . GLU B 1 368 ? -4.738 37.406 7.926 1 95.5 368 GLU B C 1
ATOM 6300 O O . GLU B 1 368 ? -5.535 36.469 8.141 1 95.5 368 GLU B O 1
ATOM 6305 N N . THR B 1 369 ? -3.592 37.281 7.363 1 97.25 369 THR B N 1
ATOM 6306 C CA . THR B 1 369 ? -3.121 35.938 6.992 1 97.25 369 THR B CA 1
ATOM 6307 C C . THR B 1 369 ? -2.484 35.25 8.188 1 97.25 369 THR B C 1
ATOM 6309 O O . THR B 1 369 ? -1.463 35.688 8.711 1 97.25 369 THR B O 1
ATOM 6312 N N . VAL B 1 370 ? -3.09 34.219 8.656 1 97.44 370 VAL B N 1
ATOM 6313 C CA . VAL B 1 370 ? -2.592 33.469 9.82 1 97.44 370 VAL B CA 1
ATOM 6314 C C . VAL B 1 370 ? -2.506 31.984 9.484 1 97.44 370 VAL B C 1
ATOM 6316 O O . VAL B 1 370 ? -3.08 31.531 8.5 1 97.44 370 VAL B O 1
ATOM 6319 N N . LEU B 1 371 ? -1.77 31.297 10.25 1 98.25 371 LEU B N 1
ATOM 6320 C CA . LEU B 1 371 ? -1.596 29.859 10.039 1 98.25 371 LEU B CA 1
ATOM 6321 C C . LEU B 1 371 ? -2.867 29.094 10.398 1 98.25 371 LEU B C 1
ATOM 6323 O O . LEU B 1 371 ? -3.598 29.5 11.312 1 98.25 371 LEU B O 1
ATOM 6327 N N . VAL B 1 372 ? -3.125 28 9.742 1 98.75 372 VAL B N 1
ATOM 6328 C CA . VAL B 1 372 ? -4.219 27.094 10.109 1 98.75 372 VAL B CA 1
ATOM 6329 C C . VAL B 1 372 ? -3.785 26.188 11.258 1 98.75 372 VAL B C 1
ATOM 6331 O O . VAL B 1 372 ? -2.605 26.156 11.617 1 98.75 372 VAL B O 1
ATOM 6334 N N . GLY B 1 373 ? -4.801 25.562 11.898 1 98.69 373 GLY B N 1
ATOM 6335 C CA . GLY B 1 373 ? -4.543 24.453 12.805 1 98.69 373 GLY B CA 1
ATOM 6336 C C . GLY B 1 373 ? -4.691 23.109 12.133 1 98.69 373 GLY B C 1
ATOM 6337 O O . GLY B 1 373 ? -5.566 22.922 11.289 1 98.69 373 GLY B O 1
ATOM 6338 N N . THR B 1 374 ? -3.859 22.156 12.523 1 98.88 374 THR B N 1
ATOM 6339 C CA . THR B 1 374 ? -3.93 20.812 11.93 1 98.88 374 THR B CA 1
ATOM 6340 C C . THR B 1 374 ? -4.133 19.766 13.016 1 98.88 374 THR B C 1
ATOM 6342 O O . THR B 1 374 ? -3.582 19.875 14.109 1 98.88 374 THR B O 1
ATOM 6345 N N . LEU B 1 375 ? -4.965 18.812 12.758 1 98.88 375 LEU B N 1
ATOM 6346 C CA . LEU B 1 375 ? -5.223 17.672 13.633 1 98.88 375 LEU B CA 1
ATOM 6347 C C . LEU B 1 375 ? -5.195 16.375 12.852 1 98.88 375 LEU B C 1
ATOM 6349 O O . LEU B 1 375 ? -5.559 16.344 11.68 1 98.88 375 LEU B O 1
ATOM 6353 N N . ASN B 1 376 ? -4.754 15.352 13.484 1 98.75 376 ASN B N 1
ATOM 6354 C CA . ASN B 1 376 ? -4.793 14 12.945 1 98.75 376 ASN B CA 1
ATOM 6355 C C . ASN B 1 376 ? -5.23 12.984 14 1 98.75 376 ASN B C 1
ATOM 6357 O O . ASN B 1 376 ? -5.062 13.219 15.195 1 98.75 376 ASN B O 1
ATOM 6361 N N . GLY B 1 377 ? -5.816 11.938 13.539 1 98.5 377 GLY B N 1
ATOM 6362 C CA . GLY B 1 377 ? -6.246 10.867 14.43 1 98.5 377 GLY B CA 1
ATOM 6363 C C . GLY B 1 377 ? -6.547 9.578 13.695 1 98.5 377 GLY B C 1
ATOM 6364 O O . GLY B 1 377 ? -7.102 9.594 12.602 1 98.5 377 GLY B O 1
ATOM 6365 N N . SER B 1 378 ? -6.152 8.531 14.305 1 95.81 378 SER B N 1
ATOM 6366 C CA . SER B 1 378 ? -6.613 7.234 13.812 1 95.81 378 SER B CA 1
ATOM 6367 C C . SER B 1 378 ? -8.102 7.035 14.078 1 95.81 378 SER B C 1
ATOM 6369 O O . SER B 1 378 ? -8.539 7.074 15.227 1 95.81 378 SER B O 1
ATOM 6371 N N . GLY B 1 379 ? -8.875 7.031 12.914 1 95.38 379 GLY B N 1
ATOM 6372 C CA . GLY B 1 379 ? -10.156 6.43 13.242 1 95.38 379 GLY B CA 1
ATOM 6373 C C . GLY B 1 379 ? -10.031 5.18 14.094 1 95.38 379 GLY B C 1
ATOM 6374 O O . GLY B 1 379 ? -10.406 5.18 15.266 1 95.38 379 GLY B O 1
ATOM 6375 N N . LEU B 1 380 ? -9.414 4.277 13.633 1 98.19 380 LEU B N 1
ATOM 6376 C CA . LEU B 1 380 ? -8.781 3.164 14.328 1 98.19 380 LEU B CA 1
ATOM 6377 C C . LEU B 1 380 ? -7.793 2.447 13.414 1 98.19 380 LEU B C 1
ATOM 6379 O O . LEU B 1 380 ? -7.93 2.492 12.188 1 98.19 380 LEU B O 1
ATOM 6383 N N . ALA B 1 381 ? -6.82 1.897 14.031 1 97.81 381 ALA B N 1
ATOM 6384 C CA . ALA B 1 381 ? -6.008 0.919 13.305 1 97.81 381 ALA B CA 1
ATOM 6385 C C . ALA B 1 381 ? -6.812 -0.344 13.008 1 97.81 381 ALA B C 1
ATOM 6387 O O . ALA B 1 381 ? -7.309 -1.001 13.922 1 97.81 381 ALA B O 1
ATOM 6388 N N . VAL B 1 382 ? -6.883 -0.659 11.758 1 98.69 382 VAL B N 1
ATOM 6389 C CA . VAL B 1 382 ? -7.734 -1.769 11.336 1 98.69 382 VAL B CA 1
ATOM 6390 C C . VAL B 1 382 ? -7.215 -3.072 11.938 1 98.69 382 VAL B C 1
ATOM 6392 O O . VAL B 1 382 ? -7.988 -3.871 12.469 1 98.69 382 VAL B O 1
ATOM 6395 N N . GLY B 1 383 ? -5.895 -3.273 11.844 1 97.94 383 GLY B N 1
ATOM 6396 C CA . GLY B 1 383 ? -5.285 -4.48 12.391 1 97.94 383 GLY B CA 1
ATOM 6397 C C . GLY B 1 383 ? -5.523 -4.648 13.875 1 97.94 383 GLY B C 1
ATOM 6398 O O . GLY B 1 383 ? -5.898 -5.73 14.328 1 97.94 383 GLY B O 1
ATOM 6399 N N . ARG B 1 384 ? -5.305 -3.592 14.648 1 98.25 384 ARG B N 1
ATOM 6400 C CA . ARG B 1 384 ? -5.512 -3.668 16.094 1 98.25 384 ARG B CA 1
ATOM 6401 C C . ARG B 1 384 ? -6.988 -3.846 16.422 1 98.25 384 ARG B C 1
ATOM 6403 O O . ARG B 1 384 ? -7.336 -4.492 17.422 1 98.25 384 ARG B O 1
ATOM 6410 N N . THR B 1 385 ? -7.848 -3.279 15.602 1 98.88 385 THR B N 1
ATOM 6411 C CA . THR B 1 385 ? -9.273 -3.486 15.805 1 98.88 385 THR B CA 1
ATOM 6412 C C . THR B 1 385 ? -9.656 -4.941 15.539 1 98.88 385 THR B C 1
ATOM 6414 O O . THR B 1 385 ? -10.477 -5.516 16.25 1 98.88 385 THR B O 1
ATOM 6417 N N . LEU B 1 386 ? -9.094 -5.508 14.5 1 98.81 386 LEU B N 1
ATOM 6418 C CA . LEU B 1 386 ? -9.281 -6.934 14.234 1 98.81 386 LEU B CA 1
ATOM 6419 C C . LEU B 1 386 ? -8.852 -7.77 15.43 1 98.81 386 LEU B C 1
ATOM 6421 O O . LEU B 1 386 ? -9.562 -8.688 15.844 1 98.81 386 LEU B O 1
ATOM 6425 N N . VAL B 1 387 ? -7.699 -7.445 16 1 98.56 387 VAL B N 1
ATOM 6426 C CA . VAL B 1 387 ? -7.172 -8.117 17.188 1 98.56 387 VAL B CA 1
ATOM 6427 C C . VAL B 1 387 ? -8.18 -8.023 18.328 1 98.56 387 VAL B C 1
ATOM 6429 O O . VAL B 1 387 ? -8.484 -9.023 18.984 1 98.56 387 VAL B O 1
ATOM 6432 N N . ALA B 1 388 ? -8.695 -6.801 18.547 1 98.81 388 ALA B N 1
ATOM 6433 C CA . ALA B 1 388 ? -9.648 -6.566 19.625 1 98.81 388 ALA B CA 1
ATOM 6434 C C . ALA B 1 388 ? -10.906 -7.418 19.438 1 98.81 388 ALA B C 1
ATOM 6436 O O . ALA B 1 388 ? -11.438 -7.973 20.391 1 98.81 388 ALA B O 1
ATOM 6437 N N . ILE B 1 389 ? -11.398 -7.535 18.234 1 98.88 389 ILE B N 1
ATOM 6438 C CA . ILE B 1 389 ? -12.602 -8.312 17.953 1 98.88 389 ILE B CA 1
ATOM 6439 C C . ILE B 1 389 ? -12.312 -9.797 18.188 1 98.88 389 ILE B C 1
ATOM 6441 O O . ILE B 1 389 ? -13.094 -10.492 18.844 1 98.88 389 ILE B O 1
ATOM 6445 N N . LEU B 1 390 ? -11.195 -10.305 17.656 1 98.81 390 LEU B N 1
ATOM 6446 C CA . LEU B 1 390 ? -10.852 -11.711 17.828 1 98.81 390 LEU B CA 1
ATOM 6447 C C . LEU B 1 390 ? -10.836 -12.086 19.312 1 98.81 390 LEU B C 1
ATOM 6449 O O . LEU B 1 390 ? -11.352 -13.148 19.688 1 98.81 390 LEU B O 1
ATOM 6453 N N . GLU B 1 391 ? -10.297 -11.227 20.156 1 98.75 391 GLU B N 1
ATOM 6454 C CA . GLU B 1 391 ? -10.102 -11.602 21.547 1 98.75 391 GLU B CA 1
ATOM 6455 C C . GLU B 1 391 ? -11.367 -11.367 22.359 1 98.75 391 GLU B C 1
ATOM 6457 O O . GLU B 1 391 ? -11.672 -12.141 23.281 1 98.75 391 GLU B O 1
ATOM 6462 N N . ASN B 1 392 ? -12.109 -10.289 22.078 1 98.88 392 ASN B N 1
ATOM 6463 C CA . ASN B 1 392 ? -13.258 -9.938 22.906 1 98.88 392 ASN B CA 1
ATOM 6464 C C . ASN B 1 392 ? -14.5 -10.727 22.5 1 98.88 392 ASN B C 1
ATOM 6466 O O . ASN B 1 392 ? -15.438 -10.867 23.281 1 98.88 392 ASN B O 1
ATOM 6470 N N . TYR B 1 393 ? -14.539 -11.273 21.281 1 98.81 393 TYR B N 1
ATOM 6471 C CA . TYR B 1 393 ? -15.734 -11.945 20.781 1 98.81 393 TYR B CA 1
ATOM 6472 C C . TYR B 1 393 ? -15.484 -13.438 20.625 1 98.81 393 TYR B C 1
ATOM 6474 O O . TYR B 1 393 ? -16.297 -14.148 20.016 1 98.81 393 TYR B O 1
ATOM 6482 N N . GLN B 1 394 ? -14.312 -13.93 21.109 1 98.69 394 GLN B N 1
ATOM 6483 C CA . GLN B 1 394 ? -13.984 -15.344 20.984 1 98.69 394 GLN B CA 1
ATOM 6484 C C . GLN B 1 394 ? -14.961 -16.203 21.766 1 98.69 394 GLN B C 1
ATOM 6486 O O . GLN B 1 394 ? -15.508 -15.773 22.797 1 98.69 394 GLN B O 1
ATOM 6491 N N . GLN B 1 395 ? -15.188 -17.422 21.281 1 98 395 GLN B N 1
ATOM 6492 C CA . GLN B 1 395 ? -15.992 -18.422 21.969 1 98 395 GLN B CA 1
ATOM 6493 C C . GLN B 1 395 ? -15.117 -19.562 22.484 1 98 395 GLN B C 1
ATOM 6495 O O . GLN B 1 395 ? -13.945 -19.672 22.109 1 98 395 GLN B O 1
ATOM 6500 N N . GLU B 1 396 ? -15.719 -20.359 23.281 1 97.31 396 GLU B N 1
ATOM 6501 C CA . GLU B 1 396 ? -14.977 -21.453 23.891 1 97.31 396 GLU B CA 1
ATOM 6502 C C . GLU B 1 396 ? -14.406 -22.391 22.844 1 97.31 396 GLU B C 1
ATOM 6504 O O . GLU B 1 396 ? -13.312 -22.938 23 1 97.31 396 GLU B O 1
ATOM 6509 N N . ASP B 1 397 ? -15.133 -22.547 21.766 1 96.69 397 ASP B N 1
ATOM 6510 C CA . ASP B 1 397 ? -14.727 -23.5 20.734 1 96.69 397 ASP B CA 1
ATOM 6511 C C . ASP B 1 397 ? -13.742 -22.859 19.75 1 96.69 397 ASP B C 1
ATOM 6513 O O . ASP B 1 397 ? -13.336 -23.484 18.766 1 96.69 397 ASP B O 1
ATOM 6517 N N . GLY B 1 398 ? -13.414 -21.609 19.953 1 96.62 398 GLY B N 1
ATOM 6518 C CA . GLY B 1 398 ? -12.43 -20.938 19.109 1 96.62 398 GLY B CA 1
ATOM 6519 C C . GLY B 1 398 ? -13.055 -20.125 18 1 96.62 398 GLY B C 1
ATOM 6520 O O . GLY B 1 398 ? -12.359 -19.375 17.312 1 96.62 398 GLY B O 1
ATOM 6521 N N . SER B 1 399 ? -14.336 -20.25 17.797 1 98.19 399 SER B N 1
ATOM 6522 C CA . SER B 1 399 ? -15.016 -19.422 16.812 1 98.19 399 SER B CA 1
ATOM 6523 C C . SER B 1 399 ? -15.133 -17.984 17.297 1 98.19 399 SER B C 1
ATOM 6525 O O . SER B 1 399 ? -14.906 -17.688 18.469 1 98.19 399 SER B O 1
ATOM 6527 N N . ILE B 1 400 ? -15.336 -17.094 16.391 1 98.81 400 ILE B N 1
ATOM 6528 C CA . ILE B 1 400 ? -15.422 -15.664 16.688 1 98.81 400 ILE B CA 1
ATOM 6529 C C . ILE B 1 400 ? -16.797 -15.133 16.297 1 98.81 400 ILE B C 1
ATOM 6531 O O . ILE B 1 400 ? -17.188 -15.195 15.133 1 98.81 400 ILE B O 1
ATOM 6535 N N . LEU B 1 401 ? -17.531 -14.562 17.234 1 98.69 401 LEU B N 1
ATOM 6536 C CA . LEU B 1 401 ? -18.781 -13.883 16.906 1 98.69 401 LEU B CA 1
ATOM 6537 C C . LEU B 1 401 ? -18.516 -12.586 16.156 1 98.69 401 LEU B C 1
ATOM 6539 O O . LEU B 1 401 ? -17.562 -11.867 16.453 1 98.69 401 LEU B O 1
ATOM 6543 N N . VAL B 1 402 ? -19.328 -12.312 15.141 1 98.75 402 VAL B N 1
ATOM 6544 C CA . VAL B 1 402 ? -19.203 -11.078 14.383 1 98.75 402 VAL B CA 1
ATOM 6545 C C . VAL B 1 402 ? -20.031 -9.977 15.047 1 98.75 402 VAL B C 1
ATOM 6547 O O . VAL B 1 402 ? -21.234 -10.156 15.281 1 98.75 402 VAL B O 1
ATOM 6550 N N . PRO B 1 403 ? -19.391 -8.844 15.406 1 98.69 403 PRO B N 1
ATOM 6551 C CA . PRO B 1 403 ? -20.172 -7.742 15.969 1 98.69 403 PRO B CA 1
ATOM 6552 C C . PRO B 1 403 ? -21.359 -7.355 15.094 1 98.69 403 PRO B C 1
ATOM 6554 O O . PRO B 1 403 ? -21.266 -7.352 13.867 1 98.69 403 PRO B O 1
ATOM 6557 N N . GLU B 1 404 ? -22.469 -6.941 15.719 1 98.56 404 GLU B N 1
ATOM 6558 C CA . GLU B 1 404 ? -23.703 -6.617 15.016 1 98.56 404 GLU B CA 1
ATOM 6559 C C . GLU B 1 404 ? -23.484 -5.531 13.969 1 98.56 404 GLU B C 1
ATOM 6561 O O . GLU B 1 404 ? -24 -5.621 12.859 1 98.56 404 GLU B O 1
ATOM 6566 N N . ALA B 1 405 ? -22.688 -4.59 14.281 1 98.56 405 ALA B N 1
ATOM 6567 C CA . ALA B 1 405 ? -22.453 -3.438 13.406 1 98.56 405 ALA B CA 1
ATOM 6568 C C . ALA B 1 405 ? -21.734 -3.852 12.125 1 98.56 405 ALA B C 1
ATOM 6570 O O . ALA B 1 405 ? -21.797 -3.15 11.117 1 98.56 405 ALA B O 1
ATOM 6571 N N . LEU B 1 406 ? -21.062 -5.008 12.125 1 98.62 406 LEU B N 1
ATOM 6572 C CA . LEU B 1 406 ? -20.25 -5.422 10.992 1 98.62 406 LEU B CA 1
ATOM 6573 C C . LEU B 1 406 ? -21 -6.43 10.125 1 98.62 406 LEU B C 1
ATOM 6575 O O . LEU B 1 406 ? -20.578 -6.719 9 1 98.62 406 LEU B O 1
ATOM 6579 N N . LYS B 1 407 ? -22.094 -6.953 10.586 1 98.12 407 LYS B N 1
ATOM 6580 C CA . LYS B 1 407 ? -22.812 -8.016 9.898 1 98.12 407 LYS B CA 1
ATOM 6581 C C . LYS B 1 407 ? -23.172 -7.602 8.469 1 98.12 407 LYS B C 1
ATOM 6583 O O . LYS B 1 407 ? -23 -8.375 7.527 1 98.12 407 LYS B O 1
ATOM 6588 N N . PRO B 1 408 ? -23.641 -6.324 8.25 1 96.5 408 PRO B N 1
ATOM 6589 C CA . PRO B 1 408 ? -23.953 -5.926 6.879 1 96.5 408 PRO B CA 1
ATOM 6590 C C . PRO B 1 408 ? -22.734 -5.957 5.961 1 96.5 408 PRO B C 1
ATOM 6592 O O . PRO B 1 408 ? -22.875 -6.121 4.746 1 96.5 408 PRO B O 1
ATOM 6595 N N . TYR B 1 409 ? -21.562 -5.824 6.516 1 97.5 409 TYR B N 1
ATOM 6596 C CA . TYR B 1 409 ? -20.344 -5.781 5.734 1 97.5 409 TYR B CA 1
ATOM 6597 C C . TYR B 1 409 ? -19.75 -7.176 5.566 1 97.5 409 TYR B C 1
ATOM 6599 O O . TYR B 1 409 ? -18.781 -7.363 4.824 1 97.5 409 TYR B O 1
ATOM 6607 N N . MET B 1 410 ? -20.312 -8.164 6.262 1 97.25 410 MET B N 1
ATOM 6608 C CA . MET B 1 410 ? -19.781 -9.523 6.266 1 97.25 410 MET B CA 1
ATOM 6609 C C . MET B 1 410 ? -20.797 -10.516 5.727 1 97.25 410 MET B C 1
ATOM 6611 O O . MET B 1 410 ? -20.875 -11.656 6.199 1 97.25 410 MET B O 1
ATOM 6615 N N . ASN B 1 411 ? -21.594 -10.031 4.766 1 94.62 411 ASN B N 1
ATOM 6616 C CA . ASN B 1 411 ? -22.641 -10.867 4.176 1 94.62 411 ASN B CA 1
ATOM 6617 C C . ASN B 1 411 ? -23.547 -11.469 5.25 1 94.62 411 ASN B C 1
ATOM 6619 O O . ASN B 1 411 ? -24 -12.602 5.117 1 94.62 411 ASN B O 1
ATOM 6623 N N . ASN B 1 412 ? -23.641 -10.906 6.438 1 96.19 412 ASN B N 1
ATOM 6624 C CA . ASN B 1 412 ? -24.547 -11.195 7.555 1 96.19 412 ASN B CA 1
ATOM 6625 C C . ASN B 1 412 ? -24.188 -12.523 8.227 1 96.19 412 ASN B C 1
ATOM 6627 O O . ASN B 1 412 ? -25.062 -13.188 8.797 1 96.19 412 ASN B O 1
ATOM 6631 N N . ILE B 1 413 ? -22.938 -12.875 8.125 1 96.25 413 ILE B N 1
ATOM 6632 C CA . ILE B 1 413 ? -22.531 -14.062 8.867 1 96.25 413 ILE B CA 1
ATOM 6633 C C . ILE B 1 413 ? -22.5 -13.75 10.359 1 96.25 413 ILE B C 1
ATOM 6635 O O . ILE B 1 413 ? -22.141 -12.641 10.766 1 96.25 413 ILE B O 1
ATOM 6639 N N . GLU B 1 414 ? -22.781 -14.742 11.164 1 97.12 414 GLU B N 1
ATOM 6640 C CA . GLU B 1 414 ? -22.891 -14.547 12.609 1 97.12 414 GLU B CA 1
ATOM 6641 C C . GLU B 1 414 ? -21.578 -14.891 13.305 1 97.12 414 GLU B C 1
ATOM 6643 O O . GLU B 1 414 ? -21.25 -14.312 14.352 1 97.12 414 GLU B O 1
ATOM 6648 N N . LYS B 1 415 ? -20.938 -15.906 12.719 1 97.44 415 LYS B N 1
ATOM 6649 C CA . LYS B 1 415 ? -19.75 -16.422 13.367 1 97.44 415 LYS B CA 1
ATOM 6650 C C . LYS B 1 415 ? -18.703 -16.844 12.344 1 97.44 415 LYS B C 1
ATOM 6652 O O . LYS B 1 415 ? -19.031 -17.266 11.242 1 97.44 415 LYS B O 1
ATOM 6657 N N . ILE B 1 416 ? -17.438 -16.594 12.648 1 98.5 416 ILE B N 1
ATOM 6658 C CA . ILE B 1 416 ? -16.312 -17.078 11.875 1 98.5 416 ILE B CA 1
ATOM 6659 C C . ILE B 1 416 ? -15.812 -18.406 12.461 1 98.5 416 ILE B C 1
ATOM 6661 O O . ILE B 1 416 ? -15.484 -18.469 13.648 1 98.5 416 ILE B O 1
ATOM 6665 N N . VAL B 1 417 ? -15.797 -19.438 11.688 1 97.06 417 VAL B N 1
ATOM 6666 C CA . VAL B 1 417 ? -15.406 -20.781 12.125 1 97.06 417 VAL B CA 1
ATOM 6667 C C . VAL B 1 417 ? -14.305 -21.312 11.211 1 97.06 417 VAL B C 1
ATOM 6669 O O . VAL B 1 417 ? -14.07 -20.781 10.133 1 97.06 417 VAL B O 1
ATOM 6672 N N . LYS B 1 418 ? -13.602 -22.297 11.766 1 89 418 LYS B N 1
ATOM 6673 C CA . LYS B 1 418 ? -12.578 -22.953 10.961 1 89 418 LYS B CA 1
ATOM 6674 C C . LYS B 1 418 ? -13.188 -23.672 9.766 1 89 418 LYS B C 1
ATOM 6676 O O . LYS B 1 418 ? -14.227 -24.312 9.891 1 89 418 LYS B O 1
ATOM 6681 N N . ILE B 1 419 ? -12.664 -23.391 8.5 1 75.69 419 ILE B N 1
ATOM 6682 C CA . ILE B 1 419 ? -13.141 -24.125 7.332 1 75.69 419 ILE B CA 1
ATOM 6683 C C . ILE B 1 419 ? -12.469 -25.484 7.258 1 75.69 419 ILE B C 1
ATOM 6685 O O . ILE B 1 419 ? -11.266 -25.609 7.52 1 75.69 419 ILE B O 1
#

Secondary structure (DSSP, 8-state):
---HHHHHH-HHHHHHHHHHTT----HHHHHHHHHHHHHHHHHHHHHHHHHHHHHHHT-GGGHHHHHHHHHHHHHHHHHHHHHHHHHHHHHHTSPPPPPTTSPP-SSGGG-EEEEEES-----SS-PPPHHHHHHHTT-EEHHHHHHHT-SS--EEEHHHHHHHHHHHHHHHHHHHHTS-PEEEE--SEEEHHHHHHHT-TTTTGGGS-BB---TTSPPEEE-SSTHHHHHGGGTT-EE-GGGPSEEEEEEEEEE---TT-TTSS-SSSSS-SEEEEEEEEEEE-GGGHHHHHHHHHHHHHHHHHHHT--EEEEE--TTTS-TT-SEEEEEEEEEGGGTEEEEEEEEEE-TTHHHHHHT-EEE-TTS-EEEPEEEEEEEEEHHHHHHHHHHHSB-TTS-EEPPGGGGGGGTT--EE---/---HHHHHH-HHHHHHHHHHTT----HHHHHHHHHHHHHHHHHHHHHHHHHHHHHHHT-GGGHHHHHHHHHHHHHHHHHHHHHHHHHHHHHHTSPPPPPTTSPP-SSGGG-EEEEEES-----SSPPPPHHHHHHHTT-EEHHHHHHHT-SS--EEEHHHHHHHHHHHHHHHHHHHHTS-PEEEE--SEEEHHHHHHHT-TTTTGGGS-BB---TTSPPEEE-SSTHHHHHGGGTT-EE-GGGPSEEEEEEEEEE---TT-TTSS-SSSSS-SEEEEEEEEEEE-GGGHHHHHHHHHHHHHHHHHHHT--EEEEE--TTTS-TT-SEEEEEEEEEGGGTEEEEEEEEEE-TTHHHHHHT-EEE-TTS-EEEPEEEEEEEEEHHHHHHHHHHHSB-TTS-EEPPGGGGGGGTT--EE---

InterPro domains:
  IPR002314 Aminoacyl-tRNA synthetase, class II (G/ P/ S/T) [PF00587] (212-393)
  IPR002317 Serine-tRNA ligase, type1 [MF_00176] (1-415)
  IPR002317 Serine-tRNA ligase, type1 [PIRSF001529] (1-416)
  IPR002317 Serine-tRNA ligase, type1 [PR00981] (258-270)
  IPR002317 Serine-tRNA ligase, type1 [PR00981] (270-283)
  IPR002317 Serine-tRNA ligase, type1 [PR00981] (310-323)
  IPR002317 Serine-tRNA ligase, type1 [PR00981] (327-343)
  IPR002317 Serine-tRNA ligase, type1 [PR00981] (345-361)
  IPR002317 Serine-tRNA ligase, type1 [TIGR00414] (1-410)
  IPR006195 Aminoacyl-tRNA synthetase, class II [PS50862] (163-403)
  IPR010978 Class I and II aminoacyl-tRNA synthetase, tRNA-binding arm [SSF46589] (1-103)
  IPR015866 Serine-tRNA synthetase, type1, N-terminal [PF02403] (1-98)
  IPR033729 Serine-tRNA ligase catalytic core domain [cd00770] (111-410)
  IPR042103 Serine-tRNA synthetase, type1, N-terminal domain superfamily [G3DSA:1.10.287.40] (1-95)
  IPR045864 Class II Aminoacyl-tRNA synthetase/Biotinyl protein ligase (BPL) and lipoyl protein ligase (LPL) [G3DSA:3.30.930.10] (96-418)
  IPR045864 Class II Aminoacyl-tRNA synthetase/Biotinyl protein ligase (BPL) and lipoyl protein ligase (LPL) [SSF55681] (107-411)

Solvent-accessible surface area (backbone atoms only — not comparable to full-atom values): 42610 Å² total; per-residue (Å²): 64,76,57,66,66,58,40,69,75,36,51,67,61,50,52,51,44,35,47,49,41,72,50,87,73,67,61,63,57,52,52,50,35,51,49,49,32,53,48,34,52,50,51,42,51,51,49,51,50,50,46,51,52,50,62,71,60,70,48,72,87,44,48,66,57,45,52,51,47,52,53,47,43,53,50,42,50,52,52,30,49,50,37,44,49,52,46,49,56,56,43,57,63,51,59,46,62,59,41,88,82,44,47,74,22,74,34,75,88,45,38,43,79,76,47,76,46,70,63,78,79,85,70,96,57,85,64,54,42,39,55,59,44,26,42,72,44,68,27,37,36,50,67,63,21,38,76,40,52,29,81,38,42,46,31,28,23,43,70,53,24,48,45,50,56,26,48,49,51,51,51,50,48,45,37,39,77,72,66,66,28,41,40,38,42,66,64,62,48,28,23,55,67,32,33,33,23,61,49,46,34,69,73,41,54,79,34,46,44,33,51,58,67,59,87,88,50,80,58,38,27,45,31,65,41,62,56,38,57,61,63,49,72,47,45,70,32,72,43,62,55,86,57,51,65,40,40,37,32,33,73,41,76,21,30,30,61,60,65,87,48,78,89,54,56,58,72,54,68,79,46,44,40,56,48,41,32,31,30,34,37,37,40,31,55,51,90,45,34,65,66,47,42,53,50,52,45,48,56,26,50,47,54,35,56,61,54,65,45,26,33,34,38,29,39,38,7,42,34,51,47,57,57,47,28,25,44,38,40,34,34,22,35,50,34,60,53,72,72,43,70,41,80,39,28,49,30,29,24,22,39,46,23,36,20,55,57,28,49,18,26,24,45,48,96,86,65,44,81,39,56,26,10,38,32,41,23,34,47,33,31,40,50,46,47,52,41,38,46,45,30,66,33,48,44,95,87,61,32,28,51,50,48,76,73,47,19,82,57,51,82,59,47,60,61,52,67,66,126,63,76,59,65,65,58,40,70,74,36,50,66,61,50,52,51,45,35,49,49,42,71,50,89,73,69,62,63,57,53,52,49,35,50,50,50,32,52,48,34,52,49,49,42,51,52,49,52,50,51,45,52,53,51,64,70,62,70,49,73,86,47,49,65,55,46,51,51,47,52,53,47,44,53,50,42,50,52,52,30,52,52,37,46,50,52,44,50,55,55,43,56,64,50,59,47,63,58,41,89,85,44,48,75,22,74,35,74,89,45,38,44,79,74,47,73,46,70,64,77,79,86,70,98,56,84,62,53,43,42,55,58,43,28,42,72,42,69,25,38,36,50,66,63,20,38,73,38,52,28,81,38,42,46,32,29,24,45,70,54,26,48,47,52,57,26,48,49,51,52,52,51,49,46,36,38,78,72,66,65,27,41,41,39,41,65,63,61,47,28,23,56,69,28,32,32,24,59,48,47,35,67,74,42,55,78,34,45,45,34,51,58,67,62,88,88,50,80,58,37,26,44,32,65,42,61,57,40,57,61,63,49,72,46,44,70,33,75,43,60,54,87,58,53,64,40,41,37,30,33,72,41,74,21,29,32,62,59,65,87,50,78,88,54,56,58,72,53,66,80,47,45,40,57,45,42,33,31,30,36,36,36,39,29,55,52,91,43,35,66,66,46,41,54,51,53,45,49,56,26,50,47,54,36,58,61,55,65,45,24,32,35,36,28,40,39,7,42,35,50,47,57,56,49,27,25,44,39,40,34,33,23,34,51,35,61,53,72,72,44,69,40,80,40,28,50,30,29,24,22,40,44,23,38,20,56,57,27,49,18,27,25,46,48,97,86,66,43,81,40,57,25,9,37,33,40,24,34,46,32,31,41,49,46,48,50,40,38,46,46,30,67,33,46,45,94,87,61,31,28,50,50,46,77,74,47,20,83,57,52,83,59,48,59,62,52,65,67,126

Sequence (838 aa):
MHNIKKIRNDVEAFKKALNKRFIEIDVDKILSLDENNRDYIQQRELLEKEKKDISKSKDQSLFEKSKKITVEIDNISKLQAGVKNELETILSSIPNIPHPDVPTGKDENSNVEISKSGTIPNFKFKPKSHYELGENLNMLDFDLATKTTGSRFVFVKDKLAMLERALSNFMLDTHVNTNGYEEISPPLIATDATMYGTGQLPKFDNDQFELKLDDSSDRKFLIPTAEVILTNIVKDQIIDKKKLPMRMVASTPCFRKEAGSYGKDTKGMIRQHQFYKVEMVSIVEIDKCLPELDRMTDCATKILDLLKLPYRKIVLCTGDMGFSAEKTFDIEVWLPSEDKYREISSCSSCGSFQARRMKARYKNEKKETVLVGTLNGSGLAVGRTLVAILENYQQEDGSILVPEALKPYMNNIEKIVKIMHNIKKIRNDVEAFKKALNKRFIEIDVDKILSLDENNRDYIQQRELLEKEKKDISKSKDQSLFEKSKKITVEIDNISKLQAGVKNELETILSSIPNIPHPDVPTGKDENSNVEISKSGTIPNFKFKPKSHYELGENLNMLDFDLATKTTGSRFVFVKDKLAMLERALSNFMLDTHVNTNGYEEISPPLIATDATMYGTGQLPKFDNDQFELKLDDSSDRKFLIPTAEVILTNIVKDQIIDKKKLPMRMVASTPCFRKEAGSYGKDTKGMIRQHQFYKVEMVSIVEIDKCLPELDRMTDCATKILDLLKLPYRKIVLCTGDMGFSAEKTFDIEVWLPSEDKYREISSCSSCGSFQARRMKARYKNEKKETVLVGTLNGSGLAVGRTLVAILENYQQEDGSILVPEALKPYMNNIEKIVKI

Nearest PDB structures (foldseek):
  6r1m-assembly1_B  TM=9.840E-01  e=1.311E-53  Escherichia coli
  6hhy-assembly1_A-2  TM=9.468E-01  e=8.243E-53  Klebsiella pneumoniae
  2dq3-assembly1_B  TM=9.452E-01  e=1.037E-52  Aquifex aeolicus VF5
  2zr2-assembly1_A  TM=9.145E-01  e=2.333E-41  Pyrococcus horikoshii OT3
  1wle-assembly1_B  TM=9.338E-01  e=1.166E-40  Bos taurus

Organism: Pelagibacter ubique (strain HTCC1062) (NCBI:txid335992)

Foldseek 3Di:
DDDLVVCVVCVPVVVVQCVLQVDDDDSVLLVVLVVLLVVLVVVLVVLVVVLVVVVVVVDPVCVVVNVVSVVVSVVSVVVNVVSVVVSCVRVLQAFAGADPPFARDAAPVRWDFDDWDFDFDDDPDQFDFLLVLCVVLVQWDQPVCCVPPRAQDIHGDDLLVLLLVLLVVLLVCCCVVPVPAAEDDDDQKDFPLLCSLQSCPPNVVVFWAWDDDDPVDTIMTGAQDCCSVVVLVQFPHADEQVCPWHKHKYKDKHATNPPPCPPPPRPANQDGRIFIFIKMKIKHALVCQVVVLVSVVVSLVVSCVQLSWIKIKIKDHSNYDDRQFNTKIFIWTAFSNVRDTHTWKMKGKRRQRSQVSRVRWYQDPVRDTDTIIMMMMTSTTSRVVSRRQQRRQADPVSKGAGRPSSCVSSVNDGISHRD/DDDLVVCVVCVPVVVVQCVLLVDDDDSVLLVVLVVLLVVLVVVLVVLVVVLVVVVVVVDPVCVVVNVVSVVVSVVSVVVSVVSVVVSCVRVLQAFAGADPPFARDAAPVRWDFDDWDFDFDDDPDQFDFLLVLCVVLVQWDQPVCCVPPRAQDIHGDDLLVLLLVLLVVLLVCCCVVPVPAAEDDDDQKDFPLLCSLQSCPPNVVVFWAWDDDDPVDTIMTGAQDCCSVVVLVQFPHADEQVCPWHKHKYKDKHATNPPPCPPPPRPANQDGRIFIFIKMKIKHALVCQVVVLVSVVVSLVVSCVQQRWIKIKIKDHSNYDDRQFNTKIFIWTAFSNVRDTHTWKMKGKRRQRSQVSRVRWYQDPVRDTDTIIMMMMTSTTSRVVSRRQQRRQADPVSKGAGGPSSCVSSVNDGISHRD

pLDDT: mean 96.27, std 4.28, range [66.0, 98.94]